Protein AF-A0A1I8A8A6-F1 (afdb_monomer)

Foldseek 3Di:
DDDDDDLDLADDFPPDQAVWAFWFKDFQPDPDIQHRWTWHAHPRRQWIWTDGAQFWIDTDGLLFWQAWDQAPDAHPDVVNRVVVCVLDPPVCFRLQKIKIWGDPFLQRIDIMIIGHSDNVSSVCVRVSSLVSSLRPCVVQAFQLVVLVSVLVVQQRRAGSVSWRFVVVVLVVLPPVNDSVVLLVLCVVLVQKDFDPDQDFDFDDDPDDDDDGPGDRPDDGDMDRTGDSVSSDSVSSVSSCCSSPPPVVLVVVQCVQCVNDQKHAQVSVQCCCQPVQDDPPDDCVVPPGDDSVNLLVLQVVQDDDPVQSVRRIHGSRSVVVCCRHPVNGPDDSVVVPPPDDQFAFPLADWAWEFDLQQFQFFLALTEGDLSSLLSCLSVPHAEYEFAWEQDDDVSHQEIWGDNPPRNYDIDGPLSSLLSCLVRNPSNHQFHHEYHYQAADDLSNLVVNLVSNCVSNPVQFPLDDDPQQAQAFQRFHGTRVVNGSHYAYADAFADPVVLVVLVVVCVVPVDGDPVPDPPDFRDPDDDDDDDDDDDDDDDDDDDDDDDDDDDDDDDDDDDDDDDDDDDDDDDDDYDDDDDDDDDDDDDDDDDDDDDDDDDDDDDDDDDDDDDDDDDDDDDDDDDDDDDDDDDDDDDDDDDDDDDDDDDDDDDDDDDDDDDDDDDDDDDDDDDDDDDDDDDDDDDDDDDPDDDDDDDDDDDDPDDDDDDDDDDDDDDDDDPVRVVVSVVVDDDDGRDRDRHSSSNSSHGLNHEDDDPDLVVCVVRNRLSYEYEEEPVRLLVCCVPPLVSVLVSSARHKYKYYYDPVSSRLDEDDQVSNQSADDPDPDDDDDPPDPDPRSIYTIIRHRHND

pLDDT: mean 70.46, std 27.9, range [22.09, 98.5]

InterPro domains:
  IPR000909 Phosphatidylinositol-specific phospholipase C, X domain [PF00388] (341-490)
  IPR000909 Phosphatidylinositol-specific phospholipase C, X domain [SM00148] (339-490)
  IPR001192 Phosphoinositide phospholipase C family [PR00390] (344-362)
  IPR001192 Phosphoinositide phospholipase C family [PR00390] (370-390)
  IPR001192 Phosphoinositide phospholipase C family [PR00390] (474-491)
  IPR001192 Phosphoinositide phospholipase C family [PR00390] (794-815)
  IPR001192 Phosphoinositide phospholipase C family [PTHR10336] (16-815)
  IPR001711 Phospholipase C, phosphatidylinositol-specific, Y domain [PF00387] (740-814)
  IPR001711 Phospholipase C, phosphatidylinositol-specific, Y domain [PS50008] (740-812)
  IPR001711 Phospholipase C, phosphatidylinositol-specific, Y domain [SM00149] (740-835)
  IPR011992 EF-hand domain pair [SSF47473] (141-338)
  IPR015359 Phosphoinositide-specific phospholipase C, EF-hand-like domain [PF09279] (239-327)
  IPR017946 PLC-like phosphodiesterase, TIM beta/alpha-barrel domain superfamily [G3DSA:3.20.20.190] (336-640)
  IPR017946 PLC-like phosphodiesterase, TIM beta/alpha-barrel domain superfamily [G3DSA:3.20.20.190] (671-820)
  IPR017946 PLC-like phosphodiesterase, TIM beta/alpha-barrel domain superfamily [SSF51695] (339-813)
  IPR037862 PLC-beta, PH domain [PF17787] (13-139)
  IPR037862 PLC-beta, PH domain [cd13361] (17-143)
  IPR053945 Phosphoinositide phospholipase C beta 1-4-like, EF-hand domain [PF22631] (147-195)

Mean predicted aligned error: 17.28 Å

Structure (mmCIF, N/CA/C/O backbone):
data_AF-A0A1I8A8A6-F1
#
_entry.id   AF-A0A1I8A8A6-F1
#
loop_
_atom_site.group_PDB
_atom_site.id
_atom_site.type_symbol
_atom_site.label_atom_id
_atom_site.label_alt_id
_atom_site.label_comp_id
_atom_site.label_asym_id
_atom_site.label_entity_id
_atom_site.label_seq_id
_atom_site.pdbx_PDB_ins_code
_atom_site.Cartn_x
_atom_site.Cartn_y
_atom_site.Cartn_z
_atom_site.occupancy
_atom_site.B_iso_or_equiv
_atom_site.auth_seq_id
_atom_site.auth_comp_id
_atom_site.auth_asym_id
_atom_site.auth_atom_id
_atom_site.pdbx_PDB_model_num
ATOM 1 N N . MET A 1 1 ? -30.616 -16.838 -5.171 1.00 34.53 1 MET A N 1
ATOM 2 C CA . MET A 1 1 ? -30.552 -15.949 -3.992 1.00 34.53 1 MET A CA 1
ATOM 3 C C . MET A 1 1 ? -29.086 -15.704 -3.694 1.00 34.53 1 MET A C 1
ATOM 5 O O . MET A 1 1 ? -28.353 -16.684 -3.611 1.00 34.53 1 MET A O 1
ATOM 9 N N . ALA A 1 2 ? -28.647 -14.447 -3.617 1.00 38.84 2 ALA A N 1
ATOM 10 C CA . ALA A 1 2 ? -27.288 -14.143 -3.175 1.00 38.84 2 ALA A CA 1
ATOM 11 C C . ALA A 1 2 ? -27.151 -14.490 -1.684 1.00 38.84 2 ALA A C 1
ATOM 13 O O . ALA A 1 2 ? -28.093 -14.294 -0.915 1.00 38.84 2 ALA A O 1
ATOM 14 N N . LYS A 1 3 ? -26.000 -15.035 -1.287 1.00 46.66 3 LYS A N 1
ATOM 15 C CA . LYS A 1 3 ? -25.678 -15.254 0.125 1.00 46.66 3 LYS A CA 1
ATOM 16 C C . LYS A 1 3 ? -25.394 -13.893 0.763 1.00 46.66 3 LYS A C 1
ATOM 18 O O . LYS A 1 3 ? -24.679 -13.092 0.170 1.00 46.66 3 LYS A O 1
ATOM 23 N N . GLU A 1 4 ? -25.938 -13.650 1.950 1.00 58.94 4 GLU A N 1
ATOM 24 C CA . GLU A 1 4 ? -25.671 -12.433 2.720 1.00 58.94 4 GLU A CA 1
ATOM 25 C C . GLU A 1 4 ? -24.158 -12.252 2.937 1.00 58.94 4 GLU A C 1
ATOM 27 O O . GLU A 1 4 ? -23.473 -13.168 3.408 1.00 58.94 4 GLU A O 1
ATOM 32 N N . TYR A 1 5 ? -23.624 -11.091 2.545 1.00 66.00 5 TYR A N 1
ATOM 33 C CA . TYR A 1 5 ? -22.198 -10.796 2.669 1.00 66.00 5 TYR A CA 1
ATOM 34 C C . TYR A 1 5 ? -21.884 -10.343 4.096 1.00 66.00 5 TYR A C 1
ATOM 36 O O . TYR A 1 5 ? -22.063 -9.184 4.462 1.00 66.00 5 TYR A O 1
ATOM 44 N N . GLN A 1 6 ? -21.406 -11.278 4.912 1.00 69.69 6 GLN A N 1
ATOM 45 C CA . GLN A 1 6 ? -20.979 -10.992 6.278 1.00 69.69 6 GLN A CA 1
ATOM 46 C C . GLN A 1 6 ? -19.539 -10.467 6.271 1.00 69.69 6 GLN A C 1
ATOM 48 O O . GLN A 1 6 ? -18.589 -11.224 6.056 1.00 69.69 6 GLN A O 1
ATOM 53 N N . PHE A 1 7 ? -19.373 -9.165 6.520 1.00 80.25 7 PHE A N 1
ATOM 54 C CA . PHE A 1 7 ? -18.070 -8.496 6.561 1.00 80.25 7 PHE A CA 1
ATOM 55 C C . PHE A 1 7 ? -17.260 -8.889 7.808 1.00 80.25 7 PHE A C 1
ATOM 57 O O . PHE A 1 7 ? -17.128 -8.141 8.778 1.00 80.25 7 PHE A O 1
ATOM 64 N N . ASN A 1 8 ? -16.665 -10.082 7.781 1.00 83.75 8 ASN A N 1
ATOM 65 C CA . ASN A 1 8 ? -15.672 -10.449 8.778 1.00 83.75 8 ASN A CA 1
ATOM 66 C C . ASN A 1 8 ? -14.335 -9.753 8.475 1.00 83.75 8 ASN A C 1
ATOM 68 O O . ASN A 1 8 ? -13.595 -10.158 7.574 1.00 83.75 8 ASN A O 1
ATOM 72 N N . TRP A 1 9 ? -14.029 -8.719 9.260 1.00 84.62 9 TRP A N 1
ATOM 73 C CA . TRP A 1 9 ? -12.749 -8.011 9.253 1.00 84.62 9 TRP A CA 1
ATOM 74 C C . TRP A 1 9 ? -11.639 -8.739 10.024 1.00 84.62 9 TRP A C 1
ATOM 76 O O . TRP A 1 9 ? -10.474 -8.394 9.848 1.00 84.62 9 TRP A O 1
ATOM 86 N N . ARG A 1 10 ? -11.953 -9.735 10.867 1.00 85.12 10 ARG A N 1
ATOM 87 C CA . ARG A 1 10 ? -10.954 -10.435 11.692 1.00 85.12 10 ARG A CA 1
ATOM 88 C C . ARG A 1 10 ? -10.209 -11.501 10.891 1.00 85.12 10 ARG A C 1
ATOM 90 O O . ARG A 1 10 ? -10.824 -12.449 10.399 1.00 85.12 10 ARG A O 1
ATOM 97 N N . SER A 1 11 ? -8.881 -11.399 10.859 1.00 81.19 11 SER A N 1
ATOM 98 C CA . SER A 1 11 ? -8.007 -12.505 10.448 1.00 81.19 11 SER A CA 1
ATOM 99 C C . SER A 1 11 ? -7.939 -13.597 11.525 1.00 81.19 11 SER A C 1
ATOM 101 O O . SER A 1 11 ? -8.034 -13.282 12.714 1.00 81.19 11 SER A O 1
ATOM 103 N N . PRO A 1 12 ? -7.686 -14.866 11.157 1.00 85.94 12 PRO A N 1
ATOM 104 C CA . PRO A 1 12 ? -7.213 -15.863 12.111 1.00 85.94 12 PRO A CA 1
ATOM 105 C C . PRO A 1 12 ? -5.799 -15.489 12.587 1.00 85.94 12 PRO A C 1
ATOM 107 O O . PRO A 1 12 ? -4.862 -15.451 11.793 1.00 85.94 12 PRO A O 1
ATOM 110 N N . ILE A 1 13 ? -5.639 -15.204 13.881 1.00 90.06 13 ILE A N 1
ATOM 111 C CA . ILE A 1 13 ? -4.341 -14.847 14.475 1.00 90.06 13 ILE A CA 1
ATOM 112 C C . ILE A 1 13 ? -3.642 -16.128 14.970 1.00 90.06 13 ILE A C 1
ATOM 114 O O . ILE A 1 13 ? -4.244 -16.863 15.758 1.00 90.06 13 ILE A O 1
ATOM 118 N N . PRO A 1 14 ? -2.390 -16.421 14.558 1.00 91.00 14 PRO A N 1
ATOM 119 C CA . PRO A 1 14 ? -1.651 -17.584 15.052 1.00 91.00 14 PRO A CA 1
ATOM 120 C C . PRO A 1 14 ? -1.506 -17.572 16.580 1.00 91.00 14 PRO A C 1
ATOM 122 O O . PRO A 1 14 ? -1.185 -16.542 17.176 1.00 91.00 14 PRO A O 1
ATOM 125 N N . SER A 1 15 ? -1.720 -18.721 17.237 1.00 90.25 15 SER A N 1
ATOM 126 C CA . SER A 1 15 ? -1.821 -18.754 18.709 1.00 90.25 15 SER A CA 1
ATOM 127 C C . SER A 1 15 ? -0.538 -18.313 19.424 1.00 90.25 15 SER A C 1
ATOM 129 O O . SER A 1 15 ? -0.623 -17.758 20.518 1.00 90.25 15 SER A O 1
ATOM 131 N N . THR A 1 16 ? 0.629 -18.515 18.803 1.00 91.50 16 THR A N 1
ATOM 132 C CA . THR A 1 16 ? 1.946 -18.072 19.286 1.00 91.50 16 THR A CA 1
ATOM 133 C C . THR A 1 16 ? 1.983 -16.555 19.482 1.00 91.50 16 THR A C 1
ATOM 135 O O . THR A 1 16 ? 2.365 -16.075 20.547 1.00 91.50 16 THR A O 1
ATOM 138 N N . LEU A 1 17 ? 1.471 -15.800 18.505 1.00 94.06 17 LEU A N 1
ATOM 139 C CA . LEU A 1 17 ? 1.496 -14.335 18.483 1.00 94.06 17 LEU A CA 1
ATOM 140 C C . LEU A 1 17 ? 0.550 -13.737 19.543 1.00 94.06 17 LEU A C 1
ATOM 142 O O . LEU A 1 17 ? 0.868 -12.711 20.142 1.00 94.06 17 LEU A O 1
ATOM 146 N N . VAL A 1 18 ? -0.576 -14.404 19.839 1.00 93.88 18 VAL A N 1
ATOM 147 C CA . VAL A 1 18 ? -1.524 -13.985 20.897 1.00 93.88 18 VAL A CA 1
ATOM 148 C C . VAL A 1 18 ? -1.029 -14.357 22.301 1.00 93.88 18 VAL A C 1
ATOM 150 O O . VAL A 1 18 ? -1.165 -13.567 23.241 1.00 93.88 18 VAL A O 1
ATOM 153 N N . LYS A 1 19 ? -0.445 -15.553 22.472 1.00 94.44 19 LYS A N 1
ATOM 154 C CA . LYS A 1 19 ? 0.183 -15.985 23.737 1.00 94.44 19 LYS A CA 1
ATOM 155 C C . LYS A 1 19 ? 1.348 -15.066 24.105 1.00 94.44 19 LYS A C 1
ATOM 157 O O . LYS A 1 19 ? 1.435 -14.630 25.251 1.00 94.44 19 LYS A O 1
ATOM 162 N N . GLY A 1 20 ? 2.162 -14.722 23.111 1.00 94.31 20 GLY A N 1
ATOM 163 C CA . GLY A 1 20 ? 3.336 -13.876 23.240 1.00 94.31 20 GLY A CA 1
ATOM 164 C C . GLY A 1 20 ? 4.642 -14.658 23.290 1.00 94.31 20 GLY A C 1
ATOM 165 O O . GLY A 1 20 ? 4.664 -15.877 23.470 1.00 94.31 20 GLY A O 1
ATOM 166 N N . THR A 1 21 ? 5.751 -13.950 23.102 1.00 95.75 21 THR A N 1
ATOM 167 C CA . THR A 1 21 ? 7.102 -14.522 23.088 1.00 95.75 21 THR A CA 1
ATOM 168 C C . THR A 1 21 ? 8.118 -13.470 23.534 1.00 95.75 21 THR A C 1
ATOM 170 O O . THR A 1 21 ? 7.953 -12.286 23.246 1.00 95.75 21 THR A O 1
ATOM 173 N N . ALA A 1 22 ? 9.157 -13.887 24.259 1.00 95.00 22 ALA A N 1
ATOM 174 C CA . ALA A 1 22 ? 10.247 -13.005 24.669 1.00 95.00 22 ALA A CA 1
ATOM 175 C C . ALA A 1 22 ? 11.295 -12.881 23.552 1.00 95.00 22 ALA A C 1
ATOM 177 O O . ALA A 1 22 ? 11.797 -13.895 23.066 1.00 95.00 22 ALA A O 1
ATOM 178 N N . PHE A 1 23 ? 11.642 -11.645 23.200 1.00 94.94 23 PHE A N 1
ATOM 179 C CA . PHE A 1 23 ? 12.700 -11.294 22.253 1.00 94.94 23 PHE A CA 1
ATOM 180 C C . PHE A 1 23 ? 13.668 -10.299 22.896 1.00 94.94 23 PHE A C 1
ATOM 182 O O . PHE A 1 23 ? 13.268 -9.496 23.737 1.00 94.94 23 PHE A O 1
ATOM 189 N N . ASP A 1 24 ? 14.916 -10.275 22.440 1.00 93.44 24 ASP A N 1
ATOM 190 C CA . ASP A 1 24 ? 15.814 -9.149 22.703 1.00 93.44 24 ASP A CA 1
ATOM 191 C C . ASP A 1 24 ? 15.654 -8.124 21.554 1.00 93.44 24 ASP A C 1
ATOM 193 O O . ASP A 1 24 ? 15.851 -8.466 20.386 1.00 93.44 24 ASP A O 1
ATOM 197 N N . ARG A 1 25 ? 15.232 -6.884 21.850 1.00 93.12 25 ARG A N 1
ATOM 198 C CA . ARG A 1 25 ? 14.970 -5.820 20.852 1.00 93.12 25 ARG A CA 1
ATOM 199 C C . ARG A 1 25 ? 16.150 -4.852 20.752 1.00 93.12 25 ARG A C 1
ATOM 201 O O . ARG A 1 25 ? 16.641 -4.386 21.775 1.00 93.12 25 ARG A O 1
ATOM 208 N N . TYR A 1 26 ? 16.525 -4.450 19.539 1.00 91.19 26 TYR A N 1
ATOM 209 C CA . TYR A 1 26 ? 17.430 -3.315 19.305 1.00 91.19 26 TYR A CA 1
ATOM 210 C C . TYR A 1 26 ? 16.983 -2.464 18.106 1.00 91.19 26 TYR A C 1
ATOM 212 O O . TYR A 1 26 ? 16.120 -2.863 17.321 1.00 91.19 26 TYR A O 1
ATOM 220 N N . ASP A 1 27 ? 17.574 -1.282 17.951 1.00 85.25 27 ASP A N 1
ATOM 221 C CA . ASP A 1 27 ? 17.524 -0.489 16.722 1.00 85.25 27 ASP A CA 1
ATOM 222 C C . ASP A 1 27 ? 18.939 -0.041 16.311 1.00 85.25 27 ASP A C 1
ATOM 224 O O . ASP A 1 27 ? 19.889 -0.158 17.080 1.00 85.25 27 ASP A O 1
ATOM 228 N N . ASP A 1 28 ? 19.102 0.378 15.054 1.00 74.06 28 ASP A N 1
ATOM 229 C CA . ASP A 1 28 ? 20.406 0.760 14.479 1.00 74.06 28 ASP A CA 1
ATOM 230 C C . ASP A 1 28 ? 20.792 2.227 14.768 1.00 74.06 28 ASP A C 1
ATOM 232 O O . ASP A 1 28 ? 21.912 2.646 14.469 1.00 74.06 28 ASP A O 1
ATOM 236 N N . GLU A 1 29 ? 19.862 3.028 15.300 1.00 73.25 29 GLU A N 1
ATOM 237 C CA . GLU A 1 29 ? 20.039 4.473 15.507 1.00 73.25 29 GLU A CA 1
ATOM 238 C C . GLU A 1 29 ? 20.395 4.826 16.955 1.00 73.25 29 GLU A C 1
ATOM 240 O O . GLU A 1 29 ? 21.192 5.739 17.193 1.00 73.25 29 GLU A O 1
ATOM 245 N N . SER A 1 30 ? 19.839 4.099 17.928 1.00 66.50 30 SE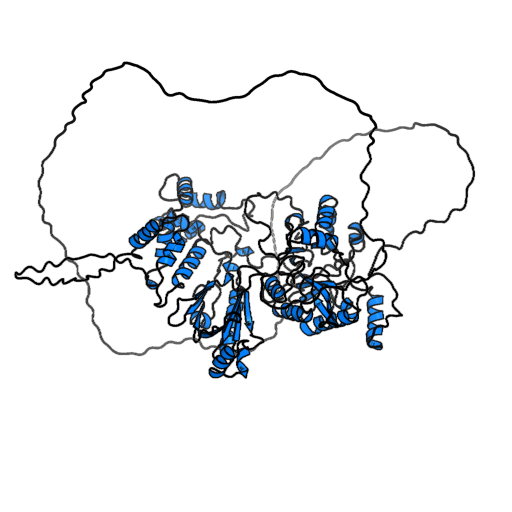R A N 1
ATOM 246 C CA . SER A 1 30 ? 20.219 4.193 19.333 1.00 66.50 30 SER A CA 1
ATOM 247 C C . SER A 1 30 ? 21.034 2.968 19.739 1.00 66.50 30 SER A C 1
ATOM 249 O O . SER A 1 30 ? 20.749 1.844 19.343 1.00 66.50 30 SER A O 1
ATOM 251 N N . THR A 1 31 ? 22.040 3.142 20.598 1.00 70.88 31 THR A N 1
ATOM 252 C CA . THR A 1 31 ? 22.818 2.006 21.126 1.00 70.88 31 THR A CA 1
ATOM 253 C C . THR A 1 31 ? 22.065 1.313 22.274 1.00 70.88 31 THR A C 1
ATOM 255 O O . THR A 1 31 ? 22.633 1.077 23.343 1.00 70.88 31 THR A O 1
ATOM 258 N N . CYS A 1 32 ? 20.756 1.098 22.104 1.00 79.12 32 CYS A N 1
ATOM 259 C CA . CYS A 1 32 ? 19.847 0.565 23.111 1.00 79.12 32 CYS A CA 1
ATOM 260 C C . CYS A 1 32 ? 19.465 -0.878 22.769 1.00 79.12 32 CYS A C 1
ATOM 262 O O . CYS A 1 32 ? 18.874 -1.150 21.727 1.00 79.12 32 CYS A O 1
ATOM 264 N N . LEU A 1 33 ? 19.792 -1.791 23.681 1.00 87.88 33 LEU A N 1
ATOM 265 C CA . LEU A 1 33 ? 19.380 -3.187 23.645 1.00 87.88 33 LEU A CA 1
ATOM 266 C C . LEU A 1 33 ? 18.375 -3.411 24.785 1.00 87.88 33 LEU A C 1
ATOM 268 O O . LEU A 1 33 ? 18.714 -3.291 25.963 1.00 87.88 33 LEU A O 1
ATOM 272 N N . GLU A 1 34 ? 17.124 -3.682 24.429 1.00 89.62 34 GLU A N 1
ATOM 273 C CA . GLU A 1 34 ? 16.028 -3.996 25.343 1.00 89.62 34 GLU A CA 1
ATOM 274 C C . GLU A 1 34 ? 15.899 -5.517 25.468 1.00 89.62 34 GLU A C 1
ATOM 276 O O . GLU A 1 34 ? 15.274 -6.183 24.641 1.00 89.62 34 GLU A O 1
ATOM 281 N N . LEU A 1 35 ? 16.532 -6.068 26.503 1.00 90.88 35 LEU A N 1
ATOM 282 C CA . LEU A 1 35 ? 16.574 -7.506 26.752 1.00 90.88 35 LEU A CA 1
ATOM 283 C C . LEU A 1 35 ? 15.237 -8.040 27.293 1.00 90.88 35 LEU A C 1
ATOM 285 O O . LEU A 1 35 ? 14.624 -7.417 28.159 1.00 90.88 35 LEU A O 1
ATOM 289 N N . GLY A 1 36 ? 14.826 -9.224 26.835 1.00 90.88 36 GLY A N 1
ATOM 290 C CA . GLY A 1 36 ? 13.665 -9.956 27.353 1.00 90.88 36 GLY A CA 1
ATOM 291 C C . GLY A 1 36 ? 12.299 -9.302 27.106 1.00 90.88 36 GLY A C 1
ATOM 292 O O . GLY A 1 36 ? 11.342 -9.623 27.808 1.00 90.88 36 GLY A O 1
ATOM 293 N N . ALA A 1 37 ? 12.188 -8.402 26.128 1.00 94.44 37 ALA A N 1
ATOM 294 C CA . ALA A 1 37 ? 10.938 -7.747 25.758 1.00 94.44 37 ALA A CA 1
ATOM 295 C C . ALA A 1 37 ? 9.871 -8.779 25.342 1.00 94.44 37 ALA A C 1
ATOM 297 O O . ALA A 1 37 ? 10.047 -9.530 24.381 1.00 94.44 37 ALA A O 1
ATOM 298 N N . PHE A 1 38 ? 8.744 -8.823 26.056 1.00 95.94 38 PHE A N 1
ATOM 299 C CA . PHE A 1 38 ? 7.677 -9.791 25.796 1.00 95.94 38 PHE A CA 1
ATOM 300 C C . PHE A 1 38 ? 6.686 -9.245 24.762 1.00 95.94 38 PHE A C 1
ATOM 302 O O . PHE A 1 38 ? 5.790 -8.469 25.101 1.00 95.94 38 PHE A O 1
ATOM 309 N N . PHE A 1 39 ? 6.864 -9.638 23.499 1.00 96.69 39 PHE A N 1
ATOM 310 C CA . PHE A 1 39 ? 6.030 -9.228 22.369 1.00 96.69 39 PHE A CA 1
ATOM 311 C C . PHE A 1 39 ? 4.730 -10.022 22.297 1.00 96.69 39 PHE A C 1
ATOM 313 O O . PHE A 1 39 ? 4.705 -11.230 22.542 1.00 96.69 39 PHE A O 1
ATOM 320 N N . ARG A 1 40 ? 3.648 -9.338 21.916 1.00 96.19 40 ARG A N 1
ATOM 321 C CA . ARG A 1 40 ? 2.293 -9.879 21.759 1.00 96.19 40 ARG A CA 1
ATOM 322 C C . ARG A 1 40 ? 1.546 -9.158 20.641 1.00 96.19 40 ARG A C 1
ATOM 324 O O . ARG A 1 40 ? 1.718 -7.956 20.453 1.00 96.19 40 ARG A O 1
ATOM 331 N N . ILE A 1 41 ? 0.652 -9.871 19.966 1.00 95.81 41 ILE A N 1
ATOM 332 C CA . ILE A 1 41 ? -0.445 -9.275 19.197 1.00 95.81 41 ILE A CA 1
ATOM 333 C C . ILE A 1 41 ? -1.731 -9.418 20.013 1.00 95.81 41 ILE A C 1
ATOM 335 O O . ILE A 1 41 ? -1.935 -10.416 20.709 1.00 95.81 41 ILE A O 1
ATOM 339 N N . ASP A 1 42 ? -2.585 -8.400 19.980 1.00 94.00 42 ASP A N 1
ATOM 340 C CA . ASP A 1 42 ? -3.848 -8.421 20.712 1.00 94.00 42 ASP A CA 1
ATOM 341 C C . ASP A 1 42 ? -4.912 -9.328 20.056 1.00 94.00 42 ASP A C 1
ATOM 343 O O . ASP A 1 42 ? -4.832 -9.673 18.880 1.00 94.00 42 ASP A O 1
ATOM 347 N N . GLU A 1 43 ? -5.943 -9.703 20.818 1.00 91.62 43 GLU A N 1
ATOM 348 C CA . GLU A 1 43 ? -6.987 -10.657 20.399 1.00 91.62 43 GLU A CA 1
ATOM 349 C C . GLU A 1 43 ? -7.841 -10.216 19.190 1.00 91.62 43 GLU A C 1
ATOM 351 O O . GLU A 1 43 ? -8.567 -11.040 18.630 1.00 91.62 43 GLU A O 1
ATOM 356 N N . TYR A 1 44 ? -7.762 -8.944 18.778 1.00 91.06 44 TYR A N 1
ATOM 357 C CA . TYR A 1 44 ? -8.437 -8.408 17.592 1.00 91.06 44 TYR A CA 1
ATOM 358 C C . TYR A 1 44 ? -7.499 -8.179 16.397 1.00 91.06 44 TYR A C 1
ATOM 360 O O . TYR A 1 44 ? -7.994 -7.972 15.290 1.00 91.06 44 TYR A O 1
ATOM 368 N N . GLY A 1 45 ? -6.176 -8.217 16.591 1.00 91.94 45 GLY A N 1
ATOM 369 C CA . GLY A 1 45 ? -5.201 -7.932 15.535 1.00 91.94 45 GLY A CA 1
ATOM 370 C C . GLY A 1 45 ? -5.103 -6.447 15.164 1.00 91.94 45 GLY A C 1
ATOM 371 O O . GLY A 1 45 ? -4.842 -6.126 14.008 1.00 91.94 45 GLY A O 1
ATOM 372 N N . PHE A 1 46 ? -5.318 -5.541 16.121 1.00 93.31 46 PHE A N 1
ATOM 373 C CA . PHE A 1 46 ? -5.112 -4.099 15.954 1.00 93.31 46 PHE A CA 1
ATOM 374 C C . PHE A 1 46 ? -3.668 -3.667 16.248 1.00 93.31 46 PHE A C 1
ATOM 376 O O . PHE A 1 46 ? -3.156 -2.751 15.606 1.00 93.31 46 PHE A O 1
ATOM 383 N N . TYR A 1 47 ? -3.026 -4.293 17.239 1.00 95.75 47 TYR A N 1
ATOM 384 C CA . TYR A 1 47 ? -1.786 -3.803 17.839 1.00 95.75 47 TYR A CA 1
ATOM 385 C C . TYR A 1 47 ? -0.749 -4.905 18.052 1.00 95.75 47 TYR A C 1
ATOM 387 O O . TYR A 1 47 ? -1.035 -5.936 18.664 1.00 95.75 47 TYR A O 1
ATOM 395 N N . LEU A 1 48 ? 0.485 -4.619 17.632 1.00 96.12 48 LEU A N 1
ATOM 396 C CA . LEU A 1 48 ? 1.691 -5.263 18.144 1.00 96.12 48 LEU A CA 1
ATOM 397 C C . LEU A 1 48 ? 2.129 -4.478 19.383 1.00 96.12 48 LEU A C 1
ATOM 399 O O . LEU A 1 48 ? 2.300 -3.263 19.315 1.00 96.12 48 LEU A O 1
ATOM 403 N N . TYR A 1 49 ? 2.307 -5.138 20.519 1.00 96.38 49 TYR A N 1
ATOM 404 C CA . TYR A 1 49 ? 2.730 -4.481 21.754 1.00 96.38 49 TYR A CA 1
ATOM 405 C C . TYR A 1 49 ? 3.763 -5.320 22.498 1.00 96.38 49 TYR A C 1
ATOM 407 O O . TYR A 1 49 ? 3.787 -6.544 22.367 1.00 96.38 49 TYR A O 1
ATOM 415 N N . TRP A 1 50 ? 4.629 -4.667 23.272 1.00 95.50 50 TRP A N 1
ATOM 416 C CA . TRP A 1 50 ? 5.625 -5.359 24.085 1.00 95.50 50 TRP A CA 1
ATOM 417 C C . TRP A 1 50 ? 5.814 -4.730 25.459 1.00 95.50 50 TRP A C 1
ATOM 419 O O . TRP A 1 50 ? 5.620 -3.529 25.666 1.00 95.50 50 TRP A O 1
ATOM 429 N N . GLN A 1 51 ? 6.168 -5.587 26.415 1.00 93.38 51 GLN A N 1
ATOM 430 C CA . GLN A 1 51 ? 6.358 -5.235 27.819 1.00 93.38 51 GLN A CA 1
ATOM 431 C C . GLN A 1 51 ? 7.793 -5.561 28.237 1.00 93.38 51 GLN A C 1
ATOM 433 O O . GLN A 1 51 ? 8.343 -6.582 27.829 1.00 93.38 51 GLN A O 1
ATOM 438 N N . ILE A 1 52 ? 8.392 -4.671 29.027 1.00 91.19 52 ILE A N 1
ATOM 439 C CA . ILE A 1 52 ? 9.756 -4.776 29.555 1.00 91.19 52 ILE A CA 1
ATOM 440 C C . ILE A 1 52 ? 9.681 -4.410 31.035 1.00 91.19 52 ILE A C 1
ATOM 442 O O . ILE A 1 52 ? 9.034 -3.419 31.388 1.00 91.19 52 ILE A O 1
ATOM 446 N N . ASP A 1 53 ? 10.336 -5.187 31.893 1.00 87.12 53 ASP A N 1
ATOM 447 C CA . ASP A 1 53 ? 10.283 -4.983 33.341 1.00 87.12 53 ASP A CA 1
ATOM 448 C C . ASP A 1 53 ? 10.731 -3.564 33.732 1.00 87.12 53 ASP A C 1
ATOM 450 O O . ASP A 1 53 ? 11.804 -3.086 33.356 1.00 87.12 53 ASP A O 1
ATOM 454 N N . GLY A 1 54 ? 9.877 -2.867 34.486 1.00 87.38 54 GLY A N 1
ATOM 455 C CA . GLY A 1 54 ? 10.122 -1.493 34.932 1.00 87.38 54 GLY A CA 1
ATOM 456 C C . GLY A 1 54 ? 9.947 -0.399 33.867 1.00 87.38 54 GLY A C 1
ATOM 457 O O . GLY A 1 54 ? 10.325 0.742 34.135 1.00 87.38 54 GLY A O 1
ATOM 458 N N . ARG A 1 55 ? 9.377 -0.696 32.688 1.00 90.56 55 ARG A N 1
ATOM 459 C CA . ARG A 1 55 ? 9.015 0.303 31.660 1.00 90.56 55 ARG A CA 1
ATOM 460 C C . ARG A 1 55 ? 7.502 0.347 31.407 1.00 90.56 55 ARG A C 1
ATOM 462 O O . ARG A 1 55 ? 6.790 -0.631 31.626 1.00 90.56 55 ARG A O 1
ATOM 469 N N . ASP A 1 56 ? 7.018 1.488 30.913 1.00 93.19 56 ASP A N 1
ATOM 470 C CA . ASP A 1 56 ? 5.668 1.599 30.343 1.00 93.19 56 ASP A CA 1
ATOM 471 C C . ASP A 1 56 ? 5.565 0.694 29.090 1.00 93.19 56 ASP A C 1
ATOM 473 O O . ASP A 1 56 ? 6.538 0.501 28.360 1.00 93.19 56 ASP A O 1
ATOM 477 N N . THR A 1 57 ? 4.385 0.120 28.838 1.00 94.94 57 THR A N 1
ATOM 478 C CA . THR A 1 57 ? 4.134 -0.792 27.707 1.00 94.94 57 THR A CA 1
ATOM 479 C C . THR A 1 57 ? 4.130 -0.031 26.382 1.00 94.94 57 THR A C 1
ATOM 481 O O . THR A 1 57 ? 3.410 0.959 26.237 1.00 94.94 57 THR A O 1
ATOM 484 N N . VAL A 1 58 ? 4.895 -0.513 25.399 1.00 94.44 58 VAL A N 1
ATOM 485 C CA . VAL A 1 58 ? 4.952 0.087 24.058 1.00 94.44 58 VAL A CA 1
ATOM 486 C C . VAL A 1 58 ? 3.904 -0.569 23.163 1.00 94.44 58 VAL A C 1
ATOM 488 O O . VAL A 1 58 ? 3.770 -1.792 23.152 1.00 94.44 58 VAL A O 1
ATOM 491 N N . VAL A 1 59 ? 3.153 0.246 22.419 1.00 96.00 59 VAL A N 1
ATOM 492 C CA . VAL A 1 59 ? 2.034 -0.181 21.566 1.00 96.00 59 VAL A CA 1
ATOM 493 C C . VAL A 1 59 ? 2.220 0.402 20.164 1.00 96.00 59 VAL A C 1
ATOM 495 O O . VAL A 1 59 ? 2.322 1.619 20.010 1.00 96.00 59 VAL A O 1
ATOM 498 N N . LEU A 1 60 ? 2.250 -0.462 19.149 1.00 95.38 60 LEU A N 1
ATOM 499 C CA . LEU A 1 60 ? 2.423 -0.133 17.735 1.00 95.38 60 LEU A CA 1
ATOM 500 C C . LEU A 1 60 ? 1.188 -0.581 16.941 1.00 95.38 60 LEU A C 1
ATOM 502 O O . LEU A 1 60 ? 0.757 -1.730 17.036 1.00 95.38 60 LEU A O 1
ATOM 506 N N . ASP A 1 61 ? 0.609 0.332 16.163 1.00 93.75 61 ASP A N 1
ATOM 507 C CA . ASP A 1 61 ? -0.569 0.058 15.334 1.00 93.75 61 ASP A CA 1
ATOM 508 C C . ASP A 1 61 ? -0.191 -0.777 14.102 1.00 93.75 61 ASP A C 1
ATOM 510 O O . ASP A 1 61 ? 0.682 -0.381 13.325 1.00 93.75 61 ASP A O 1
ATOM 514 N N . LEU A 1 62 ? -0.848 -1.926 13.914 1.00 92.38 62 LEU A N 1
ATOM 515 C CA . LEU A 1 62 ? -0.545 -2.850 12.818 1.00 92.38 62 LEU A CA 1
ATOM 516 C C . LEU A 1 62 ? -0.882 -2.276 11.435 1.00 92.38 62 LEU A C 1
ATOM 518 O O . LEU A 1 62 ? -0.280 -2.693 10.450 1.00 92.38 62 LEU A O 1
ATOM 522 N N . GLU A 1 63 ? -1.770 -1.281 11.331 1.00 88.31 63 GLU A N 1
ATOM 523 C CA . GLU A 1 63 ? -2.032 -0.598 10.052 1.00 88.31 63 GLU A CA 1
ATOM 524 C C . GLU A 1 63 ? -0.846 0.243 9.559 1.00 88.31 63 GLU A C 1
ATOM 526 O O . GLU A 1 63 ? -0.773 0.520 8.357 1.00 88.31 63 GLU A O 1
ATOM 531 N N . GLY A 1 64 ? 0.066 0.618 10.466 1.00 90.00 64 GLY A N 1
ATOM 532 C CA . GLY A 1 64 ? 1.316 1.325 10.177 1.00 90.00 64 GLY A CA 1
ATOM 533 C C . GLY A 1 64 ? 2.547 0.419 10.069 1.00 90.00 64 GLY A C 1
ATOM 534 O O . GLY A 1 64 ? 3.649 0.936 9.901 1.00 90.00 64 GLY A O 1
ATOM 535 N N . VAL A 1 65 ? 2.403 -0.907 10.180 1.00 93.19 65 VAL A N 1
ATOM 536 C CA . VAL A 1 65 ? 3.500 -1.865 9.956 1.00 93.19 65 VAL A CA 1
ATOM 537 C C . VAL A 1 65 ? 3.492 -2.307 8.491 1.00 93.19 65 VAL A C 1
ATOM 539 O O . VAL A 1 65 ? 2.476 -2.761 7.960 1.00 93.19 65 VAL A O 1
ATOM 542 N N . TRP A 1 66 ? 4.639 -2.179 7.826 1.00 90.88 66 TRP A N 1
ATOM 543 C CA . TRP A 1 66 ? 4.779 -2.464 6.398 1.00 90.88 66 TRP A CA 1
ATOM 544 C C . TRP A 1 66 ? 5.156 -3.922 6.137 1.00 90.88 66 TRP A C 1
ATOM 546 O O . TRP A 1 66 ? 4.525 -4.585 5.308 1.00 90.88 66 TRP A O 1
ATOM 556 N N . GLU A 1 67 ? 6.161 -4.431 6.849 1.00 92.44 67 GLU A N 1
ATOM 557 C CA . GLU A 1 67 ? 6.739 -5.754 6.616 1.00 92.44 67 GLU A CA 1
ATOM 558 C C . GLU A 1 67 ? 7.500 -6.260 7.853 1.00 92.44 67 GLU A C 1
ATOM 560 O O . GLU A 1 67 ? 8.131 -5.485 8.575 1.00 92.44 67 GLU A O 1
ATOM 565 N N . ALA A 1 68 ? 7.493 -7.578 8.056 1.00 94.00 68 ALA A N 1
ATOM 566 C CA . ALA A 1 68 ? 8.497 -8.286 8.840 1.00 94.00 68 ALA A CA 1
ATOM 567 C C . ALA A 1 68 ? 9.412 -9.074 7.889 1.00 94.00 68 ALA A C 1
ATOM 569 O O . ALA A 1 68 ? 8.955 -9.973 7.182 1.00 94.00 68 ALA A O 1
ATOM 570 N N . ARG A 1 69 ? 10.708 -8.764 7.858 1.00 90.75 69 ARG A N 1
ATOM 571 C CA . ARG A 1 69 ? 11.691 -9.388 6.953 1.00 90.75 69 ARG A CA 1
ATOM 572 C C . ARG A 1 69 ? 12.801 -10.111 7.728 1.00 90.75 69 ARG A C 1
ATOM 574 O O . ARG A 1 69 ? 13.001 -9.811 8.907 1.00 90.75 69 ARG A O 1
ATOM 581 N N . PRO A 1 70 ? 13.484 -11.116 7.142 1.00 86.88 70 PRO A N 1
ATOM 582 C CA . PRO A 1 70 ? 14.696 -11.658 7.755 1.00 86.88 70 PRO A CA 1
ATOM 583 C C . PRO A 1 70 ? 15.763 -10.559 7.841 1.00 86.88 70 PRO A C 1
ATOM 585 O O . PRO A 1 70 ? 15.770 -9.635 7.023 1.00 86.88 70 PRO A O 1
ATOM 588 N N . CYS A 1 71 ? 16.669 -10.651 8.813 1.00 81.75 71 CYS A N 1
ATOM 589 C CA . CYS A 1 71 ? 17.840 -9.784 8.814 1.00 81.75 71 CYS A CA 1
ATOM 590 C C . CYS A 1 71 ? 18.891 -10.307 7.825 1.00 81.75 71 CYS A C 1
ATOM 592 O O . CYS A 1 71 ? 19.109 -11.511 7.736 1.00 81.75 71 CYS A O 1
ATOM 594 N N . SER A 1 72 ? 19.545 -9.403 7.095 1.00 70.75 72 SER A N 1
ATOM 595 C CA . SER A 1 72 ? 20.618 -9.713 6.134 1.00 70.75 72 SER A CA 1
ATOM 596 C C . SER A 1 72 ? 21.983 -9.167 6.578 1.00 70.75 72 SER A C 1
ATOM 598 O O . SER A 1 72 ? 22.853 -8.921 5.743 1.00 70.75 72 SER A O 1
ATOM 600 N N . SER A 1 73 ? 22.116 -8.846 7.867 1.00 76.12 73 SER A N 1
ATOM 601 C CA . SER A 1 73 ? 23.330 -8.303 8.479 1.00 76.12 73 SER A CA 1
ATOM 602 C C . SER A 1 73 ? 23.249 -8.351 10.005 1.00 76.12 73 SER A C 1
ATOM 604 O O . SER A 1 73 ? 22.221 -7.985 10.580 1.00 76.12 73 SER A O 1
ATOM 606 N N . THR A 1 74 ? 24.352 -8.679 10.673 1.00 80.56 74 THR A N 1
ATOM 607 C CA . THR A 1 74 ? 24.514 -8.524 12.128 1.00 80.56 74 THR A CA 1
ATOM 608 C C . THR A 1 74 ? 24.380 -7.063 12.613 1.00 80.56 74 THR A C 1
ATOM 610 O O . THR A 1 74 ? 24.699 -6.146 11.851 1.00 80.56 74 THR A O 1
ATOM 613 N N . PRO A 1 75 ? 23.995 -6.826 13.889 1.00 85.81 75 PRO A N 1
ATOM 614 C CA . PRO A 1 75 ? 23.997 -5.501 14.524 1.00 85.81 75 PRO A CA 1
ATOM 615 C C . PRO A 1 75 ? 25.292 -4.699 14.311 1.00 85.81 75 PRO A C 1
ATOM 617 O O . PRO A 1 75 ? 26.392 -5.247 14.392 1.00 85.81 75 PRO A O 1
ATOM 620 N N . LYS A 1 76 ? 25.165 -3.382 14.096 1.00 85.12 76 LYS A N 1
ATOM 621 C CA . LYS A 1 76 ? 26.298 -2.488 13.776 1.00 85.12 76 LYS A CA 1
ATOM 622 C C . LYS A 1 76 ? 27.104 -2.023 14.995 1.00 85.12 76 LYS A C 1
ATOM 624 O O . LYS A 1 76 ? 28.291 -1.735 14.860 1.00 85.12 76 LYS A O 1
ATOM 629 N N . ASP A 1 77 ? 26.495 -1.945 16.181 1.00 86.12 77 ASP A N 1
ATOM 630 C CA . ASP A 1 77 ? 27.223 -1.684 17.431 1.00 86.12 77 ASP A CA 1
ATOM 631 C C . ASP A 1 77 ? 27.784 -3.000 17.987 1.00 86.12 77 ASP A C 1
ATOM 633 O O . ASP A 1 77 ? 27.037 -3.906 18.365 1.00 86.12 77 ASP A O 1
ATOM 637 N N . GLY A 1 78 ? 29.114 -3.094 18.073 1.00 86.00 78 GLY A N 1
ATOM 638 C CA . GLY A 1 78 ? 29.806 -4.298 18.540 1.00 86.00 78 GLY A CA 1
ATOM 639 C C . GLY A 1 78 ? 29.453 -4.729 19.970 1.00 86.00 78 GLY A C 1
ATOM 640 O O . GLY A 1 78 ? 29.620 -5.899 20.297 1.00 86.00 78 GLY A O 1
ATOM 641 N N . ARG A 1 79 ? 28.926 -3.832 20.816 1.00 87.50 79 ARG A N 1
ATOM 642 C CA . ARG A 1 79 ? 28.445 -4.171 22.168 1.00 87.50 79 ARG A CA 1
ATOM 643 C C . ARG A 1 79 ? 27.081 -4.852 22.114 1.00 87.50 79 ARG A C 1
ATOM 645 O O . ARG A 1 79 ? 26.864 -5.824 22.825 1.00 87.50 79 ARG A O 1
ATOM 652 N N . VAL A 1 80 ? 26.188 -4.371 21.244 1.00 88.00 80 VAL A N 1
ATOM 653 C CA . VAL A 1 80 ? 24.880 -5.002 20.995 1.00 88.00 80 VAL A CA 1
ATOM 654 C C . VAL A 1 80 ? 25.090 -6.400 20.413 1.00 88.00 80 VAL A C 1
ATOM 656 O O . VAL A 1 80 ? 24.478 -7.354 20.882 1.00 88.00 80 VAL A O 1
ATOM 659 N N . LEU A 1 81 ? 26.021 -6.540 19.463 1.00 88.50 81 LEU A N 1
ATOM 660 C CA . LEU A 1 81 ? 26.425 -7.839 18.923 1.00 88.50 81 LEU A CA 1
ATOM 661 C C . LEU A 1 81 ? 26.981 -8.775 20.015 1.00 88.50 81 LEU A C 1
ATOM 663 O O . LEU A 1 81 ? 26.500 -9.895 20.152 1.00 88.50 81 LEU A O 1
ATOM 667 N N . PHE A 1 82 ? 27.931 -8.312 20.833 1.00 88.19 82 PHE A N 1
ATOM 668 C CA . PHE A 1 82 ? 28.556 -9.114 21.896 1.00 88.19 82 PHE A CA 1
ATOM 669 C C . PHE A 1 82 ? 27.568 -9.589 22.981 1.00 88.19 82 PHE A C 1
ATOM 671 O O . PHE A 1 82 ? 27.665 -10.718 23.464 1.00 88.19 82 PHE A O 1
ATOM 678 N N . GLU A 1 83 ? 26.586 -8.767 23.356 1.00 88.94 83 GLU A N 1
ATOM 679 C CA . GLU A 1 83 ? 25.525 -9.173 24.291 1.00 88.94 83 GLU A CA 1
ATOM 680 C C . GLU A 1 83 ? 24.567 -10.211 23.682 1.00 88.94 83 GLU A C 1
ATOM 682 O O . GLU A 1 83 ? 24.120 -11.117 24.383 1.00 88.94 83 GLU A O 1
ATOM 687 N N . LEU A 1 84 ? 24.281 -10.133 22.378 1.00 87.94 84 LEU A N 1
ATOM 688 C CA . LEU A 1 84 ? 23.442 -11.111 21.674 1.00 87.94 84 LEU A CA 1
ATOM 689 C C . LEU A 1 84 ? 24.172 -12.444 21.419 1.00 87.94 84 LEU A C 1
ATOM 691 O O . LEU A 1 84 ? 23.552 -13.506 21.498 1.00 87.94 84 LEU A O 1
ATOM 695 N N . GLU A 1 85 ? 25.485 -12.412 21.177 1.00 86.50 85 GLU A N 1
ATOM 696 C CA . GLU A 1 85 ? 26.331 -13.608 21.017 1.00 86.50 85 GLU A CA 1
ATOM 697 C C . GLU A 1 85 ? 26.473 -14.419 22.314 1.00 86.50 85 GLU A C 1
ATOM 699 O O . GLU A 1 85 ? 26.532 -15.646 22.269 1.00 86.50 85 GLU A O 1
ATOM 704 N N . GLN A 1 86 ? 26.448 -13.766 23.480 1.00 85.12 86 GLN A N 1
ATOM 705 C CA . GLN A 1 86 ? 26.409 -14.455 24.779 1.00 85.12 86 GLN A CA 1
ATOM 706 C C . GLN A 1 86 ? 25.076 -15.184 25.047 1.00 85.12 86 GLN A C 1
ATOM 708 O O . GLN A 1 86 ? 25.004 -16.010 25.957 1.00 85.12 86 GLN A O 1
ATOM 713 N N . ARG A 1 87 ? 24.012 -14.883 24.287 1.00 81.19 87 ARG A N 1
ATOM 714 C CA . ARG A 1 87 ? 22.641 -15.382 24.520 1.00 81.19 87 ARG A CA 1
ATOM 715 C C . ARG A 1 87 ? 22.217 -16.503 23.575 1.00 81.19 87 ARG A C 1
ATOM 717 O O . ARG A 1 87 ? 21.241 -17.193 23.851 1.00 81.19 87 ARG A O 1
ATOM 724 N N . GLY A 1 88 ? 22.938 -16.707 22.477 1.00 79.94 88 GLY A N 1
ATOM 725 C CA . GLY A 1 88 ? 22.705 -17.807 21.547 1.00 79.94 88 GLY A CA 1
ATOM 726 C C . GLY A 1 88 ? 23.709 -17.799 20.393 1.00 79.94 88 GLY A C 1
ATOM 727 O O . GLY A 1 88 ? 24.385 -16.791 20.190 1.00 79.94 88 GLY A O 1
ATOM 728 N N . PRO A 1 89 ? 23.807 -18.888 19.607 1.00 77.12 89 PRO A N 1
ATOM 729 C CA . PRO A 1 89 ? 24.848 -19.037 18.594 1.00 77.12 89 PRO A CA 1
ATOM 730 C C . PRO A 1 89 ? 24.898 -17.862 17.611 1.00 77.12 89 PRO A C 1
ATOM 732 O O . PRO A 1 89 ? 23.866 -17.453 17.067 1.00 77.12 89 PRO A O 1
ATOM 735 N N . ARG A 1 90 ? 26.110 -17.346 17.361 1.00 77.38 90 ARG A N 1
ATOM 736 C CA . ARG A 1 90 ? 26.374 -16.278 16.381 1.00 77.38 90 ARG A CA 1
ATOM 737 C C . ARG A 1 90 ? 25.919 -16.677 14.978 1.00 77.38 90 ARG A C 1
ATOM 739 O O . ARG A 1 90 ? 25.297 -15.882 14.286 1.00 77.38 90 ARG A O 1
ATOM 746 N N . GLU A 1 91 ? 26.180 -17.927 14.601 1.00 78.81 91 GLU A N 1
ATOM 747 C CA . GLU A 1 91 ? 25.838 -18.516 13.298 1.00 78.81 91 GLU A CA 1
ATOM 748 C C . GLU A 1 91 ? 24.336 -18.447 12.980 1.00 78.81 91 GLU A C 1
ATOM 750 O O . GLU A 1 91 ? 23.962 -18.302 11.823 1.00 78.81 91 GLU A O 1
ATOM 755 N N . THR A 1 92 ? 23.469 -18.492 13.998 1.00 82.56 92 THR A N 1
ATOM 756 C CA . THR A 1 92 ? 22.010 -18.405 13.824 1.00 82.56 92 THR A CA 1
ATOM 757 C C . THR A 1 92 ? 21.453 -17.005 14.078 1.00 82.56 92 THR A C 1
ATOM 759 O O . THR A 1 92 ? 20.244 -16.816 13.982 1.00 82.56 92 THR A O 1
ATOM 762 N N . LEU A 1 93 ? 22.283 -16.010 14.423 1.00 86.69 93 LEU A N 1
ATOM 763 C CA . LEU A 1 93 ? 21.807 -14.691 14.856 1.00 86.69 93 LEU A CA 1
ATOM 764 C C . LEU A 1 93 ? 20.980 -13.984 13.772 1.00 86.69 93 LEU A C 1
ATOM 766 O O . LEU A 1 93 ? 19.931 -13.423 14.083 1.00 86.69 93 LEU A O 1
ATOM 770 N N . GLU A 1 94 ? 21.404 -14.046 12.510 1.00 88.19 94 GLU A N 1
ATOM 771 C CA . GLU A 1 94 ? 20.679 -13.420 11.395 1.00 88.19 94 GLU A CA 1
ATOM 772 C C . GLU A 1 94 ? 19.333 -14.116 11.132 1.00 88.19 94 GLU A C 1
ATOM 774 O O . GLU A 1 94 ? 18.304 -13.447 11.027 1.00 88.19 94 GLU A O 1
ATOM 779 N N . GLU A 1 95 ? 19.299 -15.454 11.150 1.00 89.31 95 GLU A N 1
ATOM 780 C CA . GLU A 1 95 ? 18.067 -16.240 10.984 1.00 89.31 95 GLU A CA 1
ATOM 781 C C . GLU A 1 95 ? 17.071 -16.065 12.145 1.00 89.31 95 GLU A C 1
ATOM 783 O O . GLU A 1 95 ? 15.854 -16.062 11.924 1.00 89.31 95 GLU A O 1
ATOM 788 N N . ARG A 1 96 ? 17.586 -15.893 13.374 1.00 91.75 96 ARG A N 1
ATOM 789 C CA . ARG A 1 96 ? 16.818 -15.584 14.593 1.00 91.75 96 ARG A CA 1
ATOM 790 C C . ARG A 1 96 ? 16.332 -14.135 14.653 1.00 91.75 96 ARG A C 1
ATOM 792 O O . ARG A 1 96 ? 15.483 -13.832 15.491 1.00 91.75 96 ARG A O 1
ATOM 799 N N . THR A 1 97 ? 16.841 -13.241 13.806 1.00 92.62 97 THR A N 1
ATOM 800 C CA . THR A 1 97 ? 16.478 -11.819 13.833 1.00 92.62 97 THR A CA 1
ATOM 801 C C . THR A 1 97 ? 15.353 -11.515 12.847 1.00 92.62 97 THR A C 1
ATOM 803 O O . THR A 1 97 ? 15.466 -11.731 11.638 1.00 92.62 97 THR A O 1
ATOM 806 N N . VAL A 1 98 ? 14.260 -10.953 13.364 1.00 94.38 98 VAL A N 1
ATOM 807 C CA . VAL A 1 98 ? 13.164 -10.396 12.566 1.00 94.38 98 VAL A CA 1
ATOM 808 C C . VAL A 1 98 ? 13.301 -8.876 12.545 1.00 94.38 98 VAL A C 1
ATOM 810 O O . VAL A 1 98 ? 13.326 -8.224 13.588 1.00 94.38 98 VAL A O 1
ATOM 813 N N . TRP A 1 99 ? 13.390 -8.307 11.347 1.00 93.75 99 TRP A N 1
ATOM 814 C CA . TRP A 1 99 ? 13.449 -6.866 11.116 1.00 93.75 99 TRP A CA 1
ATOM 815 C C . TRP A 1 99 ? 12.043 -6.362 10.783 1.00 93.75 99 TRP A C 1
ATOM 817 O O . TRP A 1 99 ? 11.445 -6.809 9.804 1.00 93.75 99 TRP A O 1
ATOM 827 N N . ILE A 1 100 ? 11.497 -5.466 11.606 1.00 94.25 100 ILE A N 1
ATOM 828 C CA . ILE A 1 100 ? 10.131 -4.942 11.472 1.00 94.25 100 ILE A CA 1
ATOM 829 C C . ILE A 1 100 ? 10.198 -3.487 11.001 1.00 94.25 100 ILE A C 1
ATOM 831 O O . ILE A 1 100 ? 10.801 -2.643 11.667 1.00 94.25 100 ILE A O 1
ATOM 835 N N . THR A 1 101 ? 9.565 -3.188 9.865 1.00 92.69 101 THR A N 1
ATOM 836 C CA . THR A 1 101 ? 9.473 -1.833 9.294 1.00 92.69 101 THR A CA 1
ATOM 837 C C . THR A 1 101 ? 8.083 -1.237 9.522 1.00 92.69 101 THR A C 1
ATOM 839 O O . THR A 1 101 ? 7.063 -1.914 9.382 1.00 92.69 101 THR A O 1
ATOM 842 N N . HIS A 1 102 ? 8.021 0.044 9.892 1.00 92.88 102 HIS A N 1
ATOM 843 C CA . HIS A 1 102 ? 6.767 0.741 10.184 1.00 92.88 102 HIS A CA 1
ATOM 844 C C . HIS A 1 102 ? 6.847 2.234 9.838 1.00 92.88 102 HIS A C 1
ATOM 846 O O . HIS A 1 102 ? 7.913 2.838 9.886 1.00 92.88 102 HIS A O 1
ATOM 852 N N . GLY A 1 103 ? 5.721 2.856 9.501 1.00 88.19 103 GLY A N 1
ATOM 853 C CA . GLY A 1 103 ? 5.657 4.271 9.138 1.00 88.19 103 GLY A CA 1
ATOM 854 C C . GLY A 1 103 ? 4.220 4.765 8.983 1.00 88.19 103 GLY A C 1
ATOM 855 O O . GLY A 1 103 ? 3.294 3.974 8.837 1.00 88.19 103 GLY A O 1
ATOM 856 N N . GLN A 1 104 ? 4.030 6.086 9.019 1.00 80.44 104 GLN A N 1
ATOM 857 C CA . GLN A 1 104 ? 2.730 6.714 8.720 1.00 80.44 104 GLN A CA 1
ATOM 858 C C . GLN A 1 104 ? 2.560 7.033 7.227 1.00 80.44 104 GLN A C 1
ATOM 860 O O . GLN A 1 104 ? 1.449 7.281 6.764 1.00 80.44 104 GLN A O 1
ATOM 865 N N . ASP A 1 105 ? 3.661 7.021 6.477 1.00 81.50 105 ASP A N 1
ATOM 866 C CA . ASP A 1 105 ? 3.722 7.259 5.041 1.00 81.50 105 ASP A CA 1
ATOM 867 C C . ASP A 1 105 ? 4.870 6.430 4.421 1.00 81.50 105 ASP A C 1
ATOM 869 O O . ASP A 1 105 ? 5.640 5.789 5.140 1.00 81.50 105 ASP A O 1
ATOM 873 N N . LEU A 1 106 ? 4.960 6.411 3.087 1.00 80.81 106 LEU A N 1
ATOM 874 C CA . LEU A 1 106 ? 5.898 5.578 2.315 1.00 80.81 106 LEU A CA 1
ATOM 875 C C . LEU A 1 106 ? 7.362 6.073 2.329 1.00 80.81 106 LEU A C 1
ATOM 877 O O . LEU A 1 106 ? 8.240 5.389 1.809 1.00 80.81 106 LEU A O 1
ATOM 881 N N . VAL A 1 107 ? 7.634 7.258 2.884 1.00 80.44 107 VAL A N 1
ATOM 882 C CA . VAL A 1 107 ? 8.969 7.875 2.991 1.00 80.44 107 VAL A CA 1
ATOM 883 C C . VAL A 1 107 ? 9.451 7.894 4.444 1.00 80.44 107 VAL A C 1
ATOM 885 O O . VAL A 1 107 ? 10.616 7.596 4.706 1.00 80.44 107 VAL A O 1
ATOM 888 N N . SER A 1 108 ? 8.566 8.206 5.394 1.00 83.06 108 SER A N 1
ATOM 889 C CA . SER A 1 108 ? 8.850 8.255 6.836 1.00 83.06 108 SER A CA 1
ATOM 890 C C . SER A 1 108 ? 8.843 6.855 7.471 1.00 83.06 108 SER A C 1
ATOM 892 O O . SER A 1 108 ? 8.065 6.573 8.387 1.00 83.06 108 SER A O 1
ATOM 894 N N . VAL A 1 109 ? 9.694 5.964 6.958 1.00 86.06 109 VAL A N 1
ATOM 895 C CA . VAL A 1 109 ? 9.848 4.589 7.451 1.00 86.06 109 VAL A CA 1
ATOM 896 C C . VAL A 1 109 ? 10.871 4.549 8.585 1.00 86.06 109 VAL A C 1
ATOM 898 O O . VAL A 1 109 ? 12.034 4.904 8.408 1.00 86.06 109 VAL A O 1
ATOM 901 N N . SER A 1 110 ? 10.437 4.063 9.742 1.00 89.56 110 SER A N 1
ATOM 902 C CA . SER A 1 110 ? 11.280 3.649 10.863 1.00 89.56 110 SER A CA 1
ATOM 903 C C . SER A 1 110 ? 11.346 2.121 10.926 1.00 89.56 110 SER A C 1
ATOM 905 O O . SER A 1 110 ? 10.532 1.414 10.325 1.00 89.56 110 SER A O 1
ATOM 907 N N . SER A 1 111 ? 12.325 1.577 11.648 1.00 91.25 111 SER A N 1
ATOM 908 C CA . SER A 1 111 ? 12.413 0.130 11.844 1.00 91.25 111 SER A CA 1
ATOM 909 C C . SER A 1 111 ? 13.159 -0.241 13.117 1.00 91.25 111 SER A C 1
ATOM 911 O O . SER A 1 111 ? 13.970 0.537 13.617 1.00 91.25 111 SER A O 1
ATOM 913 N N . PHE A 1 112 ? 12.891 -1.442 13.615 1.00 92.44 112 PHE A N 1
ATOM 914 C CA . PHE A 1 112 ? 13.615 -2.053 14.724 1.00 92.44 112 PHE A CA 1
ATOM 915 C C . PHE A 1 112 ? 13.770 -3.557 14.481 1.00 92.44 112 PHE A C 1
ATOM 917 O O . PHE A 1 112 ? 13.098 -4.146 13.629 1.00 92.44 112 PHE A O 1
ATOM 924 N N . TYR A 1 113 ? 14.665 -4.173 15.239 1.00 93.56 113 TYR A N 1
ATOM 925 C CA . TYR A 1 113 ? 15.019 -5.580 15.138 1.00 93.56 113 TYR A CA 1
ATOM 926 C C . TYR A 1 113 ? 14.615 -6.303 16.422 1.00 93.56 113 TYR A C 1
ATOM 928 O O . TYR A 1 113 ? 14.746 -5.752 17.518 1.00 93.56 113 TYR A O 1
ATOM 936 N N . VAL A 1 114 ? 14.133 -7.538 16.294 1.00 94.19 114 VAL A N 1
ATOM 937 C CA . VAL A 1 114 ? 13.823 -8.419 17.427 1.00 94.19 114 VAL A CA 1
ATOM 938 C C . VAL A 1 114 ? 14.501 -9.770 17.226 1.00 94.19 114 VAL A C 1
ATOM 940 O O . VAL A 1 114 ? 14.369 -10.390 16.171 1.00 94.19 114 VAL A O 1
ATOM 943 N N . VAL A 1 115 ? 15.257 -10.214 18.229 1.00 93.50 115 VAL A N 1
ATOM 944 C CA . VAL A 1 115 ? 16.057 -11.443 18.184 1.00 93.50 115 VAL A CA 1
ATOM 945 C C . VAL A 1 115 ? 15.362 -12.532 18.990 1.00 93.50 115 VAL A C 1
ATOM 947 O O . VAL A 1 115 ? 15.112 -12.371 20.185 1.00 93.50 115 VAL A O 1
ATOM 950 N N . ALA A 1 116 ? 15.022 -13.631 18.321 1.00 92.81 116 ALA A N 1
ATOM 951 C CA . ALA A 1 116 ? 14.400 -14.796 18.931 1.00 92.81 116 ALA A CA 1
ATOM 952 C C . ALA A 1 116 ? 15.420 -15.679 19.669 1.00 92.81 116 ALA A C 1
ATOM 954 O O . ALA A 1 116 ? 16.631 -15.635 19.420 1.00 92.81 116 ALA A O 1
ATOM 955 N N . GLN A 1 117 ? 14.903 -16.553 20.534 1.00 89.56 117 GLN A N 1
ATOM 956 C CA . GLN A 1 117 ? 15.687 -17.625 21.158 1.00 89.56 117 GLN A CA 1
ATOM 957 C C . GLN A 1 117 ? 16.126 -18.667 20.112 1.00 89.56 117 GLN A C 1
ATOM 959 O O . GLN A 1 117 ? 17.256 -19.147 20.149 1.00 89.56 117 GLN A O 1
ATOM 964 N N . ASP A 1 118 ? 15.266 -18.947 19.130 1.00 90.50 118 ASP A N 1
ATOM 965 C CA . ASP A 1 118 ? 15.455 -19.961 18.093 1.00 90.50 118 ASP A CA 1
ATOM 966 C C . ASP A 1 118 ? 14.925 -19.503 16.713 1.00 90.50 118 ASP A C 1
ATOM 968 O O . ASP A 1 118 ? 14.205 -18.508 16.582 1.00 90.50 118 ASP A O 1
ATOM 972 N N . VAL A 1 119 ? 15.321 -20.218 15.656 1.00 92.06 119 VAL A N 1
ATOM 973 C CA . VAL A 1 119 ? 15.019 -19.861 14.255 1.00 92.06 119 VAL A CA 1
ATOM 974 C C . VAL A 1 119 ? 13.567 -20.174 13.864 1.00 92.06 119 VAL A C 1
ATOM 976 O O . VAL A 1 119 ? 13.014 -19.524 12.974 1.00 92.06 119 VAL A O 1
ATOM 979 N N . GLU A 1 120 ? 12.928 -21.147 14.513 1.00 92.94 120 GLU A N 1
ATOM 980 C CA . GLU A 1 120 ? 11.547 -21.536 14.222 1.00 92.94 120 GLU A CA 1
ATOM 981 C C . GLU A 1 120 ? 10.573 -20.474 14.740 1.00 92.94 120 GLU A C 1
ATOM 983 O O . GLU A 1 120 ? 9.761 -19.974 13.965 1.00 92.94 120 GLU A O 1
ATOM 988 N N . THR A 1 121 ? 10.764 -19.995 15.970 1.00 93.19 121 THR A N 1
ATOM 989 C CA . THR A 1 121 ? 10.092 -18.820 16.543 1.00 93.19 121 THR A CA 1
ATOM 990 C C . THR A 1 121 ? 10.231 -17.586 15.648 1.00 93.19 121 THR A C 1
ATOM 992 O O . THR A 1 121 ? 9.234 -16.927 15.345 1.00 93.19 121 THR A O 1
ATOM 995 N N . ALA A 1 122 ? 11.444 -17.267 15.175 1.00 93.44 122 ALA A N 1
ATOM 996 C CA . ALA A 1 122 ? 11.655 -16.131 14.272 1.00 93.44 122 ALA A CA 1
ATOM 997 C C . ALA A 1 122 ? 10.899 -16.294 12.939 1.00 93.44 122 ALA A C 1
ATOM 999 O O . ALA A 1 122 ? 10.359 -15.326 12.396 1.00 93.44 122 ALA A O 1
ATOM 1000 N N . ARG A 1 123 ? 10.824 -17.525 12.417 1.00 93.94 123 ARG A N 1
ATOM 1001 C CA . ARG A 1 123 ? 10.085 -17.871 11.196 1.00 93.94 123 ARG A CA 1
ATOM 1002 C C . ARG A 1 123 ? 8.567 -17.811 11.405 1.00 93.94 123 ARG A C 1
ATOM 1004 O O . ARG A 1 123 ? 7.888 -17.231 10.560 1.00 93.94 123 ARG A O 1
ATOM 1011 N N . GLU A 1 124 ? 8.041 -18.334 12.516 1.00 94.19 124 GLU A N 1
ATOM 1012 C CA . GLU A 1 124 ? 6.621 -18.233 12.886 1.00 94.19 124 GLU A CA 1
ATOM 1013 C C . GLU A 1 124 ? 6.178 -16.775 13.007 1.00 94.19 124 GLU A C 1
ATOM 1015 O O . GLU A 1 124 ? 5.188 -16.382 12.391 1.00 94.19 124 GLU A O 1
ATOM 1020 N N . TRP A 1 125 ? 6.918 -15.956 13.760 1.00 95.25 125 TRP A N 1
ATOM 1021 C CA . TRP A 1 125 ? 6.563 -14.554 13.980 1.00 95.25 125 TRP A CA 1
ATOM 1022 C C . TRP A 1 125 ? 6.631 -13.724 12.703 1.00 95.25 125 TRP A C 1
ATOM 1024 O O . TRP A 1 125 ? 5.703 -12.967 12.421 1.00 95.25 125 TRP A O 1
ATOM 1034 N N . ARG A 1 126 ? 7.679 -13.903 11.892 1.00 94.44 126 ARG A N 1
ATOM 1035 C CA . ARG A 1 126 ? 7.819 -13.216 10.604 1.00 94.44 126 ARG A CA 1
ATOM 1036 C C . ARG A 1 126 ? 6.688 -13.574 9.638 1.00 94.44 126 ARG A C 1
ATOM 1038 O O . ARG A 1 126 ? 6.059 -12.681 9.073 1.00 94.44 126 ARG A O 1
ATOM 1045 N N . ASN A 1 127 ? 6.410 -14.866 9.467 1.00 93.69 127 ASN A N 1
ATOM 1046 C CA . ASN A 1 127 ? 5.370 -15.332 8.553 1.00 93.69 127 ASN A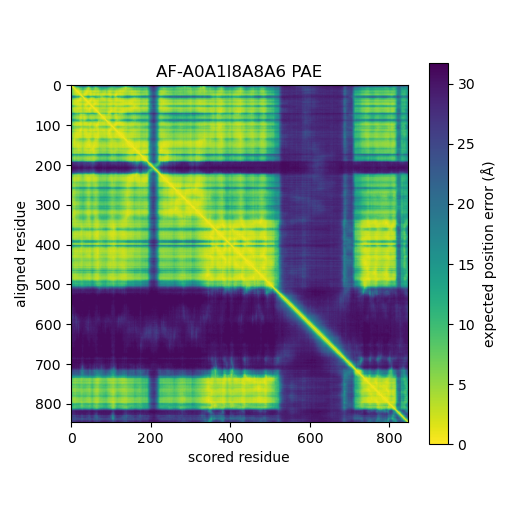 CA 1
ATOM 1047 C C . ASN A 1 127 ? 3.976 -14.937 9.069 1.00 93.69 127 ASN A C 1
ATOM 1049 O O . ASN A 1 127 ? 3.194 -14.341 8.334 1.00 93.69 127 ASN A O 1
ATOM 1053 N N . GLY A 1 128 ? 3.688 -15.203 10.346 1.00 93.50 128 GLY A N 1
ATOM 1054 C CA . GLY A 1 128 ? 2.407 -14.897 10.980 1.00 93.50 128 GLY A CA 1
ATOM 1055 C C . GLY A 1 128 ? 2.074 -13.406 10.977 1.00 93.50 128 GLY A C 1
ATOM 1056 O O . GLY A 1 128 ? 0.932 -13.046 10.703 1.00 93.50 128 GLY A O 1
ATOM 1057 N N . LEU A 1 129 ? 3.060 -12.531 11.207 1.00 94.12 129 LEU A N 1
ATOM 1058 C CA . LEU A 1 129 ? 2.861 -11.087 11.096 1.00 94.12 129 LEU A CA 1
ATOM 1059 C C . LEU A 1 129 ? 2.576 -10.684 9.641 1.00 94.12 129 LEU A C 1
ATOM 1061 O O . LEU A 1 129 ? 1.580 -10.010 9.394 1.00 94.12 129 LEU A O 1
ATOM 1065 N N . ASN A 1 130 ? 3.355 -11.153 8.663 1.00 93.19 130 ASN A N 1
ATOM 1066 C CA . ASN A 1 130 ? 3.112 -10.818 7.254 1.00 93.19 130 ASN A CA 1
ATOM 1067 C C . ASN A 1 130 ? 1.739 -11.293 6.736 1.00 93.19 130 ASN A C 1
ATOM 1069 O O . ASN A 1 130 ? 1.092 -10.549 5.999 1.00 93.19 130 ASN A O 1
ATOM 1073 N N . GLU A 1 131 ? 1.252 -12.472 7.143 1.00 90.88 131 GLU A N 1
ATOM 1074 C CA . GLU A 1 131 ? -0.107 -12.926 6.799 1.00 90.88 131 GLU A CA 1
ATOM 1075 C C . GLU A 1 131 ? -1.200 -12.040 7.420 1.00 90.88 131 GLU A C 1
ATOM 1077 O O . GLU A 1 131 ? -2.197 -11.741 6.762 1.00 90.88 131 GLU A O 1
ATOM 1082 N N . LEU A 1 132 ? -1.009 -11.547 8.651 1.00 90.88 132 LEU A N 1
ATOM 1083 C CA . LEU A 1 132 ? -1.932 -10.583 9.263 1.00 90.88 132 LEU A CA 1
ATOM 1084 C C . LEU A 1 132 ? -1.952 -9.256 8.496 1.00 90.88 132 LEU A C 1
ATOM 1086 O O . LEU A 1 132 ? -3.029 -8.729 8.219 1.00 90.88 132 LEU A O 1
ATOM 1090 N N . LEU A 1 133 ? -0.784 -8.742 8.097 1.00 90.06 133 LEU A N 1
ATOM 1091 C CA . LEU A 1 133 ? -0.668 -7.454 7.407 1.00 90.06 133 LEU A CA 1
ATOM 1092 C C . LEU A 1 133 ? -1.323 -7.438 6.014 1.00 90.06 133 LEU A C 1
ATOM 1094 O O . LEU A 1 133 ? -1.683 -6.357 5.535 1.00 90.06 133 LEU A O 1
ATOM 1098 N N . LYS A 1 134 ? -1.513 -8.596 5.360 1.00 86.88 134 LYS A N 1
ATOM 1099 C CA . LYS A 1 134 ? -2.276 -8.716 4.096 1.00 86.88 134 LYS A CA 1
ATOM 1100 C C . LYS A 1 134 ? -3.758 -8.345 4.249 1.00 86.88 134 LYS A C 1
ATOM 1102 O O . LYS A 1 134 ? -4.406 -8.002 3.257 1.00 86.88 134 LYS A O 1
ATOM 1107 N N . ASN A 1 135 ? -4.305 -8.392 5.466 1.00 84.50 135 ASN A N 1
ATOM 1108 C CA . ASN A 1 135 ? -5.694 -8.031 5.717 1.00 84.50 135 ASN A CA 1
ATOM 1109 C C . ASN A 1 135 ? -5.906 -6.510 5.624 1.00 84.50 135 ASN A C 1
ATOM 1111 O O . ASN A 1 135 ? -5.601 -5.734 6.527 1.00 84.50 135 ASN A O 1
ATOM 1115 N N . HIS A 1 136 ? -6.492 -6.093 4.508 1.00 78.94 136 HIS A N 1
ATOM 1116 C CA . HIS A 1 136 ? -6.833 -4.708 4.207 1.00 78.94 136 HIS A CA 1
ATOM 1117 C C . HIS A 1 136 ? -8.194 -4.276 4.792 1.00 78.94 136 HIS A C 1
ATOM 1119 O O . HIS A 1 136 ? -8.445 -3.076 4.890 1.00 78.94 136 HIS A O 1
ATOM 1125 N N . LYS A 1 137 ? -9.044 -5.208 5.261 1.00 85.75 137 LYS A N 1
ATOM 1126 C CA . LYS A 1 137 ? -10.378 -4.916 5.833 1.00 85.75 137 LYS A CA 1
ATOM 1127 C C . LYS A 1 137 ? -10.317 -4.032 7.080 1.00 85.75 137 LYS A C 1
ATOM 1129 O O . LYS A 1 137 ? -11.253 -3.282 7.343 1.00 85.75 137 LYS A O 1
ATOM 1134 N N . MET A 1 138 ? -9.189 -4.057 7.792 1.00 84.00 138 MET A N 1
ATOM 1135 C CA . MET A 1 138 ? -8.888 -3.180 8.932 1.00 84.00 138 MET A CA 1
ATOM 1136 C C . MET A 1 138 ? -8.981 -1.681 8.582 1.00 84.00 138 MET A C 1
ATOM 1138 O O . MET A 1 138 ? -9.300 -0.862 9.434 1.00 84.00 138 MET A O 1
ATOM 1142 N N . ARG A 1 139 ? -8.801 -1.306 7.306 1.00 83.75 139 ARG A N 1
ATOM 1143 C CA . ARG A 1 139 ? -8.941 0.085 6.833 1.00 83.75 139 ARG A CA 1
ATOM 1144 C C . ARG A 1 139 ? -10.397 0.512 6.579 1.00 83.75 139 ARG A C 1
ATOM 1146 O O . ARG A 1 139 ? -10.644 1.666 6.245 1.00 83.75 139 ARG A O 1
ATOM 1153 N N . HIS A 1 140 ? -11.358 -0.399 6.753 1.00 87.12 140 HIS A N 1
ATOM 1154 C CA . HIS A 1 140 ? -12.785 -0.206 6.459 1.00 87.12 140 HIS A CA 1
ATOM 1155 C C . HIS A 1 140 ? -13.691 -0.567 7.652 1.00 87.12 140 HIS A C 1
ATOM 1157 O O . HIS A 1 140 ? -14.844 -0.961 7.483 1.00 87.12 140 HIS A O 1
ATOM 1163 N N . LEU A 1 141 ? -13.163 -0.460 8.873 1.00 89.88 141 LEU A N 1
ATOM 1164 C CA . LEU A 1 141 ? -13.897 -0.745 10.105 1.00 89.88 141 LEU A CA 1
ATOM 1165 C C . LEU A 1 141 ? -15.035 0.263 10.334 1.00 89.88 141 LEU A C 1
ATOM 1167 O O . LEU A 1 141 ? -14.893 1.462 10.090 1.00 89.88 141 LEU A O 1
ATOM 1171 N N . CYS A 1 142 ? -16.168 -0.219 10.850 1.00 91.31 142 CYS A N 1
ATOM 1172 C CA . CYS A 1 142 ? -17.294 0.644 11.199 1.00 91.31 142 CYS A CA 1
ATOM 1173 C C . CYS A 1 142 ? -16.987 1.505 12.446 1.00 91.31 142 CYS A C 1
ATOM 1175 O O . CYS A 1 142 ? -16.132 1.129 13.259 1.00 91.31 142 CYS A O 1
ATOM 1177 N N . PRO A 1 143 ? -17.698 2.632 12.666 1.00 92.50 143 PRO A N 1
ATOM 1178 C CA . PRO A 1 143 ? -17.427 3.539 13.785 1.00 92.50 143 PRO A CA 1
ATOM 1179 C C . PRO A 1 143 ? -17.378 2.857 15.161 1.00 92.50 143 PRO A C 1
ATOM 1181 O O . PRO A 1 143 ? -16.531 3.201 15.986 1.00 92.50 143 PRO A O 1
ATOM 1184 N N . THR A 1 144 ? -18.228 1.854 15.406 1.00 92.38 144 THR A N 1
ATOM 1185 C CA . THR A 1 144 ? -18.217 1.078 16.659 1.00 92.38 144 THR A CA 1
ATOM 1186 C C . THR A 1 144 ? -16.930 0.266 16.827 1.00 92.38 144 THR A C 1
ATOM 1188 O O . THR A 1 144 ? -16.375 0.212 17.925 1.00 92.38 144 THR A O 1
ATOM 1191 N N . THR A 1 145 ? -16.402 -0.335 15.757 1.00 93.12 145 THR A N 1
ATOM 1192 C CA . THR A 1 145 ? -15.139 -1.085 15.819 1.00 93.12 145 THR A CA 1
ATOM 1193 C C . THR A 1 145 ? -13.921 -0.161 15.876 1.00 93.12 145 THR A C 1
ATOM 1195 O O . THR A 1 145 ? -12.977 -0.477 16.594 1.00 93.12 145 THR A O 1
ATOM 1198 N N . CYS A 1 146 ? -13.960 1.024 15.261 1.00 93.69 146 CYS A N 1
ATOM 1199 C CA . CYS A 1 146 ? -12.939 2.061 15.467 1.00 93.69 146 CYS A CA 1
ATOM 1200 C C . CYS A 1 146 ? -12.882 2.531 16.935 1.00 93.69 146 CYS A C 1
ATOM 1202 O O . CYS A 1 146 ? -11.799 2.687 17.501 1.00 93.69 146 CYS A O 1
ATOM 1204 N N . LEU A 1 147 ? -14.038 2.677 17.595 1.00 94.62 147 LEU A N 1
ATOM 1205 C CA . LEU A 1 147 ? -14.100 2.927 19.040 1.00 94.62 147 LEU A CA 1
ATOM 1206 C C . LEU A 1 147 ? -13.555 1.747 19.860 1.00 94.62 147 LEU A C 1
ATOM 1208 O O . LEU A 1 147 ? -12.875 1.970 20.860 1.00 94.62 147 LEU A O 1
ATOM 1212 N N . MET A 1 148 ? -13.799 0.502 19.438 1.00 94.69 148 MET A N 1
ATOM 1213 C CA . MET A 1 148 ? -13.234 -0.692 20.081 1.00 94.69 148 MET A CA 1
ATOM 1214 C C . MET A 1 148 ? -11.706 -0.771 19.923 1.00 94.69 148 MET A C 1
ATOM 1216 O O . MET A 1 148 ? -11.015 -1.116 20.881 1.00 94.69 148 MET A O 1
ATOM 1220 N N . LYS A 1 149 ? -11.169 -0.380 18.760 1.00 94.50 149 LYS A N 1
ATOM 1221 C CA . LYS A 1 149 ? -9.728 -0.242 18.509 1.00 94.50 149 LYS A CA 1
ATOM 1222 C C . LYS A 1 149 ? -9.103 0.790 19.456 1.00 94.50 149 LYS A C 1
ATOM 1224 O O . LYS A 1 149 ? -8.169 0.460 20.185 1.00 94.50 149 LYS A O 1
ATOM 1229 N N . HIS A 1 150 ? -9.675 1.995 19.558 1.00 94.31 150 HIS A N 1
ATOM 1230 C CA . HIS A 1 150 ? -9.166 3.028 20.477 1.00 94.31 150 HIS A CA 1
ATOM 1231 C C . HIS A 1 150 ? -9.298 2.643 21.960 1.00 94.31 150 HIS A C 1
ATOM 1233 O O . HIS A 1 150 ? -8.409 2.921 22.767 1.00 94.31 150 HIS A O 1
ATOM 1239 N N . TRP A 1 151 ? -10.380 1.955 22.337 1.00 95.88 151 TRP A N 1
ATOM 1240 C CA . TRP A 1 151 ? -10.508 1.352 23.665 1.00 95.88 151 TRP A CA 1
ATOM 1241 C C . TRP A 1 151 ? -9.379 0.351 23.940 1.00 95.88 151 TRP A C 1
ATOM 1243 O O . TRP A 1 151 ? -8.741 0.422 24.993 1.00 95.88 151 TRP A O 1
ATOM 1253 N N . ARG A 1 152 ? -9.082 -0.543 22.986 1.00 95.69 152 ARG A N 1
ATOM 1254 C CA . ARG A 1 152 ? -8.014 -1.535 23.142 1.00 95.69 152 ARG A CA 1
ATOM 1255 C C . ARG A 1 152 ? -6.642 -0.875 23.267 1.00 95.69 152 ARG A C 1
ATOM 1257 O O . ARG A 1 152 ? -5.887 -1.275 24.146 1.00 95.69 152 ARG A O 1
ATOM 1264 N N . TYR A 1 153 ? -6.357 0.177 22.496 1.00 95.94 153 TYR A N 1
ATOM 1265 C CA . TYR A 1 153 ? -5.144 0.988 22.656 1.00 95.94 153 TYR A CA 1
ATOM 1266 C C . TYR A 1 153 ? -4.978 1.511 24.093 1.00 95.94 153 TYR A C 1
ATOM 1268 O O . TYR A 1 153 ? -3.904 1.377 24.681 1.00 95.94 153 TYR A O 1
ATOM 1276 N N . LEU A 1 154 ? -6.045 2.042 24.704 1.00 95.12 154 LEU A N 1
ATOM 1277 C CA . LEU A 1 154 ? -6.019 2.492 26.102 1.00 95.12 154 LEU A CA 1
ATOM 1278 C C . LEU A 1 154 ? -5.801 1.338 27.096 1.00 95.12 154 LEU A C 1
ATOM 1280 O O . LEU A 1 154 ? -5.076 1.524 28.069 1.00 95.12 154 LEU A O 1
ATOM 1284 N N . CYS A 1 155 ? -6.366 0.153 26.844 1.00 95.31 155 CYS A N 1
ATOM 1285 C CA . CYS A 1 155 ? -6.123 -1.048 27.654 1.00 95.31 155 CYS A CA 1
ATOM 1286 C C . CYS A 1 155 ? -4.709 -1.637 27.503 1.00 95.31 155 CYS A C 1
ATOM 1288 O O . CYS A 1 155 ? -4.270 -2.359 28.394 1.00 95.31 155 CYS A O 1
ATOM 1290 N N . LEU A 1 156 ? -4.004 -1.347 26.405 1.00 95.19 156 LEU A N 1
ATOM 1291 C CA . LEU A 1 156 ? -2.618 -1.773 26.170 1.00 95.19 156 LEU A CA 1
ATOM 1292 C C . LEU A 1 156 ? -1.585 -0.715 26.603 1.00 95.19 156 LEU A C 1
ATOM 1294 O O . LEU A 1 156 ? -0.449 -1.063 26.909 1.00 95.19 156 LEU A O 1
ATOM 1298 N N . SER A 1 157 ? -1.979 0.560 26.689 1.00 94.75 157 SER A N 1
ATOM 1299 C CA . SER A 1 157 ? -1.138 1.698 27.101 1.00 94.75 157 SER A CA 1
ATOM 1300 C C . SER A 1 157 ? -0.891 1.731 28.621 1.00 94.75 157 SER A C 1
ATOM 1302 O O . SER A 1 157 ? -1.281 2.683 29.307 1.00 94.75 157 SER A O 1
ATOM 1304 N N . LEU A 1 158 ? -0.293 0.664 29.154 1.00 94.31 158 LEU A N 1
ATOM 1305 C CA . LEU A 1 158 ? -0.073 0.435 30.584 1.00 94.31 158 LEU A CA 1
ATOM 1306 C C . LEU A 1 158 ? 1.241 1.037 31.089 1.00 94.31 158 LEU A C 1
ATOM 1308 O O . LEU A 1 158 ? 2.216 1.130 30.348 1.00 94.31 158 LEU A O 1
ATOM 1312 N N . ASN A 1 159 ? 1.281 1.387 32.374 1.00 93.44 159 ASN A N 1
ATOM 1313 C CA . ASN A 1 159 ? 2.507 1.810 33.048 1.00 93.44 159 ASN A CA 1
ATOM 1314 C C . ASN A 1 159 ? 3.382 0.645 33.548 1.00 93.44 159 ASN A C 1
ATOM 1316 O O . ASN A 1 159 ? 2.977 -0.519 33.504 1.00 93.44 159 ASN A O 1
ATOM 1320 N N . ASP A 1 160 ? 4.525 1.013 34.130 1.00 90.94 160 ASP A N 1
ATOM 1321 C CA . ASP A 1 160 ? 5.423 0.214 34.986 1.00 90.94 160 ASP A CA 1
ATOM 1322 C C . ASP A 1 160 ? 4.751 -0.796 35.944 1.00 90.94 160 ASP A C 1
ATOM 1324 O O . ASP A 1 160 ? 5.350 -1.801 36.319 1.00 90.94 160 ASP A O 1
ATOM 1328 N N . ARG A 1 161 ? 3.510 -0.529 36.369 1.00 89.88 161 ARG A N 1
ATOM 1329 C CA . ARG A 1 161 ? 2.724 -1.332 37.323 1.00 89.88 161 ARG A CA 1
ATOM 1330 C C . ARG A 1 161 ? 1.519 -2.033 36.680 1.00 89.88 161 ARG A C 1
ATOM 1332 O O . ARG A 1 161 ? 0.588 -2.425 37.389 1.00 89.88 161 ARG A O 1
ATOM 1339 N N . HIS A 1 162 ? 1.539 -2.186 35.354 1.00 90.31 162 HIS A N 1
ATOM 1340 C CA . HIS A 1 162 ? 0.514 -2.815 34.511 1.00 90.31 162 HIS A CA 1
ATOM 1341 C C . HIS A 1 162 ? -0.906 -2.240 34.701 1.00 90.31 162 HIS A C 1
ATOM 1343 O O . HIS A 1 162 ? -1.904 -2.963 34.682 1.00 90.31 162 HIS A O 1
ATOM 1349 N N . LYS A 1 163 ? -1.012 -0.920 34.897 1.00 92.44 163 LYS A N 1
ATOM 1350 C CA . LYS A 1 163 ? -2.279 -0.184 35.047 1.00 92.44 163 LYS A CA 1
ATOM 1351 C C . LYS A 1 163 ? -2.416 0.887 33.976 1.00 92.44 163 LYS A C 1
ATOM 1353 O O . LYS A 1 163 ? -1.426 1.461 33.533 1.00 92.44 163 LYS A O 1
ATOM 1358 N N . ILE A 1 164 ? -3.655 1.189 33.596 1.00 93.69 164 ILE A N 1
ATOM 1359 C CA . ILE A 1 164 ? -3.979 2.244 32.632 1.00 93.69 164 ILE A CA 1
ATOM 1360 C C . ILE A 1 164 ? -3.819 3.601 33.339 1.00 93.69 164 ILE A C 1
ATOM 1362 O O . ILE A 1 164 ? -4.548 3.867 34.302 1.00 93.69 164 ILE A O 1
ATOM 1366 N N . PRO A 1 165 ? -2.920 4.498 32.899 1.00 93.06 165 PRO A N 1
ATOM 1367 C CA . PRO A 1 165 ? -2.816 5.838 33.467 1.00 93.06 165 PRO A CA 1
ATOM 1368 C C . PRO A 1 165 ? -4.062 6.654 33.109 1.00 93.06 165 PRO A C 1
ATOM 1370 O O . PRO A 1 165 ? -4.348 6.857 31.927 1.00 93.06 165 PRO A O 1
ATOM 1373 N N . ILE A 1 166 ? -4.791 7.189 34.095 1.00 90.31 166 ILE A N 1
ATOM 1374 C CA . ILE A 1 166 ? -6.033 7.936 33.816 1.00 90.31 166 ILE A CA 1
ATOM 1375 C C . ILE A 1 166 ? -5.752 9.198 32.979 1.00 90.31 166 ILE A C 1
ATOM 1377 O O . ILE A 1 166 ? -6.568 9.558 32.130 1.00 90.31 166 ILE A O 1
ATOM 1381 N N . ARG A 1 167 ? -4.543 9.775 33.081 1.00 89.56 167 ARG A N 1
ATOM 1382 C CA . ARG A 1 167 ? -4.045 10.843 32.186 1.00 89.56 167 ARG A CA 1
ATOM 1383 C C . ARG A 1 167 ? -4.178 10.499 30.688 1.00 89.56 167 ARG A C 1
ATOM 1385 O O . ARG A 1 167 ? -4.461 11.388 29.893 1.00 89.56 167 ARG A O 1
ATOM 1392 N N . ASN A 1 168 ? -4.016 9.229 30.296 1.00 91.00 168 ASN A N 1
ATOM 1393 C CA . ASN A 1 168 ? -4.090 8.790 28.895 1.00 91.00 168 ASN A CA 1
ATOM 1394 C C . ASN A 1 168 ? -5.549 8.786 28.397 1.00 91.00 168 ASN A C 1
ATOM 1396 O O . ASN A 1 168 ? -5.839 9.223 27.280 1.00 91.00 168 ASN A O 1
ATOM 1400 N N . ILE A 1 169 ? -6.479 8.352 29.257 1.00 90.69 169 ILE A N 1
ATOM 1401 C CA . ILE A 1 169 ? -7.925 8.388 28.993 1.00 90.69 169 ILE A CA 1
ATOM 1402 C C . ILE A 1 169 ? -8.404 9.846 28.933 1.00 90.69 169 ILE A C 1
ATOM 1404 O O . ILE A 1 169 ? -9.122 10.228 28.016 1.00 90.69 169 ILE A O 1
ATOM 1408 N N . VAL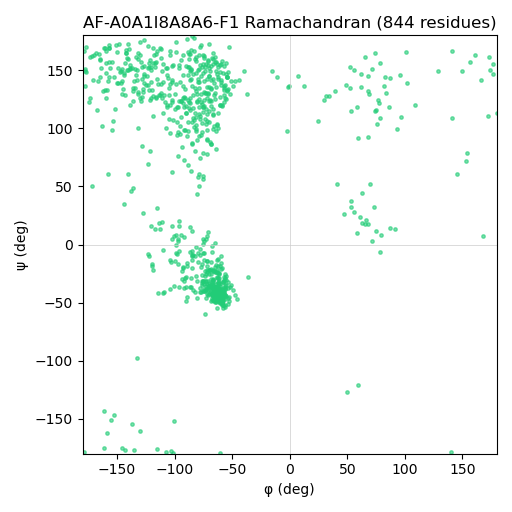 A 1 170 ? -7.958 10.693 29.864 1.00 90.38 170 VAL A N 1
ATOM 1409 C CA . VAL A 1 170 ? -8.324 12.118 29.893 1.00 90.38 170 VAL A CA 1
ATOM 1410 C C . VAL A 1 170 ? -7.818 12.845 28.647 1.00 90.38 170 VAL A C 1
ATOM 1412 O O . VAL A 1 170 ? -8.607 13.523 27.992 1.00 90.38 170 VAL A O 1
ATOM 1415 N N . LYS A 1 171 ? -6.561 12.614 28.244 1.00 90.62 171 LYS A N 1
ATOM 1416 C CA . LYS A 1 171 ? -5.971 13.166 27.012 1.00 90.62 171 LYS A CA 1
ATOM 1417 C C . LYS A 1 171 ? -6.682 12.708 25.730 1.00 90.62 171 LYS A C 1
ATOM 1419 O O . LYS A 1 171 ? -6.734 13.471 24.772 1.00 90.62 171 LYS A O 1
ATOM 1424 N N . THR A 1 172 ? -7.254 11.499 25.703 1.00 89.00 172 THR A N 1
ATOM 1425 C CA . THR A 1 172 ? -8.092 11.036 24.575 1.00 89.00 172 THR A CA 1
ATOM 1426 C C . THR A 1 172 ? -9.315 11.934 24.384 1.00 89.00 172 THR A C 1
ATOM 1428 O O . THR A 1 172 ? -9.650 12.298 23.261 1.00 89.00 172 THR A O 1
ATOM 1431 N N . PHE A 1 173 ? -9.982 12.301 25.480 1.00 88.19 173 PHE A N 1
ATOM 1432 C CA . PHE A 1 173 ? -11.262 13.009 25.439 1.00 88.19 173 PHE A CA 1
ATOM 1433 C C . PHE A 1 173 ? -11.153 14.531 25.608 1.00 88.19 173 PHE A C 1
ATOM 1435 O O . PHE A 1 173 ? -12.156 15.218 25.430 1.00 88.19 173 PHE A O 1
ATOM 1442 N N . SER A 1 174 ? -9.980 15.082 25.939 1.00 82.88 174 SER A N 1
ATOM 1443 C CA . SER A 1 174 ? -9.803 16.528 26.144 1.00 82.88 174 SER A CA 1
ATOM 1444 C C . SER A 1 174 ? -9.661 17.344 24.854 1.00 82.88 174 SER A C 1
ATOM 1446 O O . SER A 1 174 ? -9.731 18.574 24.891 1.00 82.88 174 SER A O 1
ATOM 1448 N N . SER A 1 175 ? -9.557 16.688 23.692 1.00 75.12 175 SER A N 1
ATOM 1449 C CA . SER A 1 175 ? -9.622 17.351 22.384 1.00 75.12 175 SER A CA 1
ATOM 1450 C C . SER A 1 175 ? -10.991 18.023 22.189 1.00 75.12 175 SER A C 1
ATOM 1452 O O . SER A 1 175 ? -11.997 17.372 21.910 1.00 75.12 175 SER A O 1
ATOM 1454 N N . GLY A 1 176 ? -11.046 19.340 22.410 1.00 71.12 176 GLY A N 1
ATOM 1455 C CA . GLY A 1 176 ? -12.273 20.141 22.339 1.00 71.12 176 GLY A CA 1
ATOM 1456 C C . GLY A 1 176 ? -13.199 20.061 23.565 1.00 71.12 176 GLY A C 1
ATOM 1457 O O . GLY A 1 176 ? -14.305 20.600 23.509 1.00 71.12 176 GLY A O 1
ATOM 1458 N N . LYS A 1 177 ? -12.789 19.428 24.677 1.00 83.75 177 LYS A N 1
ATOM 1459 C CA . LYS A 1 177 ? -13.587 19.329 25.921 1.00 83.75 177 LYS A CA 1
ATOM 1460 C C . LYS A 1 177 ? -12.731 19.614 27.171 1.00 83.75 177 LYS A C 1
ATOM 1462 O O . LYS A 1 177 ? -11.608 19.127 27.256 1.00 83.75 177 LYS A O 1
ATOM 1467 N N . PRO A 1 178 ? -13.240 20.332 28.194 1.00 87.00 178 PRO A N 1
ATOM 1468 C CA . PRO A 1 178 ? -12.476 20.575 29.420 1.00 87.00 178 PRO A CA 1
ATOM 1469 C C . PRO A 1 178 ? -12.186 19.283 30.199 1.00 87.00 178 PRO A C 1
ATOM 1471 O O . PRO A 1 178 ? -13.111 18.544 30.538 1.00 87.00 178 PRO A O 1
ATOM 1474 N N . GLU A 1 179 ? -10.928 19.060 30.587 1.00 87.44 179 GLU A N 1
ATOM 1475 C CA . GLU A 1 179 ? -10.487 17.859 31.326 1.00 87.44 179 GLU A CA 1
ATOM 1476 C C . GLU A 1 179 ? -11.302 17.598 32.601 1.00 87.44 179 GLU A C 1
ATOM 1478 O O . GLU A 1 179 ? -11.660 16.460 32.892 1.00 87.44 179 GLU A O 1
ATOM 1483 N N . LYS A 1 180 ? -11.698 18.659 33.318 1.00 85.88 180 LYS A N 1
ATOM 1484 C CA . LYS A 1 180 ? -12.560 18.572 34.513 1.00 85.88 180 LYS A CA 1
ATOM 1485 C C . LYS A 1 180 ? -13.912 17.896 34.237 1.00 85.88 180 LYS A C 1
ATOM 1487 O O . LYS A 1 180 ? -14.451 17.231 35.118 1.00 85.88 180 LYS A O 1
ATOM 1492 N N . MET A 1 181 ? -14.460 18.044 33.028 1.00 87.62 181 MET A N 1
ATOM 1493 C CA . MET A 1 181 ? -15.692 17.362 32.618 1.00 87.62 181 MET A CA 1
ATOM 1494 C C . MET A 1 181 ? -15.433 15.876 32.338 1.00 87.62 181 MET A C 1
ATOM 1496 O O . MET A 1 181 ? -16.227 15.038 32.761 1.00 87.62 181 MET A O 1
ATOM 1500 N N . VAL A 1 182 ? -14.290 15.539 31.731 1.00 88.44 182 VAL A N 1
ATOM 1501 C CA . VAL A 1 182 ? -13.860 14.147 31.518 1.00 88.44 182 VAL A CA 1
ATOM 1502 C C . VAL A 1 182 ? -13.621 13.435 32.857 1.00 88.44 182 VAL A C 1
ATOM 1504 O O . VAL A 1 182 ? -14.179 12.362 33.075 1.00 88.44 182 VAL A O 1
ATOM 1507 N N . HIS A 1 183 ? -12.889 14.057 33.794 1.00 87.56 183 HIS A N 1
ATOM 1508 C CA . HIS A 1 183 ? -12.709 13.554 35.166 1.00 87.56 183 HIS A CA 1
ATOM 1509 C C . HIS A 1 183 ? -14.055 13.329 35.868 1.00 87.56 183 HIS A C 1
ATOM 1511 O O . HIS A 1 183 ? -14.257 12.280 36.480 1.00 87.56 183 HIS A O 1
ATOM 1517 N N . LYS A 1 184 ? -15.012 14.264 35.746 1.00 87.62 184 LYS A N 1
ATOM 1518 C CA . LYS A 1 184 ? -16.363 14.060 36.289 1.00 87.62 184 LYS A CA 1
ATOM 1519 C C . LYS A 1 184 ? -17.052 12.850 35.647 1.00 87.62 184 LYS A C 1
ATOM 1521 O O . LYS A 1 184 ? -17.583 12.018 36.370 1.00 87.62 184 LYS A O 1
ATOM 1526 N N . CYS A 1 185 ? -17.017 12.711 34.322 1.00 89.12 185 CYS A N 1
ATOM 1527 C CA . CYS A 1 185 ? -17.658 11.584 33.638 1.00 89.12 185 CYS A CA 1
ATOM 1528 C C . CYS A 1 185 ? -17.032 10.228 34.005 1.00 89.12 185 CYS A C 1
ATOM 1530 O O . CYS A 1 185 ? -17.761 9.246 34.124 1.00 89.12 185 CYS A O 1
ATOM 1532 N N . LEU A 1 186 ? -15.717 10.182 34.243 1.00 87.94 186 LEU A N 1
ATOM 1533 C CA . LEU A 1 186 ? -15.014 9.006 34.765 1.00 87.94 186 LEU A CA 1
ATOM 1534 C C . LEU A 1 186 ? -15.424 8.677 36.209 1.00 87.94 186 LEU A C 1
ATOM 1536 O O . LEU A 1 186 ? -15.636 7.507 36.524 1.00 87.94 186 LEU A O 1
ATOM 1540 N N . SER A 1 187 ? -15.570 9.684 37.073 1.00 86.75 187 SER A N 1
ATOM 1541 C CA . SER A 1 187 ? -16.029 9.505 38.460 1.00 86.75 187 SER A CA 1
ATOM 1542 C C . SER A 1 187 ? -17.492 9.064 38.539 1.00 86.75 187 SER A C 1
ATOM 1544 O O . SER A 1 187 ? -17.812 8.127 39.264 1.00 86.75 187 SER A O 1
ATOM 1546 N N . ASP A 1 188 ? -18.369 9.655 37.723 1.00 86.88 188 ASP A N 1
ATOM 1547 C CA . ASP A 1 188 ? -19.781 9.266 37.603 1.00 86.88 188 ASP A CA 1
ATOM 1548 C C . ASP A 1 188 ? -19.958 7.811 37.092 1.00 86.88 188 ASP A C 1
ATOM 1550 O O . ASP A 1 188 ? -21.034 7.237 37.243 1.00 86.88 188 ASP A O 1
ATOM 1554 N N . LEU A 1 189 ? -18.926 7.219 36.472 1.00 85.25 189 LEU A N 1
ATOM 1555 C CA . LEU A 1 189 ? -18.880 5.818 36.017 1.00 85.25 189 LEU A CA 1
ATOM 1556 C C . LEU A 1 189 ? -18.060 4.896 36.947 1.00 85.25 189 LEU A C 1
ATOM 1558 O O . LEU A 1 189 ? -17.860 3.723 36.627 1.00 85.25 189 LEU A O 1
ATOM 1562 N N . GLY A 1 190 ? -17.565 5.403 38.083 1.00 83.00 190 GLY A N 1
ATOM 1563 C CA . GLY A 1 190 ? -16.750 4.643 39.042 1.00 83.00 190 GLY A CA 1
ATOM 1564 C C . GLY A 1 190 ? -15.353 4.251 38.537 1.00 83.00 190 GLY A C 1
ATOM 1565 O O . GLY A 1 190 ? -14.739 3.335 39.083 1.00 83.00 190 GLY A O 1
ATOM 1566 N N . LEU A 1 191 ? -14.856 4.908 37.483 1.00 82.06 191 LEU A N 1
ATOM 1567 C CA . LEU A 1 191 ? -13.533 4.671 36.887 1.00 82.06 191 LEU A CA 1
ATOM 1568 C C . LEU A 1 191 ? -12.458 5.589 37.493 1.00 82.06 191 LEU A C 1
ATOM 1570 O O . LEU A 1 191 ? -11.306 5.183 37.645 1.00 82.06 191 LEU A O 1
ATOM 1574 N N . ALA A 1 192 ? -12.851 6.798 37.895 1.00 73.88 192 ALA A N 1
ATOM 1575 C CA . ALA A 1 192 ? -12.099 7.669 38.796 1.00 73.88 192 ALA A CA 1
ATOM 1576 C C . ALA A 1 192 ? -12.845 7.791 40.143 1.00 73.88 192 ALA A C 1
ATOM 1578 O O . ALA A 1 192 ? -13.989 7.355 40.264 1.00 73.88 192 ALA A O 1
ATOM 1579 N N . GLY A 1 193 ? -12.195 8.343 41.171 1.00 63.09 193 GLY A N 1
ATOM 1580 C CA . GLY A 1 193 ? -12.803 8.529 42.496 1.00 63.09 193 GLY A CA 1
ATOM 1581 C C . GLY A 1 193 ? -11.868 8.246 43.674 1.00 63.09 193 GLY A C 1
ATOM 1582 O O . GLY A 1 193 ? -10.682 7.957 43.498 1.00 63.09 193 GLY A O 1
ATOM 1583 N N . ASP A 1 194 ? -12.419 8.373 44.883 1.00 52.31 194 ASP A N 1
ATOM 1584 C CA . ASP A 1 194 ? -11.668 8.422 46.141 1.00 52.31 194 ASP A CA 1
ATOM 1585 C C . ASP A 1 194 ? -11.024 7.089 46.556 1.00 52.31 194 ASP A C 1
ATOM 1587 O O . ASP A 1 194 ? -11.694 6.069 46.731 1.00 52.31 194 ASP A O 1
ATOM 1591 N N . LYS A 1 195 ? -9.727 7.139 46.890 1.00 45.00 195 LYS A N 1
ATOM 1592 C CA . LYS A 1 195 ? -9.131 6.216 47.869 1.00 45.00 195 LYS A CA 1
ATOM 1593 C C . LYS A 1 195 ? -9.230 6.832 49.266 1.00 45.00 195 LYS A C 1
ATOM 1595 O O . LYS A 1 195 ? -8.541 7.807 49.563 1.00 45.00 195 LYS A O 1
ATOM 1600 N N . TYR A 1 196 ? -10.024 6.233 50.156 1.00 40.94 196 TYR A N 1
ATOM 1601 C CA . TYR A 1 196 ? -10.092 6.630 51.569 1.00 40.94 196 TYR A CA 1
ATOM 1602 C C . TYR A 1 196 ? -8.794 6.292 52.326 1.00 40.94 196 TYR A C 1
ATOM 1604 O O . TYR A 1 196 ? -8.683 5.248 52.966 1.00 40.94 196 TYR A O 1
ATOM 1612 N N . VAL A 1 197 ? -7.806 7.190 52.290 1.00 42.31 197 VAL A N 1
ATOM 1613 C CA . VAL A 1 197 ? -6.572 7.075 53.086 1.00 42.31 197 VAL A CA 1
ATOM 1614 C C . VAL A 1 197 ? -6.711 7.885 54.379 1.00 42.31 197 VAL A C 1
ATOM 1616 O O . VAL A 1 197 ? -6.592 9.111 54.386 1.00 42.31 197 VAL A O 1
ATOM 1619 N N . VAL A 1 198 ? -6.965 7.201 55.498 1.00 36.09 198 VAL A N 1
ATOM 1620 C CA . VAL A 1 198 ? -7.114 7.831 56.824 1.00 36.09 198 VAL A CA 1
ATOM 1621 C C . VAL A 1 198 ? -5.739 8.095 57.452 1.00 36.09 198 VAL A C 1
ATOM 1623 O O . VAL A 1 198 ? -5.260 7.351 58.306 1.00 36.09 198 VAL A O 1
ATOM 1626 N N . THR A 1 199 ? -5.088 9.183 57.040 1.00 41.94 199 THR A N 1
ATOM 1627 C CA . THR A 1 199 ? -3.797 9.605 57.610 1.00 41.94 199 THR A CA 1
ATOM 1628 C C . THR A 1 199 ? -3.985 10.271 58.977 1.00 41.94 199 THR A C 1
ATOM 1630 O O . THR A 1 199 ? -4.209 11.480 59.072 1.00 41.94 199 THR A O 1
ATOM 1633 N N . ILE A 1 200 ? -3.865 9.497 60.060 1.00 41.84 200 ILE A N 1
ATOM 1634 C CA . ILE A 1 200 ? -3.948 10.011 61.437 1.00 41.84 200 ILE A CA 1
ATOM 1635 C C . ILE A 1 200 ? -2.687 10.823 61.776 1.00 41.84 200 ILE A C 1
ATOM 1637 O O . ILE A 1 200 ? -1.662 10.275 62.182 1.00 41.84 200 ILE A O 1
ATOM 1641 N N . ARG A 1 201 ? -2.759 12.156 61.675 1.00 41.84 201 ARG A N 1
ATOM 1642 C CA . ARG A 1 201 ? -1.719 13.048 62.211 1.00 41.84 201 ARG A CA 1
ATOM 1643 C C . ARG A 1 201 ? -1.856 13.186 63.731 1.00 41.84 201 ARG A C 1
ATOM 1645 O O . ARG A 1 201 ? -2.749 13.871 64.219 1.00 41.84 201 ARG A O 1
ATOM 1652 N N . ARG A 1 202 ? -0.931 12.581 64.483 1.00 41.53 202 ARG A N 1
ATOM 1653 C CA . ARG A 1 202 ? -0.739 12.841 65.922 1.00 41.53 202 ARG A CA 1
ATOM 1654 C C . ARG A 1 202 ? 0.303 13.946 66.121 1.00 41.53 202 ARG A C 1
ATOM 1656 O O . ARG A 1 202 ? 1.498 13.675 66.098 1.00 41.53 202 ARG A O 1
ATOM 1663 N N . THR A 1 203 ? -0.135 15.184 66.337 1.00 46.53 203 THR A N 1
ATOM 1664 C CA . THR A 1 203 ? 0.748 16.284 66.761 1.00 46.53 203 THR A CA 1
ATOM 1665 C C . THR A 1 203 ? 0.886 16.305 68.281 1.00 46.53 203 THR A C 1
ATOM 1667 O O . THR A 1 203 ? -0.092 16.554 68.984 1.00 46.53 203 THR A O 1
ATOM 1670 N N . TRP A 1 204 ? 2.097 16.077 68.792 1.00 37.88 204 TRP A N 1
ATOM 1671 C CA . TRP A 1 204 ? 2.431 16.283 70.204 1.00 37.88 204 TRP A CA 1
ATOM 1672 C C . TRP A 1 204 ? 2.710 17.769 70.470 1.00 37.88 204 TRP A C 1
ATOM 1674 O O . TRP A 1 204 ? 3.620 18.337 69.870 1.00 37.88 204 TRP A O 1
ATOM 1684 N N . GLN A 1 205 ? 1.974 18.391 71.395 1.00 44.03 205 GLN A N 1
ATOM 1685 C CA . GLN A 1 205 ? 2.347 19.685 71.977 1.00 44.03 205 GLN A CA 1
ATOM 1686 C C . GLN A 1 205 ? 2.886 19.469 73.394 1.00 44.03 205 GLN A C 1
ATOM 1688 O O . GLN A 1 205 ? 2.242 18.827 74.221 1.00 44.03 205 GLN A O 1
ATOM 1693 N N . ARG A 1 206 ? 4.065 20.029 73.688 1.00 48.44 206 ARG A N 1
ATOM 1694 C CA . ARG A 1 206 ? 4.633 20.046 75.043 1.00 48.44 206 ARG A CA 1
ATOM 1695 C C . ARG A 1 206 ? 3.990 21.176 75.852 1.00 48.44 206 ARG A C 1
ATOM 1697 O O . ARG A 1 206 ? 4.506 22.286 75.826 1.00 48.44 206 ARG A O 1
ATOM 1704 N N . ASN A 1 207 ? 2.879 20.898 76.539 1.00 41.56 207 ASN A N 1
ATOM 1705 C CA . ASN A 1 207 ? 2.611 21.400 77.898 1.00 41.56 207 ASN A CA 1
ATOM 1706 C C . ASN A 1 207 ? 1.334 20.797 78.512 1.00 41.56 207 ASN A C 1
ATOM 1708 O O . ASN A 1 207 ? 0.501 20.212 77.823 1.00 41.56 207 ASN A O 1
ATOM 1712 N N . MET A 1 208 ? 1.216 20.886 79.840 1.00 42.47 208 MET A N 1
ATOM 1713 C CA . MET A 1 208 ? 0.239 20.119 80.618 1.00 42.47 208 MET A CA 1
ATOM 1714 C C . MET A 1 208 ? -1.215 20.598 80.476 1.00 42.47 208 MET A C 1
ATOM 1716 O O . MET A 1 208 ? -1.602 21.580 81.107 1.00 42.47 208 MET A O 1
ATOM 1720 N N . ARG A 1 209 ? -2.047 19.811 79.778 1.00 41.03 209 ARG A N 1
ATOM 1721 C CA . ARG A 1 209 ? -3.279 19.157 80.295 1.00 41.03 209 ARG A CA 1
ATOM 1722 C C . ARG A 1 209 ? -3.998 18.400 79.164 1.00 41.03 209 ARG A C 1
ATOM 1724 O O . ARG A 1 209 ? -3.813 18.692 77.988 1.00 41.03 209 ARG A O 1
ATOM 1731 N N . ASN A 1 210 ? -4.780 17.382 79.522 1.00 46.22 210 ASN A N 1
ATOM 1732 C CA . ASN A 1 210 ? -5.273 16.374 78.578 1.00 46.22 210 ASN A CA 1
ATOM 1733 C C . ASN A 1 210 ? -6.355 16.896 77.614 1.00 46.22 210 ASN A C 1
ATOM 1735 O O . ASN A 1 210 ? -7.520 16.977 77.996 1.00 46.22 210 ASN A O 1
ATOM 1739 N N . LEU A 1 211 ? -6.007 17.116 76.340 1.00 40.88 211 LEU A N 1
ATOM 1740 C CA . LEU A 1 211 ? -6.969 17.014 75.234 1.00 40.88 211 LEU A CA 1
ATOM 1741 C C . LEU A 1 211 ? -6.280 16.666 73.901 1.00 40.88 211 LEU A C 1
ATOM 1743 O O . LEU A 1 211 ? -5.653 17.513 73.266 1.00 40.88 211 LEU A O 1
ATOM 1747 N N . ILE A 1 212 ? -6.427 15.421 73.436 1.00 43.34 212 ILE A N 1
ATOM 1748 C CA . ILE A 1 212 ? -5.925 15.003 72.116 1.00 43.34 212 ILE A CA 1
ATOM 1749 C C . ILE A 1 212 ? -6.875 15.541 71.037 1.00 43.34 212 ILE A C 1
ATOM 1751 O O . ILE A 1 212 ? -7.886 14.917 70.716 1.00 43.34 212 ILE A O 1
ATOM 1755 N N . LYS A 1 213 ? -6.540 16.688 70.435 1.00 35.12 213 LYS A N 1
ATOM 1756 C CA . LYS A 1 213 ? -7.196 17.152 69.203 1.00 35.12 213 LYS A CA 1
ATOM 1757 C C . LYS A 1 213 ? -6.751 16.293 68.016 1.00 35.12 213 LYS A C 1
ATOM 1759 O O . LYS A 1 213 ? -5.782 16.612 67.334 1.00 35.12 213 LYS A O 1
ATOM 1764 N N . CYS A 1 214 ? -7.476 15.207 67.760 1.00 36.94 214 CYS A N 1
ATOM 1765 C CA . CYS A 1 214 ? -7.381 14.486 66.494 1.00 36.94 214 CYS A CA 1
ATOM 1766 C C . CYS A 1 214 ? -8.033 15.333 65.388 1.00 36.94 214 CYS A C 1
ATOM 1768 O O . CYS A 1 214 ? -9.243 15.552 65.415 1.00 36.94 214 CYS A O 1
ATOM 1770 N N . SER A 1 215 ? -7.243 15.838 64.437 1.00 42.81 215 SER A N 1
ATOM 1771 C CA . SER A 1 215 ? -7.743 16.589 63.282 1.00 42.81 215 SER A CA 1
ATOM 1772 C C . SER A 1 215 ? -7.700 15.728 62.018 1.00 42.81 215 SER A C 1
ATOM 1774 O O . SER A 1 215 ? -6.643 15.432 61.459 1.00 42.81 215 SER A O 1
ATOM 1776 N N . THR A 1 216 ? -8.879 15.316 61.550 1.00 38.88 216 THR A N 1
ATOM 1777 C CA . THR A 1 216 ? -9.039 14.440 60.381 1.00 38.88 216 THR A CA 1
ATOM 1778 C C . THR A 1 216 ? -8.858 15.224 59.077 1.00 38.88 216 THR A C 1
ATOM 1780 O O . THR A 1 216 ? -9.818 15.537 58.374 1.00 38.88 216 THR A O 1
ATOM 1783 N N . ALA A 1 217 ? -7.611 15.571 58.755 1.00 43.84 217 ALA A N 1
ATOM 1784 C CA . ALA A 1 217 ? -7.252 16.281 57.531 1.00 43.84 217 ALA A CA 1
ATOM 1785 C C . ALA A 1 217 ? -7.463 15.393 56.288 1.00 43.84 217 ALA A C 1
ATOM 1787 O O . ALA A 1 217 ? -6.539 14.725 55.818 1.00 43.84 217 ALA A O 1
ATOM 1788 N N . ARG A 1 218 ? -8.688 15.392 55.746 1.00 40.72 218 ARG A N 1
ATOM 1789 C CA . ARG A 1 218 ? -9.020 14.753 54.465 1.00 40.72 218 ARG A CA 1
ATOM 1790 C C . ARG A 1 218 ? -8.243 15.432 53.334 1.00 40.72 218 ARG A C 1
ATOM 1792 O O . ARG A 1 218 ? -8.628 16.502 52.872 1.00 40.72 218 ARG A O 1
ATOM 1799 N N . LYS A 1 219 ? -7.171 14.797 52.860 1.00 43.66 219 LYS A N 1
ATOM 1800 C CA . LYS A 1 219 ? -6.672 15.031 51.502 1.00 43.66 219 LYS A CA 1
ATOM 1801 C C . LYS A 1 219 ? -7.408 14.078 50.569 1.00 43.66 219 LYS A C 1
ATOM 1803 O O . LYS A 1 219 ? -7.233 12.870 50.697 1.00 43.66 219 LYS A O 1
ATOM 1808 N N . HIS A 1 220 ? -8.178 14.614 49.625 1.00 48.06 220 HIS A N 1
ATOM 1809 C CA . HIS A 1 220 ? -8.518 13.844 48.433 1.00 48.06 220 HIS A CA 1
ATOM 1810 C C . HIS A 1 220 ? -7.208 13.493 47.718 1.00 48.06 220 HIS A C 1
ATOM 1812 O O . HIS A 1 220 ? -6.389 14.377 47.452 1.00 48.06 220 HIS A O 1
ATOM 1818 N N . LYS A 1 221 ? -7.004 12.206 47.435 1.00 52.22 221 LYS A N 1
ATOM 1819 C CA . LYS A 1 221 ? -6.094 11.770 46.381 1.00 52.22 221 LYS A CA 1
ATOM 1820 C C . LYS A 1 221 ? -6.934 11.004 45.369 1.00 52.22 221 LYS A C 1
ATOM 1822 O O . LYS A 1 221 ? -7.431 9.921 45.679 1.00 52.22 221 LYS A O 1
ATOM 1827 N N . GLU A 1 222 ? -7.102 11.597 44.193 1.00 64.06 222 GLU A N 1
ATOM 1828 C CA . GLU A 1 222 ? -7.790 10.962 43.072 1.00 64.06 222 GLU A CA 1
ATOM 1829 C C . GLU A 1 222 ? -7.059 9.671 42.667 1.00 64.06 222 GLU A C 1
ATOM 1831 O O . GLU A 1 222 ? -5.835 9.552 42.795 1.00 64.06 222 GLU A O 1
ATOM 1836 N N . ARG A 1 223 ? -7.807 8.677 42.180 1.00 71.75 223 ARG A N 1
ATOM 1837 C CA . ARG A 1 223 ? -7.226 7.510 41.509 1.00 71.75 223 ARG A CA 1
ATOM 1838 C C . ARG A 1 223 ? -6.496 7.987 40.241 1.00 71.75 223 ARG A C 1
ATOM 1840 O O . ARG A 1 223 ? -7.133 8.440 39.303 1.00 71.75 223 ARG A O 1
ATOM 1847 N N . GLU A 1 224 ? -5.171 7.861 40.211 1.00 81.25 224 GLU A N 1
ATOM 1848 C CA . GLU A 1 224 ? -4.321 8.219 39.054 1.00 81.25 224 GLU A CA 1
ATOM 1849 C C . GLU A 1 224 ? -4.211 7.079 38.015 1.00 81.25 224 GLU A C 1
ATOM 1851 O O . GLU A 1 224 ? -3.874 7.307 36.853 1.00 81.25 224 GLU A O 1
ATOM 1856 N N . GLU A 1 225 ? -4.508 5.847 38.435 1.00 87.69 225 GLU A N 1
ATOM 1857 C CA . GLU A 1 225 ? -4.244 4.591 37.718 1.00 87.69 225 GLU A CA 1
ATOM 1858 C C . GLU A 1 225 ? -5.469 3.671 37.793 1.00 87.69 225 GLU A C 1
ATOM 1860 O O . GLU A 1 225 ? -6.034 3.490 38.874 1.00 87.69 225 GLU A O 1
ATOM 1865 N N . LEU A 1 226 ? -5.867 3.065 36.674 1.00 89.69 226 LEU A N 1
ATOM 1866 C CA . LEU A 1 226 ? -7.037 2.194 36.541 1.00 89.69 226 LEU A CA 1
ATOM 1867 C C . LEU A 1 226 ? -6.624 0.749 36.221 1.00 89.69 226 LEU A C 1
ATOM 1869 O O . LEU A 1 226 ? -5.718 0.504 35.429 1.00 89.69 226 LEU A O 1
ATOM 1873 N N . ASP A 1 227 ? -7.289 -0.212 36.856 1.00 89.38 227 ASP A N 1
ATOM 1874 C CA . ASP A 1 227 ? -7.050 -1.643 36.656 1.00 89.38 227 ASP A CA 1
ATOM 1875 C C . ASP A 1 227 ? -7.785 -2.113 35.384 1.00 89.38 227 ASP A C 1
ATOM 1877 O O . ASP A 1 227 ? -8.956 -1.778 35.206 1.00 89.38 227 ASP A O 1
ATOM 1881 N N . VAL A 1 228 ? -7.115 -2.858 34.493 1.00 89.62 228 VAL A N 1
ATOM 1882 C CA . VAL A 1 228 ? -7.595 -3.120 33.113 1.00 89.62 228 VAL A CA 1
ATOM 1883 C C . VAL A 1 228 ? -8.985 -3.765 33.078 1.00 89.62 228 VAL A C 1
ATOM 1885 O O . VAL A 1 228 ? -9.862 -3.311 32.348 1.00 89.62 228 VAL A O 1
ATOM 1888 N N . GLU A 1 229 ? -9.219 -4.758 33.937 1.00 90.19 229 GLU A N 1
ATOM 1889 C CA . GLU A 1 229 ? -10.496 -5.476 34.081 1.00 90.19 229 GLU A CA 1
ATOM 1890 C C . GLU A 1 229 ? -11.684 -4.552 34.410 1.00 90.19 229 GLU A C 1
ATOM 1892 O O . GLU A 1 229 ? -12.828 -4.837 34.054 1.00 90.19 229 GLU A O 1
ATOM 1897 N N . LEU A 1 230 ? -11.434 -3.415 35.072 1.00 88.94 230 LEU A N 1
ATOM 1898 C CA . LEU A 1 230 ? -12.480 -2.456 35.420 1.00 88.94 230 LEU A CA 1
ATOM 1899 C C . LEU A 1 230 ? -12.920 -1.606 34.222 1.00 88.94 230 LEU A C 1
ATOM 1901 O O . LEU A 1 230 ? -14.012 -1.032 34.277 1.00 88.94 230 LEU A O 1
ATOM 1905 N N . PHE A 1 231 ? -12.113 -1.517 33.162 1.00 92.44 231 PHE A N 1
ATOM 1906 C CA . PHE A 1 231 ? -12.332 -0.659 31.997 1.00 92.44 231 PHE A CA 1
ATOM 1907 C C . PHE A 1 231 ? -12.872 -1.457 30.803 1.00 92.44 231 PHE A C 1
ATOM 1909 O O . PHE A 1 231 ? -12.234 -1.555 29.760 1.00 92.44 231 PHE A O 1
ATOM 1916 N N . THR A 1 232 ? -14.061 -2.047 30.943 1.00 94.69 232 THR A N 1
ATOM 1917 C CA . THR A 1 232 ? -14.712 -2.797 29.855 1.00 94.69 232 THR A CA 1
ATOM 1918 C C . THR A 1 232 ? -15.155 -1.886 28.702 1.00 94.69 232 THR A C 1
ATOM 1920 O O . THR A 1 232 ? -15.469 -0.709 28.910 1.00 94.69 232 THR A O 1
ATOM 1923 N N . PHE A 1 233 ? -15.246 -2.437 27.484 1.00 94.19 233 PHE A N 1
ATOM 1924 C CA . PHE A 1 233 ? -15.681 -1.690 26.295 1.00 94.19 233 PHE A CA 1
ATOM 1925 C C . PHE A 1 233 ? -17.068 -1.042 26.467 1.00 94.19 233 PHE A C 1
ATOM 1927 O O . PHE A 1 233 ? -17.267 0.100 26.067 1.00 94.19 233 PHE A O 1
ATOM 1934 N N . GLU A 1 234 ? -18.000 -1.703 27.160 1.00 91.81 234 GLU A N 1
ATOM 1935 C CA . GLU A 1 234 ? -19.317 -1.147 27.515 1.00 91.81 234 GLU A CA 1
ATOM 1936 C C . GLU A 1 234 ? -19.204 0.161 28.327 1.00 91.81 234 GLU A C 1
ATOM 1938 O O . GLU A 1 234 ? -19.905 1.138 28.052 1.00 91.81 234 GLU A O 1
ATOM 1943 N N . LYS A 1 235 ? -18.290 0.222 29.309 1.00 92.38 235 LYS A N 1
ATOM 1944 C CA . LYS A 1 235 ? -18.054 1.445 30.093 1.00 92.38 235 LYS A CA 1
ATOM 1945 C C . LYS A 1 235 ? -17.355 2.524 29.271 1.00 92.38 235 LYS A C 1
ATOM 1947 O O . LYS A 1 235 ? -17.677 3.697 29.442 1.00 92.38 235 LYS A O 1
ATOM 1952 N N . PHE A 1 236 ? -16.444 2.148 28.371 1.00 94.62 236 PHE A N 1
ATOM 1953 C CA . PHE A 1 236 ? -15.840 3.083 27.419 1.00 94.62 236 PHE A CA 1
ATOM 1954 C C . PHE A 1 236 ? -16.883 3.674 26.459 1.00 94.62 236 PHE A C 1
ATOM 1956 O O . PHE A 1 236 ? -16.886 4.881 26.237 1.00 94.62 236 PHE A O 1
ATOM 1963 N N . LEU A 1 237 ? -17.816 2.865 25.955 1.00 92.44 237 LEU A N 1
ATOM 1964 C CA . LEU A 1 237 ? -18.885 3.322 25.069 1.00 92.44 237 LEU A CA 1
ATOM 1965 C C . LEU A 1 237 ? -19.866 4.258 25.803 1.00 92.44 237 LEU A C 1
ATOM 1967 O O . LEU A 1 237 ? -20.206 5.322 25.287 1.00 92.44 237 LEU A O 1
ATOM 1971 N N . ARG A 1 238 ? -20.231 3.945 27.058 1.00 90.81 238 ARG A N 1
ATOM 1972 C CA . ARG A 1 238 ? -20.989 4.868 27.931 1.00 90.81 238 ARG A CA 1
ATOM 1973 C C . ARG A 1 238 ? -20.238 6.177 28.204 1.00 90.81 238 ARG A C 1
ATOM 1975 O O . ARG A 1 238 ? -20.854 7.241 28.194 1.00 90.81 238 ARG A O 1
ATOM 1982 N N . LEU A 1 239 ? -18.923 6.119 28.429 1.00 91.88 239 LEU A N 1
ATOM 1983 C CA . LEU A 1 239 ? -18.070 7.301 28.601 1.00 91.88 239 LEU A CA 1
ATOM 1984 C C . LEU A 1 239 ? -18.049 8.158 27.323 1.00 91.88 239 LEU A C 1
ATOM 1986 O O . LEU A 1 239 ? -18.251 9.369 27.401 1.00 91.88 239 LEU A O 1
ATOM 1990 N N . TYR A 1 240 ? -17.881 7.526 26.156 1.00 91.88 240 TYR A N 1
ATOM 1991 C CA . TYR A 1 240 ? -17.906 8.176 24.846 1.00 91.88 240 TYR A CA 1
ATOM 1992 C C . TYR A 1 240 ? -19.234 8.903 24.600 1.00 91.88 240 TYR A C 1
ATOM 1994 O O . TYR A 1 240 ? -19.218 10.112 24.385 1.00 91.88 240 TYR A O 1
ATOM 2002 N N . HIS A 1 241 ? -20.382 8.224 24.713 1.00 89.50 241 HIS A N 1
ATOM 2003 C CA . HIS A 1 241 ? -21.691 8.851 24.481 1.00 89.50 241 HIS A CA 1
ATOM 2004 C C . HIS A 1 241 ? -22.007 9.983 25.473 1.00 89.50 241 HIS A C 1
ATOM 2006 O O . HIS A 1 241 ? -22.702 10.934 25.120 1.00 89.50 241 HIS A O 1
ATOM 2012 N N . LYS A 1 242 ? -21.472 9.923 26.701 1.00 89.25 242 LYS A N 1
ATOM 2013 C CA . LYS A 1 242 ? -21.649 10.972 27.716 1.00 89.25 242 LYS A CA 1
ATOM 2014 C C . LYS A 1 242 ? -20.787 12.219 27.468 1.00 89.25 242 LYS A C 1
ATOM 2016 O O . LYS A 1 242 ? -21.216 13.323 27.794 1.00 89.25 242 LYS A O 1
ATOM 2021 N N . ILE A 1 243 ? -19.589 12.063 26.902 1.00 89.88 243 ILE A N 1
ATOM 2022 C CA . ILE A 1 243 ? -18.676 13.175 26.568 1.00 89.88 243 ILE A CA 1
ATOM 2023 C C . ILE A 1 243 ? -19.007 13.773 25.188 1.00 89.88 243 ILE A C 1
ATOM 2025 O O . ILE A 1 243 ? -18.935 14.993 24.994 1.00 89.88 243 ILE A O 1
ATOM 2029 N N . CYS A 1 244 ? -19.397 12.912 24.247 1.00 88.94 244 CYS A N 1
ATOM 2030 C CA . CYS A 1 244 ? -19.707 13.207 22.851 1.00 88.94 244 CYS A CA 1
ATOM 2031 C C . CYS A 1 244 ? -21.145 12.758 22.502 1.00 88.94 244 CYS A C 1
ATOM 2033 O O . CYS A 1 244 ? -21.322 11.798 21.746 1.00 88.94 244 CYS A O 1
ATOM 2035 N N . PRO A 1 245 ? -22.183 13.425 23.047 1.00 87.69 245 PRO A N 1
ATOM 2036 C CA . PRO A 1 245 ? -23.570 13.132 22.697 1.00 87.69 245 PRO A CA 1
ATOM 2037 C C . PRO A 1 245 ? -23.839 13.441 21.218 1.00 87.69 245 PRO A C 1
ATOM 2039 O O . PRO A 1 245 ? -23.437 14.488 20.708 1.00 87.69 245 PRO A O 1
ATOM 2042 N N . ARG A 1 246 ? -24.539 12.529 20.537 1.00 90.44 246 ARG A N 1
ATOM 2043 C CA . ARG A 1 246 ? -24.910 12.630 19.117 1.00 90.44 246 ARG A CA 1
ATOM 2044 C C . ARG A 1 246 ? -26.281 13.287 18.954 1.00 90.44 246 ARG A C 1
ATOM 2046 O O . ARG A 1 246 ? -27.270 12.612 18.670 1.00 90.44 246 ARG A O 1
ATOM 2053 N N . THR A 1 247 ? -26.344 14.598 19.191 1.00 91.25 247 THR A N 1
ATOM 2054 C CA . THR A 1 247 ? -27.587 15.382 19.052 1.00 91.25 247 THR A CA 1
ATOM 2055 C C . THR A 1 247 ? -28.119 15.358 17.619 1.00 91.25 247 THR A C 1
ATOM 2057 O O . THR A 1 247 ? -29.321 15.268 17.416 1.00 91.25 247 THR A O 1
ATOM 2060 N N . ASP A 1 248 ? -27.224 15.297 16.635 1.00 93.00 248 ASP A N 1
ATOM 2061 C CA . ASP A 1 248 ? -27.520 15.088 15.216 1.00 93.00 248 ASP A CA 1
ATOM 2062 C C . ASP A 1 248 ? -28.318 13.796 14.948 1.00 93.00 248 ASP A C 1
ATOM 2064 O O . ASP A 1 248 ? -29.304 13.802 14.210 1.00 93.00 248 ASP A O 1
ATOM 2068 N N . VAL A 1 249 ? -27.945 12.687 15.597 1.00 92.31 249 VAL A N 1
ATOM 2069 C CA . VAL A 1 249 ? -28.684 11.416 15.485 1.00 92.31 249 VAL A CA 1
ATOM 2070 C C . VAL A 1 249 ? -29.989 11.456 16.285 1.00 92.31 249 VAL A C 1
ATOM 2072 O O . VAL A 1 249 ? -30.974 10.847 15.874 1.00 92.31 249 VAL A O 1
ATOM 2075 N N . GLN A 1 250 ? -30.037 12.200 17.394 1.00 90.81 250 GLN A N 1
ATOM 2076 C CA . GLN A 1 250 ? -31.266 12.403 18.173 1.00 90.81 250 GLN A CA 1
ATOM 2077 C C . GLN A 1 250 ? -32.302 13.231 17.394 1.00 90.81 250 GLN A C 1
ATOM 2079 O O . GLN A 1 250 ? -33.476 12.867 17.369 1.00 90.81 250 GLN A O 1
ATOM 2084 N N . GLU A 1 251 ? -31.879 14.289 16.700 1.00 93.12 251 GLU A N 1
ATOM 2085 C CA . GLU A 1 251 ? -32.724 15.098 15.811 1.00 93.12 251 GLU A CA 1
ATOM 2086 C C . GLU A 1 251 ? -33.269 14.262 14.641 1.00 93.12 251 GLU A C 1
ATOM 2088 O O . GLU A 1 251 ? -34.477 14.275 14.380 1.00 93.12 251 GLU A O 1
ATOM 2093 N N . LEU A 1 252 ? -32.416 13.452 13.997 1.00 92.88 252 LEU A N 1
ATOM 2094 C CA . LEU A 1 252 ? -32.836 12.493 12.968 1.00 92.88 252 LEU A CA 1
ATOM 2095 C C . LEU A 1 252 ? -33.841 11.466 13.516 1.00 92.88 252 LEU A C 1
ATOM 2097 O O . LEU A 1 252 ? -34.871 11.215 12.890 1.00 92.88 252 LEU A O 1
ATOM 2101 N N . PHE A 1 253 ? -33.590 10.900 14.699 1.00 94.06 253 PHE A N 1
ATOM 2102 C CA . PHE A 1 253 ? -34.504 9.944 15.324 1.00 94.06 253 PHE A CA 1
ATOM 2103 C C . PHE A 1 253 ? -35.867 10.577 15.643 1.00 94.06 253 PHE A C 1
ATOM 2105 O O . PHE A 1 253 ? -36.892 9.968 15.355 1.00 94.06 253 PHE A O 1
ATOM 2112 N N . VAL A 1 254 ? -35.908 11.812 16.157 1.00 93.38 254 VAL A N 1
ATOM 2113 C CA . VAL A 1 254 ? -37.160 12.540 16.444 1.00 93.38 254 VAL A CA 1
ATOM 2114 C C . VAL A 1 254 ? -37.945 12.865 15.165 1.00 93.38 254 VAL A C 1
ATOM 2116 O O . VAL A 1 254 ? -39.176 12.737 15.163 1.00 93.38 254 VAL A O 1
ATOM 2119 N N . LYS A 1 255 ? -37.257 13.221 14.066 1.00 92.88 255 LYS A N 1
ATOM 2120 C CA . LYS A 1 255 ? -37.852 13.365 12.722 1.00 92.88 255 LYS A CA 1
ATOM 2121 C C . LYS A 1 255 ? -38.507 12.048 12.281 1.00 92.88 255 LYS A C 1
ATOM 2123 O O . LYS A 1 255 ? -39.683 12.042 11.920 1.00 92.88 255 LYS A O 1
ATOM 2128 N N . LEU A 1 256 ? -37.771 10.935 12.339 1.00 92.62 256 LEU A N 1
ATOM 2129 C CA . LEU A 1 256 ? -38.230 9.625 11.859 1.00 92.62 256 LEU A CA 1
ATOM 2130 C C . LEU A 1 256 ? -39.316 9.003 12.750 1.00 92.62 256 LEU A C 1
ATOM 2132 O O . LEU A 1 256 ? -40.286 8.445 12.237 1.00 92.62 256 LEU A O 1
ATOM 2136 N N . SER A 1 257 ? -39.219 9.124 14.076 1.00 91.56 257 SER A N 1
ATOM 2137 C CA . SER A 1 257 ? -40.215 8.594 15.020 1.00 91.56 257 SER A CA 1
ATOM 2138 C C . SER A 1 257 ? -41.513 9.411 15.037 1.00 91.56 257 SER A C 1
ATOM 2140 O O . SER A 1 257 ? -42.572 8.889 15.392 1.00 91.56 257 SER A O 1
ATOM 2142 N N . GLY A 1 258 ? -41.452 10.680 14.613 1.00 87.94 258 GLY A N 1
ATOM 2143 C CA . GLY A 1 258 ? -42.555 11.630 14.722 1.00 87.94 258 GLY A CA 1
ATOM 2144 C C . GLY A 1 258 ? -42.801 12.031 16.176 1.00 87.94 258 GLY A C 1
ATOM 2145 O O . GLY A 1 258 ? -43.924 11.897 16.656 1.00 87.94 258 GLY A O 1
ATOM 2146 N N . GLN A 1 259 ? -41.743 12.468 16.871 1.00 84.38 259 GLN A N 1
ATOM 2147 C CA . GLN A 1 259 ? -41.753 12.837 18.299 1.00 84.38 259 GLN A CA 1
ATOM 2148 C C . GLN A 1 259 ? -42.139 11.691 19.260 1.00 84.38 259 GLN A C 1
ATOM 2150 O O . GLN A 1 259 ? -42.569 11.934 20.386 1.00 84.38 259 GLN A O 1
ATOM 2155 N N . LYS A 1 260 ? -41.960 10.431 18.844 1.00 88.44 260 LYS A N 1
ATOM 2156 C CA . LYS A 1 260 ? -42.121 9.244 19.701 1.00 88.44 260 LYS A CA 1
ATOM 2157 C C . LYS A 1 260 ? -40.779 8.776 20.266 1.00 88.44 260 LYS A C 1
ATOM 2159 O O . LYS A 1 260 ? -39.735 8.956 19.645 1.00 88.44 260 LYS A O 1
ATOM 2164 N N . GLU A 1 261 ? -40.826 8.096 21.407 1.00 89.12 261 GLU A N 1
ATOM 2165 C CA . GLU A 1 261 ? -39.653 7.490 22.063 1.00 89.12 261 GLU A CA 1
ATOM 2166 C C . GLU A 1 261 ? -39.114 6.246 21.324 1.00 89.12 261 GLU A C 1
ATOM 2168 O O . GLU A 1 261 ? -37.996 5.804 21.579 1.00 89.12 261 GLU A O 1
ATOM 2173 N N . TYR A 1 262 ? -39.896 5.694 20.390 1.00 92.38 262 TYR A N 1
ATOM 2174 C CA . TYR A 1 262 ? -39.561 4.523 19.581 1.00 92.38 262 TYR A CA 1
ATOM 2175 C C . TYR A 1 262 ? -39.875 4.753 18.095 1.00 92.38 262 TYR A C 1
ATOM 2177 O O . TYR A 1 262 ? -40.877 5.379 17.737 1.00 92.38 262 TYR A O 1
ATOM 2185 N N . LEU A 1 263 ? -39.048 4.175 17.227 1.00 93.69 263 LEU A N 1
ATOM 2186 C CA . LEU A 1 263 ? -39.318 3.986 15.804 1.00 93.69 263 LEU A CA 1
ATOM 2187 C C . LEU A 1 263 ? -40.098 2.672 15.611 1.00 93.69 263 LEU A C 1
ATOM 2189 O O . LEU A 1 263 ? -39.839 1.695 16.314 1.00 93.69 263 LEU A O 1
ATOM 2193 N N . THR A 1 264 ? -41.064 2.632 14.690 1.00 93.56 264 THR A N 1
ATOM 2194 C CA . THR A 1 264 ? -41.805 1.403 14.337 1.00 93.56 264 THR A CA 1
ATOM 2195 C C . THR A 1 264 ? -41.196 0.726 13.114 1.00 93.56 264 THR A C 1
ATOM 2197 O O . THR A 1 264 ? -40.645 1.410 12.250 1.00 93.56 264 THR A O 1
ATOM 2200 N N . ARG A 1 265 ? -41.339 -0.602 13.011 1.00 93.69 265 ARG A N 1
ATOM 2201 C CA . ARG A 1 265 ? -40.825 -1.415 11.897 1.00 93.69 265 ARG A CA 1
ATOM 2202 C C . ARG A 1 265 ? -41.121 -0.816 10.521 1.00 93.69 265 ARG A C 1
ATOM 2204 O O . ARG A 1 265 ? -40.197 -0.664 9.737 1.00 93.69 265 ARG A O 1
ATOM 2211 N N . ASP A 1 266 ? -42.354 -0.386 10.264 1.00 92.94 266 ASP A N 1
ATOM 2212 C CA . ASP A 1 266 ? -42.758 0.182 8.964 1.00 92.94 266 ASP A CA 1
ATOM 2213 C C . ASP A 1 266 ? -42.015 1.492 8.640 1.00 92.94 266 ASP A C 1
ATOM 2215 O O . ASP A 1 266 ? -41.616 1.732 7.507 1.00 92.94 266 ASP A O 1
ATOM 2219 N N . ARG A 1 267 ? -41.752 2.333 9.651 1.00 93.38 267 ARG A N 1
ATOM 2220 C CA . ARG A 1 267 ? -40.968 3.567 9.474 1.00 93.38 267 ARG A CA 1
ATOM 2221 C C . ARG A 1 267 ? -39.479 3.284 9.281 1.00 93.38 267 ARG A C 1
ATOM 2223 O O . ARG A 1 267 ? -38.814 4.036 8.578 1.00 93.38 267 ARG A O 1
ATOM 2230 N N . LEU A 1 268 ? -38.967 2.212 9.886 1.00 93.62 268 LEU A N 1
ATOM 2231 C CA . LEU A 1 268 ? -37.598 1.744 9.674 1.00 93.62 268 LEU A CA 1
ATOM 2232 C C . LEU A 1 268 ? -37.431 1.104 8.282 1.00 93.62 268 LEU A C 1
ATOM 2234 O O . LEU A 1 268 ? -36.428 1.367 7.631 1.00 93.62 268 LEU A O 1
ATOM 2238 N N . ILE A 1 269 ? -38.428 0.360 7.787 1.00 94.50 269 ILE A N 1
ATOM 2239 C CA . ILE A 1 269 ? -38.494 -0.134 6.398 1.00 94.50 269 ILE A CA 1
ATOM 2240 C C . ILE A 1 269 ? -38.400 1.039 5.414 1.00 94.50 269 ILE A C 1
ATOM 2242 O O . ILE A 1 269 ? -37.522 1.033 4.554 1.00 94.50 269 ILE A O 1
ATOM 2246 N N . ASN A 1 270 ? -39.239 2.068 5.577 1.00 94.62 270 ASN A N 1
ATOM 2247 C CA . ASN A 1 270 ? -39.202 3.256 4.719 1.00 94.62 270 ASN A CA 1
ATOM 2248 C C . ASN A 1 270 ? -37.849 3.982 4.817 1.00 94.62 270 ASN A C 1
ATOM 2250 O O . ASN A 1 270 ? -37.232 4.266 3.801 1.00 94.62 270 ASN A O 1
ATOM 2254 N N . PHE A 1 271 ? -37.311 4.209 6.021 1.00 94.31 271 PHE A N 1
ATOM 2255 C CA . PHE A 1 271 ? -35.982 4.821 6.177 1.00 94.31 271 PHE A CA 1
ATOM 2256 C C . PHE A 1 271 ? -34.876 4.043 5.436 1.00 94.31 271 PHE A C 1
ATOM 2258 O O . PHE A 1 271 ? -34.052 4.643 4.746 1.00 94.31 271 PHE A O 1
ATOM 2265 N N . LEU A 1 272 ? -34.875 2.711 5.534 1.00 93.25 272 LEU A N 1
ATOM 2266 C CA . LEU A 1 272 ? -33.875 1.854 4.891 1.00 93.25 272 LEU A CA 1
ATOM 2267 C C . LEU A 1 272 ? -34.031 1.777 3.363 1.00 93.25 272 LEU A C 1
ATOM 2269 O O . LEU A 1 272 ? -33.028 1.674 2.659 1.00 93.25 272 LEU A O 1
ATOM 2273 N N . ASN A 1 273 ? -35.263 1.821 2.850 1.00 93.25 273 ASN A N 1
ATOM 2274 C CA . ASN A 1 273 ? -35.556 1.700 1.419 1.00 93.25 273 ASN A CA 1
ATOM 2275 C C . ASN A 1 273 ? -35.580 3.049 0.674 1.00 93.25 273 ASN A C 1
ATOM 2277 O O . ASN A 1 273 ? -35.253 3.060 -0.512 1.00 93.25 273 ASN A O 1
ATOM 2281 N N . ASP A 1 274 ? -35.912 4.150 1.358 1.00 91.81 274 ASP A N 1
ATOM 2282 C CA . ASP A 1 274 ? -36.141 5.477 0.765 1.00 91.81 274 ASP A CA 1
ATOM 2283 C C . ASP A 1 274 ? -35.025 6.494 1.095 1.00 91.81 274 ASP A C 1
ATOM 2285 O O . ASP A 1 274 ? -34.638 7.268 0.222 1.00 91.81 274 ASP A O 1
ATOM 2289 N N . GLU A 1 275 ? -34.501 6.523 2.335 1.00 91.75 275 GLU A N 1
ATOM 2290 C CA . GLU A 1 275 ? -33.442 7.478 2.743 1.00 91.75 275 GLU A CA 1
ATOM 2291 C C . GLU A 1 275 ? -32.024 6.878 2.648 1.00 91.75 275 GLU A C 1
ATOM 2293 O O . GLU A 1 275 ? -31.096 7.586 2.262 1.00 91.75 275 GLU A O 1
ATOM 2298 N N . GLN A 1 276 ? -31.841 5.588 2.967 1.00 91.19 276 GLN A N 1
ATOM 2299 C CA . GLN A 1 276 ? -30.513 4.940 3.025 1.00 91.19 276 GLN A CA 1
ATOM 2300 C C . GLN A 1 276 ? -30.117 4.167 1.754 1.00 91.19 276 GLN A C 1
ATOM 2302 O O . GLN A 1 276 ? -28.944 3.830 1.575 1.00 91.19 276 GLN A O 1
ATOM 2307 N N . ARG A 1 277 ? -31.070 3.848 0.871 1.00 89.69 277 ARG A N 1
ATOM 2308 C CA . ARG A 1 277 ? -30.813 3.092 -0.363 1.00 89.69 277 ARG A CA 1
ATOM 2309 C C . ARG A 1 277 ? -30.297 4.016 -1.466 1.00 89.69 277 ARG A C 1
ATOM 2311 O O . ARG A 1 277 ? -30.905 5.038 -1.759 1.00 89.69 277 ARG A O 1
ATOM 2318 N N . ASP A 1 278 ? -29.246 3.606 -2.175 1.00 89.56 278 ASP A N 1
ATOM 2319 C CA . ASP A 1 278 ? -28.905 4.222 -3.464 1.00 89.56 278 ASP A CA 1
ATOM 2320 C C . ASP A 1 278 ? -29.970 3.833 -4.518 1.00 89.56 278 ASP A C 1
ATOM 2322 O O . ASP A 1 278 ? -30.071 2.650 -4.865 1.00 89.56 278 ASP A O 1
ATOM 2326 N N . PRO A 1 279 ? -30.757 4.786 -5.061 1.00 89.06 279 PRO A N 1
ATOM 2327 C CA . PRO A 1 279 ? -31.860 4.494 -5.981 1.00 89.06 279 PRO A CA 1
ATOM 2328 C C . PRO A 1 279 ? -31.399 3.940 -7.339 1.00 89.06 279 PRO A C 1
ATOM 2330 O O . PRO A 1 279 ? -32.224 3.536 -8.152 1.00 89.06 279 PRO A O 1
ATOM 2333 N N . ARG A 1 280 ? -30.086 3.894 -7.603 1.00 89.81 280 ARG A N 1
ATOM 2334 C CA . ARG A 1 280 ? -29.498 3.261 -8.795 1.00 89.81 280 ARG A CA 1
ATOM 2335 C C . ARG A 1 280 ? -29.334 1.742 -8.646 1.00 89.81 280 ARG A C 1
ATOM 2337 O O . ARG A 1 280 ? -28.980 1.075 -9.617 1.00 89.81 280 ARG A O 1
ATOM 2344 N N . LEU A 1 281 ? -29.534 1.184 -7.448 1.00 87.62 281 LEU A N 1
ATOM 2345 C CA . LEU A 1 281 ? -29.353 -0.245 -7.188 1.00 87.62 281 LEU A CA 1
ATOM 2346 C C . LEU A 1 281 ? -30.521 -1.076 -7.719 1.00 87.62 281 LEU A C 1
ATOM 2348 O O . LEU A 1 281 ? -31.663 -0.919 -7.286 1.00 87.62 281 LEU A O 1
ATOM 2352 N N . ASN A 1 282 ? -30.203 -2.031 -8.594 1.00 88.56 282 ASN A N 1
ATOM 2353 C CA . ASN A 1 282 ? -31.159 -2.999 -9.121 1.00 88.56 282 ASN A CA 1
ATOM 2354 C C . ASN A 1 282 ? -31.844 -3.797 -7.992 1.00 88.56 282 ASN A C 1
ATOM 2356 O O . ASN A 1 282 ? -31.181 -4.384 -7.139 1.00 88.56 282 ASN A O 1
ATOM 2360 N N . GLU A 1 283 ? -33.173 -3.843 -8.029 1.00 88.00 283 GLU A N 1
ATOM 2361 C CA . GLU A 1 283 ? -34.035 -4.413 -6.983 1.00 88.00 283 GLU A CA 1
ATOM 2362 C C . GLU A 1 283 ? -33.951 -5.944 -6.865 1.00 88.00 283 GLU A C 1
ATOM 2364 O O . GLU A 1 283 ? -34.242 -6.493 -5.807 1.00 88.00 283 GLU A O 1
ATOM 2369 N N . ILE A 1 284 ? -33.519 -6.644 -7.920 1.00 85.81 284 ILE A N 1
ATOM 2370 C CA . ILE A 1 284 ? -33.383 -8.110 -7.934 1.00 85.81 284 ILE A CA 1
ATOM 2371 C C . ILE A 1 284 ? -32.038 -8.531 -7.322 1.00 85.81 284 ILE A C 1
ATOM 2373 O O . ILE A 1 284 ? -31.966 -9.522 -6.595 1.00 85.81 284 ILE A O 1
ATOM 2377 N N . LEU A 1 285 ? -30.971 -7.775 -7.602 1.00 84.62 285 LEU A N 1
ATOM 2378 C CA . LEU A 1 285 ? -29.636 -8.005 -7.035 1.00 84.62 285 LEU A CA 1
ATOM 2379 C C . LEU A 1 285 ? -29.526 -7.498 -5.589 1.00 84.62 285 LEU A C 1
ATOM 2381 O O . LEU A 1 285 ? -28.900 -8.146 -4.755 1.00 84.62 285 LEU A O 1
ATOM 2385 N N . PHE A 1 286 ? -30.161 -6.362 -5.295 1.00 85.44 286 PHE A N 1
ATOM 2386 C CA . PHE A 1 286 ? -30.192 -5.724 -3.981 1.00 85.44 286 PHE A CA 1
ATOM 2387 C C . PHE A 1 286 ? -31.655 -5.589 -3.527 1.00 85.44 286 PHE A C 1
ATOM 2389 O O . PHE A 1 286 ? -32.237 -4.508 -3.682 1.00 85.44 286 PHE A O 1
ATOM 2396 N N . PRO A 1 287 ? -32.281 -6.658 -2.998 1.00 88.75 287 PRO A N 1
ATOM 2397 C CA . PRO A 1 287 ? -33.680 -6.625 -2.583 1.00 88.75 287 PRO A CA 1
ATOM 2398 C C . PRO A 1 287 ? -33.923 -5.620 -1.457 1.00 88.75 287 PRO A C 1
ATOM 2400 O O . PRO A 1 287 ? -33.089 -5.443 -0.560 1.00 88.75 287 PRO A O 1
ATOM 2403 N N . PHE A 1 288 ? -35.091 -4.979 -1.507 1.00 90.00 288 PHE A N 1
ATOM 2404 C CA . PHE A 1 288 ? -35.589 -4.094 -0.455 1.00 90.00 288 PHE A CA 1
ATOM 2405 C C . PHE A 1 288 ? -35.638 -4.794 0.911 1.00 90.00 288 PHE A C 1
ATOM 2407 O O . PHE A 1 288 ? -35.709 -6.022 1.018 1.00 90.00 288 PHE A O 1
ATOM 2414 N N . PHE A 1 289 ? -35.600 -3.996 1.971 1.00 89.75 289 PHE A N 1
ATOM 2415 C CA . PHE A 1 289 ? -35.861 -4.464 3.323 1.00 89.75 289 PHE A CA 1
ATOM 2416 C C . PHE A 1 289 ? -37.351 -4.770 3.493 1.00 89.75 289 PHE A C 1
ATOM 2418 O O . PHE A 1 289 ? -38.201 -3.921 3.226 1.00 89.75 289 PHE A O 1
ATOM 2425 N N . ASP A 1 290 ? -37.641 -5.989 3.941 1.00 91.62 290 ASP A N 1
ATOM 2426 C CA . ASP A 1 290 ? -38.977 -6.487 4.262 1.00 91.62 290 ASP A CA 1
ATOM 2427 C C . ASP A 1 290 ? -39.207 -6.526 5.788 1.00 91.62 290 ASP A C 1
ATOM 2429 O O . ASP A 1 290 ? -38.356 -6.129 6.590 1.00 91.62 290 ASP A O 1
ATOM 2433 N N . ASN A 1 291 ? -40.383 -7.003 6.203 1.00 92.44 291 ASN A N 1
ATOM 2434 C CA . ASN A 1 291 ? -40.742 -7.098 7.618 1.00 92.44 291 ASN A CA 1
ATOM 2435 C C . ASN A 1 291 ? -39.830 -8.047 8.413 1.00 92.44 291 ASN A C 1
ATOM 2437 O O . ASN A 1 291 ? -39.543 -7.755 9.572 1.00 92.44 291 ASN A O 1
ATOM 2441 N N . ASP A 1 292 ? -39.351 -9.139 7.819 1.00 92.00 292 ASP A N 1
ATOM 2442 C CA . ASP A 1 292 ? -38.597 -10.168 8.536 1.00 92.00 292 ASP A CA 1
ATOM 2443 C C . ASP A 1 292 ? -37.123 -9.768 8.676 1.00 92.00 292 ASP A C 1
ATOM 2445 O O . ASP A 1 292 ? -36.555 -9.871 9.765 1.00 92.00 292 ASP A O 1
ATOM 2449 N N . ARG A 1 293 ? -36.524 -9.200 7.622 1.00 90.00 293 ARG A N 1
ATOM 2450 C CA . ARG A 1 293 ? -35.174 -8.615 7.646 1.00 90.00 293 ARG A CA 1
ATOM 2451 C C . ARG A 1 293 ? -35.081 -7.451 8.631 1.00 90.00 293 ARG A C 1
ATOM 2453 O O . ARG A 1 293 ? -34.123 -7.377 9.398 1.00 90.00 293 ARG A O 1
ATOM 2460 N N . VAL A 1 294 ? -36.079 -6.562 8.679 1.00 92.81 294 VAL A N 1
ATOM 2461 C CA . VAL A 1 294 ? -36.079 -5.463 9.665 1.00 92.81 294 VAL A CA 1
ATOM 2462 C C . VAL A 1 294 ? -36.380 -5.968 11.077 1.00 92.81 294 VAL A C 1
ATOM 2464 O O . VAL A 1 294 ? -35.818 -5.441 12.033 1.00 92.81 294 VAL A O 1
ATOM 2467 N N . GLN A 1 295 ? -37.178 -7.026 11.246 1.00 93.56 295 GLN A N 1
ATOM 2468 C CA . GLN A 1 295 ? -37.357 -7.661 12.555 1.00 93.56 295 GLN A CA 1
ATOM 2469 C C . GLN A 1 295 ? -36.051 -8.298 13.070 1.00 93.56 295 GLN A C 1
ATOM 2471 O O . GLN A 1 295 ? -35.742 -8.177 14.257 1.00 93.56 295 GLN A O 1
ATOM 2476 N N . GLN A 1 296 ? -35.256 -8.914 12.188 1.00 92.06 296 GLN A N 1
ATOM 2477 C CA . GLN A 1 296 ? -33.910 -9.413 12.504 1.00 92.06 296 GLN A CA 1
ATOM 2478 C C . GLN A 1 296 ? -32.948 -8.264 12.847 1.00 92.06 296 GLN A C 1
ATOM 2480 O O . GLN A 1 296 ? -32.237 -8.344 13.847 1.00 92.06 296 GLN A O 1
ATOM 2485 N N . LEU A 1 297 ? -32.980 -7.160 12.090 1.00 92.25 297 LEU A N 1
ATOM 2486 C CA . LEU A 1 297 ? -32.185 -5.958 12.365 1.00 92.25 297 LEU A CA 1
ATOM 2487 C C . LEU A 1 297 ? -32.517 -5.349 13.740 1.00 92.25 297 LEU A C 1
ATOM 2489 O O . LEU A 1 297 ? -31.615 -5.014 14.505 1.00 92.25 297 LEU A O 1
ATOM 2493 N N . ILE A 1 298 ? -33.805 -5.257 14.090 1.00 94.12 298 ILE A N 1
ATOM 2494 C CA . ILE A 1 298 ? -34.256 -4.822 15.421 1.00 94.12 298 ILE A CA 1
ATOM 2495 C C . ILE A 1 298 ? -33.686 -5.754 16.498 1.00 94.12 298 ILE A C 1
ATOM 2497 O O . ILE A 1 298 ? -33.055 -5.275 17.436 1.00 94.12 298 ILE A O 1
ATOM 2501 N N . ALA A 1 299 ? -33.822 -7.074 16.336 1.00 93.81 299 ALA A N 1
ATOM 2502 C CA . ALA A 1 299 ? -33.293 -8.059 17.284 1.00 93.81 299 ALA A CA 1
ATOM 2503 C C . ALA A 1 299 ? -31.749 -8.074 17.394 1.00 93.81 299 ALA A C 1
ATOM 2505 O O . ALA A 1 299 ? -31.224 -8.562 18.393 1.00 93.81 299 ALA A O 1
ATOM 2506 N N . LYS A 1 300 ? -31.018 -7.536 16.403 1.00 92.75 300 LYS A N 1
ATOM 2507 C CA . LYS A 1 300 ? -29.546 -7.421 16.401 1.00 92.75 300 LYS A CA 1
ATOM 2508 C C . LYS A 1 300 ? -29.029 -6.224 17.218 1.00 92.75 300 LYS A C 1
ATOM 2510 O O . LYS A 1 300 ? -27.934 -6.310 17.772 1.00 92.75 300 LYS A O 1
ATOM 2515 N N . TYR A 1 301 ? -29.780 -5.117 17.290 1.00 93.12 301 TYR A N 1
ATOM 2516 C CA . TYR A 1 301 ? -29.313 -3.855 17.902 1.00 93.12 301 TYR A CA 1
ATOM 2517 C C . TYR A 1 301 ? -30.125 -3.369 19.111 1.00 93.12 301 TYR A C 1
ATOM 2519 O O . TYR A 1 301 ? -29.599 -2.590 19.916 1.00 93.12 301 TYR A O 1
ATOM 2527 N N . GLU A 1 302 ? -31.380 -3.794 19.257 1.00 94.50 302 GLU A N 1
ATOM 2528 C CA . GLU A 1 302 ? -32.209 -3.482 20.423 1.00 94.50 302 GLU A CA 1
ATOM 2529 C C . GLU A 1 302 ? -31.859 -4.377 21.624 1.00 94.50 302 GLU A C 1
ATOM 2531 O O . GLU A 1 302 ? -31.363 -5.491 21.495 1.00 94.50 302 GLU A O 1
ATOM 2536 N N . THR A 1 303 ? -32.079 -3.834 22.816 1.00 92.00 303 THR A N 1
ATOM 2537 C CA . THR A 1 303 ? -31.775 -4.422 24.125 1.00 92.00 303 THR A CA 1
ATOM 2538 C C . THR A 1 303 ? -33.014 -4.604 25.003 1.00 92.00 303 THR A C 1
ATOM 2540 O O . THR A 1 303 ? -32.954 -5.372 25.958 1.00 92.00 303 THR A O 1
ATOM 2543 N N . ASP A 1 304 ? -34.126 -3.921 24.709 1.00 92.94 304 ASP A N 1
ATOM 2544 C CA . ASP A 1 304 ? -35.411 -4.150 25.380 1.00 92.94 304 ASP A CA 1
ATOM 2545 C C . ASP A 1 304 ? -36.235 -5.224 24.642 1.00 92.94 304 ASP A C 1
ATOM 2547 O O . ASP A 1 304 ? -36.719 -5.009 23.526 1.00 92.94 304 ASP A O 1
ATOM 2551 N N . GLU A 1 305 ? -36.438 -6.373 25.293 1.00 93.62 305 GLU A N 1
ATOM 2552 C CA . GLU A 1 305 ? -37.261 -7.485 24.795 1.00 93.62 305 GLU A CA 1
ATOM 2553 C C . GLU A 1 305 ? -38.687 -7.045 24.416 1.00 93.62 305 GLU A C 1
ATOM 2555 O O . GLU A 1 305 ? -39.258 -7.557 23.451 1.00 93.62 305 GLU A O 1
ATOM 2560 N N . ASN A 1 306 ? -39.253 -6.049 25.110 1.00 93.81 306 ASN A N 1
ATOM 2561 C CA . ASN A 1 306 ? -40.579 -5.510 24.807 1.00 93.81 306 ASN A CA 1
ATOM 2562 C C . ASN A 1 306 ? -40.586 -4.751 23.476 1.00 93.81 306 ASN A C 1
ATOM 2564 O O . ASN A 1 306 ? -41.576 -4.813 22.743 1.00 93.81 306 ASN A O 1
ATOM 2568 N N . TYR A 1 307 ? -39.508 -4.040 23.138 1.00 92.88 307 TYR A N 1
ATOM 2569 C CA . TYR A 1 307 ? -39.390 -3.368 21.845 1.00 92.88 307 TYR A CA 1
ATOM 2570 C C . TYR A 1 307 ? -39.105 -4.361 20.718 1.00 92.88 307 TYR A C 1
ATOM 2572 O O . TYR A 1 307 ? -39.780 -4.285 19.688 1.00 92.88 307 TYR A O 1
ATOM 2580 N N . ILE A 1 308 ? -38.251 -5.365 20.946 1.00 92.44 308 ILE A N 1
ATOM 2581 C CA . ILE A 1 308 ? -38.026 -6.462 19.991 1.00 92.44 308 ILE A CA 1
ATOM 2582 C C . ILE A 1 308 ? -39.352 -7.165 19.662 1.00 92.44 308 ILE A C 1
ATOM 2584 O O . ILE A 1 308 ? -39.744 -7.220 18.496 1.00 92.44 308 ILE A O 1
ATOM 2588 N N . ALA A 1 309 ? -40.093 -7.627 20.675 1.00 92.56 309 ALA A N 1
ATOM 2589 C CA . ALA A 1 309 ? -41.351 -8.359 20.497 1.00 92.56 309 ALA A CA 1
ATOM 2590 C C . ALA A 1 309 ? -42.471 -7.538 19.825 1.00 92.56 309 ALA A C 1
ATOM 2592 O O . ALA A 1 309 ? -43.371 -8.112 19.216 1.00 92.56 309 ALA A O 1
ATOM 2593 N N . ASN A 1 310 ? -42.421 -6.204 19.911 1.00 92.38 310 ASN A N 1
ATOM 2594 C CA . ASN A 1 310 ? -43.403 -5.301 19.302 1.00 92.38 310 ASN A CA 1
ATOM 2595 C C . ASN A 1 310 ? -42.938 -4.672 17.971 1.00 92.38 310 ASN A C 1
ATOM 2597 O O . ASN A 1 310 ? -43.615 -3.771 17.474 1.00 92.38 310 ASN A O 1
ATOM 2601 N N . GLY A 1 311 ? -41.796 -5.085 17.405 1.00 91.62 311 GLY A N 1
ATOM 2602 C CA . GLY A 1 311 ? -41.268 -4.507 16.160 1.00 91.62 311 GLY A CA 1
ATOM 2603 C C . GLY A 1 311 ? -40.929 -3.015 16.291 1.00 91.62 311 GLY A C 1
ATOM 2604 O O . GLY A 1 311 ? -41.296 -2.205 15.434 1.00 91.62 311 GLY A O 1
ATOM 2605 N N . LYS A 1 312 ? -40.281 -2.636 17.397 1.00 93.88 312 LYS A N 1
ATOM 2606 C CA . LYS A 1 312 ? -39.899 -1.258 17.739 1.00 93.88 312 LYS A CA 1
ATOM 2607 C C . LYS A 1 312 ? -38.393 -1.144 17.960 1.00 93.88 312 LYS A C 1
ATOM 2609 O O . LYS A 1 312 ? -37.754 -2.105 18.372 1.00 93.88 312 LYS A O 1
ATOM 2614 N N . MET A 1 313 ? -37.846 0.046 17.728 1.00 94.69 313 MET A N 1
ATOM 2615 C CA . MET A 1 313 ? -36.432 0.365 17.946 1.00 94.69 313 MET A CA 1
ATOM 2616 C C . MET A 1 313 ? -36.294 1.680 18.725 1.00 94.69 313 MET A C 1
ATOM 2618 O O . MET A 1 313 ? -36.903 2.689 18.363 1.00 94.69 313 MET A O 1
ATOM 2622 N N . SER A 1 314 ? -35.499 1.673 19.792 1.00 94.62 314 SER A N 1
ATOM 2623 C CA . SER A 1 314 ? -35.125 2.854 20.578 1.00 94.62 314 SER A CA 1
ATOM 2624 C C . SER A 1 314 ? -34.084 3.729 19.866 1.00 94.62 314 SER A C 1
ATOM 2626 O O . SER A 1 314 ? -33.390 3.281 18.952 1.00 94.62 314 SER A O 1
ATOM 2628 N N . GLY A 1 315 ? -33.925 4.979 20.315 1.00 91.62 315 GLY A N 1
ATOM 2629 C CA . GLY A 1 315 ? -32.886 5.882 19.796 1.00 91.62 315 GLY A CA 1
ATOM 2630 C C . GLY A 1 315 ? -31.459 5.358 20.009 1.00 91.62 315 GLY A C 1
ATOM 2631 O O . GLY A 1 315 ? -30.602 5.529 19.144 1.00 91.62 315 GLY A O 1
ATOM 2632 N N . ASP A 1 316 ? -31.221 4.648 21.114 1.00 90.31 316 ASP A N 1
ATOM 2633 C CA . ASP A 1 316 ? -29.952 3.974 21.401 1.00 90.31 316 ASP A CA 1
ATOM 2634 C C . ASP A 1 316 ? -29.681 2.828 20.414 1.00 90.31 316 ASP A C 1
ATOM 2636 O O . ASP A 1 316 ? -28.580 2.721 19.877 1.00 90.31 316 ASP A O 1
ATOM 2640 N N . ALA A 1 317 ? -30.679 1.982 20.141 1.00 93.06 317 ALA A N 1
ATOM 2641 C CA . ALA A 1 317 ? -30.561 0.895 19.171 1.00 93.06 317 ALA A CA 1
ATOM 2642 C C . ALA A 1 317 ? -30.368 1.418 17.736 1.00 93.06 317 ALA A C 1
ATOM 2644 O O . ALA A 1 317 ? -29.533 0.898 16.995 1.00 93.06 317 ALA A O 1
ATOM 2645 N N . PHE A 1 318 ? -31.058 2.503 17.377 1.00 94.44 318 PHE A N 1
ATOM 2646 C CA . PHE A 1 318 ? -30.879 3.201 16.103 1.00 94.44 318 PHE A CA 1
ATOM 2647 C C . PHE A 1 318 ? -29.463 3.786 15.957 1.00 94.44 318 PHE A C 1
ATOM 2649 O O . PHE A 1 318 ? -28.832 3.624 14.913 1.00 94.44 318 PHE A O 1
ATOM 2656 N N . LEU A 1 319 ? -28.909 4.384 17.019 1.00 93.19 319 LEU A N 1
ATOM 2657 C CA . LEU A 1 319 ? -27.523 4.864 17.034 1.00 93.19 319 LEU A CA 1
ATOM 2658 C C . LEU A 1 319 ? -26.508 3.715 16.886 1.00 93.19 319 LEU A C 1
ATOM 2660 O O . LEU A 1 319 ? -25.540 3.860 16.139 1.00 93.19 319 LEU A O 1
ATOM 2664 N N . ARG A 1 320 ? -26.733 2.566 17.544 1.00 92.38 320 ARG A N 1
ATOM 2665 C CA . ARG A 1 320 ? -25.890 1.361 17.387 1.00 92.38 320 ARG A CA 1
ATOM 2666 C C . ARG A 1 320 ? -25.907 0.854 15.945 1.00 92.38 320 ARG A C 1
ATOM 2668 O O . ARG A 1 320 ? -24.839 0.588 15.402 1.00 92.38 320 ARG A O 1
ATOM 2675 N N . PHE A 1 321 ? -27.086 0.779 15.319 1.00 93.69 321 PHE A N 1
ATOM 2676 C CA . PHE A 1 321 ? -27.232 0.422 13.905 1.00 93.69 321 PHE A CA 1
ATOM 2677 C C . PHE A 1 321 ? -26.448 1.386 12.997 1.00 93.69 321 PHE A C 1
ATOM 2679 O O . PHE A 1 321 ? -25.593 0.941 12.230 1.00 93.69 321 PHE A O 1
ATOM 2686 N N . LEU A 1 322 ? -26.649 2.703 13.135 1.00 93.50 322 LEU A N 1
ATOM 2687 C CA . LEU A 1 322 ? -25.963 3.710 12.311 1.00 93.50 322 LEU A CA 1
ATOM 2688 C C . LEU A 1 322 ? -24.431 3.712 12.474 1.00 93.50 322 LEU A C 1
ATOM 2690 O O . LEU A 1 322 ? -23.712 4.143 11.574 1.00 93.50 322 LEU A O 1
ATOM 2694 N N . MET A 1 323 ? -23.923 3.237 13.614 1.00 91.88 323 MET A N 1
ATOM 2695 C CA . MET A 1 323 ? -22.491 3.101 13.904 1.00 91.88 323 MET A CA 1
ATOM 2696 C C . MET A 1 323 ? -21.924 1.703 13.583 1.00 91.88 323 MET A C 1
ATOM 2698 O O . MET A 1 323 ? -20.778 1.416 13.951 1.00 91.88 323 MET A O 1
ATOM 2702 N N . SER A 1 324 ? -22.699 0.829 12.937 1.00 91.38 324 SER A N 1
ATOM 2703 C CA . SER A 1 324 ? -22.327 -0.560 12.639 1.00 91.38 324 SER A CA 1
ATOM 2704 C C . SER A 1 324 ? -21.869 -0.791 11.191 1.00 91.38 324 SER A C 1
ATOM 2706 O O . SER A 1 324 ? -21.775 0.132 10.386 1.00 91.38 324 SER A O 1
ATOM 2708 N N . ASP A 1 325 ? -21.532 -2.043 10.896 1.00 88.50 325 ASP A N 1
ATOM 2709 C CA . ASP A 1 325 ? -21.166 -2.584 9.586 1.00 88.50 325 ASP A CA 1
ATOM 2710 C C . ASP A 1 325 ? -22.330 -2.595 8.578 1.00 88.50 325 ASP A C 1
ATOM 2712 O O . ASP A 1 325 ? -22.119 -2.272 7.413 1.00 88.50 325 ASP A O 1
ATOM 2716 N N . GLU A 1 326 ? -23.561 -2.852 9.033 1.00 87.06 326 GLU A N 1
ATOM 2717 C CA . GLU A 1 326 ? -24.790 -2.797 8.209 1.00 87.06 326 GLU A CA 1
ATOM 2718 C C . GLU A 1 326 ? -25.066 -1.403 7.613 1.00 87.06 326 GLU A C 1
ATOM 2720 O O . GLU A 1 326 ? -25.848 -1.261 6.676 1.00 87.06 326 GLU A O 1
ATOM 2725 N N . ASN A 1 327 ? -24.441 -0.363 8.174 1.00 90.19 327 ASN A N 1
ATOM 2726 C CA . ASN A 1 327 ? -24.582 1.034 7.768 1.00 90.19 327 ASN A CA 1
ATOM 2727 C C . ASN A 1 327 ? -23.258 1.608 7.219 1.00 90.19 327 ASN A C 1
ATOM 2729 O O . ASN A 1 327 ? -22.945 2.788 7.399 1.00 90.19 327 ASN A O 1
ATOM 2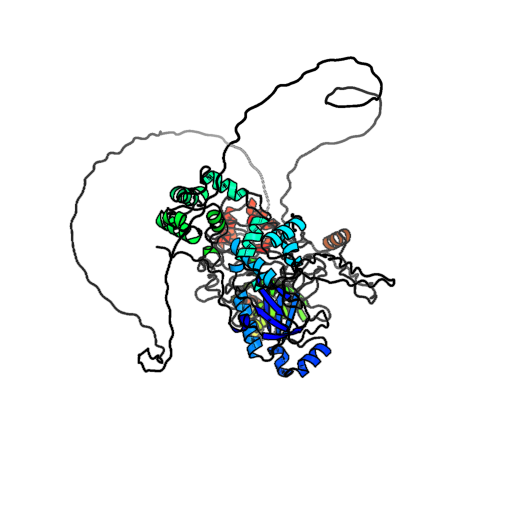733 N N . ALA A 1 328 ? -22.433 0.767 6.588 1.00 88.56 328 ALA A N 1
ATOM 2734 C CA . ALA A 1 328 ? -21.189 1.208 5.968 1.00 88.56 328 ALA A CA 1
ATOM 2735 C C . ALA A 1 328 ? -21.444 2.153 4.770 1.00 88.56 328 ALA A C 1
ATOM 2737 O O . ALA A 1 328 ? -22.300 1.872 3.933 1.00 88.56 328 ALA A O 1
ATOM 2738 N N . PRO A 1 329 ? -20.659 3.238 4.607 1.00 86.31 329 PRO A N 1
ATOM 2739 C CA . PRO A 1 329 ? -20.799 4.175 3.485 1.00 86.31 329 PRO A CA 1
ATOM 2740 C C . PRO A 1 329 ? -20.241 3.632 2.154 1.00 86.31 329 PRO A C 1
ATOM 2742 O O . PRO A 1 329 ? -20.168 4.367 1.169 1.00 86.31 329 PRO A O 1
ATOM 2745 N N . VAL A 1 330 ? -19.788 2.375 2.125 1.00 84.75 330 VAL A N 1
ATOM 2746 C CA . VAL A 1 330 ? -19.179 1.708 0.968 1.00 84.75 330 VAL A CA 1
ATOM 2747 C C . VAL A 1 330 ? -19.636 0.253 0.888 1.00 84.75 330 VAL A C 1
ATOM 2749 O O . VAL A 1 330 ? -19.875 -0.393 1.905 1.00 84.75 330 VAL A O 1
ATOM 2752 N N . PHE A 1 331 ? -19.701 -0.274 -0.334 1.00 83.94 331 PHE A N 1
ATOM 2753 C CA . PHE A 1 331 ? -19.981 -1.682 -0.616 1.00 83.94 331 PHE A CA 1
ATOM 2754 C C . PHE A 1 331 ? -18.843 -2.570 -0.094 1.00 83.94 331 PHE A C 1
ATOM 2756 O O . PHE A 1 331 ? -17.771 -2.635 -0.698 1.00 83.94 331 PHE A O 1
ATOM 2763 N N . LEU A 1 332 ? -19.059 -3.226 1.051 1.00 84.94 332 LEU A N 1
ATOM 2764 C CA . LEU A 1 332 ? -18.038 -4.022 1.745 1.00 84.94 332 LEU A CA 1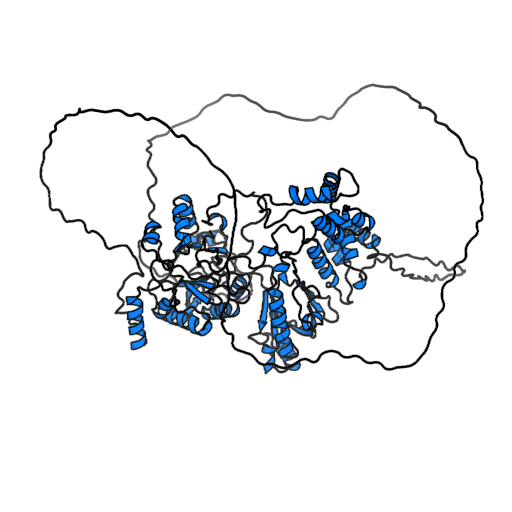
ATOM 2765 C C . LEU A 1 332 ? -17.621 -5.280 0.955 1.00 84.94 332 LEU A C 1
ATOM 2767 O O . LEU A 1 332 ? -16.510 -5.780 1.129 1.00 84.94 332 LEU A O 1
ATOM 2771 N N . ASP A 1 333 ? -18.489 -5.755 0.059 1.00 80.50 333 ASP A N 1
ATOM 2772 C CA . ASP A 1 333 ? -18.242 -6.790 -0.953 1.00 80.50 333 ASP A CA 1
ATOM 2773 C C . ASP A 1 333 ? -17.215 -6.361 -2.015 1.00 80.50 333 ASP A C 1
ATOM 2775 O O . ASP A 1 333 ? -16.553 -7.204 -2.614 1.00 80.50 333 ASP A O 1
ATOM 2779 N N . ARG A 1 334 ? -17.038 -5.049 -2.225 1.00 82.94 334 ARG A N 1
ATOM 2780 C CA . ARG A 1 334 ? -16.121 -4.475 -3.230 1.00 82.94 334 ARG A CA 1
ATOM 2781 C C . ARG A 1 334 ? -14.762 -4.062 -2.669 1.00 82.94 334 ARG A C 1
ATOM 2783 O O . ARG A 1 334 ? -13.956 -3.479 -3.391 1.00 82.94 334 ARG A O 1
ATOM 2790 N N . ILE A 1 335 ? -14.526 -4.343 -1.387 1.00 82.88 335 ILE A N 1
ATOM 2791 C CA . ILE A 1 335 ? -13.210 -4.237 -0.745 1.00 82.88 335 ILE A CA 1
ATOM 2792 C C . ILE A 1 335 ? -12.329 -5.420 -1.172 1.00 82.88 335 ILE A C 1
ATOM 2794 O O . ILE A 1 335 ? -11.142 -5.247 -1.432 1.00 82.88 335 ILE A O 1
ATOM 2798 N N . GLU A 1 336 ? -12.921 -6.614 -1.261 1.00 82.56 336 GLU A N 1
ATOM 2799 C CA . GLU A 1 336 ? -12.266 -7.810 -1.790 1.00 82.56 336 GLU A CA 1
ATOM 2800 C C . GLU A 1 336 ? -12.208 -7.773 -3.332 1.00 82.56 336 GLU A C 1
ATOM 2802 O O . GLU A 1 336 ? -12.790 -6.901 -3.984 1.00 82.56 336 GLU A O 1
ATOM 2807 N N . LEU A 1 337 ? -11.489 -8.719 -3.946 1.00 84.81 337 LEU A N 1
ATOM 2808 C CA . LEU A 1 337 ? -11.336 -8.791 -5.402 1.00 84.81 337 LEU A CA 1
ATOM 2809 C C . LEU A 1 337 ? -12.659 -9.190 -6.090 1.00 84.81 337 LEU A C 1
ATOM 2811 O O . LEU A 1 337 ? -12.908 -10.363 -6.355 1.00 84.81 337 LEU A O 1
ATOM 2815 N N . PHE A 1 338 ? -13.484 -8.192 -6.405 1.00 85.56 338 PHE A N 1
ATOM 2816 C CA . PHE A 1 338 ? -14.781 -8.341 -7.083 1.00 85.56 338 PHE A CA 1
ATOM 2817 C C . PHE A 1 338 ? -14.727 -8.116 -8.607 1.00 85.56 338 PHE A C 1
ATOM 2819 O O . PHE A 1 338 ? -15.748 -8.211 -9.291 1.00 85.56 338 PHE A O 1
ATOM 2826 N N . GLN A 1 339 ? -13.575 -7.704 -9.140 1.00 88.44 339 GLN A N 1
ATOM 2827 C CA . GLN A 1 339 ? -13.440 -7.330 -10.549 1.00 88.44 339 GLN A CA 1
ATOM 2828 C C . GLN A 1 339 ? -13.194 -8.569 -11.416 1.00 88.44 339 GLN A C 1
ATOM 2830 O O . GLN A 1 339 ? -12.530 -9.508 -10.981 1.00 88.44 339 GLN A O 1
ATOM 2835 N N . ASP A 1 340 ? -13.711 -8.555 -12.646 1.00 92.94 340 ASP A N 1
ATOM 2836 C CA . ASP A 1 340 ? -13.236 -9.480 -13.675 1.00 92.94 340 ASP A CA 1
ATOM 2837 C C . ASP A 1 340 ? -11.778 -9.127 -13.988 1.00 92.94 340 ASP A C 1
ATOM 2839 O O . ASP A 1 340 ? -11.475 -7.957 -14.219 1.00 92.94 340 ASP A O 1
ATOM 2843 N N . MET A 1 341 ? -10.903 -10.131 -13.943 1.00 94.81 341 MET A N 1
ATOM 2844 C CA . MET A 1 341 ? -9.460 -10.013 -14.164 1.00 94.81 341 MET A CA 1
ATOM 2845 C C . MET A 1 341 ? -8.995 -10.814 -15.399 1.00 94.81 341 MET A C 1
ATOM 2847 O O . MET A 1 341 ? -7.791 -11.015 -15.572 1.00 94.81 341 MET A O 1
ATOM 2851 N N . GLU A 1 342 ? -9.933 -11.272 -16.246 1.00 96.00 342 GLU A N 1
ATOM 2852 C CA . GLU A 1 342 ? -9.660 -11.962 -17.520 1.00 96.00 342 GLU A CA 1
ATOM 2853 C C . GLU A 1 342 ? -9.741 -11.067 -18.766 1.00 96.00 342 GLU A C 1
ATOM 2855 O O . GLU A 1 342 ? -9.343 -11.488 -19.850 1.00 96.00 342 GLU A O 1
ATOM 2860 N N . GLN A 1 343 ? -10.179 -9.814 -18.631 1.00 94.56 343 GLN A N 1
ATOM 2861 C CA . GLN A 1 343 ? -10.077 -8.832 -19.718 1.00 94.56 343 GLN A CA 1
ATOM 2862 C C . GLN A 1 343 ? -8.600 -8.545 -20.078 1.00 94.56 343 GLN A C 1
ATOM 2864 O O . GLN A 1 343 ? -7.740 -8.689 -19.199 1.00 94.56 343 GLN A O 1
ATOM 2869 N N . PRO A 1 344 ? -8.290 -8.096 -21.313 1.00 94.44 344 PRO A N 1
ATOM 2870 C CA . PRO A 1 344 ? -6.953 -7.652 -21.727 1.00 94.44 344 PRO A CA 1
ATOM 2871 C C . PRO A 1 344 ? -6.340 -6.581 -20.818 1.00 94.44 344 PRO A C 1
ATOM 2873 O O . PRO A 1 344 ? -7.058 -5.740 -20.281 1.00 94.44 344 PRO A O 1
ATOM 2876 N N . LEU A 1 345 ? -5.008 -6.550 -20.673 1.00 91.81 345 LEU A N 1
ATOM 2877 C CA . LEU A 1 345 ? -4.310 -5.614 -19.769 1.00 91.81 345 LEU A CA 1
ATOM 2878 C C . LEU A 1 345 ? -4.643 -4.121 -20.013 1.00 91.81 345 LEU A C 1
ATOM 2880 O O . LEU A 1 345 ? -4.621 -3.331 -19.071 1.00 91.81 345 LEU A O 1
ATOM 2884 N N . CYS A 1 346 ? -5.020 -3.743 -21.237 1.00 90.38 346 CYS A N 1
ATOM 2885 C CA . CYS A 1 346 ? -5.502 -2.404 -21.606 1.00 90.38 346 CYS A CA 1
ATOM 2886 C C . CYS A 1 346 ? -6.939 -2.072 -21.142 1.00 90.38 346 CYS A C 1
ATOM 2888 O O . CYS A 1 346 ? -7.432 -0.983 -21.415 1.00 90.38 346 CYS A O 1
ATOM 2890 N N . HIS A 1 347 ? -7.622 -2.949 -20.399 1.00 90.31 347 HIS A N 1
ATOM 2891 C CA . HIS A 1 347 ? -8.953 -2.676 -19.831 1.00 90.31 347 HIS A CA 1
ATOM 2892 C C . HIS A 1 347 ? -8.923 -2.237 -18.344 1.00 90.31 347 HIS A C 1
ATOM 2894 O O . HIS A 1 347 ? -9.974 -2.117 -17.710 1.00 90.31 347 HIS A O 1
ATOM 2900 N N . TYR A 1 348 ? -7.740 -1.977 -17.763 1.00 87.62 348 TYR A N 1
ATOM 2901 C CA . TYR A 1 348 ? -7.580 -1.659 -16.332 1.00 87.62 348 TYR A CA 1
ATOM 2902 C C . TYR A 1 348 ? -6.785 -0.377 -16.084 1.00 87.62 348 TYR A C 1
ATOM 2904 O O . TYR A 1 348 ? -5.747 -0.143 -16.696 1.00 87.62 348 TYR A O 1
ATOM 2912 N N . TYR A 1 349 ? -7.190 0.389 -15.071 1.00 87.31 349 TYR A N 1
ATOM 2913 C CA . TYR A 1 349 ? -6.328 1.407 -14.471 1.00 87.31 349 TYR A CA 1
ATOM 2914 C C . TYR A 1 349 ? -5.241 0.731 -13.629 1.00 87.31 349 TYR A C 1
ATOM 2916 O O . TYR A 1 349 ? -5.542 0.070 -12.633 1.00 87.31 349 TYR A O 1
ATOM 2924 N N . ILE A 1 350 ? -3.977 0.904 -14.015 1.00 86.50 350 ILE A N 1
ATOM 2925 C CA . ILE A 1 350 ? -2.832 0.290 -13.330 1.00 86.50 350 ILE A CA 1
ATOM 2926 C C . ILE A 1 350 ? -2.214 1.326 -12.383 1.00 86.50 350 ILE A C 1
ATOM 2928 O O . ILE A 1 350 ? -1.739 2.379 -12.817 1.00 86.50 350 ILE A O 1
ATOM 2932 N N . ASN A 1 351 ? -2.209 1.027 -11.078 1.00 89.12 351 ASN A N 1
ATOM 2933 C CA . ASN A 1 351 ? -1.551 1.859 -10.065 1.00 89.12 351 ASN A CA 1
ATOM 2934 C C . ASN A 1 351 ? -0.052 1.978 -10.396 1.00 89.12 351 ASN A C 1
ATOM 2936 O O . ASN A 1 351 ? 0.631 0.955 -10.501 1.00 89.12 351 ASN A O 1
ATOM 2940 N N . SER A 1 352 ? 0.433 3.202 -10.607 1.00 85.69 352 SER A N 1
ATOM 2941 C CA . SER A 1 352 ? 1.745 3.466 -11.204 1.00 85.69 352 SER A CA 1
ATOM 2942 C C . SER A 1 352 ? 2.522 4.540 -10.445 1.00 85.69 352 SER A C 1
ATOM 2944 O O . SER A 1 352 ? 1.949 5.461 -9.868 1.00 85.69 352 SER A O 1
ATOM 2946 N N . SER A 1 353 ? 3.849 4.451 -10.482 1.00 87.62 353 SER A N 1
ATOM 2947 C CA . SER A 1 353 ? 4.788 5.378 -9.852 1.00 87.62 353 SER A CA 1
ATOM 2948 C C . SER A 1 353 ? 5.712 6.021 -10.895 1.00 87.62 353 SER A C 1
ATOM 2950 O O . SER A 1 353 ? 5.963 5.441 -11.955 1.00 87.62 353 SER A O 1
ATOM 2952 N N . HIS A 1 354 ? 6.195 7.230 -10.604 1.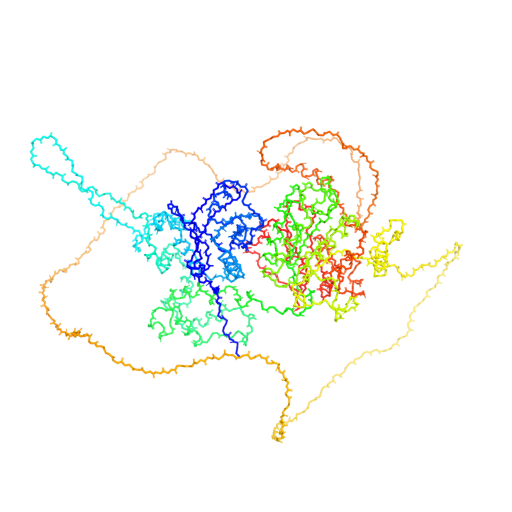00 84.94 354 HIS A N 1
ATOM 2953 C CA . HIS A 1 354 ? 7.161 7.973 -11.420 1.00 84.94 354 HIS A CA 1
ATOM 2954 C C . HIS A 1 354 ? 8.374 8.406 -10.600 1.00 84.94 354 HIS A C 1
ATOM 2956 O O . HIS A 1 354 ? 8.216 8.860 -9.463 1.00 84.94 354 HIS A O 1
ATOM 2962 N N . ASN A 1 355 ? 9.562 8.289 -11.198 1.00 89.50 355 ASN A N 1
ATOM 2963 C CA . ASN A 1 355 ? 10.878 8.429 -10.562 1.00 89.50 355 ASN A CA 1
ATOM 2964 C C . ASN A 1 355 ? 10.904 7.751 -9.181 1.00 89.50 355 ASN A C 1
ATOM 2966 O O . ASN A 1 355 ? 11.218 8.374 -8.165 1.00 89.50 355 ASN A O 1
ATOM 2970 N N . THR A 1 356 ? 10.491 6.475 -9.144 1.00 90.31 356 THR A N 1
ATOM 2971 C CA . THR A 1 356 ? 10.138 5.728 -7.921 1.00 90.31 356 THR A CA 1
ATOM 2972 C C . THR A 1 356 ? 11.252 5.723 -6.875 1.00 90.31 356 THR A C 1
ATOM 2974 O O . THR A 1 356 ? 10.967 5.710 -5.682 1.00 90.31 356 THR A O 1
ATOM 2977 N N . TYR A 1 357 ? 12.509 5.786 -7.316 1.00 90.12 357 TYR A N 1
ATOM 2978 C CA . TYR A 1 357 ? 13.702 5.865 -6.475 1.00 90.12 357 TYR A CA 1
ATOM 2979 C C . TYR A 1 357 ? 13.779 7.121 -5.580 1.00 90.12 357 TYR A C 1
ATOM 2981 O O . TYR A 1 357 ? 14.459 7.068 -4.554 1.00 90.12 357 TYR A O 1
ATOM 2989 N N . LEU A 1 358 ? 13.120 8.237 -5.919 1.00 87.94 358 LEU A N 1
ATOM 2990 C CA . LEU A 1 358 ? 13.223 9.502 -5.177 1.00 87.94 358 LEU A CA 1
ATOM 2991 C C . LEU A 1 358 ? 12.341 9.536 -3.921 1.00 87.94 358 LEU A C 1
ATOM 2993 O O . LEU A 1 358 ? 11.127 9.360 -3.983 1.00 87.94 358 LEU A O 1
ATOM 2997 N N . THR A 1 359 ? 12.930 9.905 -2.778 1.00 83.62 359 THR A N 1
ATOM 2998 C CA . THR A 1 359 ? 12.204 10.084 -1.503 1.00 83.62 359 THR A CA 1
ATOM 2999 C C . THR A 1 359 ? 11.947 11.559 -1.148 1.00 83.62 359 THR A C 1
ATOM 3001 O O . THR A 1 359 ? 11.713 11.893 0.017 1.00 83.62 359 THR A O 1
ATOM 3004 N N . GLY A 1 360 ? 12.076 12.481 -2.107 1.00 80.69 360 GLY A N 1
ATOM 3005 C CA . GLY A 1 360 ? 12.156 13.923 -1.843 1.00 80.69 360 GLY A CA 1
ATOM 3006 C C . GLY A 1 360 ? 11.861 14.797 -3.063 1.00 80.69 360 GLY A C 1
ATOM 3007 O O . GLY A 1 360 ? 10.977 14.469 -3.848 1.00 80.69 360 GLY A O 1
ATOM 3008 N N . ARG A 1 361 ? 12.572 15.926 -3.197 1.00 79.69 361 ARG A N 1
ATOM 3009 C CA . ARG A 1 361 ? 12.502 16.823 -4.371 1.00 79.69 361 ARG A CA 1
ATOM 3010 C C . ARG A 1 361 ? 13.067 16.133 -5.621 1.00 79.69 361 ARG A C 1
ATOM 3012 O O . ARG A 1 361 ? 13.858 15.201 -5.500 1.00 79.69 361 ARG A O 1
ATOM 3019 N N . GLN A 1 362 ? 12.703 16.628 -6.805 1.00 74.69 362 GLN A N 1
ATOM 3020 C CA . GLN A 1 362 ? 13.281 16.171 -8.079 1.00 74.69 362 GLN A CA 1
ATOM 3021 C C . GLN A 1 362 ? 14.734 16.642 -8.275 1.00 74.69 362 GLN A C 1
ATOM 3023 O O . GLN A 1 362 ? 15.449 16.075 -9.095 1.00 74.69 362 GLN A O 1
ATOM 3028 N N . TYR A 1 363 ? 15.173 17.661 -7.531 1.00 78.31 363 TYR A N 1
ATOM 3029 C CA . TYR A 1 363 ? 16.537 18.186 -7.559 1.00 78.31 363 TYR A CA 1
ATOM 3030 C C . TYR A 1 363 ? 17.158 18.136 -6.156 1.00 78.31 363 TYR A C 1
ATOM 3032 O O . TYR A 1 363 ? 16.476 18.430 -5.171 1.00 78.31 363 TYR A O 1
ATOM 3040 N N . GLY A 1 364 ? 18.428 17.730 -6.045 1.00 79.19 364 GLY A N 1
ATOM 3041 C CA . GLY A 1 364 ? 19.102 17.513 -4.754 1.00 79.19 364 GLY A CA 1
ATOM 3042 C C . GLY A 1 364 ? 18.470 16.394 -3.910 1.00 79.19 364 GLY A C 1
ATOM 3043 O O . GLY A 1 364 ? 18.628 16.357 -2.688 1.00 79.19 364 GLY A O 1
ATOM 3044 N N . GLY A 1 365 ? 17.678 15.523 -4.541 1.00 81.44 365 GLY A N 1
ATOM 3045 C CA . GLY A 1 365 ? 16.887 14.492 -3.883 1.00 81.44 365 GLY A CA 1
ATOM 3046 C C . GLY A 1 365 ? 17.730 13.312 -3.402 1.00 81.44 365 GLY A C 1
ATOM 3047 O O . GLY A 1 365 ? 18.702 12.908 -4.039 1.00 81.44 365 GLY A O 1
ATOM 3048 N N . LYS A 1 366 ? 17.322 12.700 -2.285 1.00 89.19 366 LYS A N 1
ATOM 3049 C CA . LYS A 1 366 ? 17.836 11.379 -1.917 1.00 89.19 366 LYS A CA 1
ATOM 3050 C C . LYS A 1 366 ? 17.118 10.314 -2.750 1.00 89.19 366 LYS A C 1
ATOM 3052 O O . LYS A 1 366 ? 15.889 10.216 -2.692 1.00 89.19 366 LYS A O 1
ATOM 3057 N N . SER A 1 367 ? 17.895 9.494 -3.445 1.00 91.31 367 SER A N 1
ATOM 3058 C CA . SER A 1 367 ? 17.438 8.225 -4.014 1.00 91.31 367 SER A CA 1
ATOM 3059 C C . SER A 1 367 ? 17.556 7.102 -2.980 1.00 91.31 367 SER A C 1
ATOM 3061 O O . SER A 1 367 ? 18.424 7.130 -2.102 1.00 91.31 367 SER A O 1
ATOM 3063 N N . SER A 1 368 ? 16.680 6.106 -3.057 1.00 92.00 368 SER A N 1
ATOM 3064 C CA . SER A 1 368 ? 16.627 4.987 -2.115 1.00 92.00 368 SER A CA 1
ATOM 3065 C C . SER A 1 368 ? 16.274 3.679 -2.819 1.00 92.00 368 SER A C 1
ATOM 3067 O O . SER A 1 368 ? 15.631 3.675 -3.865 1.00 92.00 368 SER A O 1
ATOM 3069 N N . THR A 1 369 ? 16.662 2.556 -2.218 1.00 93.69 369 THR A N 1
ATOM 3070 C CA . THR A 1 369 ? 16.238 1.209 -2.629 1.00 93.69 369 THR A CA 1
ATOM 3071 C C . THR A 1 369 ? 14.974 0.771 -1.874 1.00 93.69 369 THR A C 1
ATOM 3073 O O . THR A 1 369 ? 14.064 0.202 -2.468 1.00 93.69 369 THR A O 1
ATOM 3076 N N . GLU A 1 370 ? 14.861 1.118 -0.585 1.00 90.38 370 GLU A N 1
ATOM 3077 C CA . GLU A 1 370 ? 13.717 0.803 0.293 1.00 90.38 370 GLU A CA 1
ATOM 3078 C C . GLU A 1 370 ? 12.381 1.317 -0.265 1.00 90.38 370 GLU A C 1
ATOM 3080 O O . GLU A 1 370 ? 11.355 0.656 -0.141 1.00 90.38 370 GLU A O 1
ATOM 3085 N N . ILE A 1 371 ? 12.393 2.470 -0.935 1.00 90.19 371 ILE A N 1
ATOM 3086 C CA . ILE A 1 371 ? 11.199 3.113 -1.503 1.00 90.19 371 ILE A CA 1
ATOM 3087 C C . ILE A 1 371 ? 10.459 2.210 -2.507 1.00 90.19 371 ILE A C 1
ATOM 3089 O O . ILE A 1 371 ? 9.230 2.223 -2.554 1.00 90.19 371 ILE A O 1
ATOM 3093 N N . TYR A 1 372 ? 11.184 1.350 -3.235 1.00 94.38 372 TYR A N 1
ATOM 3094 C CA . TYR A 1 372 ? 10.593 0.358 -4.134 1.00 94.38 372 TYR A CA 1
ATOM 3095 C C . TYR A 1 372 ? 9.812 -0.711 -3.365 1.00 94.38 372 TYR A C 1
ATOM 3097 O O . TYR A 1 372 ? 8.714 -1.065 -3.796 1.00 94.38 372 TYR A O 1
ATOM 3105 N N . ARG A 1 373 ? 10.309 -1.166 -2.199 1.00 93.31 373 ARG A N 1
ATOM 3106 C CA . ARG A 1 373 ? 9.544 -2.057 -1.308 1.00 93.31 373 ARG A CA 1
ATOM 3107 C C . ARG A 1 373 ? 8.243 -1.384 -0.903 1.00 93.31 373 ARG A C 1
ATOM 3109 O O . ARG A 1 373 ? 7.178 -1.953 -1.094 1.00 93.31 373 ARG A O 1
ATOM 3116 N N . GLN A 1 374 ? 8.324 -0.158 -0.392 1.00 90.12 374 GLN A N 1
ATOM 3117 C CA . GLN A 1 374 ? 7.171 0.579 0.130 1.00 90.12 374 GLN A CA 1
ATOM 3118 C C . GLN A 1 374 ? 6.094 0.788 -0.948 1.00 90.12 374 GLN A C 1
ATOM 3120 O O . GLN A 1 374 ? 4.917 0.507 -0.726 1.00 90.12 374 GLN A O 1
ATOM 3125 N N . VAL A 1 375 ? 6.500 1.190 -2.155 1.00 89.62 375 VAL A N 1
ATOM 3126 C CA . VAL A 1 375 ? 5.605 1.380 -3.306 1.00 89.62 375 VAL A CA 1
ATOM 3127 C C . VAL A 1 375 ? 4.989 0.056 -3.791 1.00 89.62 375 VAL A C 1
ATOM 3129 O O . VAL A 1 375 ? 3.805 0.018 -4.119 1.00 89.62 375 VAL A O 1
ATOM 3132 N N . LEU A 1 376 ? 5.723 -1.061 -3.783 1.00 92.69 376 LEU A N 1
ATOM 3133 C CA . LEU A 1 376 ? 5.156 -2.375 -4.123 1.00 92.69 376 LEU A CA 1
ATOM 3134 C C . LEU A 1 376 ? 4.232 -2.917 -3.012 1.00 92.69 376 LEU A C 1
ATOM 3136 O O . LEU A 1 376 ? 3.186 -3.495 -3.316 1.00 92.69 376 LEU A O 1
ATOM 3140 N N . LEU A 1 377 ? 4.555 -2.665 -1.738 1.00 90.88 377 LEU A N 1
ATOM 3141 C CA . LEU A 1 377 ? 3.749 -3.018 -0.560 1.00 90.88 377 LEU A CA 1
ATOM 3142 C C . LEU A 1 377 ? 2.456 -2.188 -0.441 1.00 90.88 377 LEU A C 1
ATOM 3144 O O . LEU A 1 377 ? 1.479 -2.680 0.122 1.00 90.88 377 LEU A O 1
ATOM 3148 N N . SER A 1 378 ? 2.396 -0.976 -1.005 1.00 88.56 378 SER A N 1
ATOM 3149 C CA . SER A 1 378 ? 1.142 -0.214 -1.141 1.00 88.56 378 SER A CA 1
ATOM 3150 C C . SER A 1 378 ? 0.252 -0.692 -2.299 1.00 88.56 378 SER A C 1
ATOM 3152 O O . SER A 1 378 ? -0.869 -0.211 -2.456 1.00 88.56 378 SER A O 1
ATOM 3154 N N . GLY A 1 379 ? 0.719 -1.663 -3.095 1.00 89.19 379 GLY A N 1
ATOM 3155 C CA . GLY A 1 379 ? -0.023 -2.242 -4.214 1.00 89.19 379 GLY A CA 1
ATOM 3156 C C . GLY A 1 379 ? 0.216 -1.559 -5.563 1.00 89.19 379 GLY A C 1
ATOM 3157 O O . GLY A 1 379 ? -0.529 -1.823 -6.507 1.00 89.19 379 GLY A O 1
ATOM 3158 N N . CYS A 1 380 ? 1.240 -0.709 -5.700 1.00 91.62 380 CYS A N 1
ATOM 3159 C CA . CYS A 1 380 ? 1.653 -0.197 -7.008 1.00 91.62 380 CYS A CA 1
ATOM 3160 C C . CYS A 1 380 ? 2.116 -1.344 -7.922 1.00 91.62 380 CYS A C 1
ATOM 3162 O O . CYS A 1 380 ? 2.722 -2.312 -7.452 1.00 91.62 380 CYS A O 1
ATOM 3164 N N . ARG A 1 381 ? 1.796 -1.257 -9.217 1.00 95.44 381 ARG A N 1
ATOM 3165 C CA . ARG A 1 381 ? 2.032 -2.282 -10.252 1.00 95.44 381 ARG A CA 1
ATOM 3166 C C . ARG A 1 381 ? 2.862 -1.780 -11.443 1.00 95.44 381 ARG A C 1
ATOM 3168 O O . ARG A 1 381 ? 3.277 -2.597 -12.252 1.00 95.44 381 ARG A O 1
ATOM 3175 N N . CYS A 1 382 ? 3.163 -0.487 -11.555 1.00 94.94 382 CYS A N 1
ATOM 3176 C CA . CYS A 1 382 ? 4.156 0.025 -12.508 1.00 94.94 382 CYS A CA 1
ATOM 3177 C C . CYS A 1 382 ? 5.140 0.949 -11.786 1.00 94.94 382 CYS A C 1
ATOM 3179 O O . CYS A 1 382 ? 4.719 1.901 -11.137 1.00 94.94 382 CYS A O 1
ATOM 3181 N N . ILE A 1 383 ? 6.441 0.691 -11.897 1.00 94.75 383 ILE A N 1
ATOM 3182 C CA . ILE A 1 383 ? 7.502 1.445 -11.205 1.00 94.75 383 ILE A CA 1
ATOM 3183 C C . ILE A 1 383 ? 8.581 1.894 -12.190 1.00 94.75 383 ILE A C 1
ATOM 3185 O O . ILE A 1 383 ? 8.719 1.313 -13.264 1.00 94.75 383 ILE A O 1
ATOM 3189 N N . GLU A 1 384 ? 9.319 2.945 -11.841 1.00 94.25 384 GLU A N 1
ATOM 3190 C CA . GLU A 1 384 ? 10.233 3.644 -12.750 1.00 94.25 384 GLU A CA 1
ATOM 3191 C C . GLU A 1 384 ? 11.681 3.625 -12.262 1.00 94.25 384 GLU A C 1
ATOM 3193 O O . GLU A 1 384 ? 11.941 3.878 -11.085 1.00 94.25 384 GLU A O 1
ATOM 3198 N N . LEU A 1 385 ? 12.596 3.302 -13.181 1.00 96.06 385 LEU A N 1
ATOM 3199 C CA . LEU A 1 385 ? 14.024 3.122 -12.951 1.00 96.06 385 LEU A CA 1
ATOM 3200 C C . LEU A 1 385 ? 14.809 3.915 -14.012 1.00 96.06 385 LEU A C 1
ATOM 3202 O O . LEU A 1 385 ? 14.976 3.457 -15.146 1.00 96.06 385 LEU A O 1
ATOM 3206 N N . ASP A 1 386 ? 15.308 5.091 -13.639 1.00 95.19 386 ASP A N 1
ATOM 3207 C CA . ASP A 1 386 ? 16.137 5.939 -14.504 1.00 95.19 386 ASP A CA 1
ATOM 3208 C C . ASP A 1 386 ? 17.570 5.402 -14.458 1.00 95.19 386 ASP A C 1
ATOM 3210 O O . ASP A 1 386 ? 18.290 5.612 -13.483 1.00 95.19 386 ASP A O 1
ATOM 3214 N N . CYS A 1 387 ? 17.961 4.632 -15.469 1.00 95.88 387 CYS A N 1
ATOM 3215 C CA . CYS A 1 387 ? 19.177 3.823 -15.466 1.00 95.88 387 CYS A CA 1
ATOM 3216 C C . CYS A 1 387 ? 20.336 4.585 -16.113 1.00 95.88 387 CYS A C 1
ATOM 3218 O O . CYS A 1 387 ? 20.244 4.981 -17.274 1.00 95.88 387 CYS A O 1
ATOM 3220 N N . TRP A 1 388 ? 21.432 4.753 -15.377 1.00 94.69 388 TRP A N 1
ATOM 3221 C CA . TRP A 1 388 ? 22.596 5.546 -15.771 1.00 94.69 388 TRP A CA 1
ATOM 3222 C C . TRP A 1 388 ? 23.901 4.755 -15.636 1.00 94.69 388 TRP A C 1
ATOM 3224 O O . TRP A 1 388 ? 24.022 3.850 -14.808 1.00 94.69 388 TRP A O 1
ATOM 3234 N N . ASP A 1 389 ? 24.906 5.113 -16.436 1.00 93.06 389 ASP A N 1
ATOM 3235 C CA . ASP A 1 389 ? 26.262 4.588 -16.267 1.00 93.06 389 ASP A CA 1
ATOM 3236 C C . ASP A 1 389 ? 26.907 5.146 -14.991 1.00 93.06 389 ASP A C 1
ATOM 3238 O O . ASP A 1 389 ? 27.026 6.360 -14.816 1.00 93.06 389 ASP A O 1
ATOM 3242 N N . GLY A 1 390 ? 27.350 4.254 -14.099 1.00 89.88 390 GLY A N 1
ATOM 3243 C CA . GLY A 1 390 ? 28.024 4.628 -12.860 1.00 89.88 390 GLY A CA 1
ATOM 3244 C C . GLY A 1 390 ? 29.306 5.426 -13.105 1.00 89.88 390 GLY A C 1
ATOM 3245 O O . GLY A 1 390 ? 30.088 5.127 -14.012 1.00 89.88 390 GLY A O 1
ATOM 3246 N N . THR A 1 391 ? 29.534 6.443 -12.272 1.00 87.06 391 THR A N 1
ATOM 3247 C CA . THR A 1 391 ? 30.684 7.355 -12.367 1.00 87.06 391 THR A CA 1
ATOM 3248 C C . THR A 1 391 ? 31.598 7.250 -11.142 1.00 87.06 391 THR A C 1
ATOM 3250 O O . THR A 1 391 ? 31.222 6.689 -10.113 1.00 87.06 391 THR A O 1
ATOM 3253 N N . GLY A 1 392 ? 32.827 7.769 -11.248 1.00 86.06 392 GLY A N 1
ATOM 3254 C CA . GLY A 1 392 ? 33.794 7.763 -10.145 1.00 86.06 392 GLY A CA 1
ATOM 3255 C C . GLY A 1 392 ? 34.126 6.348 -9.661 1.00 86.06 392 GLY A C 1
ATOM 3256 O O . GLY A 1 392 ? 34.595 5.520 -10.439 1.00 86.06 392 GLY A O 1
ATOM 3257 N N . GLU A 1 393 ? 33.873 6.079 -8.381 1.00 82.19 393 GLU A N 1
ATOM 3258 C CA . GLU A 1 393 ? 34.071 4.767 -7.745 1.00 82.19 393 GLU A CA 1
ATOM 3259 C C . GLU A 1 393 ? 33.082 3.703 -8.260 1.00 82.19 393 GLU A C 1
ATOM 3261 O O . GLU A 1 393 ? 33.415 2.523 -8.296 1.00 82.19 393 GLU A O 1
ATOM 3266 N N . ASN A 1 394 ? 31.912 4.118 -8.761 1.00 84.94 394 ASN A N 1
ATOM 3267 C CA . ASN A 1 394 ? 30.879 3.236 -9.318 1.00 84.94 394 ASN A CA 1
ATOM 3268 C C . ASN A 1 394 ? 31.118 2.900 -10.808 1.00 84.94 394 ASN A C 1
ATOM 3270 O O . ASN A 1 394 ? 30.214 2.405 -11.486 1.00 84.94 394 ASN A O 1
ATOM 3274 N N . LYS A 1 395 ? 32.299 3.221 -11.362 1.00 87.50 395 LYS A N 1
ATOM 3275 C CA . LYS A 1 395 ? 32.553 3.144 -12.807 1.00 87.50 395 LYS A CA 1
ATOM 3276 C C . LYS A 1 395 ? 32.373 1.728 -13.356 1.00 87.50 395 LYS A C 1
ATOM 3278 O O . LYS A 1 395 ? 33.127 0.817 -13.028 1.00 87.50 395 LYS A O 1
ATOM 3283 N N . GLY A 1 396 ? 31.445 1.597 -14.303 1.00 87.62 396 GLY A N 1
ATOM 3284 C CA . GLY A 1 396 ? 31.177 0.340 -15.003 1.00 87.62 396 GLY A CA 1
ATOM 3285 C C . GLY A 1 396 ? 30.168 -0.573 -14.306 1.00 87.62 396 GLY A C 1
ATOM 3286 O O . GLY A 1 396 ? 30.087 -1.737 -14.680 1.00 87.62 396 GLY A O 1
ATOM 3287 N N . GLU A 1 397 ? 29.407 -0.076 -13.330 1.00 94.12 397 GLU A N 1
ATOM 3288 C CA . GLU A 1 397 ? 28.137 -0.679 -12.903 1.00 94.12 397 GLU A CA 1
ATOM 3289 C C . GLU A 1 397 ? 26.956 0.234 -13.289 1.00 94.12 397 GLU A C 1
ATOM 3291 O O . GLU A 1 397 ? 27.124 1.458 -13.321 1.00 94.12 397 GLU A O 1
ATOM 3296 N N . PRO A 1 398 ? 25.762 -0.314 -13.584 1.00 95.75 398 PRO A N 1
ATOM 3297 C CA . PRO A 1 398 ? 24.556 0.481 -13.774 1.00 95.75 398 PRO A CA 1
ATOM 3298 C C . PRO A 1 398 ? 24.016 0.995 -12.427 1.00 95.75 398 PRO A C 1
ATOM 3300 O O . PRO A 1 398 ? 23.835 0.242 -11.462 1.00 95.75 398 PRO A O 1
ATOM 3303 N N . ILE A 1 399 ? 23.719 2.290 -12.379 1.00 96.19 399 ILE A N 1
ATOM 3304 C CA . ILE A 1 399 ? 23.124 2.993 -11.235 1.00 96.19 399 ILE A CA 1
ATOM 3305 C C . ILE A 1 399 ? 21.730 3.521 -11.591 1.00 96.19 399 ILE A C 1
ATOM 3307 O O . ILE A 1 399 ? 21.347 3.570 -12.758 1.00 96.19 399 ILE A O 1
ATOM 3311 N N . ILE A 1 400 ? 20.974 3.931 -10.575 1.00 95.75 400 ILE A N 1
ATOM 3312 C CA . ILE A 1 400 ? 19.705 4.644 -10.710 1.00 95.75 400 ILE A CA 1
ATOM 3313 C C . ILE A 1 400 ? 19.821 5.992 -10.001 1.00 95.75 400 ILE A C 1
ATOM 3315 O O . ILE A 1 400 ? 20.199 6.053 -8.828 1.00 95.75 400 ILE A O 1
ATOM 3319 N N . THR A 1 401 ? 19.510 7.064 -10.729 1.00 92.31 401 THR A N 1
ATOM 3320 C CA . THR A 1 401 ? 19.603 8.455 -10.264 1.00 92.31 401 THR A CA 1
ATOM 3321 C C . THR A 1 401 ? 18.822 9.378 -11.200 1.00 92.31 401 THR A C 1
ATOM 3323 O O . THR A 1 401 ? 18.590 9.031 -12.357 1.00 92.31 401 THR A O 1
ATOM 3326 N N . HIS A 1 402 ? 18.451 10.575 -10.738 1.00 84.88 402 HIS A N 1
ATOM 3327 C CA . HIS A 1 402 ? 17.853 11.577 -11.624 1.00 84.88 402 HIS A CA 1
ATOM 3328 C C . HIS A 1 402 ? 18.977 12.334 -12.343 1.00 84.88 402 HIS A C 1
ATOM 3330 O O . HIS A 1 402 ? 19.724 13.104 -11.726 1.00 84.88 402 HIS A O 1
ATOM 3336 N N . GLY A 1 403 ? 19.126 12.077 -13.645 1.00 79.69 403 GLY A N 1
ATOM 3337 C CA . GLY A 1 403 ? 20.253 12.544 -14.453 1.00 79.69 403 GLY A CA 1
ATOM 3338 C C . GLY A 1 403 ? 20.499 14.048 -14.335 1.00 79.69 403 GLY A C 1
ATOM 3339 O O . GLY A 1 403 ? 19.576 14.846 -14.487 1.00 79.69 403 GLY A O 1
ATOM 3340 N N . LYS A 1 404 ? 21.755 14.432 -14.055 1.00 74.94 404 LYS A N 1
ATOM 3341 C CA . LYS A 1 404 ? 22.229 15.823 -13.859 1.00 74.94 404 LYS A CA 1
ATOM 3342 C C . LYS A 1 404 ? 21.535 16.622 -12.734 1.00 74.94 404 LYS A C 1
ATOM 3344 O O . LYS A 1 404 ? 21.769 17.824 -12.617 1.00 74.94 404 LYS A O 1
ATOM 3349 N N . ALA A 1 405 ? 20.722 15.995 -11.879 1.00 75.88 405 ALA A N 1
ATOM 3350 C CA . ALA A 1 405 ? 19.879 16.704 -10.908 1.00 75.88 405 ALA A CA 1
ATOM 3351 C C . ALA A 1 405 ? 20.468 16.843 -9.483 1.00 75.88 405 ALA A C 1
ATOM 3353 O O . ALA A 1 405 ? 19.731 17.096 -8.529 1.00 75.88 405 ALA A O 1
ATOM 3354 N N . MET A 1 406 ? 21.778 16.614 -9.309 1.00 80.81 406 MET A N 1
ATOM 3355 C CA . MET A 1 406 ? 22.468 16.492 -8.004 1.00 80.81 406 MET A CA 1
ATOM 3356 C C . MET A 1 406 ? 21.765 15.562 -6.988 1.00 80.81 406 MET A C 1
ATOM 3358 O O . MET A 1 406 ? 21.910 15.724 -5.775 1.00 80.81 406 MET A O 1
ATOM 3362 N N . CYS A 1 407 ? 20.997 14.582 -7.470 1.00 85.81 407 CYS A N 1
ATOM 3363 C CA . CYS A 1 407 ? 20.432 13.525 -6.638 1.00 85.81 407 CYS A CA 1
ATOM 3364 C C . CYS A 1 407 ? 21.516 12.510 -6.238 1.00 85.81 407 CYS A C 1
ATOM 3366 O O . CYS A 1 407 ? 22.575 12.443 -6.858 1.00 85.81 407 CYS A O 1
ATOM 3368 N N . THR A 1 408 ? 21.270 11.724 -5.187 1.00 90.81 408 THR A N 1
ATOM 3369 C CA . THR A 1 408 ? 22.183 10.630 -4.808 1.00 90.81 408 THR A CA 1
ATOM 3370 C C . THR A 1 408 ? 21.963 9.403 -5.688 1.00 90.81 408 THR A C 1
ATOM 3372 O O . THR A 1 408 ? 20.827 9.121 -6.058 1.00 90.81 408 THR A O 1
ATOM 3375 N N . ASP A 1 409 ? 22.998 8.607 -5.929 1.00 92.12 409 ASP A N 1
ATOM 3376 C CA . ASP A 1 409 ? 22.884 7.381 -6.729 1.00 92.12 409 ASP A CA 1
ATOM 3377 C C . ASP A 1 409 ? 22.543 6.155 -5.859 1.00 92.12 409 ASP A C 1
ATOM 3379 O O . ASP A 1 409 ? 22.887 6.103 -4.675 1.00 92.12 409 ASP A O 1
ATOM 3383 N N . VAL A 1 410 ? 21.898 5.143 -6.449 1.00 95.12 410 VAL A N 1
ATOM 3384 C CA . VAL A 1 410 ? 21.779 3.780 -5.888 1.00 95.12 410 VAL A CA 1
ATOM 3385 C C . VAL A 1 410 ? 22.109 2.737 -6.959 1.00 95.12 410 VAL A C 1
ATOM 3387 O O . VAL A 1 410 ? 21.875 2.981 -8.139 1.00 95.12 410 VAL A O 1
ATOM 3390 N N . PHE A 1 411 ? 22.636 1.564 -6.596 1.00 96.56 411 PHE A N 1
ATOM 3391 C CA . PHE A 1 411 ? 22.925 0.522 -7.590 1.00 96.56 411 PHE A CA 1
ATOM 3392 C C . PHE A 1 411 ? 21.640 -0.090 -8.163 1.00 96.56 411 PHE A C 1
ATOM 3394 O O . PHE A 1 411 ? 20.731 -0.471 -7.421 1.00 96.56 411 PHE A O 1
ATOM 3401 N N . PHE A 1 412 ? 21.598 -0.266 -9.487 1.00 97.19 412 PHE A N 1
ATOM 3402 C CA . PHE A 1 412 ? 20.482 -0.917 -10.183 1.00 97.19 412 PHE A CA 1
ATOM 3403 C C . PHE A 1 412 ? 20.235 -2.338 -9.648 1.00 97.19 412 PHE A C 1
ATOM 3405 O O . PHE A 1 412 ? 19.098 -2.731 -9.389 1.00 97.19 412 PHE A O 1
ATOM 3412 N N . LYS A 1 413 ? 21.318 -3.084 -9.391 1.00 96.38 413 LYS A N 1
ATOM 3413 C CA . LYS A 1 413 ? 21.283 -4.450 -8.850 1.00 96.38 413 LYS A CA 1
ATOM 3414 C C . LYS A 1 413 ? 20.569 -4.541 -7.493 1.00 96.38 413 LYS A C 1
ATOM 3416 O O . LYS A 1 413 ? 19.756 -5.441 -7.287 1.00 96.38 413 LYS A O 1
ATOM 3421 N N . ASP A 1 414 ? 20.825 -3.590 -6.595 1.00 96.00 414 ASP A N 1
ATOM 3422 C CA . ASP A 1 414 ? 20.227 -3.570 -5.254 1.00 96.00 414 ASP A CA 1
ATOM 3423 C C . ASP A 1 414 ? 18.726 -3.273 -5.312 1.00 96.00 414 ASP A C 1
ATOM 3425 O O . ASP A 1 414 ? 17.947 -3.863 -4.560 1.00 96.00 414 ASP A O 1
ATOM 3429 N N . VAL A 1 415 ? 18.308 -2.406 -6.243 1.00 97.56 415 VAL A N 1
ATOM 3430 C CA . VAL A 1 415 ? 16.891 -2.151 -6.539 1.00 97.56 415 VAL A CA 1
ATOM 3431 C C . VAL A 1 415 ? 16.196 -3.416 -7.046 1.00 97.56 415 VAL A C 1
ATOM 3433 O O . VAL A 1 415 ? 15.107 -3.727 -6.561 1.00 97.56 415 VAL A O 1
ATOM 3436 N N . LEU A 1 416 ? 16.819 -4.202 -7.937 1.00 97.88 416 LEU A N 1
ATOM 3437 C CA . LEU A 1 416 ? 16.214 -5.457 -8.406 1.00 97.88 416 LEU A CA 1
ATOM 3438 C C . LEU A 1 416 ? 15.988 -6.462 -7.265 1.00 97.88 416 LEU A C 1
ATOM 3440 O O . LEU A 1 416 ? 14.942 -7.110 -7.238 1.00 97.88 416 LEU A O 1
ATOM 3444 N N . TYR A 1 417 ? 16.901 -6.560 -6.288 1.00 96.44 417 TYR A N 1
ATOM 3445 C CA . TYR A 1 417 ? 16.676 -7.399 -5.102 1.00 96.44 417 TYR A CA 1
ATOM 3446 C C . TYR A 1 417 ? 15.471 -6.919 -4.272 1.00 96.44 417 TYR A C 1
ATOM 3448 O O . TYR A 1 417 ? 14.648 -7.744 -3.876 1.00 96.44 417 TYR A O 1
ATOM 3456 N N . GLN A 1 418 ? 15.297 -5.604 -4.072 1.00 95.19 418 GLN A N 1
ATOM 3457 C CA . GLN A 1 418 ? 14.112 -5.078 -3.372 1.00 95.19 418 GLN A CA 1
ATOM 3458 C C . GLN A 1 418 ? 12.808 -5.378 -4.123 1.00 95.19 418 GLN A C 1
ATOM 3460 O O . GLN A 1 418 ? 11.804 -5.731 -3.499 1.00 95.19 418 GLN A O 1
ATOM 3465 N N . ILE A 1 419 ? 12.825 -5.269 -5.456 1.00 97.56 419 ILE A N 1
ATOM 3466 C CA . ILE A 1 419 ? 11.676 -5.584 -6.314 1.00 97.56 419 ILE A CA 1
ATOM 3467 C C . ILE A 1 419 ? 11.343 -7.077 -6.231 1.00 97.56 419 ILE A C 1
ATOM 3469 O O . ILE A 1 419 ? 10.194 -7.416 -5.963 1.00 97.56 419 ILE A O 1
ATOM 3473 N N . ARG A 1 420 ? 12.330 -7.970 -6.389 1.00 95.94 420 ARG A N 1
ATOM 3474 C CA . ARG A 1 420 ? 12.152 -9.434 -6.320 1.00 95.94 420 ARG A CA 1
ATOM 3475 C C . ARG A 1 420 ? 11.442 -9.861 -5.035 1.00 95.94 420 ARG A C 1
ATOM 3477 O O . ARG A 1 420 ? 10.523 -10.674 -5.078 1.00 95.94 420 ARG A O 1
ATOM 3484 N N . ASP A 1 421 ? 11.865 -9.303 -3.904 1.00 93.31 421 ASP A N 1
ATOM 3485 C CA . ASP A 1 421 ? 11.360 -9.690 -2.587 1.00 93.31 421 ASP A CA 1
ATOM 3486 C C . ASP A 1 421 ? 9.931 -9.192 -2.309 1.00 93.31 421 ASP A C 1
ATOM 3488 O O . ASP A 1 421 ? 9.231 -9.782 -1.489 1.00 93.31 421 ASP A O 1
ATOM 3492 N N . THR A 1 422 ? 9.492 -8.106 -2.959 1.00 94.62 422 THR A N 1
ATOM 3493 C CA . THR A 1 422 ? 8.236 -7.411 -2.604 1.00 94.62 422 THR A CA 1
ATOM 3494 C C . THR A 1 422 ? 7.189 -7.342 -3.708 1.00 94.62 422 THR A C 1
ATOM 3496 O O . THR A 1 422 ? 6.015 -7.135 -3.393 1.00 94.62 422 THR A O 1
ATOM 3499 N N . ALA A 1 423 ? 7.558 -7.580 -4.973 1.00 95.88 423 ALA A N 1
ATOM 3500 C CA . ALA A 1 423 ? 6.674 -7.462 -6.136 1.00 95.88 423 ALA A CA 1
ATOM 3501 C C . ALA A 1 423 ? 5.321 -8.154 -5.927 1.00 95.88 423 ALA A C 1
ATOM 3503 O O . ALA A 1 423 ? 4.280 -7.560 -6.210 1.00 95.88 423 ALA A O 1
ATOM 3504 N N . PHE A 1 424 ? 5.325 -9.363 -5.360 1.00 95.94 424 PHE A N 1
ATOM 3505 C CA . PHE A 1 424 ? 4.121 -10.177 -5.162 1.00 95.94 424 PHE A CA 1
ATOM 3506 C C . PHE A 1 424 ? 3.725 -10.369 -3.688 1.00 95.94 424 PHE A C 1
ATOM 3508 O O . PHE A 1 424 ? 2.869 -11.189 -3.379 1.00 95.94 424 PHE A O 1
ATOM 3515 N N . ALA A 1 425 ? 4.297 -9.590 -2.761 1.00 91.94 425 ALA A N 1
ATOM 3516 C CA . ALA A 1 425 ? 4.038 -9.745 -1.324 1.00 91.94 425 ALA A CA 1
ATOM 3517 C C . ALA A 1 425 ? 2.591 -9.395 -0.914 1.00 91.94 425 ALA A C 1
ATOM 3519 O O . ALA A 1 425 ? 2.066 -9.953 0.053 1.00 91.94 425 ALA A O 1
ATOM 3520 N N . ARG A 1 426 ? 1.943 -8.465 -1.636 1.00 88.38 426 ARG A N 1
ATOM 3521 C CA . ARG A 1 426 ? 0.573 -7.978 -1.356 1.00 88.38 426 ARG A CA 1
ATOM 3522 C C . ARG A 1 426 ? -0.425 -8.162 -2.506 1.00 88.38 426 ARG A C 1
ATOM 3524 O O . ARG A 1 426 ? -1.612 -7.926 -2.309 1.00 88.38 426 ARG A O 1
ATOM 3531 N N . SER A 1 427 ? 0.041 -8.535 -3.698 1.00 92.12 427 SER A N 1
ATOM 3532 C CA . SER A 1 427 ? -0.784 -8.704 -4.899 1.00 92.12 427 SER A CA 1
ATOM 3533 C C . SER A 1 427 ? -0.061 -9.598 -5.903 1.00 92.12 427 SER A C 1
ATOM 3535 O O . SER A 1 427 ? 1.065 -9.289 -6.285 1.00 92.12 427 SER A O 1
ATOM 3537 N N . ASP A 1 428 ? -0.704 -10.674 -6.358 1.00 95.19 428 ASP A N 1
ATOM 3538 C CA . ASP A 1 428 ? -0.152 -11.582 -7.375 1.00 95.19 428 ASP A CA 1
ATOM 3539 C C . ASP A 1 428 ? -0.174 -10.998 -8.800 1.00 95.19 428 ASP A C 1
ATOM 3541 O O . ASP A 1 428 ? 0.355 -11.614 -9.722 1.00 95.19 428 ASP A O 1
ATOM 3545 N N . TYR A 1 429 ? -0.797 -9.837 -9.013 1.00 97.06 429 TYR A N 1
ATOM 3546 C CA . TYR A 1 429 ? -0.933 -9.222 -10.337 1.00 97.06 429 TYR A CA 1
ATOM 3547 C C . TYR A 1 429 ? 0.389 -8.623 -10.848 1.00 97.06 429 TYR A C 1
ATOM 3549 O O . TYR A 1 429 ? 1.208 -8.191 -10.028 1.00 97.06 429 TYR A O 1
ATOM 3557 N N . PRO A 1 430 ? 0.610 -8.602 -12.179 1.00 97.56 430 PRO A N 1
ATOM 3558 C CA . PRO A 1 430 ? 1.906 -8.300 -12.788 1.00 97.56 430 PRO A CA 1
ATOM 3559 C C . PRO A 1 430 ? 2.494 -6.947 -12.396 1.00 97.56 430 PRO A C 1
ATOM 3561 O O . PRO A 1 430 ? 1.767 -5.994 -12.119 1.00 97.56 430 PRO A O 1
ATOM 3564 N N . VAL A 1 431 ? 3.825 -6.863 -12.446 1.00 97.81 431 VAL A N 1
ATOM 3565 C CA . VAL A 1 431 ? 4.580 -5.622 -12.230 1.00 97.81 431 VAL A CA 1
ATOM 3566 C C . VAL A 1 431 ? 5.274 -5.198 -13.524 1.00 97.81 431 VAL A C 1
ATOM 3568 O O . VAL A 1 431 ? 5.983 -5.989 -14.137 1.00 97.81 431 VAL A O 1
ATOM 3571 N N . ILE A 1 432 ? 5.095 -3.943 -13.932 1.00 97.38 432 ILE A N 1
ATOM 3572 C CA . ILE A 1 432 ? 5.763 -3.334 -15.088 1.00 97.38 432 ILE A CA 1
ATOM 3573 C C . ILE A 1 432 ? 6.942 -2.487 -14.595 1.00 97.38 432 ILE A C 1
ATOM 3575 O O . ILE A 1 432 ? 6.783 -1.637 -13.715 1.00 97.38 432 ILE A O 1
ATOM 3579 N N . LEU A 1 433 ? 8.120 -2.695 -15.180 1.00 97.75 433 LEU A N 1
ATOM 3580 C CA . LEU A 1 433 ? 9.319 -1.892 -14.943 1.00 97.75 433 LEU A CA 1
ATOM 3581 C C . LEU A 1 433 ? 9.512 -0.908 -16.105 1.00 97.75 433 LEU A C 1
ATOM 3583 O O . LEU A 1 433 ? 9.868 -1.313 -17.210 1.00 97.75 433 LEU A O 1
ATOM 3587 N N . SER A 1 434 ? 9.261 0.381 -15.864 1.00 95.50 434 SER A N 1
ATOM 3588 C CA . SER A 1 434 ? 9.547 1.480 -16.794 1.00 95.50 434 SER A CA 1
ATOM 3589 C C . SER A 1 434 ? 11.023 1.848 -16.672 1.00 95.50 434 SER A C 1
ATOM 3591 O O . SER A 1 434 ? 11.410 2.492 -15.700 1.00 95.50 434 SER A O 1
ATOM 3593 N N . PHE A 1 435 ? 11.852 1.421 -17.624 1.00 95.38 435 PHE A N 1
ATOM 3594 C CA . PHE A 1 435 ? 13.250 1.846 -17.687 1.00 95.38 435 PHE A CA 1
ATOM 3595 C C . PHE A 1 435 ? 13.350 3.139 -18.504 1.00 95.38 435 PHE A C 1
ATOM 3597 O O . PHE A 1 435 ? 12.947 3.166 -19.670 1.00 95.38 435 PHE A O 1
ATOM 3604 N N . GLU A 1 436 ? 13.928 4.193 -17.924 1.00 92.50 436 GLU A N 1
ATOM 3605 C CA . GLU A 1 436 ? 14.477 5.308 -18.703 1.00 92.50 436 GLU A CA 1
ATOM 3606 C C . GLU A 1 436 ? 15.986 5.068 -18.846 1.00 92.50 436 GLU A C 1
ATOM 3608 O O . GLU A 1 436 ? 16.757 5.271 -17.914 1.00 92.50 436 GLU A O 1
ATOM 3613 N N . ASN A 1 437 ? 16.391 4.495 -19.980 1.00 93.31 437 ASN A N 1
ATOM 3614 C CA . ASN A 1 437 ? 17.728 3.932 -20.171 1.00 93.31 437 ASN A CA 1
ATOM 3615 C C . ASN A 1 437 ? 18.709 4.954 -20.770 1.00 93.31 437 ASN A C 1
ATOM 3617 O O . ASN A 1 437 ? 18.544 5.374 -21.914 1.00 93.31 437 ASN A O 1
ATOM 3621 N N . HIS A 1 438 ? 19.769 5.275 -20.029 1.00 92.69 438 HIS A N 1
ATOM 3622 C CA . HIS A 1 438 ? 20.886 6.141 -20.432 1.00 92.69 438 HIS A CA 1
ATOM 3623 C C . HIS A 1 438 ? 22.243 5.409 -20.372 1.00 92.69 438 HIS A C 1
ATOM 3625 O O . HIS A 1 438 ? 23.295 6.044 -20.372 1.00 92.69 438 HIS A O 1
ATOM 3631 N N . CYS A 1 439 ? 22.237 4.072 -20.295 1.00 92.88 439 CYS A N 1
ATOM 3632 C CA . CYS A 1 439 ? 23.439 3.251 -20.145 1.00 92.88 439 CYS A CA 1
ATOM 3633 C C . CYS A 1 439 ? 24.123 2.903 -21.478 1.00 92.88 439 CYS A C 1
ATOM 3635 O O . CYS A 1 439 ? 23.466 2.676 -22.497 1.00 92.88 439 CYS A O 1
ATOM 3637 N N . SER A 1 440 ? 25.446 2.734 -21.448 1.00 92.38 440 SER A N 1
ATOM 3638 C CA . SER A 1 440 ? 26.233 2.134 -22.538 1.00 92.38 440 SER A CA 1
ATOM 3639 C C . SER A 1 440 ? 25.877 0.658 -22.778 1.00 92.38 440 SER A C 1
ATOM 3641 O O . SER A 1 440 ? 25.416 -0.038 -21.869 1.00 92.38 440 SER A O 1
ATOM 3643 N N . LYS A 1 441 ? 26.149 0.129 -23.986 1.00 89.44 441 LYS A N 1
ATOM 3644 C CA . LYS A 1 441 ? 25.900 -1.287 -24.355 1.00 89.44 441 LYS A CA 1
ATOM 3645 C C . LYS A 1 441 ? 26.449 -2.288 -23.321 1.00 89.44 441 LYS A C 1
ATOM 3647 O O . LYS A 1 441 ? 25.776 -3.265 -22.998 1.00 89.44 441 LYS A O 1
ATOM 3652 N N . SER A 1 442 ? 27.629 -2.017 -22.754 1.00 90.81 442 SER A N 1
ATOM 3653 C CA . SER A 1 442 ? 28.263 -2.840 -21.709 1.00 90.81 442 SER A CA 1
ATOM 3654 C C . SER A 1 442 ? 27.436 -2.905 -20.413 1.00 90.81 442 SER A C 1
ATOM 3656 O O . SER A 1 442 ? 27.189 -3.987 -19.874 1.00 90.81 442 SER A O 1
ATOM 3658 N N . ASN A 1 443 ? 26.928 -1.764 -19.938 1.00 93.06 443 ASN A N 1
ATOM 3659 C CA . ASN A 1 443 ? 26.067 -1.723 -18.757 1.00 93.06 443 ASN A CA 1
ATOM 3660 C C . ASN A 1 443 ? 24.644 -2.220 -19.049 1.00 93.06 443 ASN A C 1
ATOM 3662 O O . ASN A 1 443 ? 24.057 -2.873 -18.192 1.00 93.06 443 ASN A O 1
ATOM 3666 N N . GLN A 1 444 ? 24.115 -2.033 -20.261 1.00 94.62 444 GLN A N 1
ATOM 3667 C CA . GLN A 1 444 ? 22.849 -2.652 -20.676 1.00 94.62 444 GLN A CA 1
ATOM 3668 C C . GLN A 1 444 ? 22.923 -4.190 -20.677 1.00 94.62 444 GLN A C 1
ATOM 3670 O O . GLN A 1 444 ? 21.978 -4.852 -20.244 1.00 94.62 444 GLN A O 1
ATOM 3675 N N . LEU A 1 445 ? 24.058 -4.775 -21.085 1.00 93.88 445 LEU A N 1
ATOM 3676 C CA . LEU A 1 445 ? 24.316 -6.213 -20.953 1.00 93.88 445 LEU A CA 1
ATOM 3677 C C . LEU A 1 445 ? 24.308 -6.657 -19.478 1.00 93.88 445 LEU A C 1
ATOM 3679 O O . LEU A 1 445 ? 23.731 -7.700 -19.160 1.00 93.88 445 LEU A O 1
ATOM 3683 N N . LYS A 1 446 ? 24.885 -5.862 -18.563 1.00 95.25 446 LYS A N 1
ATOM 3684 C CA . LYS A 1 446 ? 24.779 -6.111 -17.113 1.00 95.25 446 LYS A CA 1
ATOM 3685 C C . LYS A 1 446 ? 23.341 -6.000 -16.610 1.00 95.25 446 LYS A C 1
ATOM 3687 O O . LYS A 1 446 ? 22.900 -6.891 -15.894 1.00 95.25 446 LYS A O 1
ATOM 3692 N N . MET A 1 447 ? 22.593 -4.970 -17.012 1.00 96.81 447 MET A N 1
ATOM 3693 C CA . MET A 1 447 ? 21.186 -4.788 -16.635 1.00 96.81 447 MET A CA 1
ATOM 3694 C C . MET A 1 447 ? 20.325 -5.981 -17.062 1.00 96.81 447 MET A C 1
ATOM 3696 O O . MET A 1 447 ? 19.569 -6.504 -16.246 1.00 96.81 447 MET A O 1
ATOM 3700 N N . ALA A 1 448 ? 20.469 -6.442 -18.310 1.00 95.75 448 ALA A N 1
ATOM 3701 C CA . ALA A 1 448 ? 19.735 -7.594 -18.828 1.00 95.75 448 ALA A CA 1
ATOM 3702 C C . ALA A 1 448 ? 20.069 -8.879 -18.051 1.00 95.75 448 ALA A C 1
ATOM 3704 O O . ALA A 1 448 ? 19.157 -9.569 -17.596 1.00 95.75 448 ALA A O 1
ATOM 3705 N N . ARG A 1 449 ? 21.364 -9.152 -17.815 1.00 95.75 449 ARG A N 1
ATOM 3706 C CA . ARG A 1 449 ? 21.809 -10.286 -16.985 1.00 95.75 449 ARG A CA 1
ATOM 3707 C C . ARG A 1 449 ? 21.252 -10.200 -15.567 1.00 95.75 449 ARG A C 1
ATOM 3709 O O . ARG A 1 449 ? 20.606 -11.137 -15.127 1.00 95.75 449 ARG A O 1
ATOM 3716 N N . TYR A 1 450 ? 21.376 -9.057 -14.890 1.00 97.88 450 TYR A N 1
ATOM 3717 C CA . TYR A 1 450 ? 20.825 -8.874 -13.544 1.00 97.88 450 TYR A CA 1
ATOM 3718 C C . TYR A 1 450 ? 19.301 -9.049 -13.492 1.00 97.88 450 TYR A C 1
ATOM 3720 O O . TYR A 1 450 ? 18.807 -9.616 -12.523 1.00 97.88 450 TYR A O 1
ATOM 3728 N N . CYS A 1 451 ? 18.550 -8.643 -14.522 1.00 97.75 451 CYS A N 1
ATOM 3729 C CA . CYS A 1 451 ? 17.115 -8.936 -14.596 1.00 97.75 451 CYS A CA 1
ATOM 3730 C C . CYS A 1 451 ? 16.849 -10.446 -14.686 1.00 97.75 451 CYS A C 1
ATOM 3732 O O . CYS A 1 451 ? 16.006 -10.957 -13.952 1.00 97.75 451 CYS A O 1
ATOM 3734 N N . MET A 1 452 ? 17.574 -11.163 -15.549 1.00 96.38 452 MET A N 1
ATOM 3735 C CA . MET A 1 452 ? 17.427 -12.614 -15.718 1.00 96.38 452 MET A CA 1
ATOM 3736 C C . MET A 1 452 ? 17.847 -13.384 -14.454 1.00 96.38 452 MET A C 1
ATOM 3738 O O . MET A 1 452 ? 17.081 -14.210 -13.963 1.00 96.38 452 MET A O 1
ATOM 3742 N N . ASP A 1 453 ? 19.010 -13.060 -13.885 1.00 96.88 453 ASP A N 1
ATOM 3743 C CA . ASP A 1 453 ? 19.607 -13.737 -12.728 1.00 96.88 453 ASP A CA 1
ATOM 3744 C C . ASP A 1 453 ? 18.822 -13.504 -11.423 1.00 96.88 453 ASP A C 1
ATOM 3746 O O . ASP A 1 453 ? 18.743 -14.393 -10.575 1.00 96.88 453 ASP A O 1
ATOM 3750 N N . ILE A 1 454 ? 18.266 -12.299 -11.221 1.00 97.69 454 ILE A N 1
ATOM 3751 C CA . ILE A 1 454 ? 17.614 -11.917 -9.954 1.00 97.69 454 ILE A CA 1
ATOM 3752 C C . ILE A 1 454 ? 16.119 -12.249 -9.958 1.00 97.69 454 ILE A C 1
ATOM 3754 O O . ILE A 1 454 ? 15.592 -12.655 -8.920 1.00 97.69 454 ILE A O 1
ATOM 3758 N N . PHE A 1 455 ? 15.426 -12.095 -11.091 1.00 97.75 455 PHE A N 1
ATOM 3759 C CA . PHE A 1 455 ? 13.993 -12.389 -11.178 1.00 97.75 455 PHE A CA 1
ATOM 3760 C C . PHE A 1 455 ? 13.693 -13.833 -11.600 1.00 97.75 455 PHE A C 1
ATOM 3762 O O . PHE A 1 455 ? 12.656 -14.361 -11.193 1.00 97.75 455 PHE A O 1
ATOM 3769 N N . GLY A 1 456 ? 14.567 -14.482 -12.381 1.00 96.31 456 GLY A N 1
ATOM 3770 C CA . GLY A 1 456 ? 14.367 -15.852 -12.862 1.00 96.31 456 GLY A CA 1
ATOM 3771 C C . GLY A 1 456 ? 12.987 -16.046 -13.497 1.00 96.31 456 GLY A C 1
ATOM 3772 O O . GLY A 1 456 ? 12.560 -15.246 -14.330 1.00 96.31 456 GLY A O 1
ATOM 3773 N N . ASP A 1 457 ? 12.246 -17.055 -13.034 1.00 95.56 457 ASP A N 1
ATOM 3774 C CA . ASP A 1 457 ? 10.886 -17.372 -13.497 1.00 95.56 457 ASP A CA 1
ATOM 3775 C C . ASP A 1 457 ? 9.859 -16.240 -13.307 1.00 95.56 457 ASP A C 1
ATOM 3777 O O . ASP A 1 457 ? 8.781 -16.288 -13.907 1.00 95.56 457 ASP A O 1
ATOM 3781 N N . MET A 1 458 ? 10.145 -15.223 -12.485 1.00 97.31 458 MET A N 1
ATOM 3782 C CA . MET A 1 458 ? 9.276 -14.047 -12.367 1.00 97.31 458 MET A CA 1
ATOM 3783 C C . MET A 1 458 ? 9.379 -13.138 -13.596 1.00 97.31 458 MET A C 1
ATOM 3785 O O . MET A 1 458 ? 8.416 -12.448 -13.912 1.00 97.31 458 MET A O 1
ATOM 3789 N N . LEU A 1 459 ? 10.503 -13.126 -14.317 1.00 97.88 459 LEU A N 1
ATOM 3790 C CA . LEU A 1 459 ? 10.655 -12.318 -15.526 1.00 97.88 459 LEU A CA 1
ATOM 3791 C C . LEU A 1 459 ? 9.861 -12.934 -16.686 1.00 97.88 459 LEU A C 1
ATOM 3793 O O . LEU A 1 459 ? 9.988 -14.122 -16.991 1.00 97.88 459 LEU A O 1
ATOM 3797 N N . LEU A 1 460 ? 9.053 -12.125 -17.370 1.00 96.44 460 LEU A N 1
ATOM 3798 C CA . LEU A 1 460 ? 8.452 -12.516 -18.641 1.00 96.44 460 LEU A CA 1
ATOM 3799 C C . LEU A 1 460 ? 9.450 -12.229 -19.769 1.00 96.44 460 LEU A C 1
ATOM 3801 O O . LEU A 1 460 ? 9.440 -11.152 -20.355 1.00 96.44 460 LEU A O 1
ATOM 3805 N N . SER A 1 461 ? 10.339 -13.186 -20.035 1.00 91.44 461 SER A N 1
ATOM 3806 C CA . SER A 1 461 ? 11.422 -13.075 -21.027 1.00 91.44 461 SER A CA 1
ATOM 3807 C C . SER A 1 461 ? 11.027 -13.465 -22.458 1.00 91.44 461 SER A C 1
ATOM 3809 O O . SER A 1 461 ? 11.829 -13.307 -23.372 1.00 91.44 461 SER A O 1
ATOM 3811 N N . LYS A 1 462 ? 9.812 -13.989 -22.663 1.00 91.44 462 LYS A N 1
ATOM 3812 C CA . LYS A 1 462 ? 9.233 -14.349 -23.968 1.00 91.44 462 LYS A CA 1
ATOM 3813 C C . LYS A 1 462 ? 7.715 -14.102 -23.956 1.00 91.44 462 LYS A C 1
ATOM 3815 O O . LYS A 1 462 ? 7.117 -14.225 -22.884 1.00 91.44 462 LYS A O 1
ATOM 3820 N N . PRO A 1 463 ? 7.084 -13.787 -25.103 1.00 93.31 463 PRO A N 1
ATOM 3821 C CA . PRO A 1 463 ? 5.627 -13.822 -25.230 1.00 93.31 463 PRO A CA 1
ATOM 3822 C C . PRO A 1 463 ? 5.088 -15.257 -25.077 1.00 93.31 463 PRO A C 1
ATOM 3824 O O . PRO A 1 463 ? 5.829 -16.230 -25.227 1.00 93.31 463 PRO A O 1
ATOM 3827 N N . PHE A 1 464 ? 3.792 -15.387 -24.790 1.00 92.69 464 PHE A N 1
ATOM 3828 C CA . PHE A 1 464 ? 3.082 -16.667 -24.825 1.00 92.69 464 PHE A CA 1
ATOM 3829 C C . PHE A 1 464 ? 2.776 -17.083 -26.272 1.00 92.69 464 PHE A C 1
ATOM 3831 O O . PHE A 1 464 ? 2.456 -16.238 -27.107 1.00 92.69 464 PHE A O 1
ATOM 3838 N N . GLU A 1 465 ? 2.824 -18.386 -26.553 1.00 89.56 465 GLU A N 1
ATOM 3839 C CA . GLU A 1 465 ? 2.620 -18.960 -27.897 1.00 89.56 465 GLU A CA 1
ATOM 3840 C C . GLU A 1 465 ? 1.218 -18.685 -28.468 1.00 89.56 465 GLU A C 1
ATOM 3842 O O . GLU A 1 465 ? 1.060 -18.493 -29.668 1.00 89.56 465 GLU A O 1
ATOM 3847 N N . ASP A 1 466 ? 0.204 -18.610 -27.605 1.00 89.69 466 ASP A N 1
ATOM 3848 C CA . ASP A 1 466 ? -1.193 -18.309 -27.940 1.00 89.69 466 ASP A CA 1
ATOM 3849 C C . ASP A 1 466 ? -1.534 -16.806 -27.854 1.00 89.69 466 ASP A C 1
ATOM 3851 O O . ASP A 1 466 ? -2.695 -16.417 -27.974 1.00 89.69 466 ASP A O 1
ATOM 3855 N N . CYS A 1 467 ? -0.531 -15.956 -27.623 1.00 91.38 467 CYS A N 1
ATOM 3856 C CA . CYS A 1 467 ? -0.657 -14.502 -27.596 1.00 91.38 467 CYS A CA 1
ATOM 3857 C C . CYS A 1 467 ? 0.577 -13.853 -28.265 1.00 91.38 467 CYS A C 1
ATOM 3859 O O . CYS A 1 467 ? 1.329 -13.136 -27.591 1.00 91.38 467 CYS A O 1
ATOM 3861 N N . PRO A 1 468 ? 0.842 -14.133 -29.558 1.00 94.38 468 PRO A N 1
ATOM 3862 C CA . PRO A 1 468 ? 2.028 -13.642 -30.256 1.00 94.38 468 PRO A CA 1
ATOM 3863 C C . PRO A 1 468 ? 2.019 -12.114 -30.427 1.00 94.38 468 PRO A C 1
ATOM 3865 O O . PRO A 1 468 ? 1.001 -11.443 -30.257 1.00 94.38 468 PRO A O 1
ATOM 3868 N N . LEU A 1 469 ? 3.182 -11.551 -30.759 1.00 92.88 469 LEU A N 1
ATOM 3869 C CA . LEU A 1 469 ? 3.376 -10.107 -30.941 1.00 92.88 469 LEU A CA 1
ATOM 3870 C C . LEU A 1 469 ? 3.007 -9.689 -32.377 1.00 92.88 469 LEU A C 1
ATOM 3872 O O . LEU A 1 469 ? 3.856 -9.238 -33.141 1.00 92.88 469 LEU A O 1
ATOM 3876 N N . GLU A 1 470 ? 1.736 -9.872 -32.738 1.00 93.25 470 GLU A N 1
ATOM 3877 C CA . GLU A 1 470 ? 1.198 -9.674 -34.094 1.00 93.25 470 GLU A CA 1
ATOM 3878 C C . GLU A 1 470 ? 0.055 -8.631 -34.130 1.00 93.25 470 GLU A C 1
ATOM 3880 O O . GLU A 1 470 ? -0.579 -8.369 -33.100 1.00 93.25 470 GLU A O 1
ATOM 3885 N N . PRO A 1 471 ? -0.242 -8.016 -35.296 1.00 94.00 471 PRO A N 1
ATOM 3886 C CA . PRO A 1 471 ? -1.362 -7.085 -35.446 1.00 94.00 471 PRO A CA 1
ATOM 3887 C C . PRO A 1 471 ? -2.712 -7.701 -35.055 1.00 94.00 471 PRO A C 1
ATOM 3889 O O . PRO A 1 471 ? -3.074 -8.791 -35.489 1.00 94.00 471 PRO A O 1
ATOM 3892 N N . GLY A 1 472 ? -3.493 -6.970 -34.260 1.00 93.31 472 GLY A N 1
ATOM 3893 C CA . GLY A 1 472 ? -4.835 -7.363 -33.825 1.00 93.31 472 GLY A CA 1
ATOM 3894 C C . GLY A 1 472 ? -4.899 -8.385 -32.685 1.00 93.31 472 GLY A C 1
ATOM 3895 O O . GLY A 1 472 ? -5.995 -8.621 -32.176 1.00 93.31 472 GLY A O 1
ATOM 3896 N N . VAL A 1 473 ? -3.771 -8.956 -32.246 1.00 95.75 473 VAL A N 1
ATOM 3897 C CA . VAL A 1 473 ? -3.728 -9.854 -31.081 1.00 95.75 473 VAL A CA 1
ATOM 3898 C C . VAL A 1 473 ? -3.831 -9.024 -29.792 1.00 95.75 473 VAL A C 1
ATOM 3900 O O . VAL A 1 473 ? -2.982 -8.158 -29.573 1.00 95.75 473 VAL A O 1
ATOM 3903 N N . PRO A 1 474 ? -4.841 -9.249 -28.928 1.00 94.38 474 PRO A N 1
ATOM 3904 C CA . PRO A 1 474 ? -5.039 -8.453 -27.721 1.00 94.38 474 PRO A CA 1
ATOM 3905 C C . PRO A 1 474 ? -4.000 -8.757 -26.639 1.00 94.38 474 PRO A C 1
ATOM 3907 O O . PRO A 1 474 ? -3.465 -9.860 -26.554 1.00 94.38 474 PRO A O 1
ATOM 3910 N N . LEU A 1 475 ? -3.764 -7.788 -25.749 1.00 94.25 475 LEU A N 1
ATOM 3911 C CA . LEU A 1 475 ? -2.904 -7.981 -24.578 1.00 94.25 475 LEU A CA 1
ATOM 3912 C C . LEU A 1 475 ? -3.424 -9.114 -23.665 1.00 94.25 475 LEU A C 1
ATOM 3914 O O . LEU A 1 475 ? -4.632 -9.194 -23.428 1.00 94.25 475 LEU A O 1
ATOM 3918 N N . PRO A 1 476 ? -2.544 -9.942 -23.070 1.00 96.12 476 PRO A N 1
ATOM 3919 C CA . PRO A 1 476 ? -2.964 -11.003 -22.158 1.00 96.12 476 PRO A CA 1
ATOM 3920 C C . PRO A 1 476 ? -3.565 -10.434 -20.861 1.00 96.12 476 PRO A C 1
ATOM 3922 O O . PRO A 1 476 ? -3.264 -9.309 -20.453 1.00 96.12 476 PRO A O 1
ATOM 3925 N N . SER A 1 477 ? -4.417 -11.216 -20.193 1.00 96.19 477 SER A N 1
ATOM 3926 C CA . SER A 1 477 ? -5.112 -10.767 -18.981 1.00 96.19 477 SER A CA 1
ATOM 3927 C C . SER A 1 477 ? -4.182 -10.634 -17.762 1.00 96.19 477 SER A C 1
ATOM 3929 O O . SER A 1 477 ? -3.181 -11.355 -17.657 1.00 96.19 477 SER A O 1
ATOM 3931 N N . PRO A 1 478 ? -4.509 -9.778 -16.773 1.00 95.75 478 PRO A N 1
ATOM 3932 C CA . PRO A 1 478 ? -3.797 -9.743 -15.498 1.00 95.75 478 PRO A CA 1
ATOM 3933 C C . PRO A 1 478 ? -3.787 -11.091 -14.766 1.00 95.75 478 PRO A C 1
ATOM 3935 O O . PRO A 1 478 ? -2.814 -11.387 -14.074 1.00 95.75 478 PRO A O 1
ATOM 3938 N N . ASN A 1 479 ? -4.828 -11.921 -14.921 1.00 96.00 479 ASN A N 1
ATOM 3939 C CA . ASN A 1 479 ? -4.843 -13.287 -14.391 1.00 96.00 479 ASN A CA 1
ATOM 3940 C C . ASN A 1 479 ? -3.802 -14.189 -15.072 1.00 96.00 479 ASN A C 1
ATOM 3942 O O . ASN A 1 479 ? -3.090 -14.912 -14.373 1.00 96.00 479 ASN A O 1
ATOM 3946 N N . ARG A 1 480 ? -3.660 -14.115 -16.401 1.00 95.56 480 ARG A N 1
ATOM 3947 C CA . ARG A 1 480 ? -2.619 -14.839 -17.156 1.00 95.56 480 ARG A CA 1
ATOM 3948 C C . ARG A 1 480 ? -1.202 -14.358 -16.843 1.00 95.56 480 ARG A C 1
ATOM 3950 O O . ARG A 1 480 ? -0.266 -15.151 -16.853 1.00 95.56 480 ARG A O 1
ATOM 3957 N N . LEU A 1 481 ? -1.045 -13.072 -16.542 1.00 96.50 481 LEU A N 1
ATOM 3958 C CA . LEU A 1 481 ? 0.224 -12.443 -16.164 1.00 96.50 481 LEU A CA 1
ATOM 3959 C C . LEU A 1 481 ? 0.540 -12.538 -14.653 1.00 96.50 481 LEU A C 1
ATOM 3961 O O . LEU A 1 481 ? 1.417 -11.824 -14.158 1.00 96.50 481 LEU A O 1
ATOM 3965 N N . LYS A 1 482 ? -0.149 -13.398 -13.890 1.00 97.12 482 LYS A N 1
ATOM 3966 C CA . LYS A 1 482 ? 0.101 -13.545 -12.447 1.00 97.12 482 LYS A CA 1
ATOM 3967 C C . LYS A 1 482 ? 1.551 -13.918 -12.143 1.00 97.12 482 LYS A C 1
ATOM 3969 O O . LYS A 1 482 ? 2.132 -14.814 -12.750 1.00 97.12 482 LYS A O 1
ATOM 3974 N N . ARG A 1 483 ? 2.112 -13.220 -11.154 1.00 97.44 483 ARG A N 1
ATOM 3975 C CA . ARG A 1 483 ? 3.495 -13.324 -10.671 1.00 97.44 483 ARG A CA 1
ATOM 3976 C C . ARG A 1 483 ? 4.560 -13.114 -11.760 1.00 97.44 483 ARG A C 1
ATOM 3978 O O . ARG A 1 483 ? 5.671 -13.628 -11.636 1.00 97.44 483 ARG A O 1
ATOM 3985 N N . LYS A 1 484 ? 4.233 -12.333 -12.801 1.00 98.12 484 LYS A N 1
ATOM 3986 C CA . LYS A 1 484 ? 5.167 -11.919 -13.857 1.00 98.12 484 LYS A CA 1
ATOM 3987 C C . LYS A 1 484 ? 5.591 -10.453 -13.753 1.00 98.12 484 LYS A C 1
ATOM 3989 O O . LYS A 1 484 ? 4.820 -9.578 -13.359 1.00 98.12 484 LYS A O 1
ATOM 3994 N N . ILE A 1 485 ? 6.839 -10.209 -14.129 1.00 98.50 485 ILE A N 1
ATOM 3995 C CA . ILE A 1 485 ? 7.492 -8.908 -14.238 1.00 98.50 485 ILE A CA 1
ATOM 3996 C C . ILE A 1 485 ? 7.732 -8.641 -15.726 1.00 98.50 485 ILE A C 1
ATOM 3998 O O . ILE A 1 485 ? 8.324 -9.476 -16.412 1.00 98.50 485 ILE A O 1
ATOM 4002 N N . LEU A 1 486 ? 7.258 -7.498 -16.222 1.00 97.81 486 LEU A N 1
ATOM 4003 C CA . LEU A 1 486 ? 7.387 -7.064 -17.614 1.00 97.81 486 LEU A CA 1
ATOM 4004 C C . LEU A 1 486 ? 8.358 -5.881 -17.694 1.00 97.81 486 LEU A C 1
ATOM 4006 O O . LEU A 1 486 ? 8.311 -4.989 -16.845 1.00 97.81 486 LEU A O 1
ATOM 4010 N N . ILE A 1 487 ? 9.210 -5.845 -18.720 1.00 97.56 487 ILE A N 1
ATOM 4011 C CA . ILE A 1 487 ? 10.142 -4.734 -18.952 1.00 97.56 487 ILE A CA 1
ATOM 4012 C C . ILE A 1 487 ? 9.604 -3.827 -20.064 1.00 97.56 487 ILE A C 1
ATOM 4014 O O . ILE A 1 487 ? 9.343 -4.262 -21.186 1.00 97.56 487 ILE A O 1
ATOM 4018 N N . LYS A 1 488 ? 9.470 -2.538 -19.744 1.00 95.69 488 LYS A N 1
ATOM 4019 C CA . LYS A 1 488 ? 9.174 -1.447 -20.674 1.00 95.69 488 LYS A CA 1
ATOM 4020 C C . LYS A 1 488 ? 10.468 -0.667 -20.905 1.00 95.69 488 LYS A C 1
ATOM 4022 O O . LYS A 1 488 ? 10.837 0.202 -20.120 1.00 95.69 488 LYS A O 1
ATOM 4027 N N . ASN A 1 489 ? 11.154 -1.011 -21.989 1.00 94.69 489 ASN A N 1
ATOM 4028 C CA . ASN A 1 489 ? 12.364 -0.373 -22.515 1.00 94.69 489 ASN A CA 1
ATOM 4029 C C . ASN A 1 489 ? 12.258 -0.345 -24.051 1.00 94.69 489 ASN A C 1
ATOM 4031 O O . ASN A 1 489 ? 11.495 -1.132 -24.606 1.00 94.69 489 ASN A O 1
ATOM 4035 N N . LYS A 1 490 ? 13.000 0.528 -24.747 1.00 90.50 490 LYS A N 1
ATOM 4036 C CA . LYS A 1 490 ? 13.038 0.514 -26.223 1.00 90.50 490 LYS A CA 1
ATOM 4037 C C . LYS A 1 490 ? 13.503 -0.855 -26.750 1.00 90.50 490 LYS A C 1
ATOM 4039 O O . LYS A 1 490 ? 14.347 -1.497 -26.121 1.00 90.50 490 LYS A O 1
ATOM 4044 N N . ARG A 1 491 ? 12.989 -1.261 -27.912 1.00 89.00 491 ARG A N 1
ATOM 4045 C CA . ARG A 1 491 ? 13.373 -2.487 -28.626 1.00 89.00 491 ARG A CA 1
ATOM 4046 C C . ARG A 1 491 ? 14.014 -2.145 -29.980 1.00 89.00 491 ARG A C 1
ATOM 4048 O O . ARG A 1 491 ? 13.801 -1.058 -30.514 1.00 89.00 491 ARG A O 1
ATOM 4055 N N . LEU A 1 492 ? 14.818 -3.059 -30.510 1.00 87.25 492 LEU A N 1
ATOM 4056 C CA . LEU A 1 492 ? 15.319 -3.052 -31.888 1.00 87.25 492 LEU A CA 1
ATOM 4057 C C . LEU A 1 492 ? 14.264 -3.646 -32.847 1.00 87.25 492 LEU A C 1
ATOM 4059 O O . LEU A 1 492 ? 13.405 -4.420 -32.419 1.00 87.25 492 LEU A O 1
ATOM 4063 N N . LYS A 1 493 ? 14.369 -3.346 -34.152 1.00 84.00 493 LYS A N 1
ATOM 4064 C CA . LYS A 1 493 ? 13.637 -4.071 -35.215 1.00 84.00 493 LYS A CA 1
ATOM 4065 C C . LYS A 1 493 ? 13.930 -5.572 -35.119 1.00 84.00 493 LYS A C 1
ATOM 4067 O O . LYS A 1 493 ? 15.069 -5.939 -34.835 1.00 84.00 493 LYS A O 1
ATOM 4072 N N . ALA A 1 494 ? 12.953 -6.436 -35.401 1.00 82.12 494 ALA A N 1
ATOM 4073 C CA . ALA A 1 494 ? 13.081 -7.884 -35.180 1.00 82.12 494 ALA A CA 1
ATOM 4074 C C . ALA A 1 494 ? 14.283 -8.525 -35.909 1.00 82.12 494 ALA A C 1
ATOM 4076 O O . ALA A 1 494 ? 15.011 -9.321 -35.314 1.00 82.12 494 ALA A O 1
ATOM 4077 N N . ASP A 1 495 ? 14.539 -8.138 -37.161 1.00 82.06 495 ASP A N 1
ATOM 4078 C CA . ASP A 1 495 ? 15.666 -8.662 -37.944 1.00 82.06 495 ASP A CA 1
ATOM 4079 C C . ASP A 1 495 ? 17.026 -8.161 -37.434 1.00 82.06 495 ASP A C 1
ATOM 4081 O O . ASP A 1 495 ? 17.986 -8.929 -37.371 1.00 82.06 495 ASP A O 1
ATOM 4085 N N . ILE A 1 496 ? 17.099 -6.901 -36.987 1.00 82.94 496 ILE A N 1
ATOM 4086 C CA . ILE A 1 496 ? 18.306 -6.308 -36.386 1.00 82.94 496 ILE A CA 1
ATOM 4087 C C . ILE A 1 496 ? 18.574 -6.929 -35.007 1.00 82.94 496 ILE A C 1
ATOM 4089 O O . ILE A 1 496 ? 19.711 -7.287 -34.703 1.00 82.94 496 ILE A O 1
ATOM 4093 N N . GLU A 1 497 ? 17.531 -7.114 -34.190 1.00 85.06 497 GLU A N 1
ATOM 4094 C CA . GLU A 1 497 ? 17.591 -7.805 -32.896 1.00 85.06 497 GLU A CA 1
ATOM 4095 C C . GLU A 1 497 ? 18.160 -9.216 -33.063 1.00 85.06 497 GLU A C 1
ATOM 4097 O O . GLU A 1 497 ? 19.083 -9.601 -32.342 1.00 85.06 497 GLU A O 1
ATOM 4102 N N . LYS A 1 498 ? 17.656 -9.960 -34.055 1.00 84.00 498 LYS A N 1
ATOM 4103 C CA . LYS A 1 498 ? 18.137 -11.297 -34.397 1.00 84.00 498 LYS A CA 1
ATOM 4104 C C . LYS A 1 498 ? 19.585 -11.274 -34.891 1.00 84.00 498 LYS A C 1
ATOM 4106 O O . LYS A 1 498 ? 20.397 -12.031 -34.369 1.00 84.00 498 LYS A O 1
ATOM 4111 N N . HIS A 1 499 ? 19.926 -10.406 -35.844 1.00 84.69 499 HIS A N 1
ATOM 4112 C CA . HIS A 1 499 ? 21.272 -10.346 -36.420 1.00 84.69 499 HIS A CA 1
ATOM 4113 C C . HIS A 1 499 ? 22.335 -9.981 -35.373 1.00 84.69 499 HIS A C 1
ATOM 4115 O O . HIS A 1 499 ? 23.324 -10.699 -35.224 1.00 84.69 499 HIS A O 1
ATOM 4121 N N . GLN A 1 500 ? 22.103 -8.928 -34.580 1.00 84.25 500 GLN A N 1
ATOM 4122 C CA . GLN A 1 500 ? 23.023 -8.529 -33.510 1.00 84.25 500 GLN A CA 1
ATOM 4123 C C . GLN A 1 500 ? 23.082 -9.567 -32.378 1.00 84.25 500 GLN A C 1
ATOM 4125 O O . GLN A 1 500 ? 24.131 -9.739 -31.761 1.00 84.25 500 GLN A O 1
ATOM 4130 N N . MET A 1 501 ? 21.995 -10.301 -32.102 1.00 83.44 501 MET A N 1
ATOM 4131 C CA . MET A 1 501 ? 22.028 -11.428 -31.162 1.00 83.44 501 MET A CA 1
ATOM 4132 C C . MET A 1 501 ? 22.872 -12.594 -31.697 1.00 83.44 501 MET A C 1
ATOM 4134 O O . MET A 1 501 ? 23.704 -13.127 -30.966 1.00 83.44 501 MET A O 1
ATOM 4138 N N . GLU A 1 502 ? 22.697 -12.985 -32.961 1.00 84.62 502 GLU A N 1
ATOM 4139 C CA . GLU A 1 502 ? 23.483 -14.048 -33.603 1.00 84.62 502 GLU A CA 1
ATOM 4140 C C . GLU A 1 502 ? 24.973 -13.677 -33.698 1.00 84.62 502 GLU A C 1
ATOM 4142 O O . GLU A 1 502 ? 25.828 -14.532 -33.465 1.00 84.62 502 GLU A O 1
ATOM 4147 N N . GLN A 1 503 ? 25.292 -12.402 -33.949 1.00 84.06 503 GLN A N 1
ATOM 4148 C CA . GLN A 1 503 ? 26.652 -11.869 -33.867 1.00 84.06 503 GLN A CA 1
ATOM 4149 C C . GLN A 1 503 ? 27.212 -11.966 -32.438 1.00 84.06 503 GLN A C 1
ATOM 4151 O O . GLN A 1 503 ? 28.243 -12.601 -32.216 1.00 84.06 503 GLN A O 1
ATOM 4156 N N . PHE A 1 504 ? 26.498 -11.421 -31.447 1.00 84.81 504 PHE A N 1
ATOM 4157 C CA . PHE A 1 504 ? 26.918 -11.429 -30.042 1.00 84.81 504 PHE A CA 1
ATOM 4158 C C . PHE A 1 504 ? 27.143 -12.843 -29.487 1.00 84.81 504 PHE A C 1
ATOM 4160 O O . PHE A 1 504 ? 28.082 -13.070 -28.723 1.00 84.81 504 PHE A O 1
ATOM 4167 N N . LEU A 1 505 ? 26.318 -13.813 -29.892 1.00 83.62 505 LEU A N 1
ATOM 4168 C CA . LEU A 1 505 ? 26.468 -15.222 -29.519 1.00 83.62 505 LEU A CA 1
ATOM 4169 C C . LEU A 1 505 ? 27.660 -15.915 -30.205 1.00 83.62 505 LEU A C 1
ATOM 4171 O O . LEU A 1 505 ? 28.158 -16.908 -29.675 1.00 83.62 505 LEU A O 1
ATOM 4175 N N . ARG A 1 506 ? 28.118 -15.408 -31.356 1.00 82.06 506 ARG A N 1
ATOM 4176 C CA . ARG A 1 506 ? 29.241 -15.951 -32.138 1.00 82.06 506 ARG A CA 1
ATOM 4177 C C . ARG A 1 506 ? 30.591 -15.356 -31.726 1.00 82.06 506 ARG A C 1
ATOM 4179 O O . ARG A 1 506 ? 31.553 -16.100 -31.562 1.00 82.06 506 ARG A O 1
ATOM 4186 N N . GLU A 1 507 ? 30.657 -14.038 -31.545 1.00 77.31 507 GLU A N 1
ATOM 4187 C CA . GLU A 1 507 ? 31.892 -13.294 -31.245 1.00 77.31 507 GLU A CA 1
ATOM 4188 C C . GLU A 1 507 ? 32.068 -12.944 -29.754 1.00 77.31 507 GLU A C 1
ATOM 4190 O O . GLU A 1 507 ? 33.161 -12.577 -29.322 1.00 77.31 507 GLU A O 1
ATOM 4195 N N . GLY A 1 508 ? 31.017 -13.060 -28.931 1.00 70.31 508 GLY A N 1
ATOM 4196 C CA . GLY A 1 508 ? 31.053 -12.720 -27.498 1.00 70.31 508 GLY A CA 1
ATOM 4197 C C . GLY A 1 508 ? 31.135 -11.214 -27.201 1.00 70.31 508 GLY A C 1
ATOM 4198 O O . GLY A 1 508 ? 31.224 -10.813 -26.036 1.00 70.31 508 GLY A O 1
ATOM 4199 N N . LYS A 1 509 ? 31.100 -10.388 -28.249 1.00 67.88 509 LYS A N 1
ATOM 4200 C CA . LYS A 1 509 ? 31.078 -8.923 -28.253 1.00 67.88 509 LYS A CA 1
ATOM 4201 C C . LYS A 1 509 ? 30.129 -8.440 -29.353 1.00 67.88 509 LYS A C 1
ATOM 4203 O O . LYS A 1 509 ? 29.620 -9.236 -30.133 1.00 67.88 509 LYS A O 1
ATOM 4208 N N . LEU A 1 510 ? 29.891 -7.136 -29.377 1.00 64.44 510 LEU A N 1
ATOM 4209 C CA . LEU A 1 510 ? 29.331 -6.419 -30.517 1.00 64.44 510 LEU A CA 1
ATOM 4210 C C . LEU A 1 510 ? 30.417 -5.450 -30.964 1.00 64.44 510 LEU A C 1
ATOM 4212 O O . LEU A 1 510 ? 30.925 -4.712 -30.116 1.00 64.44 510 LEU A O 1
ATOM 4216 N N . ASP A 1 511 ? 30.776 -5.470 -32.240 1.00 58.25 511 ASP A N 1
ATOM 4217 C CA . ASP A 1 511 ? 31.747 -4.521 -32.774 1.00 58.25 511 ASP A CA 1
ATOM 4218 C C . ASP A 1 511 ? 31.065 -3.166 -33.014 1.00 58.25 511 ASP A C 1
ATOM 4220 O O . ASP A 1 511 ? 29.932 -3.089 -33.489 1.00 58.25 511 ASP A O 1
ATOM 4224 N N . GLU A 1 512 ? 31.730 -2.087 -32.599 1.00 56.44 512 GLU A N 1
ATOM 4225 C CA . GLU A 1 512 ? 31.169 -0.725 -32.626 1.00 56.44 512 GLU A CA 1
ATOM 4226 C C . GLU A 1 512 ? 31.329 -0.051 -34.005 1.00 56.44 512 GLU A C 1
ATOM 4228 O O . GLU A 1 512 ? 30.740 0.998 -34.246 1.00 56.44 512 GLU A O 1
ATOM 4233 N N . GLU A 1 513 ? 32.094 -0.663 -34.918 1.00 47.34 513 GLU A N 1
ATOM 4234 C CA . GLU A 1 513 ? 32.388 -0.137 -36.262 1.00 47.34 513 GLU A CA 1
ATOM 4235 C C . GLU A 1 513 ? 31.402 -0.635 -37.345 1.00 47.34 513 GLU A C 1
ATOM 4237 O O . GLU A 1 513 ? 31.234 0.039 -38.358 1.00 47.34 513 GLU A O 1
ATOM 4242 N N . ASP A 1 514 ? 30.684 -1.741 -37.099 1.00 46.09 514 ASP A N 1
ATOM 4243 C CA . ASP A 1 514 ? 29.623 -2.292 -37.969 1.00 46.09 514 ASP A CA 1
ATOM 4244 C C . ASP A 1 514 ? 28.199 -1.841 -37.537 1.00 46.09 514 ASP A C 1
ATOM 4246 O O . ASP A 1 514 ? 27.191 -2.471 -37.876 1.00 46.09 514 ASP A O 1
ATOM 4250 N N . GLU A 1 515 ? 28.066 -0.749 -36.766 1.00 49.03 515 GLU A N 1
ATOM 4251 C CA . GLU A 1 515 ? 26.747 -0.198 -36.413 1.00 49.03 515 GLU A CA 1
ATOM 4252 C C . GLU A 1 515 ? 26.021 0.366 -37.649 1.00 49.03 515 GLU A C 1
ATOM 4254 O O . GLU A 1 515 ? 26.221 1.512 -38.048 1.00 49.03 515 GLU A O 1
ATOM 4259 N N . VAL A 1 516 ? 25.094 -0.415 -38.215 1.00 46.62 516 VAL A N 1
ATOM 4260 C CA . VAL A 1 516 ? 24.070 0.099 -39.138 1.00 46.62 516 VAL A CA 1
ATOM 4261 C C . VAL A 1 516 ? 23.185 1.093 -38.377 1.00 46.62 516 VAL A C 1
ATOM 4263 O O . VAL A 1 516 ? 22.343 0.695 -37.569 1.00 46.62 516 VAL A O 1
ATOM 4266 N N . THR A 1 517 ? 23.392 2.388 -38.625 1.00 43.03 517 THR A N 1
ATOM 4267 C CA . THR A 1 517 ? 22.797 3.509 -37.874 1.00 43.03 517 THR A CA 1
ATOM 4268 C C . THR A 1 517 ? 21.316 3.759 -38.193 1.00 43.03 517 THR A C 1
ATOM 4270 O O . THR A 1 517 ? 20.922 4.861 -38.575 1.00 43.03 517 THR A O 1
ATOM 4273 N N . GLU A 1 518 ? 20.462 2.750 -38.026 1.00 45.16 518 GLU A N 1
ATOM 4274 C CA . GLU A 1 518 ? 19.011 2.937 -38.065 1.00 45.16 518 GLU A CA 1
ATOM 4275 C C . GLU A 1 518 ? 18.440 3.342 -36.702 1.00 45.16 518 GLU A C 1
ATOM 4277 O O . GLU A 1 518 ? 18.841 2.854 -35.642 1.00 45.16 518 GLU A O 1
ATOM 4282 N N . THR A 1 519 ? 17.442 4.225 -36.731 1.00 44.19 519 THR A N 1
ATOM 4283 C CA . THR A 1 519 ? 16.669 4.574 -35.537 1.00 44.19 519 THR A CA 1
ATOM 4284 C C . THR A 1 519 ? 15.754 3.411 -35.124 1.00 44.19 519 THR A C 1
ATOM 4286 O O . THR A 1 519 ? 15.180 2.741 -35.989 1.00 44.19 519 THR A O 1
ATOM 4289 N N . PRO A 1 520 ? 15.562 3.156 -33.811 1.00 39.34 520 PRO A N 1
ATOM 4290 C CA . PRO A 1 520 ? 14.533 2.226 -33.356 1.00 39.34 520 PRO A CA 1
ATOM 4291 C C . PRO A 1 520 ? 13.157 2.731 -33.819 1.00 39.34 520 PRO A C 1
ATOM 4293 O O . PRO A 1 520 ? 12.766 3.853 -33.503 1.00 39.34 520 PRO A O 1
ATOM 4296 N N . GLU A 1 521 ? 12.494 1.886 -34.609 1.00 40.56 521 GLU A N 1
ATOM 4297 C CA . GLU A 1 521 ? 11.329 2.124 -35.476 1.00 40.56 521 GLU A CA 1
ATOM 4298 C C . GLU A 1 521 ? 10.685 3.524 -35.485 1.00 40.56 521 GLU A C 1
ATOM 4300 O O . GLU A 1 521 ? 9.748 3.824 -34.741 1.00 40.56 521 GLU A O 1
ATOM 4305 N N . VAL A 1 522 ? 11.068 4.315 -36.492 1.00 34.88 522 VAL A N 1
ATOM 4306 C CA . VAL A 1 522 ? 10.110 5.173 -37.200 1.00 34.88 522 VAL A CA 1
ATOM 4307 C C . VAL A 1 522 ? 9.384 4.305 -38.233 1.00 34.88 522 VAL A C 1
ATOM 4309 O O . VAL A 1 522 ? 9.980 3.892 -39.224 1.00 34.88 522 VAL A O 1
ATOM 4312 N N . VAL A 1 523 ? 8.099 4.018 -38.010 1.00 31.34 523 VAL A N 1
ATOM 4313 C CA . VAL A 1 523 ? 7.210 3.430 -39.030 1.00 31.34 523 VAL A CA 1
ATOM 4314 C C . VAL A 1 523 ? 6.416 4.573 -39.659 1.00 31.34 523 VAL A C 1
ATOM 4316 O O . VAL A 1 523 ? 5.527 5.115 -38.999 1.00 31.34 523 VAL A O 1
ATOM 4319 N N . GLY A 1 524 ? 6.744 4.973 -40.894 1.00 34.12 524 GLY A N 1
ATOM 4320 C CA . GLY A 1 524 ? 6.028 6.088 -41.532 1.00 34.12 524 GLY A CA 1
ATOM 4321 C C . GLY A 1 524 ? 6.576 6.720 -42.819 1.00 34.12 524 GLY A C 1
ATOM 4322 O O . GLY A 1 524 ? 5.998 7.719 -43.229 1.00 34.12 524 GLY A O 1
ATOM 4323 N N . GLU A 1 525 ? 7.620 6.196 -43.471 1.00 31.62 525 GLU A N 1
ATOM 4324 C CA . GLU A 1 525 ? 8.110 6.741 -44.755 1.00 31.62 525 GLU A CA 1
ATOM 4325 C C . GLU A 1 525 ? 8.244 5.643 -45.818 1.00 31.62 525 GLU A C 1
ATOM 4327 O O . GLU A 1 525 ? 9.317 5.079 -46.000 1.00 31.62 525 GLU A O 1
ATOM 4332 N N . ASP A 1 526 ? 7.139 5.326 -46.506 1.00 32.19 526 ASP A N 1
ATOM 4333 C CA . ASP A 1 526 ? 7.163 4.454 -47.693 1.00 32.19 526 ASP A CA 1
ATOM 4334 C C . ASP A 1 526 ? 5.934 4.675 -48.614 1.00 32.19 526 ASP A C 1
ATOM 4336 O O . ASP A 1 526 ? 5.091 3.797 -48.802 1.00 32.19 526 ASP A O 1
ATOM 4340 N N . ALA A 1 527 ? 5.770 5.900 -49.145 1.00 31.38 527 ALA A N 1
ATOM 4341 C CA . ALA A 1 527 ? 4.810 6.200 -50.219 1.00 31.38 527 ALA A CA 1
ATOM 4342 C C . ALA A 1 527 ? 5.102 7.528 -50.958 1.00 31.38 527 ALA A C 1
ATOM 4344 O O . ALA A 1 527 ? 5.207 8.579 -50.336 1.00 31.38 527 ALA A O 1
ATOM 4345 N N . VAL A 1 528 ? 5.093 7.475 -52.298 1.00 28.98 528 VAL A N 1
ATOM 4346 C CA . VAL A 1 528 ? 5.017 8.608 -53.254 1.00 28.98 528 VAL A CA 1
ATOM 4347 C C . VAL A 1 528 ? 6.141 9.658 -53.181 1.00 28.98 528 VAL A C 1
ATOM 4349 O O . VAL A 1 528 ? 6.005 10.722 -52.580 1.00 28.98 528 VAL A O 1
ATOM 4352 N N . SER A 1 529 ? 7.196 9.441 -53.970 1.00 26.78 529 SER A N 1
ATOM 4353 C CA . SER A 1 529 ? 7.973 10.552 -54.537 1.00 26.78 529 SER A CA 1
ATOM 4354 C C . SER A 1 529 ? 7.120 11.305 -55.577 1.00 26.78 529 SER A C 1
ATOM 4356 O O . SER A 1 529 ? 6.501 10.644 -56.417 1.00 26.78 529 SER A O 1
ATOM 4358 N N . PRO A 1 530 ? 7.078 12.651 -55.582 1.00 29.06 530 PRO A N 1
ATOM 4359 C CA . PRO A 1 530 ? 6.516 13.402 -56.702 1.00 29.06 530 PRO A CA 1
ATOM 4360 C C . PRO A 1 530 ? 7.437 13.299 -57.937 1.00 29.06 530 PRO A C 1
ATOM 4362 O O . PRO A 1 530 ? 8.648 13.120 -57.775 1.00 29.06 530 PRO A O 1
ATOM 4365 N N . PRO A 1 531 ? 6.899 13.401 -59.168 1.00 30.77 531 PRO A N 1
ATOM 4366 C CA . PRO A 1 531 ? 7.715 13.465 -60.376 1.00 30.77 531 PRO A CA 1
ATOM 4367 C C . PRO A 1 531 ? 8.513 14.776 -60.447 1.00 30.77 531 PRO A C 1
ATOM 4369 O O . PRO A 1 531 ? 8.179 15.765 -59.794 1.00 30.77 531 PRO A O 1
ATOM 4372 N N . VAL A 1 532 ? 9.568 14.768 -61.262 1.00 30.72 532 VAL A N 1
ATOM 4373 C CA . VAL A 1 532 ? 10.351 15.960 -61.606 1.00 30.72 532 VAL A CA 1
ATOM 4374 C C . VAL A 1 532 ? 9.770 16.554 -62.887 1.00 30.72 532 VAL A C 1
ATOM 4376 O O . VAL A 1 532 ? 9.746 15.860 -63.901 1.00 30.72 532 VAL A O 1
ATOM 4379 N N . ASP A 1 533 ? 9.346 17.815 -62.840 1.00 28.42 533 ASP A N 1
ATOM 4380 C CA . ASP A 1 533 ? 8.990 18.607 -64.021 1.00 28.42 533 ASP A CA 1
ATOM 4381 C C . ASP A 1 533 ? 10.104 19.630 -64.310 1.00 28.42 533 ASP A C 1
ATOM 4383 O O . ASP A 1 533 ? 10.613 20.279 -63.392 1.00 28.42 533 ASP A O 1
ATOM 4387 N N . GLU A 1 534 ? 10.492 19.753 -65.582 1.00 28.80 534 GLU A N 1
ATOM 4388 C CA . GLU A 1 534 ? 11.491 20.717 -66.067 1.00 28.80 534 GLU A CA 1
ATOM 4389 C C . GLU A 1 534 ? 10.849 22.042 -66.538 1.00 28.80 534 GLU A C 1
ATOM 4391 O O . GLU A 1 534 ? 9.648 22.139 -66.784 1.00 28.80 534 GLU A O 1
ATOM 4396 N N . ASP A 1 535 ? 11.695 23.066 -66.647 1.00 29.84 535 ASP A N 1
ATOM 4397 C CA . ASP A 1 535 ? 11.430 24.484 -66.924 1.00 29.84 535 ASP A CA 1
ATOM 4398 C C . ASP A 1 535 ? 10.307 24.873 -67.925 1.00 29.84 535 ASP A C 1
ATOM 4400 O O . ASP A 1 535 ? 10.304 24.501 -69.094 1.00 29.84 535 ASP A O 1
ATOM 4404 N N . THR A 1 536 ? 9.445 25.790 -67.457 1.00 27.83 536 THR A N 1
ATOM 4405 C CA . THR A 1 536 ? 8.878 26.987 -68.136 1.00 27.83 536 THR A CA 1
ATOM 4406 C C . THR A 1 536 ? 8.579 26.989 -69.652 1.00 27.83 536 THR A C 1
ATOM 4408 O O . THR A 1 536 ? 9.504 26.942 -70.462 1.00 27.83 536 THR A O 1
ATOM 4411 N N . SER A 1 537 ? 7.344 27.355 -70.044 1.00 27.56 537 SER A N 1
ATOM 4412 C CA . SER A 1 537 ? 7.056 28.603 -70.815 1.00 27.56 537 SER A CA 1
ATOM 4413 C C . SER A 1 537 ? 5.556 28.852 -71.125 1.00 27.56 537 SER A C 1
ATOM 4415 O O . SER A 1 537 ? 4.781 27.916 -71.280 1.00 27.56 537 SER A O 1
ATOM 4417 N N . ASP A 1 538 ? 5.223 30.148 -71.196 1.00 28.02 538 ASP A N 1
ATOM 4418 C CA . ASP A 1 538 ? 4.233 30.888 -72.014 1.00 28.02 538 ASP A CA 1
ATOM 4419 C C . ASP A 1 538 ? 2.698 30.597 -72.002 1.00 28.02 538 ASP A C 1
ATOM 4421 O O . ASP A 1 538 ? 2.214 29.544 -72.406 1.00 28.02 538 ASP A O 1
ATOM 4425 N N . ASP A 1 539 ? 1.958 31.641 -71.583 1.00 27.06 539 ASP A N 1
ATOM 4426 C CA . ASP A 1 539 ? 0.684 32.230 -72.072 1.00 27.06 539 ASP A CA 1
ATOM 4427 C C . ASP A 1 539 ? -0.418 31.390 -72.778 1.00 27.06 539 ASP A C 1
ATOM 4429 O O . ASP A 1 539 ? -0.214 30.855 -73.864 1.00 27.06 539 ASP A O 1
ATOM 4433 N N . ASP A 1 540 ? -1.660 31.422 -72.248 1.00 27.61 540 ASP A N 1
ATOM 4434 C CA . ASP A 1 540 ? -2.777 32.252 -72.790 1.00 27.61 540 ASP A CA 1
ATOM 4435 C C . ASP A 1 540 ? -4.134 32.050 -72.044 1.00 27.61 540 ASP A C 1
ATOM 4437 O O . ASP A 1 540 ? -4.494 30.948 -71.630 1.00 27.61 540 ASP A O 1
ATOM 4441 N N . ASP A 1 541 ? -4.939 33.119 -71.942 1.00 26.09 541 ASP A N 1
ATOM 4442 C CA . ASP A 1 541 ? -6.375 33.150 -71.559 1.00 26.09 541 ASP A CA 1
ATOM 4443 C C . ASP A 1 541 ? -7.100 33.933 -72.681 1.00 26.09 541 ASP A C 1
ATOM 4445 O O . ASP A 1 541 ? -6.577 34.982 -73.074 1.00 26.09 541 ASP A O 1
ATOM 4449 N N . PRO A 1 542 ? -8.259 33.497 -73.247 1.00 40.53 542 PRO A N 1
ATOM 4450 C CA . PRO A 1 542 ? -9.515 33.749 -72.531 1.00 40.53 542 PRO A CA 1
ATOM 4451 C C . PRO A 1 542 ? -10.747 32.859 -72.813 1.00 40.53 542 PRO A C 1
ATOM 4453 O O . PRO A 1 542 ? -11.180 32.676 -73.950 1.00 40.53 542 PRO A O 1
ATOM 4456 N N . SER A 1 543 ? -11.503 32.617 -71.735 1.00 26.28 543 SER A N 1
ATOM 4457 C CA . SER A 1 543 ? -12.986 32.658 -71.687 1.00 26.28 543 SER A CA 1
ATOM 4458 C C . SER A 1 543 ? -13.846 31.608 -72.430 1.00 26.28 543 SER A C 1
ATOM 4460 O O . SER A 1 543 ? -13.601 31.233 -73.568 1.00 26.28 543 SER A O 1
ATOM 4462 N N . VAL A 1 544 ? -14.990 31.248 -71.823 1.00 29.30 544 VAL A N 1
ATOM 4463 C CA . VAL A 1 544 ? -16.350 31.577 -72.326 1.00 29.30 544 VAL A CA 1
ATOM 4464 C C . VAL A 1 544 ? -17.427 31.079 -71.345 1.00 29.30 544 VAL A C 1
ATOM 4466 O O . VAL A 1 544 ? -17.267 30.084 -70.644 1.00 29.30 544 VAL A O 1
ATOM 4469 N N . GLN A 1 545 ? -18.546 31.803 -71.277 1.00 24.72 545 GLN A N 1
ATOM 4470 C CA . GLN A 1 545 ? -19.716 31.479 -70.455 1.00 24.72 545 GLN A CA 1
ATOM 4471 C C . GLN A 1 545 ? -20.674 30.516 -71.176 1.00 24.72 545 GLN A C 1
ATOM 4473 O O . GLN A 1 545 ? -20.878 30.635 -72.380 1.00 24.72 545 GLN A O 1
ATOM 4478 N N . SER A 1 546 ? -21.419 29.696 -70.429 1.00 24.36 546 SER A N 1
ATOM 4479 C CA . SER A 1 546 ? -22.899 29.713 -70.471 1.00 24.36 546 SER A CA 1
ATOM 4480 C C . SER A 1 546 ? -23.496 28.729 -69.459 1.00 24.36 546 SER A C 1
ATOM 4482 O O . SER A 1 546 ? -22.786 27.959 -68.815 1.00 24.36 546 SER A O 1
ATOM 4484 N N . SER A 1 547 ? -24.812 28.798 -69.257 1.00 25.95 547 SER A N 1
ATOM 4485 C CA . SER A 1 547 ? -25.530 28.009 -68.258 1.00 25.95 547 SER A CA 1
ATOM 4486 C C . SER A 1 547 ? -26.906 27.550 -68.756 1.00 25.95 547 SER A C 1
ATOM 4488 O O . SER A 1 547 ? -27.455 28.102 -69.710 1.00 25.95 547 SER A O 1
ATOM 4490 N N . SER A 1 548 ? -27.494 26.616 -67.995 1.00 25.00 548 SER A N 1
ATOM 4491 C CA . SER A 1 548 ? -28.937 26.337 -67.849 1.00 25.00 548 SER A CA 1
ATOM 4492 C C . SER A 1 548 ? -29.622 25.231 -68.685 1.00 25.00 548 SER A C 1
ATOM 4494 O O . SER A 1 548 ? -29.372 25.036 -69.866 1.00 25.00 548 SER A O 1
ATOM 4496 N N . ASN A 1 549 ? -30.604 24.609 -68.008 1.00 24.34 549 ASN A N 1
ATOM 4497 C CA . ASN A 1 549 ? -31.826 23.954 -68.512 1.00 24.34 549 ASN A CA 1
ATOM 4498 C C . ASN A 1 549 ? -31.762 22.569 -69.195 1.00 24.34 549 ASN A C 1
ATOM 4500 O O . ASN A 1 549 ? -31.540 22.460 -70.393 1.00 24.34 549 ASN A O 1
ATOM 4504 N N . VAL A 1 550 ? -32.177 21.527 -68.453 1.00 26.81 550 VAL A N 1
ATOM 4505 C CA . VAL A 1 550 ? -33.488 20.815 -68.543 1.00 26.81 550 VAL A CA 1
ATOM 4506 C C . VAL A 1 550 ? -33.529 19.802 -67.365 1.00 26.81 550 VAL A C 1
ATOM 4508 O O . VAL A 1 550 ? -32.558 19.079 -67.202 1.00 26.81 550 VAL A O 1
ATOM 4511 N N . VAL A 1 551 ? -34.476 19.672 -66.414 1.00 23.23 551 VAL A N 1
ATOM 4512 C CA . VAL A 1 551 ? -35.910 20.008 -66.187 1.00 23.23 551 VAL A CA 1
ATOM 4513 C C . VAL A 1 551 ? -36.825 18.759 -66.198 1.00 23.23 551 VAL A C 1
ATOM 4515 O O . VAL A 1 551 ? -36.980 18.133 -67.241 1.00 23.23 551 VAL A O 1
ATOM 4518 N N . ARG A 1 552 ? -37.527 18.517 -65.059 1.00 24.75 552 ARG A N 1
ATOM 4519 C CA . ARG A 1 552 ? -38.522 17.451 -64.686 1.00 24.75 552 ARG A CA 1
ATOM 4520 C C . ARG A 1 552 ? -37.972 16.300 -63.802 1.00 24.75 552 ARG A C 1
ATOM 4522 O O . ARG A 1 552 ? -36.890 15.812 -64.072 1.00 24.75 552 ARG A O 1
ATOM 4529 N N . ARG A 1 553 ? -38.693 15.796 -62.773 1.00 24.94 553 ARG A N 1
ATOM 4530 C CA . ARG A 1 553 ? -39.940 16.280 -62.110 1.00 24.94 553 ARG A CA 1
ATOM 4531 C C . ARG A 1 553 ? -40.159 15.678 -60.695 1.00 24.94 553 ARG A C 1
ATOM 4533 O O . ARG A 1 553 ? -40.154 14.467 -60.571 1.00 24.94 553 ARG A O 1
ATOM 4540 N N . VAL A 1 554 ? -40.498 16.550 -59.732 1.00 24.53 554 VAL A N 1
ATOM 4541 C CA . VAL A 1 554 ? -41.568 16.460 -58.691 1.00 24.53 554 VAL A CA 1
ATOM 4542 C C . VAL A 1 554 ? -41.693 15.225 -57.762 1.00 24.53 554 VAL A C 1
ATOM 4544 O O . VAL A 1 554 ? -41.732 14.079 -58.186 1.00 24.53 554 VAL A O 1
ATOM 4547 N N . CYS A 1 555 ? -41.893 15.521 -56.470 1.00 25.17 555 CYS A N 1
ATOM 4548 C CA . CYS A 1 555 ? -42.137 14.601 -55.348 1.00 25.17 555 CYS A CA 1
ATOM 4549 C C . CYS A 1 555 ? -43.623 14.202 -55.170 1.00 25.17 555 CYS A C 1
ATOM 4551 O O . CYS A 1 555 ? -44.498 14.893 -55.687 1.00 25.17 555 CYS A O 1
ATOM 4553 N N . CYS A 1 556 ? -43.899 13.171 -54.349 1.00 24.45 556 CYS A N 1
ATOM 4554 C CA . CYS A 1 556 ? -44.837 13.155 -53.190 1.00 24.45 556 CYS A CA 1
ATOM 4555 C C . CYS A 1 556 ? -45.254 11.718 -52.789 1.00 24.45 556 CYS A C 1
ATOM 4557 O O . CYS A 1 556 ? -45.034 10.773 -53.540 1.00 24.45 556 CYS A O 1
ATOM 4559 N N . ALA A 1 557 ? -45.808 11.546 -51.580 1.00 30.33 557 ALA A N 1
ATOM 4560 C CA . ALA A 1 557 ? -45.987 10.247 -50.908 1.00 30.33 557 ALA A CA 1
ATOM 4561 C C . ALA A 1 557 ? -47.459 9.870 -50.624 1.00 30.33 557 ALA A C 1
ATOM 4563 O O . ALA A 1 557 ? -48.318 10.749 -50.574 1.00 30.33 557 ALA A O 1
ATOM 4564 N N . ALA A 1 558 ? -47.725 8.582 -50.347 1.00 26.03 558 ALA A N 1
ATOM 4565 C CA . ALA A 1 558 ? -48.982 8.105 -49.752 1.00 26.03 558 ALA A CA 1
ATOM 4566 C C . ALA A 1 558 ? -48.820 6.803 -48.918 1.00 26.03 558 ALA A C 1
ATOM 4568 O O . ALA A 1 558 ? -48.468 5.754 -49.441 1.00 26.03 558 ALA A O 1
ATOM 4569 N N . SER A 1 559 ? -49.092 6.927 -47.613 1.00 26.03 559 SER A N 1
ATOM 4570 C CA . SER A 1 559 ? -49.699 5.976 -46.646 1.00 26.03 559 SER A CA 1
ATOM 4571 C C . SER A 1 559 ? -50.010 4.500 -47.004 1.00 26.03 559 SER A C 1
ATOM 4573 O O . SER A 1 559 ? -50.647 4.247 -48.022 1.00 26.03 559 SER A O 1
ATOM 4575 N N . ALA A 1 560 ? -49.846 3.588 -46.023 1.00 25.30 560 ALA A N 1
ATOM 4576 C CA . ALA A 1 560 ? -50.946 2.955 -45.239 1.00 25.30 560 ALA A CA 1
ATOM 4577 C C . ALA A 1 560 ? -50.653 1.511 -44.749 1.00 25.30 560 ALA A C 1
ATOM 4579 O O . ALA A 1 560 ? -50.011 0.723 -45.436 1.00 25.30 560 ALA A O 1
ATOM 4580 N N . SER A 1 561 ? -51.226 1.151 -43.592 1.00 29.91 561 SER A N 1
ATOM 4581 C CA . SER A 1 561 ? -51.403 -0.235 -43.103 1.00 29.91 561 SER A CA 1
ATOM 4582 C C . SER A 1 561 ? -52.870 -0.669 -43.273 1.00 29.91 561 SER A C 1
ATOM 4584 O O . SER A 1 561 ? -53.737 0.191 -43.452 1.00 29.91 561 SER A O 1
ATOM 4586 N N . PRO A 1 562 ? -53.192 -1.970 -43.145 1.00 39.38 562 PRO A N 1
ATOM 4587 C CA . PRO A 1 562 ? -54.025 -2.360 -41.994 1.00 39.38 562 PRO A CA 1
ATOM 4588 C C . PRO A 1 562 ? -53.651 -3.727 -41.373 1.00 39.38 562 PRO A C 1
ATOM 4590 O O . PRO A 1 562 ? -52.678 -4.367 -41.760 1.00 39.38 562 PRO A O 1
ATOM 4593 N N . SER A 1 563 ? -54.422 -4.154 -40.369 1.00 28.50 563 SER A N 1
ATOM 4594 C CA . SER A 1 563 ? -54.219 -5.349 -39.533 1.00 28.50 563 SER A CA 1
ATOM 4595 C C . SER A 1 563 ? -55.365 -6.368 -39.648 1.00 28.50 563 SER A C 1
ATOM 4597 O O . SER A 1 563 ? -56.428 -6.038 -40.168 1.00 28.50 563 SER A O 1
ATOM 4599 N N . THR A 1 564 ? -55.183 -7.582 -39.100 1.00 26.58 564 THR A N 1
ATOM 4600 C CA . THR A 1 564 ? -56.214 -8.415 -38.422 1.00 26.58 564 THR A CA 1
ATOM 4601 C C . THR A 1 564 ? -55.520 -9.540 -37.619 1.00 26.58 564 THR A C 1
ATOM 4603 O O . THR A 1 564 ? -54.347 -9.828 -37.841 1.00 26.58 564 THR A O 1
ATOM 4606 N N . SER A 1 565 ? -56.209 -10.106 -36.623 1.00 29.27 565 SER A N 1
ATOM 4607 C CA . SER A 1 565 ? -55.694 -10.967 -35.544 1.00 29.27 565 SER A CA 1
ATOM 4608 C C . SER A 1 565 ? -56.167 -12.432 -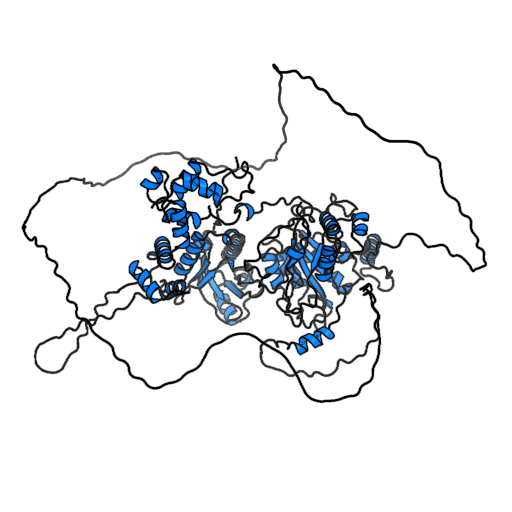35.610 1.00 29.27 565 SER A C 1
ATOM 4610 O O . SER A 1 565 ? -57.131 -12.730 -36.311 1.00 29.27 565 SER A O 1
ATOM 4612 N N . GLN A 1 566 ? -55.564 -13.321 -34.797 1.00 25.89 566 GLN A N 1
ATOM 4613 C CA . GLN A 1 566 ? -56.287 -14.389 -34.069 1.00 25.89 566 GLN A CA 1
ATOM 4614 C C . GLN A 1 566 ? -55.484 -14.973 -32.876 1.00 25.89 566 GLN A C 1
ATOM 4616 O O . GLN A 1 566 ? -54.479 -14.383 -32.481 1.00 25.89 566 GLN A O 1
ATOM 4621 N N . LEU A 1 567 ? -56.006 -16.016 -32.203 1.00 25.36 567 LEU A N 1
ATOM 4622 C CA . LEU A 1 567 ? -55.906 -16.181 -30.739 1.00 25.36 567 LEU A CA 1
ATOM 4623 C C . LEU A 1 567 ? -55.876 -17.657 -30.240 1.00 25.36 567 LEU A C 1
ATOM 4625 O O . LEU A 1 567 ? -56.747 -18.438 -30.609 1.00 25.36 567 LEU A O 1
ATOM 4629 N N . THR A 1 568 ? -55.023 -17.945 -29.236 1.00 23.88 568 THR A N 1
ATOM 4630 C CA . THR A 1 568 ? -55.134 -18.998 -28.168 1.00 23.88 568 THR A CA 1
ATOM 4631 C C . THR A 1 568 ? -54.980 -20.522 -28.437 1.00 23.88 568 THR A C 1
ATOM 4633 O O . THR A 1 568 ? -55.411 -21.028 -29.459 1.00 23.88 568 THR A O 1
ATOM 4636 N N . ILE A 1 569 ? -54.500 -21.233 -27.379 1.00 24.11 569 ILE A N 1
ATOM 4637 C CA . ILE A 1 569 ? -54.576 -22.701 -27.061 1.00 24.11 569 ILE A CA 1
ATOM 4638 C C . ILE A 1 569 ? -53.741 -23.633 -27.980 1.00 24.11 569 ILE A C 1
ATOM 4640 O O . ILE A 1 569 ? -53.869 -23.566 -29.188 1.00 24.11 569 ILE A O 1
ATOM 4644 N N . GLY A 1 570 ? -52.887 -24.577 -27.551 1.00 22.59 570 GLY A N 1
ATOM 4645 C CA . GLY A 1 570 ? -52.677 -25.328 -26.300 1.00 22.59 570 GLY A CA 1
ATOM 4646 C C . GLY A 1 570 ? -52.296 -26.802 -26.636 1.00 22.59 570 GLY A C 1
ATOM 4647 O O . GLY A 1 570 ? -52.516 -27.226 -27.764 1.00 22.59 570 GLY A O 1
ATOM 4648 N N . SER A 1 571 ? -51.795 -27.593 -25.665 1.00 23.70 571 SER A N 1
ATOM 4649 C CA . SER A 1 571 ? -51.478 -29.054 -25.763 1.00 23.70 571 SER A CA 1
ATOM 4650 C C . SER A 1 571 ? -50.203 -29.452 -26.571 1.00 23.70 571 SER A C 1
ATOM 4652 O O . SER A 1 571 ? -50.073 -29.106 -27.733 1.00 23.70 571 SER A O 1
ATOM 4654 N N . SER A 1 572 ? -49.145 -30.033 -25.962 1.00 25.22 572 SER A N 1
ATOM 4655 C CA . SER A 1 572 ? -48.874 -31.485 -25.699 1.00 25.22 572 SER A CA 1
ATOM 4656 C C . SER A 1 572 ? -48.166 -32.233 -26.859 1.00 25.22 572 SER A C 1
ATOM 4658 O O . SER A 1 572 ? -48.541 -32.000 -27.997 1.00 25.22 572 SER A O 1
ATOM 4660 N N . CYS A 1 573 ? -47.242 -33.196 -26.687 1.00 24.75 573 CYS A N 1
ATOM 4661 C CA . CYS A 1 573 ? -46.553 -33.768 -25.509 1.00 24.75 573 CYS A CA 1
ATOM 4662 C C . CYS A 1 573 ? -45.388 -34.716 -25.930 1.00 24.75 573 CYS A C 1
ATOM 4664 O O . CYS A 1 573 ? -45.405 -35.240 -27.038 1.00 24.75 573 CYS A O 1
ATOM 4666 N N . ALA A 1 574 ? -44.466 -35.018 -24.992 1.00 26.59 574 ALA A N 1
ATOM 4667 C CA . ALA A 1 574 ? -43.406 -36.058 -25.058 1.00 26.59 574 ALA A CA 1
ATOM 4668 C C . ALA A 1 574 ? -42.289 -35.859 -26.133 1.00 26.59 574 ALA A C 1
ATOM 4670 O O . ALA A 1 574 ? -42.443 -35.046 -27.033 1.00 26.59 574 ALA A O 1
ATOM 4671 N N . SER A 1 575 ? -41.107 -36.500 -26.070 1.00 26.92 575 SER A N 1
ATOM 4672 C CA . SER A 1 575 ? -40.569 -37.535 -25.154 1.00 26.92 575 SER A CA 1
ATOM 4673 C C . SER A 1 575 ? -39.068 -37.332 -24.802 1.00 26.92 575 SER A C 1
ATOM 4675 O O . SER A 1 575 ? -38.336 -36.627 -25.487 1.00 26.92 575 SER A O 1
ATOM 4677 N N . SER A 1 576 ? -38.613 -37.959 -23.705 1.00 28.14 576 SER A N 1
ATOM 4678 C CA . SER A 1 576 ? -37.191 -38.125 -23.287 1.00 28.14 576 SER A CA 1
ATOM 4679 C C . SER A 1 576 ? -36.587 -39.425 -23.892 1.00 28.14 576 SER A C 1
ATOM 4681 O O . SER A 1 576 ? -37.376 -40.130 -24.528 1.00 28.14 576 SER A O 1
ATOM 4683 N N . PRO A 1 577 ? -35.287 -39.819 -23.733 1.00 36.62 577 PRO A N 1
ATOM 4684 C CA . PRO A 1 577 ? -34.329 -39.614 -22.612 1.00 36.62 577 PRO A CA 1
ATOM 4685 C C . PRO A 1 577 ? -32.967 -38.975 -23.049 1.00 36.62 577 PRO A C 1
ATOM 4687 O O . PRO A 1 577 ? -32.823 -38.626 -24.212 1.00 36.62 577 PRO A O 1
ATOM 4690 N N . ARG A 1 578 ? -31.956 -38.613 -22.222 1.00 27.45 578 ARG A N 1
ATOM 4691 C CA . ARG A 1 578 ? -31.223 -39.265 -21.091 1.00 27.45 578 ARG A CA 1
ATOM 4692 C C . ARG A 1 578 ? -30.468 -40.558 -21.517 1.00 27.45 578 ARG A C 1
ATOM 4694 O O . ARG A 1 578 ? -31.057 -41.377 -22.199 1.00 27.45 578 ARG A O 1
ATOM 4701 N N . ALA A 1 579 ? -29.213 -40.853 -21.135 1.00 29.44 579 ALA A N 1
ATOM 4702 C CA . ALA A 1 579 ? -28.227 -40.170 -20.268 1.00 29.44 579 ALA A CA 1
ATOM 4703 C C . ALA A 1 579 ? -26.743 -40.542 -20.682 1.00 29.44 579 ALA A C 1
ATOM 4705 O O . ALA A 1 579 ? -26.548 -40.621 -21.892 1.00 29.44 579 ALA A O 1
ATOM 4706 N N . PRO A 1 580 ? -25.676 -40.665 -19.836 1.00 38.38 580 PRO A N 1
ATOM 4707 C CA . PRO A 1 580 ? -24.399 -39.975 -20.137 1.00 38.38 580 PRO A CA 1
ATOM 4708 C C . PRO A 1 580 ? -23.083 -40.807 -20.085 1.00 38.38 580 PRO A C 1
ATOM 4710 O O . PRO A 1 580 ? -23.054 -41.926 -19.583 1.00 38.38 580 PRO A O 1
ATOM 4713 N N . LEU A 1 581 ? -21.965 -40.178 -20.481 1.00 27.48 581 LEU A N 1
ATOM 4714 C CA . LEU A 1 581 ? -20.577 -40.472 -20.055 1.00 27.48 581 LEU A CA 1
ATOM 4715 C C . LEU A 1 581 ? -19.901 -39.105 -19.772 1.00 27.48 581 LEU A C 1
ATOM 4717 O O . LEU A 1 581 ? -20.104 -38.181 -20.553 1.00 27.48 581 LEU A O 1
ATOM 4721 N N . GLN A 1 582 ? -19.343 -38.791 -18.596 1.00 25.81 582 GLN A N 1
ATOM 4722 C CA . GLN A 1 582 ? -18.207 -39.365 -17.847 1.00 25.81 582 GLN A CA 1
ATOM 4723 C C . GLN A 1 582 ? -16.855 -38.753 -18.285 1.00 25.81 582 GLN A C 1
ATOM 4725 O O . GLN A 1 582 ? -16.477 -38.833 -19.447 1.00 25.81 582 GLN A O 1
ATOM 4730 N N . VAL A 1 583 ? -16.172 -38.096 -17.336 1.00 30.88 583 VAL A N 1
ATOM 4731 C CA . VAL A 1 583 ? -14.838 -37.473 -17.458 1.00 30.88 583 VAL A CA 1
ATOM 4732 C C . VAL A 1 583 ? -14.113 -37.701 -16.131 1.00 30.88 583 VAL A C 1
ATOM 4734 O O . VAL A 1 583 ? -14.682 -37.417 -15.074 1.00 30.88 583 VAL A O 1
ATOM 4737 N N . ASP A 1 584 ? -12.890 -38.219 -16.183 1.00 27.38 584 ASP A N 1
ATOM 4738 C CA . ASP A 1 584 ? -12.173 -38.708 -15.003 1.00 27.38 584 ASP A CA 1
ATOM 4739 C C . ASP A 1 584 ? -11.365 -37.632 -14.253 1.00 27.38 584 ASP A C 1
ATOM 4741 O O . ASP A 1 584 ? -11.061 -36.549 -14.761 1.00 27.38 584 ASP A O 1
ATOM 4745 N N . ARG A 1 585 ? -10.981 -37.967 -13.016 1.00 25.84 585 ARG A N 1
ATOM 4746 C CA . ARG A 1 585 ? -9.956 -37.285 -12.211 1.00 25.84 585 ARG A CA 1
ATOM 4747 C C . ARG A 1 585 ? -9.016 -38.341 -11.613 1.00 25.84 585 ARG A C 1
ATOM 4749 O O . ARG A 1 585 ? -9.525 -39.374 -11.189 1.00 25.84 585 ARG A O 1
ATOM 4756 N N . PRO A 1 586 ? -7.698 -38.091 -11.528 1.00 37.25 586 PRO A N 1
ATOM 4757 C CA . PRO A 1 586 ? -6.760 -39.002 -10.874 1.00 37.25 586 PRO A CA 1
ATOM 4758 C C . PRO A 1 586 ? -6.808 -38.903 -9.338 1.00 37.25 586 PRO A C 1
ATOM 4760 O O . PRO A 1 586 ? -7.173 -37.867 -8.775 1.00 37.25 586 PRO A O 1
ATOM 4763 N N . ASP A 1 587 ? -6.417 -39.993 -8.678 1.00 26.00 587 ASP A N 1
ATOM 4764 C CA . ASP A 1 587 ? -6.540 -40.213 -7.233 1.00 26.00 587 ASP A CA 1
ATOM 4765 C C . ASP A 1 587 ? -5.447 -39.574 -6.359 1.00 26.00 587 ASP A C 1
ATOM 4767 O O . ASP A 1 587 ? -4.319 -39.343 -6.791 1.00 26.00 587 ASP A O 1
ATOM 4771 N N . TYR A 1 588 ? -5.760 -39.436 -5.064 1.00 28.70 588 TYR A N 1
ATOM 4772 C CA . TYR A 1 588 ? -4.780 -39.471 -3.973 1.00 28.70 588 TYR A CA 1
ATOM 4773 C C . TYR A 1 588 ? -5.338 -40.272 -2.781 1.00 28.70 588 TYR A C 1
ATOM 4775 O O . TYR A 1 588 ? -6.362 -39.920 -2.195 1.00 28.70 588 TYR A O 1
ATOM 4783 N N . LEU A 1 589 ? -4.638 -41.349 -2.418 1.00 28.56 589 LEU A N 1
ATOM 4784 C CA . LEU A 1 589 ? -4.882 -42.187 -1.234 1.00 28.56 589 LEU A CA 1
ATOM 4785 C C . LEU A 1 589 ? -4.231 -41.560 0.026 1.00 28.56 589 LEU A C 1
ATOM 4787 O O . LEU A 1 589 ? -3.280 -40.797 -0.108 1.00 28.56 589 LEU A O 1
ATOM 4791 N N . SER A 1 590 ? -4.506 -41.964 1.275 1.00 26.14 590 SER A N 1
ATOM 4792 C CA . SER A 1 590 ? -5.773 -42.132 2.024 1.00 26.14 590 SER A CA 1
ATOM 4793 C C . SER A 1 590 ? -5.481 -42.824 3.376 1.00 26.14 590 SER A C 1
ATOM 4795 O O . SER A 1 590 ? -5.205 -44.022 3.392 1.00 26.14 590 SER A O 1
ATOM 4797 N N . THR A 1 591 ? -5.608 -42.124 4.507 1.00 26.69 591 THR A N 1
ATOM 4798 C CA . THR A 1 591 ? -5.619 -42.701 5.876 1.00 26.69 591 THR A CA 1
ATOM 4799 C C . THR A 1 591 ? -6.403 -41.751 6.801 1.00 26.69 591 THR A C 1
ATOM 4801 O O . THR A 1 591 ? -5.960 -40.646 7.082 1.00 26.69 591 THR A O 1
ATOM 4804 N N . SER A 1 592 ? -7.685 -41.997 7.091 1.00 27.38 592 SER A N 1
ATOM 4805 C CA . SER A 1 592 ? -8.248 -42.970 8.055 1.00 27.38 592 SER A CA 1
ATOM 4806 C C . SER A 1 592 ? -8.499 -42.364 9.450 1.00 27.38 592 SER A C 1
ATOM 4808 O O . SER A 1 592 ? -7.592 -42.289 10.277 1.00 27.38 592 SER A O 1
ATOM 4810 N N . SER A 1 593 ? -9.757 -42.006 9.723 1.00 28.61 593 SER A N 1
ATOM 4811 C CA . SER A 1 593 ? -10.260 -41.590 11.046 1.00 28.61 593 SER A CA 1
ATOM 4812 C C . SER A 1 593 ? -11.048 -42.723 11.724 1.00 28.61 593 SER A C 1
ATOM 4814 O O . SER A 1 593 ? -11.677 -43.510 11.015 1.00 28.61 593 SER A O 1
ATOM 4816 N N . PRO A 1 594 ? -11.132 -42.767 13.067 1.00 35.31 594 PRO A N 1
ATOM 4817 C CA . PRO A 1 594 ? -12.171 -43.498 13.797 1.00 35.31 594 PRO A CA 1
ATOM 4818 C C . PRO A 1 594 ? -13.210 -42.559 14.446 1.00 35.31 594 PRO A C 1
ATOM 4820 O O . PRO A 1 594 ? -12.903 -41.423 14.805 1.00 35.31 594 PRO A O 1
ATOM 4823 N N . SER A 1 595 ? -14.442 -43.048 14.615 1.00 26.34 595 SER A N 1
ATOM 4824 C CA . SER A 1 595 ? -15.574 -42.320 15.219 1.00 26.34 595 SER A CA 1
ATOM 4825 C C . SER A 1 595 ? -15.806 -42.670 16.700 1.00 26.34 595 SER A C 1
ATOM 4827 O O . SER A 1 595 ? -15.163 -43.556 17.259 1.00 26.34 595 SER A O 1
ATOM 4829 N N . GLU A 1 596 ? -16.743 -41.964 17.337 1.00 32.69 596 GLU A N 1
ATOM 4830 C CA . GLU A 1 596 ? -17.138 -42.126 18.743 1.00 32.69 596 GLU A CA 1
ATOM 4831 C C . GLU A 1 596 ? -17.777 -43.492 19.067 1.00 32.69 596 GLU A C 1
ATOM 4833 O O . GLU A 1 596 ? -18.548 -44.026 18.272 1.00 32.69 596 GLU A O 1
ATOM 4838 N N . MET A 1 597 ? -17.594 -43.978 20.304 1.00 25.02 597 MET A N 1
ATOM 4839 C CA . MET A 1 597 ? -18.554 -44.860 20.991 1.00 25.02 597 MET A CA 1
ATOM 4840 C C . MET A 1 597 ? -18.561 -44.609 22.509 1.00 25.02 597 MET A C 1
ATOM 4842 O O . MET A 1 597 ? -17.546 -44.259 23.106 1.00 25.02 597 MET A O 1
ATOM 4846 N N . LEU A 1 598 ? -19.718 -44.817 23.149 1.00 26.33 598 LEU A N 1
ATOM 4847 C CA . LEU A 1 598 ? -19.910 -44.666 24.596 1.00 26.33 598 LEU A CA 1
ATOM 4848 C C . LEU A 1 598 ? -19.592 -45.970 25.352 1.00 26.33 598 LEU A C 1
ATOM 4850 O O . LEU A 1 598 ? -20.045 -47.028 24.916 1.00 26.33 598 LEU A O 1
ATOM 4854 N N . ASN A 1 599 ? -19.039 -45.886 26.577 1.00 25.17 599 ASN A N 1
ATOM 4855 C CA . ASN A 1 599 ? -19.794 -46.315 27.775 1.00 25.17 599 ASN A CA 1
ATOM 4856 C C . ASN A 1 599 ? -19.174 -45.997 29.160 1.00 25.17 599 ASN A C 1
ATOM 4858 O O . ASN A 1 599 ? -17.985 -46.140 29.406 1.00 25.17 599 ASN A O 1
ATOM 4862 N N . ARG A 1 600 ? -20.091 -45.643 30.071 1.00 25.16 600 ARG A N 1
ATOM 4863 C CA . ARG A 1 600 ? -20.163 -45.820 31.543 1.00 25.16 600 ARG A CA 1
ATOM 4864 C C . ARG A 1 600 ? -19.025 -46.552 32.300 1.00 25.16 600 ARG A C 1
ATOM 4866 O O . ARG A 1 600 ? -18.832 -47.740 32.070 1.00 25.16 600 ARG A O 1
ATOM 4873 N N . SER A 1 601 ? -18.615 -45.981 33.449 1.00 24.27 601 SER A N 1
ATOM 4874 C CA . SER A 1 601 ? -18.841 -46.613 34.778 1.00 24.27 601 SER A CA 1
ATOM 4875 C C . SER A 1 601 ? -18.669 -45.674 35.999 1.00 24.27 601 SER A C 1
ATOM 4877 O O . SER A 1 601 ? -17.912 -44.713 35.973 1.00 24.27 601 SER A O 1
ATOM 4879 N N . CYS A 1 602 ? -19.399 -46.001 37.074 1.00 23.78 602 CYS A N 1
ATOM 4880 C CA . CYS A 1 602 ? -19.381 -45.498 38.466 1.00 23.78 602 CYS A CA 1
ATOM 4881 C C . CYS A 1 602 ? -18.002 -45.511 39.189 1.00 23.78 602 CYS A C 1
ATOM 4883 O O . CYS A 1 602 ? -17.098 -46.176 38.702 1.00 23.78 602 CYS A O 1
ATOM 4885 N N . SER A 1 603 ? -17.772 -44.911 40.379 1.00 24.97 603 SER A N 1
ATOM 4886 C CA . SER A 1 603 ? -18.564 -44.070 41.332 1.00 24.97 603 SER A CA 1
ATOM 4887 C C . SER A 1 603 ? -17.622 -43.381 42.366 1.00 24.97 603 SER A C 1
ATOM 4889 O O . SER A 1 603 ? -16.467 -43.767 42.500 1.00 24.97 603 SER A O 1
ATOM 4891 N N . THR A 1 604 ? -18.018 -42.342 43.126 1.00 27.83 604 THR A N 1
ATOM 4892 C CA . THR A 1 604 ? -18.629 -42.430 44.490 1.00 27.83 604 THR A CA 1
ATOM 4893 C C . THR A 1 604 ? -18.995 -41.028 45.064 1.00 27.83 604 THR A C 1
ATOM 4895 O O . THR A 1 604 ? -18.908 -40.037 44.352 1.00 27.83 604 THR A O 1
ATOM 4898 N N . GLY A 1 605 ? -19.526 -40.953 46.305 1.00 25.38 605 GLY A N 1
ATOM 4899 C CA . GLY A 1 605 ? -20.236 -39.800 46.924 1.00 25.38 605 GLY A CA 1
ATOM 4900 C C . GLY A 1 605 ? -19.489 -38.452 47.088 1.00 25.38 605 GLY A C 1
ATOM 4901 O O . GLY A 1 605 ? -18.324 -38.331 46.750 1.00 25.38 605 GLY A O 1
ATOM 4902 N N . ARG A 1 606 ? -20.103 -37.389 47.649 1.00 25.92 606 ARG A N 1
ATOM 4903 C CA . ARG A 1 606 ? -21.205 -37.321 48.653 1.00 25.92 606 ARG A CA 1
ATOM 4904 C C . ARG A 1 606 ? -22.073 -36.034 48.496 1.00 25.92 606 ARG A C 1
ATOM 4906 O O . ARG A 1 606 ? -21.738 -35.171 47.698 1.00 25.92 606 ARG A O 1
ATOM 4913 N N . ARG A 1 607 ? -23.206 -35.901 49.220 1.00 26.27 607 ARG A N 1
ATOM 4914 C CA . ARG A 1 607 ? -24.262 -34.860 49.016 1.00 26.27 607 ARG A CA 1
ATOM 4915 C C . ARG A 1 607 ? -24.642 -34.030 50.264 1.00 26.27 607 ARG A C 1
ATOM 4917 O O . ARG A 1 607 ? -24.871 -34.628 51.311 1.00 26.27 607 ARG A O 1
ATOM 4924 N N . SER A 1 608 ? -24.989 -32.753 50.053 1.00 26.08 608 SER A N 1
ATOM 4925 C CA . SER A 1 608 ? -26.212 -32.037 50.528 1.00 26.08 608 SER A CA 1
ATOM 4926 C C . SER A 1 608 ? -26.349 -30.724 49.708 1.00 26.08 608 SER A C 1
ATOM 4928 O O . SER A 1 608 ? -25.326 -30.223 49.261 1.00 26.08 608 SER A O 1
ATOM 4930 N N . LYS A 1 609 ? -27.484 -30.127 49.286 1.00 25.75 609 LYS A N 1
ATOM 4931 C CA . LYS A 1 609 ? -28.956 -30.151 49.532 1.00 25.75 609 LYS A CA 1
ATOM 4932 C C . LYS A 1 609 ? -29.508 -29.423 50.774 1.00 25.75 609 LYS A C 1
ATOM 4934 O O . LYS A 1 609 ? -29.409 -29.981 51.853 1.00 25.75 609 LYS A O 1
ATOM 4939 N N . PHE A 1 610 ? -30.206 -28.294 50.546 1.00 24.61 610 PHE A N 1
ATOM 4940 C CA . PHE A 1 610 ? -31.542 -27.829 51.038 1.00 24.61 610 PHE A CA 1
ATOM 4941 C C . PHE A 1 610 ? -31.764 -26.421 50.404 1.00 24.61 610 PHE A C 1
ATOM 4943 O O . PHE A 1 610 ? -30.877 -25.590 50.524 1.00 24.61 610 PHE A O 1
ATOM 4950 N N . SER A 1 611 ? -32.709 -26.136 49.490 1.00 24.23 611 SER A N 1
ATOM 4951 C CA . SER A 1 611 ? -34.196 -26.151 49.480 1.00 24.23 611 SER A CA 1
ATOM 4952 C C . SER A 1 611 ? -34.863 -24.879 50.047 1.00 24.23 611 SER A C 1
ATOM 4954 O O . SER A 1 611 ? -34.545 -24.447 51.147 1.00 24.23 611 SER A O 1
ATOM 4956 N N . LEU A 1 612 ? -35.824 -24.318 49.297 1.00 30.42 612 LEU A N 1
ATOM 4957 C CA . LEU A 1 612 ? -36.579 -23.089 49.608 1.00 30.42 612 LEU A CA 1
ATOM 4958 C C . LEU A 1 612 ? -37.576 -23.257 50.773 1.00 30.42 612 LEU A C 1
ATOM 4960 O O . LEU A 1 612 ? -38.144 -24.338 50.943 1.00 30.42 612 LEU A O 1
ATOM 4964 N N . ARG A 1 613 ? -37.946 -22.133 51.413 1.00 25.25 613 ARG A N 1
ATOM 4965 C CA . ARG A 1 613 ? -39.353 -21.790 51.720 1.00 25.25 613 ARG A CA 1
ATOM 4966 C C . ARG A 1 613 ? -39.562 -20.277 51.914 1.00 25.25 613 ARG A C 1
ATOM 4968 O O . ARG A 1 613 ? -38.622 -19.553 52.209 1.00 25.25 613 ARG A O 1
ATOM 4975 N N . SER A 1 614 ? -40.804 -19.832 51.717 1.00 26.19 614 SER A N 1
ATOM 4976 C CA . SER A 1 614 ? -41.284 -18.447 51.878 1.00 26.19 614 SER A CA 1
ATOM 4977 C C . SER A 1 614 ? -42.034 -18.273 53.207 1.00 26.19 614 SER A C 1
ATOM 4979 O O . SER A 1 614 ? -42.618 -19.250 53.679 1.00 26.19 614 SER A O 1
ATOM 4981 N N . MET A 1 615 ? -42.075 -17.050 53.758 1.00 24.52 615 MET A N 1
ATOM 4982 C CA . MET A 1 615 ? -43.174 -16.534 54.597 1.00 24.52 615 MET A CA 1
ATOM 4983 C C . MET A 1 615 ? -43.224 -14.990 54.595 1.00 24.52 615 MET A C 1
ATOM 4985 O O . MET A 1 615 ? -42.341 -14.330 54.050 1.00 24.52 615 MET A O 1
ATOM 4989 N N . THR A 1 616 ? -44.309 -14.425 55.134 1.00 25.28 616 THR A N 1
ATOM 4990 C CA . THR A 1 616 ? -44.834 -13.080 54.819 1.00 25.28 616 THR A CA 1
ATOM 4991 C C . THR A 1 616 ? -45.171 -12.229 56.053 1.00 25.28 616 THR A C 1
ATOM 4993 O O . THR A 1 616 ? -45.420 -12.789 57.113 1.00 25.28 616 THR A O 1
ATOM 4996 N N . SER A 1 617 ? -45.352 -10.912 55.835 1.00 26.36 617 SER A N 1
ATOM 4997 C CA . SER A 1 617 ? -46.016 -9.924 56.727 1.00 26.36 617 SER A CA 1
ATOM 4998 C C . SER A 1 617 ? -45.221 -9.490 57.992 1.00 26.36 617 SER A C 1
ATOM 5000 O O . SER A 1 617 ? -44.188 -10.071 58.292 1.00 26.36 617 SER A O 1
ATOM 5002 N N . SER A 1 618 ? -45.540 -8.409 58.733 1.00 25.97 618 SER A N 1
ATOM 5003 C CA . SER A 1 618 ? -46.717 -7.509 58.740 1.00 25.97 618 SER A CA 1
ATOM 5004 C C . SER A 1 618 ? -46.400 -6.024 59.035 1.00 25.97 618 SER A C 1
ATOM 5006 O O . SER A 1 618 ? -45.583 -5.696 59.887 1.00 25.97 618 SER A O 1
ATOM 5008 N N . ILE A 1 619 ? -47.187 -5.156 58.388 1.00 26.44 619 ILE A N 1
ATOM 5009 C CA . ILE A 1 619 ? -47.718 -3.826 58.780 1.00 26.44 619 ILE A CA 1
ATOM 5010 C C . ILE A 1 619 ? -47.382 -3.275 60.191 1.00 26.44 619 ILE A C 1
ATOM 5012 O O . ILE A 1 619 ? -47.725 -3.890 61.200 1.00 26.44 619 ILE A O 1
ATOM 5016 N N . ARG A 1 620 ? -47.007 -1.981 60.257 1.00 25.41 620 ARG A N 1
ATOM 5017 C CA . ARG A 1 620 ? -47.549 -1.024 61.255 1.00 25.41 620 ARG A CA 1
ATOM 5018 C C . ARG A 1 620 ? -47.673 0.401 60.684 1.00 25.41 620 ARG A C 1
ATOM 5020 O O . ARG A 1 620 ? -46.818 0.840 59.925 1.00 25.41 620 ARG A O 1
ATOM 5027 N N . ARG A 1 621 ? -48.764 1.099 61.031 1.00 26.48 621 ARG A N 1
ATOM 5028 C CA . ARG A 1 621 ? -49.079 2.489 60.626 1.00 26.48 621 ARG A CA 1
ATOM 5029 C C . ARG A 1 621 ? -48.618 3.502 61.683 1.00 26.48 621 ARG A C 1
ATOM 5031 O O . ARG A 1 621 ? -48.587 3.173 62.865 1.00 26.48 621 ARG A O 1
ATOM 5038 N N . SER A 1 622 ? -48.446 4.756 61.268 1.00 25.56 622 SER A N 1
ATOM 5039 C CA . SER A 1 622 ? -48.785 5.937 62.078 1.00 25.56 622 SER A CA 1
ATOM 5040 C C . SER A 1 622 ? -49.329 7.040 61.159 1.00 25.56 622 SER A C 1
ATOM 5042 O O . SER A 1 622 ? -48.942 7.099 59.993 1.00 25.56 622 SER A O 1
ATOM 5044 N N . THR A 1 623 ? -50.260 7.864 61.645 1.00 26.55 623 THR A N 1
ATOM 5045 C CA . THR A 1 623 ? -51.056 8.810 60.837 1.00 26.55 623 THR A CA 1
ATOM 5046 C C . THR A 1 623 ? -51.355 10.104 61.595 1.00 26.55 623 THR A C 1
ATOM 5048 O O . THR A 1 623 ? -51.804 10.036 62.737 1.00 26.55 623 THR A O 1
ATOM 5051 N N . ARG A 1 624 ? -51.161 11.251 60.930 1.00 26.67 624 ARG A N 1
ATOM 5052 C CA . ARG A 1 624 ? -51.719 12.604 61.181 1.00 26.67 624 ARG A CA 1
ATOM 5053 C C . ARG A 1 624 ? -51.403 13.416 59.910 1.00 26.67 624 ARG A C 1
ATOM 5055 O O . ARG A 1 624 ? -50.245 13.408 59.513 1.00 26.67 624 ARG A O 1
ATOM 5062 N N . GLU A 1 625 ? -52.325 13.915 59.086 1.00 27.89 625 GLU A N 1
ATOM 5063 C CA . GLU A 1 625 ? -53.562 14.711 59.260 1.00 27.89 625 GLU A CA 1
ATOM 5064 C C . GLU A 1 625 ? -53.370 16.230 59.428 1.00 27.89 625 GLU A C 1
ATOM 5066 O O . GLU A 1 625 ? -52.552 16.675 60.226 1.00 27.89 625 GLU A O 1
ATOM 5071 N N . ALA A 1 626 ? -54.246 16.962 58.718 1.00 26.73 626 ALA A N 1
ATOM 5072 C CA . ALA A 1 626 ? -54.586 18.392 58.788 1.00 26.73 626 ALA A CA 1
ATOM 5073 C C . ALA A 1 626 ? -53.531 19.443 58.361 1.00 26.73 626 ALA A C 1
ATOM 5075 O O . ALA A 1 626 ? -52.391 19.443 58.810 1.00 26.73 626 ALA A O 1
ATOM 5076 N N . GLY A 1 627 ? -53.965 20.410 57.533 1.00 25.25 627 GLY A N 1
ATOM 5077 C CA . GLY A 1 627 ? -53.171 21.593 57.155 1.00 25.25 627 GLY A CA 1
ATOM 5078 C C . GLY A 1 627 ? -53.525 22.202 55.790 1.00 25.25 627 GLY A C 1
ATOM 5079 O O . GLY A 1 627 ? -52.745 22.080 54.853 1.00 25.25 627 GLY A O 1
ATOM 5080 N N . SER A 1 628 ? -54.686 22.856 55.664 1.00 26.98 628 SER A N 1
ATOM 5081 C CA . SER A 1 628 ? -55.098 23.592 54.452 1.00 26.98 628 SER A CA 1
ATOM 5082 C C . SER A 1 628 ? -55.146 25.099 54.716 1.00 26.98 628 SER A C 1
ATOM 5084 O O . SER A 1 628 ? -55.798 25.518 55.673 1.00 26.98 628 SER A O 1
ATOM 5086 N N . SER A 1 629 ? -54.526 25.912 53.853 1.00 27.36 629 SER A N 1
ATOM 5087 C CA . SER A 1 629 ? -54.820 27.349 53.756 1.00 27.36 629 SER A CA 1
ATOM 5088 C C . SER A 1 629 ? -54.398 27.964 52.412 1.00 27.36 629 SER A C 1
ATOM 5090 O O . SER A 1 629 ? -53.278 27.796 51.938 1.00 27.36 629 SER A O 1
ATOM 5092 N N . ASN A 1 630 ? -55.308 28.740 51.817 1.00 27.05 630 ASN A N 1
ATOM 5093 C CA . ASN A 1 630 ? -54.993 29.706 50.761 1.00 27.05 630 ASN A CA 1
ATOM 5094 C C . ASN A 1 630 ? -54.337 30.956 51.366 1.00 27.05 630 ASN A C 1
ATOM 5096 O O . ASN A 1 630 ? -54.704 31.354 52.470 1.00 27.05 630 ASN A O 1
ATOM 5100 N N . SER A 1 631 ? -53.503 31.670 50.603 1.00 26.55 631 SER A N 1
ATOM 5101 C CA . SER A 1 631 ? -53.699 33.119 50.365 1.00 26.55 631 SER A CA 1
ATOM 5102 C C . SER A 1 631 ? -52.657 33.720 49.412 1.00 26.55 631 SER A C 1
ATOM 5104 O O . SER A 1 631 ? -51.458 33.498 49.544 1.00 26.55 631 SER A O 1
ATOM 5106 N N . SER A 1 632 ? -53.133 34.560 48.492 1.00 27.11 632 SER A N 1
ATOM 5107 C CA . SER A 1 632 ? -52.348 35.663 47.915 1.00 27.11 632 SER A CA 1
ATOM 5108 C C . SER A 1 632 ? -52.504 36.893 48.819 1.00 27.11 632 SER A C 1
ATOM 5110 O O . SER A 1 632 ? -53.524 36.997 49.505 1.00 27.11 632 SER A O 1
ATOM 5112 N N . PRO A 1 633 ? -51.593 37.884 48.761 1.00 35.62 633 PRO A N 1
ATOM 5113 C CA . PRO A 1 633 ? -52.102 39.196 48.340 1.00 35.62 633 PRO A CA 1
ATOM 5114 C C . PRO A 1 633 ? -51.144 40.082 47.512 1.00 35.62 633 PRO A C 1
ATOM 5116 O O . PRO A 1 633 ? -49.964 40.235 47.796 1.00 35.62 633 PRO A O 1
ATOM 5119 N N . GLN A 1 634 ? -51.754 40.719 46.510 1.00 27.97 634 GLN A N 1
ATOM 5120 C CA . GLN A 1 634 ? -51.606 42.108 46.036 1.00 27.97 634 GLN A CA 1
ATOM 5121 C C . GLN A 1 634 ? -50.275 42.899 46.133 1.00 27.97 634 GLN A C 1
ATOM 5123 O O . GLN A 1 634 ? -49.742 43.204 47.194 1.00 27.97 634 GLN A O 1
ATOM 5128 N N . ARG A 1 635 ? -49.922 43.435 44.952 1.00 27.98 635 ARG A N 1
ATOM 5129 C CA . ARG A 1 635 ? -49.260 44.723 44.646 1.00 27.98 635 ARG A CA 1
ATOM 5130 C C . ARG A 1 635 ? -49.215 45.795 45.757 1.00 27.98 635 ARG A C 1
ATOM 5132 O O . ARG A 1 635 ? -50.230 46.110 46.373 1.00 27.98 635 ARG A O 1
ATOM 5139 N N . ARG A 1 636 ? -48.144 46.601 45.716 1.00 26.28 636 ARG A N 1
ATOM 5140 C CA . ARG A 1 636 ? -48.243 48.075 45.787 1.00 26.28 636 ARG A CA 1
ATOM 5141 C C . ARG A 1 636 ? -47.556 48.719 44.575 1.00 26.28 636 ARG A C 1
ATOM 5143 O O . ARG A 1 636 ? -46.553 48.203 44.098 1.00 26.28 636 ARG A O 1
ATOM 5150 N N . HIS A 1 637 ? -48.109 49.835 44.100 1.00 29.11 637 HIS A N 1
ATOM 5151 C CA . HIS A 1 637 ? -47.471 50.760 43.155 1.00 29.11 637 HIS A CA 1
ATOM 5152 C C . HIS A 1 637 ? -47.062 52.039 43.895 1.00 29.11 637 HIS A C 1
ATOM 5154 O O . HIS A 1 637 ? -47.789 52.478 44.784 1.00 29.11 637 HIS A O 1
ATOM 5160 N N . THR A 1 638 ? -46.017 52.703 43.408 1.00 26.97 638 THR A N 1
ATOM 5161 C CA . THR A 1 638 ? -45.899 54.171 43.399 1.00 26.97 638 THR A CA 1
ATOM 5162 C C . THR A 1 638 ? -45.307 54.608 42.053 1.00 26.97 638 THR A C 1
ATOM 5164 O O . THR A 1 638 ? -44.616 53.834 41.393 1.00 26.97 638 THR A O 1
ATOM 5167 N N . HIS A 1 639 ? -45.655 55.816 41.611 1.00 28.95 639 HIS A N 1
ATOM 5168 C CA . HIS A 1 639 ? -45.274 56.417 40.323 1.00 28.95 639 HIS A CA 1
ATOM 5169 C C . HIS A 1 639 ? -44.389 57.661 40.553 1.00 28.95 639 HIS A C 1
ATOM 5171 O O . HIS A 1 639 ? -44.158 58.031 41.700 1.00 28.95 639 HIS A O 1
ATOM 5177 N N . GLN A 1 640 ? -44.038 58.350 39.453 1.00 26.94 640 GLN A N 1
ATOM 5178 C CA . GLN A 1 640 ? -43.287 59.621 39.350 1.00 26.94 640 GLN A CA 1
ATOM 5179 C C . GLN A 1 640 ? -41.750 59.466 39.411 1.00 26.94 640 GLN A C 1
ATOM 5181 O O . GLN A 1 640 ? -41.242 58.600 40.111 1.00 26.94 640 GLN A O 1
ATOM 5186 N N . GLY A 1 641 ? -40.963 60.265 38.679 1.00 25.95 641 GLY A N 1
ATOM 5187 C CA . GLY A 1 641 ? -41.329 61.274 37.668 1.00 25.95 641 GLY A CA 1
ATOM 5188 C C . GLY A 1 641 ? -40.110 62.082 37.181 1.00 25.95 641 GLY A C 1
ATOM 5189 O O . GLY A 1 641 ? -39.163 62.255 37.935 1.00 25.95 641 GLY A O 1
ATOM 5190 N N . SER A 1 642 ? -40.145 62.551 35.927 1.00 24.03 642 SER A N 1
ATOM 5191 C CA . SER A 1 642 ? -39.169 63.437 35.237 1.00 24.03 642 SER A CA 1
ATOM 5192 C C . SER A 1 642 ? -38.576 64.575 36.098 1.00 24.03 642 SER A C 1
ATOM 5194 O O . SER A 1 642 ? -39.305 65.118 36.923 1.00 24.03 642 SER A O 1
ATOM 5196 N N . THR A 1 643 ? -37.332 65.036 35.886 1.00 27.67 643 THR A N 1
ATOM 5197 C CA . THR A 1 643 ? -36.961 66.011 34.817 1.00 27.67 643 THR A CA 1
ATOM 5198 C C . THR A 1 643 ? -35.472 65.997 34.387 1.00 27.67 643 THR A C 1
ATOM 5200 O O . THR A 1 643 ? -34.635 65.341 34.998 1.00 27.67 643 THR A O 1
ATOM 5203 N N . ASN A 1 644 ? -35.151 66.736 33.310 1.00 25.69 644 ASN A N 1
ATOM 5204 C CA . ASN A 1 644 ? -33.836 66.808 32.646 1.00 25.69 644 ASN A CA 1
ATOM 5205 C C . ASN A 1 644 ? -32.869 67.862 33.228 1.00 25.69 644 ASN A C 1
ATOM 5207 O O . ASN A 1 644 ? -33.303 68.963 33.566 1.00 25.69 644 ASN A O 1
ATOM 5211 N N . SER A 1 645 ? -31.559 67.618 33.088 1.00 27.56 645 SER A N 1
ATOM 5212 C CA . SER A 1 645 ? -30.566 68.635 32.683 1.00 27.56 645 SER A CA 1
ATOM 5213 C C . SER A 1 645 ? -29.313 67.990 32.053 1.00 27.56 645 SER A C 1
ATOM 5215 O O . SER A 1 645 ? -28.982 66.843 32.343 1.00 27.56 645 SER A O 1
ATOM 5217 N N . SER A 1 646 ? -28.638 68.713 31.151 1.00 26.97 646 SER A N 1
ATOM 5218 C CA . SER A 1 646 ? -27.332 68.361 30.553 1.00 26.97 646 SER A CA 1
ATOM 5219 C C . SER A 1 646 ? -26.169 68.829 31.465 1.00 26.97 646 SER A C 1
ATOM 5221 O O . SER A 1 646 ? -26.433 69.408 32.515 1.00 26.97 646 SER A O 1
ATOM 5223 N N . THR A 1 647 ? -24.860 68.657 31.212 1.00 26.42 647 THR A N 1
ATOM 5224 C CA . THR A 1 647 ? -24.002 68.402 30.012 1.00 26.42 647 THR A CA 1
ATOM 5225 C C . THR A 1 647 ? -22.646 67.848 30.563 1.00 26.42 647 THR A C 1
ATOM 5227 O O . THR A 1 647 ? -22.458 67.919 31.774 1.00 26.42 647 THR A O 1
ATOM 5230 N N . THR A 1 648 ? -21.640 67.289 29.870 1.00 28.30 648 THR A N 1
ATOM 5231 C CA . THR A 1 648 ? -21.145 67.274 28.468 1.00 28.30 648 THR A CA 1
ATOM 5232 C C . THR A 1 648 ? -20.544 65.887 28.109 1.00 28.30 648 THR A C 1
ATOM 5234 O O . THR A 1 648 ? -20.574 64.987 28.946 1.00 28.30 648 THR A O 1
ATOM 5237 N N . GLY A 1 649 ? -19.956 65.712 26.908 1.00 28.72 649 GLY A N 1
ATOM 5238 C CA . GLY A 1 649 ? -19.045 64.581 26.616 1.00 28.72 649 GLY A CA 1
ATOM 5239 C C . GLY A 1 649 ? -19.096 64.005 25.190 1.00 28.72 649 GLY A C 1
ATOM 5240 O O . GLY A 1 649 ? -19.414 62.834 25.020 1.00 28.72 649 GLY A O 1
ATOM 5241 N N . ASP A 1 650 ? -18.803 64.816 24.172 1.00 28.02 650 ASP A N 1
ATOM 5242 C CA . ASP A 1 650 ? -18.850 64.462 22.736 1.00 28.02 650 ASP A CA 1
ATOM 5243 C C . ASP A 1 650 ? -17.645 63.632 22.226 1.00 28.02 650 ASP A C 1
ATOM 5245 O O . ASP A 1 650 ? -16.601 63.622 22.873 1.00 28.02 650 ASP A O 1
ATOM 5249 N N . GLN A 1 651 ? -17.610 63.060 21.006 1.00 28.48 651 GLN A N 1
ATOM 5250 C CA . GLN A 1 651 ? -18.570 62.339 20.122 1.00 28.48 651 GLN A CA 1
ATOM 5251 C C . GLN A 1 651 ? -17.895 62.100 18.738 1.00 28.48 651 GLN A C 1
ATOM 5253 O O . GLN A 1 651 ? -16.977 62.844 18.396 1.00 28.48 651 GLN A O 1
ATOM 5258 N N . ARG A 1 652 ? -18.426 61.149 17.928 1.00 28.16 652 ARG A N 1
ATOM 5259 C CA . ARG A 1 652 ? -18.374 60.973 16.433 1.00 28.16 652 ARG A CA 1
ATOM 5260 C C . ARG A 1 652 ? -17.933 59.566 15.970 1.00 28.16 652 ARG A C 1
ATOM 5262 O O . ARG A 1 652 ? -17.093 58.964 16.623 1.00 28.16 652 ARG A O 1
ATOM 5269 N N . ALA A 1 653 ? -18.369 59.027 14.818 1.00 28.69 653 ALA A N 1
ATOM 5270 C CA . ALA A 1 653 ? -19.567 59.260 13.975 1.00 28.69 653 ALA A CA 1
ATOM 5271 C C . ALA A 1 653 ? -19.703 58.144 12.897 1.00 28.69 653 ALA A C 1
ATOM 5273 O O . ALA A 1 653 ? -18.742 57.423 12.638 1.00 28.69 653 ALA A O 1
ATOM 5274 N N . HIS A 1 654 ? -20.883 58.034 12.267 1.00 25.36 654 HIS A N 1
ATOM 5275 C CA . HIS A 1 654 ? -21.199 57.163 11.109 1.00 25.36 654 HIS A CA 1
ATOM 5276 C C . HIS A 1 654 ? -21.190 57.988 9.767 1.00 25.36 654 HIS A C 1
ATOM 5278 O O . HIS A 1 654 ? -20.447 58.967 9.726 1.00 25.36 654 HIS A O 1
ATOM 5284 N N . PRO A 1 655 ? -21.940 57.666 8.678 1.00 49.59 655 PRO A N 1
ATOM 5285 C CA . PRO A 1 655 ? -21.536 56.750 7.590 1.00 49.59 655 PRO A CA 1
ATOM 5286 C C . PRO A 1 655 ? -21.736 57.322 6.142 1.00 49.59 655 PRO A C 1
ATOM 5288 O O . PRO A 1 655 ? -21.903 58.521 5.973 1.00 49.59 655 PRO A O 1
ATOM 5291 N N . GLU A 1 656 ? -21.775 56.422 5.138 1.00 27.06 656 GLU A N 1
ATOM 5292 C CA . GLU A 1 656 ? -22.477 56.493 3.819 1.00 27.06 656 GLU A CA 1
ATOM 5293 C C . GLU A 1 656 ? -21.969 57.368 2.626 1.00 27.06 656 GLU A C 1
ATOM 5295 O O . GLU A 1 656 ? -21.949 58.588 2.666 1.00 27.06 656 GLU A O 1
ATOM 5300 N N . VAL A 1 657 ? -21.589 56.656 1.542 1.00 28.86 657 VAL A N 1
ATOM 5301 C CA . VAL A 1 657 ? -22.010 56.713 0.104 1.00 28.86 657 VAL A CA 1
ATOM 5302 C C . VAL A 1 657 ? -22.298 58.055 -0.635 1.00 28.86 657 VAL A C 1
ATOM 5304 O O . VAL A 1 657 ? -23.145 58.827 -0.216 1.00 28.86 657 VAL A O 1
ATOM 5307 N N . GLU A 1 658 ? -21.714 58.179 -1.853 1.00 25.80 658 GLU A N 1
ATOM 5308 C CA . GLU A 1 658 ? -21.995 59.125 -2.984 1.00 25.80 658 GLU A CA 1
ATOM 5309 C C . GLU A 1 658 ? -21.819 60.654 -2.740 1.00 25.80 658 GLU A C 1
ATOM 5311 O O . GLU A 1 658 ? -22.054 61.161 -1.655 1.00 25.80 658 GLU A O 1
ATOM 5316 N N . GLY A 1 659 ? -21.400 61.505 -3.696 1.00 24.73 659 GLY A N 1
ATOM 5317 C CA . GLY A 1 659 ? -20.831 61.322 -5.048 1.00 24.73 659 GLY A CA 1
ATOM 5318 C C . GLY A 1 659 ? -20.839 62.644 -5.869 1.00 24.73 659 GLY A C 1
ATOM 5319 O O . GLY A 1 659 ? -21.815 63.380 -5.786 1.00 24.73 659 GLY A O 1
ATOM 5320 N N . GLY A 1 660 ? -19.802 62.963 -6.679 1.00 23.11 660 GLY A N 1
ATOM 5321 C CA . GLY A 1 660 ? -19.891 64.032 -7.714 1.00 23.11 660 GLY A CA 1
ATOM 5322 C C . GLY A 1 660 ? -18.688 64.977 -7.985 1.00 23.11 660 GLY A C 1
ATOM 5323 O O . GLY A 1 660 ? -18.438 65.898 -7.224 1.00 23.11 660 GLY A O 1
ATOM 5324 N N . ALA A 1 661 ? -18.044 64.783 -9.148 1.00 24.12 661 ALA A N 1
ATOM 5325 C CA . ALA A 1 661 ? -17.525 65.755 -10.148 1.00 24.12 661 ALA A CA 1
ATOM 5326 C C . ALA A 1 661 ? -16.639 67.017 -9.845 1.00 24.12 661 ALA A C 1
ATOM 5328 O O . ALA A 1 661 ? -16.994 67.899 -9.076 1.00 24.12 661 ALA A O 1
ATOM 5329 N N . ALA A 1 662 ? -15.630 67.175 -10.734 1.00 26.00 662 ALA A N 1
ATOM 5330 C CA . ALA A 1 662 ? -15.139 68.407 -11.414 1.00 26.00 662 ALA A CA 1
ATOM 5331 C C . ALA A 1 662 ? -13.928 69.247 -10.891 1.00 26.00 662 ALA A C 1
ATOM 5333 O O . ALA A 1 662 ? -14.059 70.030 -9.964 1.00 26.00 662 ALA A O 1
ATOM 5334 N N . ALA A 1 663 ? -12.817 69.164 -11.659 1.00 26.95 663 ALA A N 1
ATOM 5335 C CA . ALA A 1 663 ? -11.914 70.226 -12.190 1.00 26.95 663 ALA A CA 1
ATOM 5336 C C . ALA A 1 663 ? -11.270 71.327 -11.289 1.00 26.95 663 ALA A C 1
ATOM 5338 O O . ALA A 1 663 ? -11.876 71.808 -10.346 1.00 26.95 663 ALA A O 1
ATOM 5339 N N . ALA A 1 664 ? -10.099 71.918 -11.605 1.00 28.11 664 ALA A N 1
ATOM 5340 C CA . ALA A 1 664 ? -8.914 71.553 -12.421 1.00 28.11 664 ALA A CA 1
ATOM 5341 C C . ALA A 1 664 ? -7.851 72.686 -12.319 1.00 28.11 664 ALA A C 1
ATOM 5343 O O . ALA A 1 664 ? -8.263 73.842 -12.256 1.00 28.11 664 ALA A O 1
ATOM 5344 N N . ASP A 1 665 ? -6.535 72.412 -12.443 1.00 24.98 665 ASP A N 1
ATOM 5345 C CA . ASP A 1 665 ? -5.658 73.292 -13.254 1.00 24.98 665 ASP A CA 1
ATOM 5346 C C . ASP A 1 665 ? -4.312 72.688 -13.756 1.00 24.98 665 ASP A C 1
ATOM 5348 O O . ASP A 1 665 ? -3.793 71.731 -13.189 1.00 24.98 665 ASP A O 1
ATOM 5352 N N . LYS A 1 666 ? -3.807 73.292 -14.850 1.00 27.77 666 LYS A N 1
ATOM 5353 C CA . LYS A 1 666 ? -2.487 73.274 -15.556 1.00 27.77 666 LYS A CA 1
ATOM 5354 C C . LYS A 1 666 ? -1.275 72.606 -14.852 1.00 27.77 666 LYS A C 1
ATOM 5356 O O . LYS A 1 666 ? -1.060 72.837 -13.670 1.00 27.77 666 LYS A O 1
ATOM 5361 N N . ALA A 1 667 ? -0.332 71.914 -15.522 1.00 25.92 667 ALA A N 1
ATOM 5362 C CA . ALA A 1 667 ? -0.047 71.605 -16.952 1.00 25.92 667 ALA A CA 1
ATOM 5363 C C . ALA A 1 667 ? 0.867 70.322 -17.025 1.00 25.92 667 ALA A C 1
ATOM 5365 O O . ALA A 1 667 ? 0.918 69.615 -16.025 1.00 25.92 667 ALA A O 1
ATOM 5366 N N . SER A 1 668 ? 1.615 69.898 -18.068 1.00 24.16 668 SER A N 1
ATOM 5367 C CA . SER A 1 668 ? 2.059 70.467 -19.368 1.00 24.16 668 SER A CA 1
ATOM 5368 C C . SER A 1 668 ? 2.394 69.370 -20.434 1.00 24.16 668 SER A C 1
ATOM 5370 O O . SER A 1 668 ? 1.778 68.309 -20.427 1.00 24.16 668 SER A O 1
ATOM 5372 N N . THR A 1 669 ? 3.313 69.639 -21.383 1.00 24.75 669 THR A N 1
ATOM 5373 C CA . THR A 1 669 ? 3.638 68.874 -22.626 1.00 24.75 669 THR A CA 1
ATOM 5374 C C . THR A 1 669 ? 5.083 69.202 -23.102 1.00 24.75 669 THR A C 1
ATOM 5376 O O . THR A 1 669 ? 5.615 70.174 -22.558 1.00 24.75 669 THR A O 1
ATOM 5379 N N . PRO A 1 670 ? 5.739 68.506 -24.082 1.00 35.22 670 PRO A N 1
ATOM 5380 C CA . PRO A 1 670 ? 5.181 67.729 -25.216 1.00 35.22 670 PRO A CA 1
ATOM 5381 C C . PRO A 1 670 ? 5.795 66.328 -25.513 1.00 35.22 670 PRO A C 1
ATOM 5383 O O . PRO A 1 670 ? 6.672 65.850 -24.801 1.00 35.22 670 PRO A O 1
ATOM 5386 N N . ALA A 1 671 ? 5.305 65.685 -26.589 1.00 24.28 671 ALA A N 1
ATOM 5387 C CA . ALA A 1 671 ? 5.713 64.372 -27.137 1.00 24.28 671 ALA A CA 1
ATOM 5388 C C . ALA A 1 671 ? 6.522 64.493 -28.464 1.00 24.28 671 ALA A C 1
ATOM 5390 O O . ALA A 1 671 ? 6.811 65.620 -28.876 1.00 24.28 671 ALA A O 1
ATOM 5391 N N . PRO A 1 672 ? 6.941 63.377 -29.109 1.00 33.84 672 PRO A N 1
ATOM 5392 C CA . PRO A 1 672 ? 6.111 62.636 -30.098 1.00 33.84 672 PRO A CA 1
ATOM 5393 C C . PRO A 1 672 ? 6.082 61.092 -29.843 1.00 33.84 672 PRO A C 1
ATOM 5395 O O . PRO A 1 672 ? 6.890 60.615 -29.057 1.00 33.84 672 PRO A O 1
ATOM 5398 N N . VAL A 1 673 ? 5.143 60.229 -30.298 1.00 26.88 673 VAL A N 1
ATOM 5399 C CA . VAL A 1 673 ? 4.385 60.039 -31.577 1.00 26.88 673 VAL A CA 1
ATOM 5400 C C . VAL A 1 673 ? 5.266 59.381 -32.670 1.00 26.88 673 VAL A C 1
ATOM 5402 O O . VAL A 1 673 ? 6.332 59.912 -32.947 1.00 26.88 673 VAL A O 1
ATOM 5405 N N . ALA A 1 674 ? 4.954 58.248 -33.336 1.00 26.55 674 ALA A N 1
ATOM 5406 C CA . ALA A 1 674 ? 3.766 57.354 -33.441 1.00 26.55 674 ALA A CA 1
ATOM 5407 C C . ALA A 1 674 ? 4.211 55.836 -33.410 1.00 26.55 674 ALA A C 1
ATOM 5409 O O . ALA A 1 674 ? 5.261 55.584 -32.833 1.00 26.55 674 ALA A O 1
ATOM 5410 N N . ASN A 1 675 ? 3.559 54.766 -33.931 1.00 23.92 675 ASN A N 1
ATOM 5411 C CA . ASN A 1 675 ? 2.343 54.587 -34.757 1.00 23.92 675 ASN A CA 1
ATOM 5412 C C . ASN A 1 675 ? 1.704 53.158 -34.701 1.00 23.92 675 ASN A C 1
ATOM 5414 O O . ASN A 1 675 ? 2.334 52.202 -34.269 1.00 23.92 675 ASN A O 1
ATOM 5418 N N . SER A 1 676 ? 0.464 53.055 -35.206 1.00 24.66 676 SER A N 1
ATOM 5419 C CA . SER A 1 676 ? -0.244 51.930 -35.881 1.00 24.66 676 SER A CA 1
ATOM 5420 C C . SER A 1 676 ? 0.120 50.435 -35.671 1.00 24.66 676 SER A C 1
ATOM 5422 O O . SER A 1 676 ? 1.010 49.890 -36.318 1.00 24.66 676 SER A O 1
ATOM 5424 N N . SER A 1 677 ? -0.750 49.749 -34.920 1.00 24.02 677 SER A N 1
ATOM 5425 C CA . SER A 1 677 ? -1.494 48.506 -35.261 1.00 24.02 677 SER A CA 1
ATOM 5426 C C . SER A 1 677 ? -1.152 47.636 -36.496 1.00 24.02 677 SER A C 1
ATOM 5428 O O . SER A 1 677 ? -1.227 48.110 -37.630 1.00 24.02 677 SER A O 1
ATOM 5430 N N . SER A 1 678 ? -1.126 46.311 -36.293 1.00 24.42 678 SER A N 1
ATOM 5431 C CA . SER A 1 678 ? -1.983 45.334 -37.014 1.00 24.42 678 SER A CA 1
ATOM 5432 C C . SER A 1 678 ? -2.079 44.002 -36.235 1.00 24.42 678 SER A C 1
ATOM 5434 O O . SER A 1 678 ? -1.400 43.832 -35.223 1.00 24.42 678 SER A O 1
ATOM 5436 N N . THR A 1 679 ? -2.990 43.109 -36.632 1.00 27.67 679 THR A N 1
ATOM 5437 C CA . THR A 1 679 ? -3.260 41.802 -35.996 1.00 27.67 679 THR A CA 1
ATOM 5438 C C . THR A 1 679 ? -2.645 40.656 -36.786 1.00 27.67 679 THR A C 1
ATOM 5440 O O . THR A 1 679 ? -2.840 40.632 -37.997 1.00 27.67 679 THR A O 1
ATOM 5443 N N . ASP A 1 680 ? -2.075 39.652 -36.114 1.00 24.70 680 ASP A N 1
ATOM 5444 C CA . ASP A 1 680 ? -1.855 38.339 -36.731 1.00 24.70 680 ASP A CA 1
ATOM 5445 C C . ASP A 1 680 ? -1.888 37.173 -35.726 1.00 24.70 680 ASP A C 1
ATOM 5447 O O . ASP A 1 680 ? -1.905 37.374 -34.507 1.00 24.70 680 ASP A O 1
ATOM 5451 N N . LEU A 1 681 ? -1.991 35.951 -36.254 1.00 26.30 681 LEU A N 1
ATOM 5452 C CA . LEU A 1 681 ? -2.259 34.712 -35.510 1.00 26.30 681 LEU A CA 1
ATOM 5453 C C . LEU A 1 681 ? -0.994 34.114 -34.851 1.00 26.30 681 LEU A C 1
ATOM 5455 O O . LEU A 1 681 ? 0.082 34.163 -35.448 1.00 26.30 681 LEU A O 1
ATOM 5459 N N . PRO A 1 682 ? -1.097 33.452 -33.678 1.00 28.84 682 PRO A N 1
ATOM 5460 C CA . PRO A 1 682 ? -0.012 32.616 -33.171 1.00 28.84 682 PRO A CA 1
ATOM 5461 C C . PRO A 1 682 ? 0.139 31.362 -34.049 1.00 28.84 682 PRO A C 1
ATOM 5463 O O . PRO A 1 682 ? -0.820 30.616 -34.258 1.00 28.84 682 PRO A O 1
ATOM 5466 N N . GLY A 1 683 ? 1.347 31.142 -34.570 1.00 26.00 683 GLY A N 1
ATOM 5467 C CA . GLY A 1 683 ? 1.677 29.980 -35.396 1.00 26.00 683 GLY A CA 1
ATOM 5468 C C . GLY A 1 683 ? 1.724 28.659 -34.617 1.00 26.00 683 GLY A C 1
ATOM 5469 O O . GLY A 1 683 ? 1.656 28.627 -33.390 1.00 26.00 683 GLY A O 1
ATOM 5470 N N . LYS A 1 684 ? 1.870 27.548 -35.349 1.00 28.98 684 LYS A N 1
ATOM 5471 C CA . LYS A 1 684 ? 2.160 26.233 -34.759 1.00 28.98 684 LYS A CA 1
ATOM 5472 C C . LYS A 1 684 ? 3.579 26.230 -34.181 1.00 28.98 684 LYS A C 1
ATOM 5474 O O . LYS A 1 684 ? 4.532 26.333 -34.947 1.00 28.98 684 LYS A O 1
ATOM 5479 N N . GLU A 1 685 ? 3.721 26.008 -32.879 1.00 25.03 685 GLU A N 1
ATOM 5480 C CA . GLU A 1 685 ? 4.979 25.505 -32.316 1.00 25.03 685 GLU A CA 1
ATOM 5481 C C . GLU A 1 685 ? 5.054 23.991 -32.575 1.00 25.03 685 GLU A C 1
ATOM 5483 O O . GLU A 1 685 ? 4.242 23.214 -32.069 1.00 25.03 685 GLU A O 1
ATOM 5488 N N . THR A 1 686 ? 5.993 23.577 -33.427 1.00 26.03 686 THR A N 1
ATOM 5489 C CA . THR A 1 686 ? 6.320 22.170 -33.699 1.00 26.03 686 THR A CA 1
ATOM 5490 C C . THR A 1 686 ? 7.530 21.773 -32.865 1.00 26.03 686 THR A C 1
ATOM 5492 O O . THR A 1 686 ? 8.667 22.010 -33.268 1.00 26.03 686 THR A O 1
ATOM 5495 N N . ASP A 1 687 ? 7.276 21.204 -31.690 1.00 28.66 687 ASP A N 1
ATOM 5496 C CA . ASP A 1 687 ? 8.304 20.973 -30.675 1.00 28.66 687 ASP A CA 1
ATOM 5497 C C . ASP A 1 687 ? 8.909 19.557 -30.782 1.00 28.66 687 ASP A C 1
ATOM 5499 O O . ASP A 1 687 ? 8.487 18.623 -30.101 1.00 28.66 687 ASP A O 1
ATOM 5503 N N . GLU A 1 688 ? 9.901 19.389 -31.664 1.00 27.89 688 GLU A N 1
ATOM 5504 C CA . GLU A 1 688 ? 10.938 18.352 -31.546 1.00 27.89 688 GLU A CA 1
ATOM 5505 C C . GLU A 1 688 ? 12.207 18.742 -32.345 1.00 27.89 688 GLU A C 1
ATOM 5507 O O . GLU A 1 688 ? 12.113 19.239 -33.461 1.00 27.89 688 GLU A O 1
ATOM 5512 N N . ALA A 1 689 ? 13.387 18.453 -31.772 1.00 28.06 689 ALA A N 1
ATOM 5513 C CA . ALA A 1 689 ? 14.739 18.525 -32.367 1.00 28.06 689 ALA A CA 1
ATOM 5514 C C . ALA A 1 689 ? 15.371 19.903 -32.732 1.00 28.06 689 ALA A C 1
ATOM 5516 O O . ALA A 1 689 ? 15.338 20.335 -33.875 1.00 28.06 689 ALA A O 1
ATOM 5517 N N . HIS A 1 690 ? 16.132 20.449 -31.765 1.00 29.05 690 HIS A N 1
ATOM 5518 C CA . HIS A 1 690 ? 17.498 21.028 -31.874 1.00 29.05 690 HIS A CA 1
ATOM 5519 C C . HIS A 1 690 ? 17.862 22.168 -32.864 1.00 29.05 690 HIS A C 1
ATOM 5521 O O . HIS A 1 690 ? 17.365 22.290 -33.977 1.00 29.05 690 HIS A O 1
ATOM 5527 N N . PRO A 1 691 ? 18.852 22.994 -32.464 1.00 29.41 691 PRO A N 1
ATOM 5528 C CA . PRO A 1 691 ? 20.202 22.797 -33.023 1.00 29.41 691 PRO A CA 1
ATOM 5529 C C . PRO A 1 691 ? 21.305 22.571 -31.963 1.00 29.41 691 PRO A C 1
ATOM 5531 O O . PRO A 1 691 ? 21.084 22.706 -30.758 1.00 29.41 691 PRO A O 1
ATOM 5534 N N . GLU A 1 692 ? 22.507 22.209 -32.420 1.00 29.78 692 GLU A N 1
ATOM 5535 C CA . GLU A 1 692 ? 23.735 22.098 -31.613 1.00 29.78 692 GLU A CA 1
ATOM 5536 C C . GLU A 1 692 ? 24.491 23.438 -31.492 1.00 29.78 692 GLU A C 1
ATOM 5538 O O . GLU A 1 692 ? 24.318 24.305 -32.345 1.00 29.78 692 GLU A O 1
ATOM 5543 N N . LEU A 1 693 ? 25.426 23.558 -30.526 1.00 25.81 693 LEU A N 1
ATOM 5544 C CA . LEU A 1 693 ? 26.785 24.104 -30.767 1.00 25.81 693 LEU A CA 1
ATOM 5545 C C . LEU A 1 693 ? 27.733 24.023 -29.538 1.00 25.81 693 LEU A C 1
ATOM 5547 O O . LEU A 1 693 ? 27.498 24.647 -28.512 1.00 25.81 693 LEU A O 1
ATOM 5551 N N . LYS A 1 694 ? 28.879 23.349 -29.735 1.00 25.16 694 LYS A N 1
ATOM 5552 C CA . LYS A 1 694 ? 30.207 23.506 -29.076 1.00 25.16 694 LYS A CA 1
ATOM 5553 C C . LYS A 1 694 ? 30.337 23.472 -27.537 1.00 25.16 694 LYS A C 1
ATOM 5555 O O . LYS A 1 694 ? 30.037 24.421 -26.821 1.00 25.16 694 LYS A O 1
ATOM 5560 N N . GLN A 1 695 ? 31.044 22.435 -27.071 1.00 30.64 695 GLN A N 1
ATOM 5561 C CA . GLN A 1 695 ? 31.715 22.382 -25.764 1.00 30.64 695 GLN A CA 1
ATOM 5562 C C . GLN A 1 695 ? 32.614 23.605 -25.496 1.00 30.64 695 GLN A C 1
ATOM 5564 O O . GLN A 1 695 ? 33.421 23.987 -26.345 1.00 30.64 695 GLN A O 1
ATOM 5569 N N . THR A 1 696 ? 32.611 24.094 -24.253 1.00 23.33 696 THR A N 1
ATOM 5570 C CA . THR A 1 696 ? 33.784 24.737 -23.636 1.00 23.33 696 THR A CA 1
ATOM 5571 C C . THR A 1 696 ? 34.015 24.152 -22.235 1.00 23.33 696 THR A C 1
ATOM 5573 O O . THR A 1 696 ? 33.086 23.999 -21.447 1.00 23.33 696 THR A O 1
ATOM 5576 N N . ASN A 1 697 ? 35.255 23.755 -21.930 1.00 33.12 697 ASN A N 1
ATOM 5577 C CA . ASN A 1 697 ? 35.600 23.078 -20.673 1.00 33.12 697 ASN A CA 1
ATOM 5578 C C . ASN A 1 697 ? 35.909 24.092 -19.564 1.00 33.12 697 ASN A C 1
ATOM 5580 O O . ASN A 1 697 ? 36.860 24.858 -19.711 1.00 33.12 697 ASN A O 1
ATOM 5584 N N . PHE A 1 698 ? 35.189 24.056 -18.432 1.00 24.80 698 PHE A N 1
ATOM 5585 C CA . PHE A 1 698 ? 35.525 24.904 -17.274 1.00 24.80 698 PHE A CA 1
ATOM 5586 C C . PHE A 1 698 ? 35.304 24.289 -15.874 1.00 24.80 698 PHE A C 1
ATOM 5588 O O . PHE A 1 698 ? 35.016 24.993 -14.906 1.00 24.80 698 PHE A O 1
ATOM 5595 N N . ILE A 1 699 ? 35.518 22.977 -15.711 1.00 30.91 699 ILE A N 1
ATOM 5596 C CA . ILE A 1 699 ? 35.578 22.355 -14.374 1.00 30.91 699 ILE A CA 1
ATOM 5597 C C . ILE A 1 699 ? 36.998 22.478 -13.797 1.00 30.91 699 ILE A C 1
ATOM 5599 O O . ILE A 1 699 ? 37.817 21.572 -13.923 1.00 30.91 699 ILE A O 1
ATOM 5603 N N . SER A 1 700 ? 37.284 23.591 -13.110 1.00 29.34 700 SER A N 1
ATOM 5604 C CA . SER A 1 700 ? 38.344 23.632 -12.085 1.00 29.34 700 SER A CA 1
ATOM 5605 C C . SER A 1 700 ? 38.226 24.843 -11.145 1.00 29.34 700 SER A C 1
ATOM 5607 O O . SER A 1 700 ? 38.649 25.937 -11.522 1.00 29.34 700 SER A O 1
ATOM 5609 N N . LYS A 1 701 ? 37.706 24.626 -9.918 1.00 28.50 701 LYS A N 1
ATOM 5610 C CA . LYS A 1 701 ? 38.053 25.285 -8.622 1.00 28.50 701 LYS A CA 1
ATOM 5611 C C . LYS A 1 701 ? 36.886 25.267 -7.613 1.00 28.50 701 LYS A C 1
ATOM 5613 O O . LYS A 1 701 ? 36.285 26.294 -7.323 1.00 28.50 701 LYS A O 1
ATOM 5618 N N . LEU A 1 702 ? 36.682 24.129 -6.954 1.00 30.72 702 LEU A N 1
ATOM 5619 C CA . LEU A 1 702 ? 36.217 24.107 -5.563 1.00 30.72 702 LEU A CA 1
ATOM 5620 C C . LEU A 1 702 ? 37.188 23.233 -4.762 1.00 30.72 702 LEU A C 1
ATOM 5622 O O . LEU A 1 702 ? 37.570 22.154 -5.212 1.00 30.72 702 LEU A O 1
ATOM 5626 N N . LYS A 1 703 ? 37.660 23.736 -3.616 1.00 27.17 703 LYS A N 1
ATOM 5627 C CA . LYS A 1 703 ? 38.545 22.993 -2.705 1.00 27.17 703 LYS A CA 1
ATOM 5628 C C . LYS A 1 703 ? 37.704 22.277 -1.642 1.00 27.17 703 LYS A C 1
ATOM 5630 O O . LYS A 1 703 ? 36.722 22.864 -1.189 1.00 27.17 703 LYS A O 1
ATOM 5635 N N . PRO A 1 704 ? 38.105 21.082 -1.177 1.00 32.88 704 PRO A N 1
ATOM 5636 C CA . PRO A 1 704 ? 37.453 20.446 -0.042 1.00 32.88 704 PRO A CA 1
ATOM 5637 C C . PRO A 1 704 ? 37.724 21.231 1.251 1.00 32.88 704 PRO A C 1
ATOM 5639 O O . PRO A 1 704 ? 38.866 21.584 1.551 1.00 32.88 704 PRO A O 1
ATOM 5642 N N . LEU A 1 705 ? 36.671 21.461 2.034 1.00 30.73 705 LEU A N 1
ATOM 5643 C CA . LEU A 1 705 ? 36.728 21.905 3.428 1.00 30.73 705 LEU A CA 1
ATOM 5644 C C . LEU A 1 705 ? 35.985 20.871 4.278 1.00 30.73 705 LEU A C 1
ATOM 5646 O O . LEU A 1 705 ? 34.909 20.413 3.899 1.00 30.73 705 LEU A O 1
ATOM 5650 N N . GLY A 1 706 ? 36.595 20.451 5.386 1.00 26.81 706 GLY A N 1
ATOM 5651 C CA . GLY A 1 706 ? 36.149 19.279 6.140 1.00 26.81 706 GLY A CA 1
ATOM 5652 C C . GLY A 1 706 ? 35.290 19.569 7.374 1.00 26.81 706 GLY A C 1
ATOM 5653 O O . GLY A 1 706 ? 35.317 20.662 7.933 1.00 26.81 706 GLY A O 1
ATOM 5654 N N . PHE A 1 707 ? 34.668 18.485 7.851 1.00 29.33 707 PHE A N 1
ATOM 5655 C CA . PHE A 1 707 ? 34.064 18.271 9.175 1.00 29.33 707 PHE A CA 1
ATOM 5656 C C . PHE A 1 707 ? 32.678 18.860 9.514 1.00 29.33 707 PHE A C 1
ATOM 5658 O O . PHE A 1 707 ? 32.220 19.872 8.998 1.00 29.33 707 PHE A O 1
ATOM 5665 N N . ALA A 1 708 ? 32.078 18.172 10.499 1.00 27.39 708 ALA A N 1
ATOM 5666 C CA . ALA A 1 708 ? 30.816 18.398 11.212 1.00 27.39 708 ALA A CA 1
ATOM 5667 C C . ALA A 1 708 ? 29.504 18.016 10.489 1.00 27.39 708 ALA A C 1
ATOM 5669 O O . ALA A 1 708 ? 29.141 18.559 9.450 1.00 27.39 708 ALA A O 1
ATOM 5670 N N . LYS A 1 709 ? 28.732 17.123 11.136 1.00 39.00 709 LYS A N 1
ATOM 5671 C CA . LYS A 1 709 ? 27.338 16.810 10.782 1.00 39.00 709 LYS A CA 1
ATOM 5672 C C . LYS A 1 709 ? 26.496 18.094 10.810 1.00 39.00 709 LYS A C 1
ATOM 5674 O O . LYS A 1 709 ? 26.385 18.726 11.860 1.00 39.00 709 LYS A O 1
ATOM 5679 N N . LYS A 1 710 ? 25.846 18.426 9.696 1.00 32.94 710 LYS A N 1
ATOM 5680 C CA . LYS A 1 710 ? 24.771 19.427 9.613 1.00 32.94 710 LYS A CA 1
ATOM 5681 C C . LYS A 1 710 ? 23.604 18.870 8.798 1.00 32.94 710 LYS A C 1
ATOM 5683 O O . LYS A 1 710 ? 23.751 17.875 8.094 1.00 32.94 710 LYS A O 1
ATOM 5688 N N . GLN A 1 711 ? 22.438 19.491 8.959 1.00 35.81 711 GLN A N 1
ATOM 5689 C CA . GLN A 1 711 ? 21.224 19.177 8.202 1.00 35.81 711 GLN A CA 1
ATOM 5690 C C . GLN A 1 711 ? 21.462 19.377 6.696 1.00 35.81 711 GLN A C 1
ATOM 5692 O O . GLN A 1 711 ? 22.335 20.159 6.314 1.00 35.81 711 GLN A O 1
ATOM 5697 N N . GLN A 1 712 ? 20.689 18.683 5.850 1.00 34.97 712 GLN A N 1
ATOM 5698 C CA . GLN A 1 712 ? 20.751 18.876 4.396 1.00 34.97 712 GLN A CA 1
ATOM 5699 C C . GLN A 1 712 ? 20.562 20.365 4.051 1.00 34.97 712 GLN A C 1
ATOM 5701 O O . GLN A 1 712 ? 19.642 20.985 4.594 1.00 34.97 712 GLN A O 1
ATOM 5706 N N . PRO A 1 713 ? 21.394 20.947 3.167 1.00 40.03 713 PRO A N 1
ATOM 5707 C CA . PRO A 1 713 ? 21.218 22.326 2.743 1.00 40.03 713 PRO A CA 1
ATOM 5708 C C . PRO A 1 713 ? 19.926 22.438 1.931 1.00 40.03 713 PRO A C 1
ATOM 5710 O O . PRO A 1 713 ? 19.817 21.911 0.826 1.00 40.03 713 PRO A O 1
ATOM 5713 N N . THR A 1 714 ? 18.927 23.125 2.480 1.00 48.16 714 THR A N 1
ATOM 5714 C CA . THR A 1 714 ? 17.758 23.541 1.707 1.00 48.16 714 THR A CA 1
ATOM 5715 C C . THR A 1 714 ? 18.188 24.631 0.736 1.00 48.16 714 THR A C 1
ATOM 5717 O O . THR A 1 714 ? 18.405 25.765 1.168 1.00 48.16 714 THR A O 1
ATOM 5720 N N . LEU A 1 715 ? 18.296 24.278 -0.547 1.00 58.41 715 LEU A N 1
ATOM 5721 C CA . LEU A 1 715 ? 18.478 25.230 -1.644 1.00 58.41 715 LEU A CA 1
ATOM 5722 C C . LEU A 1 715 ? 17.447 26.362 -1.532 1.00 58.41 715 LEU A C 1
ATOM 5724 O O . LEU A 1 715 ? 16.268 26.122 -1.240 1.00 58.41 715 LEU A O 1
ATOM 5728 N N . THR A 1 716 ? 17.900 27.593 -1.745 1.00 68.62 716 THR A N 1
ATOM 5729 C CA . THR A 1 716 ? 17.021 28.756 -1.874 1.00 68.62 716 THR A CA 1
ATOM 5730 C C . THR A 1 716 ? 16.338 28.741 -3.240 1.00 68.62 716 THR A C 1
ATOM 5732 O O . THR A 1 716 ? 16.867 28.189 -4.203 1.00 68.62 716 THR A O 1
ATOM 5735 N N . LYS A 1 717 ? 15.166 29.380 -3.359 1.00 60.75 717 LYS A N 1
ATOM 5736 C CA . LYS A 1 717 ? 14.429 29.425 -4.635 1.00 60.75 717 LYS A CA 1
ATOM 5737 C C . LYS A 1 717 ? 15.264 29.993 -5.783 1.00 60.75 717 LYS A C 1
ATOM 5739 O O . LYS A 1 717 ? 15.208 29.471 -6.884 1.00 60.75 717 LYS A O 1
ATOM 5744 N N . GLU A 1 718 ? 16.077 31.009 -5.509 1.00 66.94 718 GLU A N 1
ATOM 5745 C CA . GLU A 1 718 ? 16.940 31.636 -6.513 1.00 66.94 718 GLU A CA 1
ATOM 5746 C C . GLU A 1 718 ? 18.108 30.736 -6.953 1.00 66.94 718 GLU A C 1
ATOM 5748 O O . GLU A 1 718 ? 18.694 30.968 -8.010 1.00 66.94 718 GLU A O 1
ATOM 5753 N N . GLU A 1 719 ? 18.495 29.748 -6.142 1.00 65.62 719 GLU A N 1
ATOM 5754 C CA . GLU A 1 719 ? 19.427 28.691 -6.544 1.00 65.62 719 GLU A CA 1
ATOM 5755 C C . GLU A 1 719 ? 18.684 27.625 -7.352 1.00 65.62 719 GLU A C 1
ATOM 5757 O O . GLU A 1 719 ? 19.153 27.272 -8.426 1.00 65.62 719 GLU A O 1
ATOM 5762 N N . GLU A 1 720 ? 17.502 27.178 -6.903 1.00 61.69 720 GLU A N 1
ATOM 5763 C CA . GLU A 1 720 ? 16.661 26.216 -7.637 1.00 61.69 720 GLU A CA 1
ATOM 5764 C C . GLU A 1 720 ? 16.275 26.727 -9.039 1.00 61.69 720 GLU A C 1
ATOM 5766 O O . GLU A 1 720 ? 16.334 25.966 -9.999 1.00 61.69 720 GLU A O 1
ATOM 5771 N N . GLU A 1 721 ? 15.940 28.011 -9.185 1.00 65.38 721 GLU A N 1
ATOM 5772 C CA . GLU A 1 721 ? 15.581 28.642 -10.464 1.00 65.38 721 GLU A CA 1
ATOM 5773 C C . GLU A 1 721 ? 16.784 28.773 -11.416 1.00 65.38 721 GLU A C 1
ATOM 5775 O O . GLU A 1 721 ? 16.654 28.480 -12.605 1.00 65.38 721 GLU A O 1
ATOM 5780 N N . ARG A 1 722 ? 17.975 29.136 -10.909 1.00 67.50 722 ARG A N 1
ATOM 5781 C CA . ARG A 1 722 ? 19.220 29.163 -11.708 1.00 67.50 722 ARG A CA 1
ATOM 5782 C C . ARG A 1 722 ? 19.636 27.765 -12.154 1.00 67.50 722 ARG A C 1
ATOM 5784 O O . ARG A 1 722 ? 19.892 27.540 -13.331 1.00 67.50 722 ARG A O 1
ATOM 5791 N N . ILE A 1 723 ? 19.621 26.817 -11.224 1.00 63.81 723 ILE A N 1
ATOM 5792 C CA . ILE A 1 723 ? 19.899 25.403 -11.475 1.00 63.81 723 ILE A CA 1
ATOM 5793 C C . ILE A 1 723 ? 18.913 24.811 -12.493 1.00 63.81 723 ILE A C 1
ATOM 5795 O O . ILE A 1 723 ? 19.317 24.021 -13.340 1.00 63.81 723 ILE A O 1
ATOM 5799 N N . PHE A 1 724 ? 17.633 25.193 -12.443 1.00 64.62 724 PHE A N 1
ATOM 5800 C CA . PHE A 1 724 ? 16.632 24.746 -13.412 1.00 64.62 724 PHE A CA 1
ATOM 5801 C C . PHE A 1 724 ? 16.847 25.362 -14.804 1.00 64.62 724 PHE A C 1
ATOM 5803 O O . PHE A 1 724 ? 16.656 24.670 -15.798 1.00 64.62 724 PHE A O 1
ATOM 5810 N N . ALA A 1 725 ? 17.304 26.616 -14.896 1.00 63.25 725 ALA A N 1
ATOM 5811 C CA . ALA A 1 725 ? 17.701 27.225 -16.169 1.00 63.25 725 ALA A CA 1
ATOM 5812 C C . ALA A 1 725 ? 18.956 26.564 -16.784 1.00 63.25 725 ALA A C 1
ATOM 5814 O O . ALA A 1 725 ? 19.086 26.497 -18.005 1.00 63.25 725 ALA A O 1
ATOM 5815 N N . GLU A 1 726 ? 19.856 26.033 -15.952 1.00 62.50 726 GLU A N 1
ATOM 5816 C CA . GLU A 1 726 ? 21.016 25.235 -16.378 1.00 62.50 726 GLU A CA 1
ATOM 5817 C C . GLU A 1 726 ? 20.683 23.737 -16.581 1.00 62.50 726 GLU A C 1
ATOM 5819 O O . GLU A 1 726 ? 21.492 22.985 -17.129 1.00 62.50 726 GLU A O 1
ATOM 5824 N N . TYR A 1 727 ? 19.489 23.269 -16.196 1.00 62.81 727 TYR A N 1
ATOM 5825 C CA . TYR A 1 727 ? 19.119 21.856 -16.283 1.00 62.81 727 TYR A CA 1
ATOM 5826 C C . TYR A 1 727 ? 18.806 21.433 -17.723 1.00 62.81 727 TYR A C 1
ATOM 5828 O O . TYR A 1 727 ? 17.825 21.862 -18.324 1.00 62.81 727 TYR A O 1
ATOM 5836 N N . HIS A 1 728 ? 19.633 20.548 -18.281 1.00 63.75 728 HIS A N 1
ATOM 5837 C CA . HIS A 1 728 ? 19.463 20.022 -19.638 1.00 63.75 728 HIS A CA 1
ATOM 5838 C C . HIS A 1 728 ? 18.996 18.564 -19.595 1.00 63.75 728 HIS A C 1
ATOM 5840 O O . HIS A 1 728 ? 19.830 17.661 -19.426 1.00 63.75 728 HIS A O 1
ATOM 5846 N N . TYR A 1 729 ? 17.688 18.346 -19.785 1.00 67.62 729 TYR A N 1
ATOM 5847 C CA . TYR A 1 729 ? 17.114 17.007 -19.957 1.00 67.62 729 TYR A CA 1
ATOM 5848 C C . TYR A 1 729 ? 17.813 16.254 -21.097 1.00 67.62 729 TYR A C 1
ATOM 5850 O O . TYR A 1 729 ? 18.227 16.829 -22.103 1.00 67.62 729 TYR A O 1
ATOM 5858 N N . THR A 1 730 ? 17.956 14.951 -20.912 1.00 70.62 730 THR A N 1
ATOM 5859 C CA . THR A 1 730 ? 18.571 14.012 -21.849 1.00 70.62 730 THR A CA 1
ATOM 5860 C C . THR A 1 730 ? 17.541 12.956 -22.187 1.00 70.62 730 THR A C 1
ATOM 5862 O O . THR A 1 730 ? 17.028 12.312 -21.279 1.00 70.62 730 THR A O 1
ATOM 5865 N N . GLY A 1 731 ? 17.246 12.760 -23.470 1.00 71.31 731 GLY A N 1
ATOM 5866 C CA . GLY A 1 731 ? 16.404 11.645 -23.893 1.00 71.31 731 GLY A CA 1
ATOM 5867 C C . GLY A 1 731 ? 17.127 10.306 -23.726 1.00 71.31 731 GLY A C 1
ATOM 5868 O O . GLY A 1 731 ? 18.336 10.224 -23.937 1.00 71.31 731 GLY A O 1
ATOM 5869 N N . ALA A 1 732 ? 16.377 9.257 -23.378 1.00 79.69 732 ALA A N 1
ATOM 5870 C CA . ALA A 1 732 ? 16.896 7.893 -23.271 1.00 79.69 732 ALA A CA 1
ATOM 5871 C C . ALA A 1 732 ? 17.603 7.437 -24.563 1.00 79.69 732 ALA A C 1
ATOM 5873 O O . ALA A 1 732 ? 17.140 7.740 -25.669 1.00 79.69 732 ALA A O 1
ATOM 5874 N N . THR A 1 733 ? 18.670 6.646 -24.424 1.00 80.06 733 THR A N 1
ATOM 5875 C CA . THR A 1 733 ? 19.538 6.184 -25.522 1.00 80.06 733 THR A CA 1
ATOM 5876 C C . THR A 1 733 ? 18.774 5.474 -26.643 1.00 80.06 733 THR A C 1
ATOM 5878 O O . THR A 1 733 ? 17.756 4.815 -26.415 1.00 80.06 733 THR A O 1
ATOM 5881 N N . THR A 1 734 ? 19.230 5.624 -27.885 1.00 79.38 734 THR A N 1
ATOM 5882 C CA . THR A 1 734 ? 18.748 4.875 -29.060 1.00 79.38 734 THR A CA 1
ATOM 5883 C C . THR A 1 734 ? 19.448 3.532 -29.230 1.00 79.38 734 THR A C 1
ATOM 5885 O O . THR A 1 734 ? 18.841 2.601 -29.751 1.00 79.38 734 THR A O 1
ATOM 5888 N N . ASN A 1 735 ? 20.695 3.412 -28.770 1.00 84.75 735 ASN A N 1
ATOM 5889 C CA . ASN A 1 735 ? 21.549 2.265 -29.067 1.00 84.75 735 ASN A CA 1
ATOM 5890 C C . ASN A 1 735 ? 21.314 1.193 -27.993 1.00 84.75 735 ASN A C 1
ATOM 5892 O O . ASN A 1 735 ? 21.895 1.228 -26.903 1.00 84.75 735 ASN A O 1
ATOM 5896 N N . ILE A 1 736 ? 20.395 0.269 -28.284 1.00 90.06 736 ILE A N 1
ATOM 5897 C CA . ILE A 1 736 ? 19.961 -0.787 -27.363 1.00 90.06 736 ILE A CA 1
ATOM 5898 C C . ILE A 1 736 ? 20.789 -2.060 -27.567 1.00 90.06 736 ILE A C 1
ATOM 5900 O O . ILE A 1 736 ? 21.029 -2.489 -28.690 1.00 90.06 736 ILE A O 1
ATOM 5904 N N . HIS A 1 737 ? 21.209 -2.697 -26.473 1.00 91.44 737 HIS A N 1
ATOM 5905 C CA . HIS A 1 737 ? 21.855 -4.008 -26.518 1.00 91.44 737 HIS A CA 1
ATOM 5906 C C . HIS A 1 737 ? 20.815 -5.107 -26.836 1.00 91.44 737 HIS A C 1
ATOM 5908 O O . HIS A 1 737 ? 19.805 -5.184 -26.128 1.00 91.44 737 HIS A O 1
ATOM 5914 N N . PRO A 1 738 ? 21.044 -6.020 -27.803 1.00 89.75 738 PRO A N 1
ATOM 5915 C CA . PRO A 1 738 ? 20.052 -7.011 -28.244 1.00 89.75 738 PRO A CA 1
ATOM 5916 C C . PRO A 1 738 ? 19.516 -7.888 -27.101 1.00 89.75 738 PRO A C 1
ATOM 5918 O O . PRO A 1 738 ? 18.313 -8.109 -27.015 1.00 89.75 738 PRO A O 1
ATOM 5921 N N . LEU A 1 739 ? 20.356 -8.298 -26.140 1.00 91.12 739 LEU A N 1
ATOM 5922 C CA . LEU A 1 739 ? 19.879 -9.035 -24.954 1.00 91.12 739 LEU A CA 1
ATOM 5923 C C . LEU A 1 739 ? 18.892 -8.245 -24.073 1.00 91.12 739 LEU A C 1
ATOM 5925 O O . LEU A 1 739 ? 17.989 -8.847 -23.501 1.00 91.12 739 LEU A O 1
ATOM 5929 N N . LEU A 1 740 ? 19.022 -6.917 -23.971 1.00 92.06 740 LEU A N 1
ATOM 5930 C CA . LEU A 1 740 ? 18.049 -6.085 -23.254 1.00 92.06 740 LEU A CA 1
ATOM 5931 C C . LEU A 1 740 ? 16.773 -5.883 -24.090 1.00 92.06 740 LEU A C 1
ATOM 5933 O O . LEU A 1 740 ? 15.676 -5.867 -23.536 1.00 92.06 740 LEU A O 1
ATOM 5937 N N . SER A 1 741 ? 16.923 -5.795 -25.416 1.00 92.62 741 SER A N 1
ATOM 5938 C CA . SER A 1 741 ? 15.829 -5.737 -26.392 1.00 92.62 741 SER A CA 1
ATOM 5939 C C . SER A 1 741 ? 14.909 -6.964 -26.290 1.00 92.62 741 SER A C 1
ATOM 5941 O O . SER A 1 741 ? 13.704 -6.815 -26.098 1.00 92.62 741 SER A O 1
ATOM 5943 N N . THR A 1 742 ? 15.475 -8.178 -26.265 1.00 91.62 742 THR A N 1
ATOM 5944 C CA . THR A 1 742 ? 14.703 -9.437 -26.212 1.00 91.62 742 THR A CA 1
ATOM 5945 C C . THR A 1 742 ? 13.854 -9.635 -24.949 1.00 91.62 742 THR A C 1
ATOM 5947 O O . THR A 1 742 ? 12.996 -10.514 -24.928 1.00 91.62 742 THR A O 1
ATOM 5950 N N . LEU A 1 743 ? 14.055 -8.838 -23.891 1.00 94.50 743 LEU A N 1
ATOM 5951 C CA . LEU A 1 743 ? 13.235 -8.893 -22.671 1.00 94.50 743 LEU A CA 1
ATOM 5952 C C . LEU A 1 743 ? 11.944 -8.053 -22.767 1.00 94.50 743 LEU A C 1
ATOM 5954 O O . LEU A 1 743 ? 11.121 -8.089 -21.851 1.00 94.50 743 LEU A O 1
ATOM 5958 N N . VAL A 1 744 ? 11.756 -7.299 -23.854 1.00 94.94 744 VAL A N 1
ATOM 5959 C CA . VAL A 1 744 ? 10.596 -6.428 -24.089 1.00 94.94 744 VAL A CA 1
ATOM 5960 C C . VAL A 1 744 ? 9.568 -7.169 -24.949 1.00 94.94 744 VAL A C 1
ATOM 5962 O O . VAL A 1 744 ? 9.869 -7.624 -26.049 1.00 94.94 744 VAL A O 1
ATOM 5965 N N . ASN A 1 745 ? 8.333 -7.286 -24.454 1.00 93.12 745 ASN A N 1
ATOM 5966 C CA . ASN A 1 745 ? 7.231 -7.973 -25.141 1.00 93.12 745 ASN A CA 1
ATOM 5967 C C . ASN A 1 745 ? 5.947 -7.127 -25.135 1.00 93.12 745 ASN A C 1
ATOM 5969 O O . ASN A 1 745 ? 5.820 -6.214 -25.944 1.00 93.12 745 ASN A O 1
ATOM 5973 N N . TYR A 1 746 ? 5.015 -7.374 -24.210 1.00 95.06 746 TYR A N 1
ATOM 5974 C CA . TYR A 1 746 ? 3.681 -6.752 -24.173 1.00 95.06 746 TYR A CA 1
ATOM 5975 C C . TYR A 1 746 ? 3.656 -5.272 -23.746 1.00 95.06 746 TYR A C 1
ATOM 5977 O O . TYR A 1 746 ? 2.589 -4.689 -23.564 1.00 95.06 746 TYR A O 1
ATOM 5985 N N . THR A 1 747 ? 4.825 -4.666 -23.545 1.00 93.62 747 THR A N 1
ATOM 5986 C CA . THR A 1 747 ? 4.999 -3.290 -23.068 1.00 93.62 747 THR A CA 1
ATOM 5987 C C . THR A 1 747 ? 6.081 -2.564 -23.872 1.00 93.62 747 THR A C 1
ATOM 5989 O O . THR A 1 747 ? 6.982 -1.968 -23.285 1.00 93.62 747 THR A O 1
ATOM 5992 N N . HIS A 1 748 ? 6.025 -2.639 -25.207 1.00 93.69 748 HIS A N 1
ATOM 5993 C CA . HIS A 1 748 ? 6.989 -1.997 -26.109 1.00 93.69 748 HIS A CA 1
ATOM 5994 C C . HIS A 1 748 ? 6.701 -0.484 -26.244 1.00 93.69 748 HIS A C 1
ATOM 5996 O O . HIS A 1 748 ? 5.675 -0.117 -26.822 1.00 93.69 748 HIS A O 1
ATOM 6002 N N . PRO A 1 749 ? 7.551 0.418 -25.707 1.00 91.31 749 PRO A N 1
ATOM 6003 C CA . PRO A 1 749 ? 7.335 1.854 -25.792 1.00 91.31 749 PRO A CA 1
ATOM 6004 C C . PRO A 1 749 ? 7.743 2.395 -27.167 1.00 91.31 749 PRO A C 1
ATOM 6006 O O . PRO A 1 749 ? 8.921 2.370 -27.519 1.00 91.31 749 PRO A O 1
ATOM 6009 N N . VAL A 1 750 ? 6.781 2.954 -27.898 1.00 91.25 750 VAL A N 1
ATOM 6010 C CA . VAL A 1 750 ? 6.996 3.583 -29.210 1.00 91.25 750 VAL A CA 1
ATOM 6011 C C . VAL A 1 750 ? 6.674 5.075 -29.186 1.00 91.25 750 VAL A C 1
ATOM 6013 O O . VAL A 1 750 ? 5.833 5.541 -28.404 1.00 91.25 750 VAL A O 1
ATOM 6016 N N . LYS A 1 751 ? 7.339 5.828 -30.072 1.00 90.69 751 LYS A N 1
ATOM 6017 C CA . LYS A 1 751 ? 7.000 7.228 -30.352 1.00 90.69 751 LYS A CA 1
ATOM 6018 C C . LYS A 1 751 ? 5.560 7.297 -30.870 1.00 90.69 751 LYS A C 1
ATOM 6020 O O . LYS A 1 751 ? 5.135 6.459 -31.661 1.00 90.69 751 LYS A O 1
ATOM 6025 N N . PHE A 1 752 ? 4.798 8.279 -30.400 1.00 92.75 752 PHE A N 1
ATOM 6026 C CA . PHE A 1 752 ? 3.402 8.434 -30.791 1.00 92.75 752 PHE A CA 1
ATOM 6027 C C . PHE A 1 752 ? 3.283 9.286 -32.062 1.00 92.75 752 PHE A C 1
ATOM 6029 O O . PHE A 1 752 ? 3.445 10.502 -32.002 1.00 92.75 752 PHE A O 1
ATOM 6036 N N . SER A 1 753 ? 2.997 8.645 -33.198 1.00 91.81 753 SER A N 1
ATOM 6037 C CA . SER A 1 753 ? 2.869 9.314 -34.506 1.00 91.81 753 SER A CA 1
ATOM 6038 C C . SER A 1 753 ? 1.454 9.822 -34.824 1.00 91.81 753 SER A C 1
ATOM 6040 O O . SER A 1 753 ? 1.299 10.662 -35.701 1.00 91.81 753 SER A O 1
ATOM 6042 N N . GLY A 1 754 ? 0.423 9.318 -34.136 1.00 93.19 754 GLY A N 1
ATOM 6043 C CA . GLY A 1 754 ? -0.987 9.634 -34.398 1.00 93.19 754 GLY A CA 1
ATOM 6044 C C . GLY A 1 754 ? -1.932 8.537 -33.894 1.00 93.19 754 GLY A C 1
ATOM 6045 O O . GLY A 1 754 ? -1.522 7.386 -33.721 1.00 93.19 754 GLY A O 1
ATOM 6046 N N . PHE A 1 755 ? -3.199 8.878 -33.635 1.00 94.06 755 PHE A N 1
ATOM 6047 C CA . PHE A 1 755 ? -4.221 7.899 -33.220 1.00 94.06 755 PHE A CA 1
ATOM 6048 C C . PHE A 1 755 ? -4.646 6.996 -34.383 1.00 94.06 755 PHE A C 1
ATOM 6050 O O . PHE A 1 755 ? -4.817 5.794 -34.213 1.00 94.06 755 PHE A O 1
ATOM 6057 N N . ASP A 1 756 ? -4.753 7.602 -35.557 1.00 94.62 756 ASP A N 1
ATOM 6058 C CA . ASP A 1 756 ? -4.921 7.021 -36.881 1.00 94.62 756 ASP A CA 1
ATOM 6059 C C . ASP A 1 756 ? -3.770 6.073 -37.252 1.00 94.62 756 ASP A C 1
ATOM 6061 O O . ASP A 1 756 ? -4.022 4.924 -37.608 1.00 94.62 756 ASP A O 1
ATOM 6065 N N . VAL A 1 757 ? -2.510 6.487 -37.067 1.00 94.31 757 VAL A N 1
ATOM 6066 C CA . VAL A 1 757 ? -1.341 5.615 -37.309 1.00 94.31 757 VAL A CA 1
ATOM 6067 C C . VAL A 1 757 ? -1.339 4.413 -36.353 1.00 94.31 757 VAL A C 1
ATOM 6069 O O . VAL A 1 757 ? -1.092 3.277 -36.760 1.00 94.31 757 VAL A O 1
ATOM 6072 N N . ALA A 1 758 ? -1.665 4.635 -35.076 1.00 92.88 758 ALA A N 1
ATOM 6073 C CA . ALA A 1 758 ? -1.764 3.568 -34.081 1.00 92.88 758 ALA A CA 1
ATOM 6074 C C . ALA A 1 758 ? -2.935 2.597 -34.350 1.00 92.88 758 ALA A C 1
ATOM 6076 O O . ALA A 1 758 ? -2.814 1.398 -34.089 1.00 92.88 758 ALA A O 1
ATOM 6077 N N . GLU A 1 759 ? -4.051 3.095 -34.892 1.00 93.50 759 GLU A N 1
ATOM 6078 C CA . GLU A 1 759 ? -5.206 2.297 -35.318 1.00 93.50 759 GLU A CA 1
ATOM 6079 C C . GLU A 1 759 ? -4.915 1.480 -36.583 1.00 93.50 759 GLU A C 1
ATOM 6081 O O . GLU A 1 759 ? -5.239 0.295 -36.611 1.00 93.50 759 GLU A O 1
ATOM 6086 N N . MET A 1 760 ? -4.242 2.072 -37.576 1.00 94.94 760 MET A N 1
ATOM 6087 C CA . MET A 1 760 ? -3.820 1.399 -38.809 1.00 94.94 760 MET A CA 1
ATOM 6088 C C . MET A 1 760 ? -2.834 0.257 -38.532 1.00 94.94 760 MET A C 1
ATOM 6090 O O . MET A 1 760 ? -3.011 -0.844 -39.050 1.00 94.94 760 MET A O 1
ATOM 6094 N N . ASN A 1 761 ? -1.832 0.492 -37.678 1.00 93.38 761 ASN A N 1
ATOM 6095 C CA . ASN A 1 761 ? -0.839 -0.528 -37.330 1.00 93.38 761 ASN A CA 1
ATOM 6096 C C . ASN A 1 761 ? -1.432 -1.641 -36.443 1.00 93.38 761 ASN A C 1
ATOM 6098 O O . ASN A 1 761 ? -1.001 -2.788 -36.524 1.00 93.38 761 ASN A O 1
ATOM 6102 N N . ASN A 1 762 ? -2.420 -1.320 -35.594 1.00 94.81 762 ASN A N 1
ATOM 6103 C CA . ASN A 1 762 ? -3.166 -2.278 -34.764 1.00 94.81 762 ASN A CA 1
ATOM 6104 C C . ASN A 1 762 ? -2.278 -3.209 -33.894 1.00 94.81 762 ASN A C 1
ATOM 6106 O O . ASN A 1 762 ? -2.640 -4.352 -33.624 1.00 94.81 762 ASN A O 1
ATOM 6110 N N . LEU A 1 763 ? -1.112 -2.736 -33.435 1.00 94.81 763 LEU A N 1
ATOM 6111 C CA . LEU A 1 763 ? -0.167 -3.492 -32.595 1.00 94.81 763 LEU A CA 1
ATOM 6112 C C . LEU A 1 763 ? -0.470 -3.255 -31.104 1.00 94.81 763 LEU A C 1
ATOM 6114 O O . LEU A 1 763 ? -0.067 -2.236 -30.544 1.00 94.81 763 LEU A O 1
ATOM 6118 N N . HIS A 1 764 ? -1.189 -4.164 -30.434 1.00 94.25 764 HIS A N 1
ATOM 6119 C CA . HIS A 1 764 ? -1.698 -3.923 -29.063 1.00 94.25 764 HIS A CA 1
ATOM 6120 C C . HIS A 1 764 ? -0.589 -3.950 -27.997 1.00 94.25 764 HIS A C 1
ATOM 6122 O O . HIS A 1 764 ? -0.732 -3.344 -26.939 1.00 94.25 764 HIS A O 1
ATOM 6128 N N . PHE A 1 765 ? 0.542 -4.597 -28.297 1.00 93.19 765 PHE A N 1
ATOM 6129 C CA . PHE A 1 765 ? 1.748 -4.605 -27.460 1.00 93.19 765 PHE A CA 1
ATOM 6130 C C . PHE A 1 765 ? 2.588 -3.318 -27.556 1.00 93.19 765 PHE A C 1
ATOM 6132 O O . PHE A 1 765 ? 3.518 -3.140 -26.763 1.00 93.19 765 PHE A O 1
ATOM 6139 N N . HIS A 1 766 ? 2.267 -2.415 -28.491 1.00 94.69 766 HIS A N 1
ATOM 6140 C CA . HIS A 1 766 ? 2.845 -1.071 -28.535 1.00 94.69 766 HIS A CA 1
ATOM 6141 C C . HIS A 1 766 ? 2.141 -0.156 -27.527 1.00 94.69 766 HIS A C 1
ATOM 6143 O O . HIS A 1 766 ? 0.922 -0.191 -27.365 1.00 94.69 766 HIS A O 1
ATOM 6149 N N . MET A 1 767 ? 2.920 0.680 -26.845 1.00 93.12 767 MET A N 1
ATOM 6150 C CA . MET A 1 767 ? 2.439 1.620 -25.836 1.00 93.12 767 MET A CA 1
ATOM 6151 C C . MET A 1 767 ? 3.152 2.965 -25.961 1.00 93.12 767 MET A C 1
ATOM 6153 O O . MET A 1 767 ? 4.288 3.028 -26.429 1.00 93.12 767 MET A O 1
ATOM 6157 N N . SER A 1 768 ? 2.515 4.045 -25.514 1.00 91.12 768 SER A N 1
ATOM 6158 C CA . SER A 1 768 ? 3.110 5.386 -25.553 1.00 91.12 768 SER A CA 1
ATOM 6159 C C . SER A 1 768 ? 3.089 6.060 -24.180 1.00 91.12 768 SER A C 1
ATOM 6161 O O . SER A 1 768 ? 2.185 5.866 -23.363 1.00 91.12 768 SER A O 1
ATOM 6163 N N . SER A 1 769 ? 4.136 6.841 -23.902 1.00 86.00 769 SER A N 1
ATOM 6164 C CA . SER A 1 769 ? 4.286 7.622 -22.669 1.00 86.00 769 SER A CA 1
ATOM 6165 C C . SER A 1 769 ? 4.138 9.112 -22.982 1.00 86.00 769 SER A C 1
ATOM 6167 O O . SER A 1 769 ? 4.815 9.615 -23.873 1.00 86.00 769 SER A O 1
ATOM 6169 N N . PHE A 1 770 ? 3.282 9.820 -22.245 1.00 87.25 770 PHE A N 1
ATOM 6170 C CA . PHE A 1 770 ? 2.936 11.223 -22.487 1.00 87.25 770 PHE A CA 1
ATOM 6171 C C . PHE A 1 770 ? 3.185 12.085 -21.245 1.00 87.25 770 PHE A C 1
ATOM 6173 O O . PHE A 1 770 ? 2.793 11.712 -20.137 1.00 87.25 770 PHE A O 1
ATOM 6180 N N . SER A 1 771 ? 3.758 13.278 -21.421 1.00 86.25 771 SER A N 1
ATOM 6181 C CA . SER A 1 771 ? 3.805 14.271 -20.339 1.00 86.25 771 SER A CA 1
ATOM 6182 C C . SER A 1 771 ? 2.389 14.737 -19.962 1.00 86.25 771 SER A C 1
ATOM 6184 O O . SER A 1 771 ? 1.476 14.685 -20.793 1.00 86.25 771 SER A O 1
ATOM 6186 N N . GLU A 1 772 ? 2.189 15.254 -18.743 1.00 82.12 772 GLU A N 1
ATOM 6187 C CA . GLU A 1 772 ? 0.878 15.770 -18.313 1.00 82.12 772 GLU A CA 1
ATOM 6188 C C . GLU A 1 772 ? 0.342 16.847 -19.271 1.00 82.12 772 GLU A C 1
ATOM 6190 O O . GLU A 1 772 ? -0.859 16.898 -19.520 1.00 82.12 772 GLU A O 1
ATOM 6195 N N . SER A 1 773 ? 1.228 17.671 -19.844 1.00 85.75 773 SER A N 1
ATOM 6196 C CA . SER A 1 773 ? 0.877 18.702 -20.824 1.00 85.75 773 SER A CA 1
ATOM 6197 C C . SER A 1 773 ? 0.355 18.082 -22.121 1.00 85.75 773 SER A C 1
ATOM 6199 O O . SER A 1 773 ? -0.705 18.476 -22.601 1.00 85.75 773 SER A O 1
ATOM 6201 N N . THR A 1 774 ? 1.070 17.086 -22.654 1.00 87.88 774 THR A N 1
ATOM 6202 C CA . THR A 1 774 ? 0.747 16.400 -23.914 1.00 87.88 774 THR A CA 1
ATOM 6203 C C . THR A 1 774 ? -0.542 15.586 -23.785 1.00 87.88 774 THR A C 1
ATOM 6205 O O . THR A 1 774 ? -1.458 15.739 -24.590 1.00 87.88 774 THR A O 1
ATOM 6208 N N . GLY A 1 775 ? -0.671 14.790 -22.715 1.00 86.19 775 GLY A N 1
ATOM 6209 C CA . GLY A 1 775 ? -1.870 13.992 -22.440 1.00 86.19 775 GLY A CA 1
ATOM 6210 C C . GLY A 1 775 ? -3.117 14.857 -22.229 1.00 86.19 775 GLY A C 1
ATOM 6211 O O . GLY A 1 775 ? -4.169 14.569 -22.795 1.00 86.19 775 GLY A O 1
ATOM 6212 N N . LEU A 1 776 ? -2.997 15.973 -21.492 1.00 84.50 776 LEU A N 1
ATOM 6213 C CA . LEU A 1 776 ? -4.073 16.967 -21.353 1.00 84.50 776 LEU A CA 1
ATOM 6214 C C . LEU A 1 776 ? -4.313 17.795 -22.630 1.00 84.50 776 LEU A C 1
ATOM 6216 O O . LEU A 1 776 ? -5.334 18.479 -22.710 1.00 84.50 776 LEU A O 1
ATOM 6220 N N . GLY A 1 777 ? -3.397 17.768 -23.600 1.00 88.62 777 GLY A N 1
ATOM 6221 C CA . GLY A 1 777 ? -3.573 18.321 -24.942 1.00 88.62 777 GLY A CA 1
ATOM 6222 C C . GLY A 1 777 ? -4.510 17.444 -25.767 1.00 88.62 777 GLY A C 1
ATOM 6223 O O . GLY A 1 777 ? -5.606 17.885 -26.120 1.00 88.62 777 GLY A O 1
ATOM 6224 N N . TYR A 1 778 ? -4.142 16.174 -25.970 1.00 87.94 778 TYR A N 1
ATOM 6225 C CA . TYR A 1 778 ? -4.981 15.204 -26.682 1.00 87.94 778 TYR A CA 1
ATOM 6226 C C . TYR A 1 778 ? -6.361 15.038 -26.029 1.00 87.94 778 TYR A C 1
ATOM 6228 O O . TYR A 1 778 ? -7.366 15.029 -26.727 1.00 87.94 778 TYR A O 1
ATOM 6236 N N . LEU A 1 779 ? -6.463 15.046 -24.697 1.00 84.19 779 LEU A N 1
ATOM 6237 C CA . LEU A 1 779 ? -7.757 15.013 -23.994 1.00 84.19 779 LEU A CA 1
ATOM 6238 C C . LEU A 1 779 ? -8.674 16.226 -24.225 1.00 84.19 779 LEU A C 1
ATOM 6240 O O . LEU A 1 779 ? -9.864 16.146 -23.922 1.00 84.19 779 LEU A O 1
ATOM 6244 N N . LYS A 1 780 ? -8.154 17.354 -24.722 1.00 86.19 780 LYS A N 1
ATOM 6245 C CA . LYS A 1 780 ? -8.968 18.528 -25.091 1.00 86.19 780 LYS A CA 1
ATOM 6246 C C . LYS A 1 780 ? -9.361 18.535 -26.566 1.00 86.19 780 LYS A C 1
ATOM 6248 O O . LYS A 1 780 ? -10.389 19.117 -26.893 1.00 86.19 780 LYS A O 1
ATOM 6253 N N . GLN A 1 781 ? -8.528 17.956 -27.429 1.00 90.94 781 GLN A N 1
ATOM 6254 C CA . GLN A 1 781 ? -8.648 18.058 -28.888 1.00 90.94 781 GLN A CA 1
ATOM 6255 C C . GLN A 1 781 ? -9.210 16.775 -29.524 1.00 90.94 781 GLN A C 1
ATOM 6257 O O . GLN A 1 781 ? -10.034 16.853 -30.427 1.00 90.94 781 GLN A O 1
ATOM 6262 N N . ASN A 1 782 ? -8.811 15.610 -29.007 1.00 90.88 782 ASN A N 1
ATOM 6263 C CA . ASN A 1 782 ? -9.013 14.278 -29.583 1.00 90.88 782 ASN A CA 1
ATOM 6264 C C . ASN A 1 782 ? -9.412 13.252 -28.504 1.00 90.88 782 ASN A C 1
ATOM 6266 O O . ASN A 1 782 ? -8.830 12.170 -28.378 1.00 90.88 782 ASN A O 1
ATOM 6270 N N . ALA A 1 783 ? -10.362 13.620 -27.638 1.00 88.56 783 ALA A N 1
ATOM 6271 C CA . ALA A 1 783 ? -10.777 12.744 -26.546 1.00 88.56 783 ALA A CA 1
ATOM 6272 C C . ALA A 1 783 ? -11.353 11.395 -27.038 1.00 88.56 783 ALA A C 1
ATOM 6274 O O . ALA A 1 783 ? -10.905 10.378 -26.511 1.00 88.56 783 ALA A O 1
ATOM 6275 N N . PRO A 1 784 ? -12.284 11.327 -28.020 1.00 89.31 784 PRO A N 1
ATOM 6276 C CA . PRO A 1 784 ? -12.826 10.054 -28.518 1.00 89.31 784 PRO A CA 1
ATOM 6277 C C . PRO A 1 784 ? -11.760 9.107 -29.081 1.00 89.31 784 PRO A C 1
ATOM 6279 O O . PRO A 1 784 ? -11.794 7.905 -28.815 1.00 89.31 784 PRO A O 1
ATOM 6282 N N . GLU A 1 785 ? -10.794 9.651 -29.817 1.00 91.94 785 GLU A N 1
ATOM 6283 C CA . GLU A 1 785 ? -9.693 8.914 -30.434 1.00 91.94 785 GLU A CA 1
ATOM 6284 C C . GLU A 1 785 ? -8.763 8.352 -29.351 1.00 91.94 785 GLU A C 1
ATOM 6286 O O . GLU A 1 785 ? -8.417 7.169 -29.376 1.00 91.94 785 GLU A O 1
ATOM 6291 N N . PHE A 1 786 ? -8.456 9.152 -28.324 1.00 90.31 786 PHE A N 1
ATOM 6292 C CA . PHE A 1 786 ? -7.665 8.705 -27.178 1.00 90.31 786 PHE A CA 1
ATOM 6293 C C . PHE A 1 786 ? -8.416 7.673 -26.313 1.00 90.31 786 PHE A C 1
ATOM 6295 O O . PHE A 1 786 ? -7.790 6.771 -25.753 1.00 90.31 786 PHE A O 1
ATOM 6302 N N . VAL A 1 787 ? -9.756 7.719 -26.241 1.00 87.19 787 VAL A N 1
ATOM 6303 C CA . VAL A 1 787 ? -10.551 6.626 -25.644 1.00 87.19 787 VAL A CA 1
ATOM 6304 C C . VAL A 1 787 ? -10.400 5.340 -26.464 1.00 87.19 787 VAL A C 1
ATOM 6306 O O . VAL A 1 787 ? -10.207 4.272 -25.890 1.00 87.19 787 VAL A O 1
ATOM 6309 N N . ASN A 1 788 ? -10.470 5.418 -27.797 1.00 89.31 788 ASN A N 1
ATOM 6310 C CA . ASN A 1 788 ? -10.376 4.246 -28.675 1.00 89.31 788 ASN A CA 1
ATOM 6311 C C . ASN A 1 788 ? -8.978 3.607 -28.677 1.00 89.31 788 ASN A C 1
ATOM 6313 O O . ASN A 1 788 ? -8.880 2.383 -28.604 1.00 89.31 788 ASN A O 1
ATOM 6317 N N . TYR A 1 789 ? -7.913 4.413 -28.663 1.00 91.50 789 TYR A N 1
ATOM 6318 C CA . TYR A 1 789 ? -6.534 3.955 -28.451 1.00 91.50 789 TYR A CA 1
ATOM 6319 C C . TYR A 1 789 ? -6.409 3.124 -27.163 1.00 91.50 789 TYR A C 1
ATOM 6321 O O . TYR A 1 789 ? -5.972 1.972 -27.196 1.00 91.50 789 TYR A O 1
ATOM 6329 N N . ASN A 1 790 ? -6.909 3.662 -26.044 1.00 90.31 790 ASN A N 1
ATOM 6330 C CA . ASN A 1 790 ? -6.845 3.040 -24.715 1.00 90.31 790 ASN A CA 1
ATOM 6331 C C . ASN A 1 790 ? -7.766 1.814 -24.520 1.00 90.31 790 ASN A C 1
ATOM 6333 O O . ASN A 1 790 ? -7.886 1.326 -23.399 1.00 90.31 790 ASN A O 1
ATOM 6337 N N . LYS A 1 791 ? -8.427 1.316 -25.576 1.00 88.62 791 LYS A N 1
ATOM 6338 C CA . LYS A 1 791 ? -9.093 -0.005 -25.589 1.00 88.62 791 LYS A CA 1
ATOM 6339 C C . LYS A 1 791 ? -8.190 -1.116 -26.129 1.00 88.62 791 LYS A C 1
ATOM 6341 O O . LYS A 1 791 ? -8.487 -2.285 -25.930 1.00 88.62 791 LYS A O 1
ATOM 6346 N N . ARG A 1 792 ? -7.128 -0.762 -26.860 1.00 92.31 792 ARG A N 1
ATOM 6347 C CA . ARG A 1 792 ? -6.207 -1.707 -27.517 1.00 92.31 792 ARG A CA 1
ATOM 6348 C C . ARG A 1 792 ? -4.805 -1.637 -26.928 1.00 92.31 792 ARG A C 1
ATOM 6350 O O . ARG A 1 792 ? -4.179 -2.664 -26.710 1.00 92.31 792 ARG A O 1
ATOM 6357 N N . GLN A 1 793 ? -4.330 -0.425 -26.664 1.00 92.94 793 GLN A N 1
ATOM 6358 C CA . GLN A 1 793 ? -2.943 -0.120 -26.322 1.00 92.94 793 GLN A CA 1
ATOM 6359 C C . GLN A 1 793 ? -2.862 0.571 -24.959 1.00 92.94 793 GLN A C 1
ATOM 6361 O O . GLN A 1 793 ? -3.823 1.188 -24.499 1.00 92.94 793 GLN A O 1
ATOM 6366 N N . LEU A 1 794 ? -1.707 0.466 -24.301 1.00 92.94 794 LEU A N 1
ATOM 6367 C CA . LEU A 1 794 ? -1.465 1.116 -23.012 1.00 92.94 794 LEU A CA 1
ATOM 6368 C C . LEU A 1 794 ? -0.997 2.566 -23.218 1.00 92.94 794 LEU A C 1
ATOM 6370 O O . LEU A 1 794 ? -0.088 2.827 -24.007 1.00 92.94 794 LEU A O 1
ATOM 6374 N N . SER A 1 795 ? -1.532 3.503 -22.432 1.00 90.94 795 SER A N 1
ATOM 6375 C CA . SER A 1 795 ? -0.941 4.837 -22.261 1.00 90.94 795 SER A CA 1
ATOM 6376 C C . SER A 1 795 ? -0.403 5.027 -20.844 1.00 90.94 795 SER A C 1
ATOM 6378 O O . SER A 1 795 ? -1.045 4.653 -19.861 1.00 90.94 795 SER A O 1
ATOM 6380 N N . ARG A 1 796 ? 0.780 5.639 -20.723 1.00 88.50 796 ARG A N 1
ATOM 6381 C CA . ARG A 1 796 ? 1.337 6.105 -19.442 1.00 88.50 796 ARG A CA 1
ATOM 6382 C C . ARG A 1 796 ? 1.390 7.624 -19.430 1.00 88.50 796 ARG A C 1
ATOM 6384 O O . ARG A 1 796 ? 1.975 8.206 -20.338 1.00 88.50 796 ARG A O 1
ATOM 6391 N N . ILE A 1 797 ? 0.861 8.266 -18.390 1.00 85.31 797 ILE A N 1
ATOM 6392 C CA . ILE A 1 797 ? 0.903 9.729 -18.257 1.00 85.31 797 ILE A CA 1
ATOM 6393 C C . ILE A 1 797 ? 1.730 10.126 -17.032 1.00 85.31 797 ILE A C 1
ATOM 6395 O O . ILE A 1 797 ? 1.455 9.665 -15.922 1.00 85.31 797 ILE A O 1
ATOM 6399 N N . TYR A 1 798 ? 2.736 10.983 -17.236 1.00 81.56 798 TYR A N 1
ATOM 6400 C CA . TYR A 1 798 ? 3.721 11.365 -16.216 1.00 81.56 798 TYR A CA 1
ATOM 6401 C C . TYR A 1 798 ? 3.806 12.882 -15.956 1.00 81.56 798 TYR A C 1
ATOM 6403 O O . TYR A 1 798 ? 3.482 13.673 -16.845 1.00 81.56 798 TYR A O 1
ATOM 6411 N N . PRO A 1 799 ? 4.196 13.334 -14.742 1.00 79.00 799 PRO A N 1
ATOM 6412 C CA . PRO A 1 799 ? 4.194 14.755 -14.402 1.00 79.00 799 PRO A CA 1
ATOM 6413 C C . PRO A 1 799 ? 5.276 15.526 -15.163 1.00 79.00 799 PRO A C 1
ATOM 6415 O O . PRO A 1 799 ? 6.352 15.002 -15.438 1.00 79.00 799 PRO A O 1
ATOM 6418 N N . LYS A 1 800 ? 5.030 16.803 -15.468 1.00 79.31 800 LYS A N 1
ATOM 6419 C CA . LYS A 1 800 ? 6.029 17.642 -16.158 1.00 79.31 800 LYS A CA 1
ATOM 6420 C C . LYS A 1 800 ? 7.227 17.991 -15.261 1.00 79.31 800 LYS A C 1
ATOM 6422 O O . LYS A 1 800 ? 7.053 18.295 -14.079 1.00 79.31 800 LYS A O 1
ATOM 6427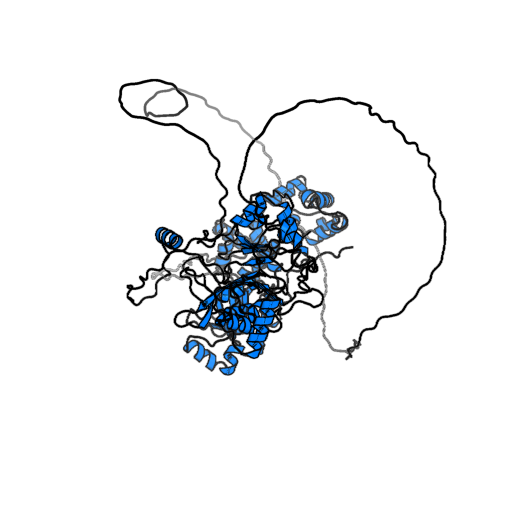 N N . GLY A 1 801 ? 8.421 18.072 -15.855 1.00 74.06 801 GLY A N 1
ATOM 6428 C CA . GLY A 1 801 ? 9.683 18.367 -15.153 1.00 74.06 801 GLY A CA 1
ATOM 6429 C C . GLY A 1 801 ? 9.698 19.678 -14.351 1.00 74.06 801 GLY A C 1
ATOM 6430 O O . GLY A 1 801 ? 10.314 19.739 -13.293 1.00 74.06 801 GLY A O 1
ATOM 6431 N N . ALA A 1 802 ? 8.923 20.690 -14.765 1.00 74.56 802 ALA A N 1
ATOM 6432 C CA . ALA A 1 802 ? 8.769 21.966 -14.046 1.00 74.56 802 ALA A CA 1
ATOM 6433 C C . ALA A 1 802 ? 8.204 21.838 -12.609 1.00 74.56 802 ALA A C 1
ATOM 6435 O O . ALA A 1 802 ? 8.192 22.805 -11.852 1.00 74.56 802 ALA A O 1
ATOM 6436 N N . ARG A 1 803 ? 7.715 20.659 -12.211 1.00 74.12 803 ARG A N 1
ATOM 6437 C CA . ARG A 1 803 ? 7.282 20.350 -10.842 1.00 74.12 803 ARG A CA 1
ATOM 6438 C C . ARG A 1 803 ? 8.454 19.827 -10.002 1.00 74.12 803 ARG A C 1
ATOM 6440 O O . ARG A 1 803 ? 8.490 18.645 -9.644 1.00 74.12 803 ARG A O 1
ATOM 6447 N N . VAL A 1 804 ? 9.417 20.700 -9.711 1.00 73.50 804 VAL A N 1
ATOM 6448 C CA . VAL A 1 804 ? 10.656 20.362 -8.975 1.00 73.50 804 VAL A CA 1
ATOM 6449 C C . VAL A 1 804 ? 10.410 19.908 -7.526 1.00 73.50 804 VAL A C 1
ATOM 6451 O O . VAL A 1 804 ? 11.187 19.141 -6.958 1.00 73.50 804 VAL A O 1
ATOM 6454 N N . ASP A 1 805 ? 9.279 20.320 -6.953 1.00 71.88 805 ASP A N 1
ATOM 6455 C CA . ASP A 1 805 ? 8.807 20.010 -5.599 1.00 71.88 805 ASP A CA 1
ATOM 6456 C C . ASP A 1 805 ? 8.244 18.585 -5.425 1.00 71.88 805 ASP A C 1
ATOM 6458 O O . ASP A 1 805 ? 7.805 18.226 -4.332 1.00 71.88 805 ASP A O 1
ATOM 6462 N N . SER A 1 806 ? 8.251 17.782 -6.493 1.00 72.44 806 SER A N 1
ATOM 6463 C CA . SER A 1 806 ? 7.605 16.464 -6.583 1.00 72.44 806 SER A CA 1
ATOM 6464 C C . SER A 1 806 ? 6.071 16.491 -6.495 1.00 72.44 806 SER A C 1
ATOM 6466 O O . SER A 1 806 ? 5.456 15.442 -6.316 1.00 72.44 806 SER A O 1
ATOM 6468 N N . SER A 1 807 ? 5.422 17.647 -6.700 1.00 72.56 807 SER A N 1
ATOM 6469 C CA . SER A 1 807 ? 3.954 17.739 -6.770 1.00 72.56 807 SER A CA 1
ATOM 6470 C C . SER A 1 807 ? 3.352 16.879 -7.886 1.00 72.56 807 SER A C 1
ATOM 6472 O O . SER A 1 807 ? 4.013 16.559 -8.880 1.00 72.56 807 SER A O 1
ATOM 6474 N N . ASN A 1 808 ? 2.067 16.552 -7.736 1.00 72.69 808 ASN A N 1
ATOM 6475 C CA . ASN A 1 808 ? 1.304 15.700 -8.648 1.00 72.69 808 ASN A CA 1
ATOM 6476 C C . ASN A 1 808 ? 0.215 16.481 -9.408 1.00 72.69 808 ASN A C 1
ATOM 6478 O O . ASN A 1 808 ? -0.216 17.567 -9.000 1.00 72.69 808 ASN A O 1
ATOM 6482 N N . PHE A 1 809 ? -0.246 15.919 -10.526 1.00 71.44 809 PHE A N 1
ATOM 6483 C CA . PHE A 1 809 ? -1.528 16.279 -11.137 1.00 71.44 809 PHE A CA 1
ATOM 6484 C C . PHE A 1 809 ? -2.653 15.415 -10.537 1.00 71.44 809 PHE A C 1
ATOM 6486 O O . PHE A 1 809 ? -2.394 14.414 -9.877 1.00 71.44 809 PHE A O 1
ATOM 6493 N N . LEU A 1 810 ? -3.917 15.796 -10.743 1.00 71.62 810 LEU A N 1
ATOM 6494 C CA . LEU A 1 810 ? -5.058 14.979 -10.311 1.00 71.62 810 LEU A CA 1
ATOM 6495 C C . LEU A 1 810 ? -5.328 13.893 -11.373 1.00 71.62 810 LEU A C 1
ATOM 6497 O O . LEU A 1 810 ? -5.760 14.269 -12.467 1.00 71.62 810 LEU A O 1
ATOM 6501 N N . PRO A 1 811 ? -5.138 12.585 -11.098 1.00 68.44 811 PRO A N 1
ATOM 6502 C CA . PRO A 1 811 ? -5.248 11.535 -12.120 1.00 68.44 811 PRO A CA 1
ATOM 6503 C C . PRO A 1 811 ? -6.647 11.446 -12.748 1.00 68.44 811 PRO A C 1
ATOM 6505 O O . PRO A 1 811 ? -6.777 11.185 -13.939 1.00 68.44 811 PRO A O 1
ATOM 6508 N N . GLN A 1 812 ? -7.700 11.812 -12.010 1.00 68.00 812 GLN A N 1
ATOM 6509 C CA . GLN A 1 812 ? -9.064 11.888 -12.547 1.00 68.00 812 GLN A CA 1
ATOM 6510 C C . GLN A 1 812 ? -9.215 12.867 -13.733 1.00 68.00 812 GLN A C 1
ATOM 6512 O O . GLN A 1 812 ? -10.160 12.731 -14.503 1.00 68.00 812 GLN A O 1
ATOM 6517 N N . LYS A 1 813 ? -8.294 13.829 -13.920 1.00 65.56 813 LYS A N 1
ATOM 6518 C CA . LYS A 1 813 ? -8.284 14.724 -15.095 1.00 65.56 813 LYS A CA 1
ATOM 6519 C C . LYS A 1 813 ? -7.764 14.060 -16.371 1.00 65.56 813 LYS A C 1
ATOM 6521 O O . LYS A 1 813 ? -7.982 14.622 -17.438 1.00 65.56 813 LYS A O 1
ATOM 6526 N N . VAL A 1 814 ? -7.076 12.920 -16.263 1.00 55.56 814 VAL A N 1
ATOM 6527 C CA . VAL A 1 814 ? -6.532 12.183 -17.415 1.00 55.56 814 VAL A CA 1
ATOM 6528 C C . VAL A 1 814 ? -7.235 10.853 -17.698 1.00 55.56 814 VAL A C 1
ATOM 6530 O O . VAL A 1 814 ? -6.971 10.220 -18.716 1.00 55.56 814 VAL A O 1
ATOM 6533 N N . ASN A 1 815 ? -8.181 10.451 -16.846 1.00 56.84 815 ASN A N 1
ATOM 6534 C CA . ASN A 1 815 ? -8.992 9.254 -17.049 1.00 56.84 815 ASN A CA 1
ATOM 6535 C C . ASN A 1 815 ? -9.878 9.388 -18.301 1.00 56.84 815 ASN A C 1
ATOM 6537 O O . ASN A 1 815 ? -10.970 9.949 -18.253 1.00 56.84 815 ASN A O 1
ATOM 6541 N N . CYS A 1 816 ? -9.407 8.814 -19.411 1.00 50.06 816 CYS A N 1
ATOM 6542 C CA . CYS A 1 816 ? -10.080 8.784 -20.714 1.00 50.06 816 CYS A CA 1
ATOM 6543 C C . CYS A 1 816 ? -11.364 7.921 -20.732 1.00 50.06 816 CYS A C 1
ATOM 6545 O O . CYS A 1 816 ? -12.033 7.841 -21.756 1.00 50.06 816 CYS A O 1
ATOM 6547 N N . GLY A 1 817 ? -11.736 7.272 -19.622 1.00 40.09 817 GLY A N 1
ATOM 6548 C CA . GLY A 1 817 ? -12.989 6.523 -19.509 1.00 40.09 817 GLY A CA 1
ATOM 6549 C C . GLY A 1 817 ? -14.208 7.447 -19.570 1.00 40.09 817 GLY A C 1
ATOM 6550 O O . GLY A 1 817 ? -14.459 8.235 -18.657 1.00 40.09 817 GLY A O 1
ATOM 6551 N N . ALA A 1 818 ? -14.985 7.344 -20.647 1.00 25.48 818 ALA A N 1
ATOM 6552 C CA . ALA A 1 818 ? -16.069 8.272 -20.942 1.00 25.48 818 ALA A CA 1
ATOM 6553 C C . ALA A 1 818 ? -17.293 8.111 -20.014 1.00 25.48 818 ALA A C 1
ATOM 6555 O O . ALA A 1 818 ? -18.257 7.417 -20.335 1.00 25.48 818 ALA A O 1
ATOM 6556 N N . THR A 1 819 ? -17.333 8.833 -18.889 1.00 24.58 819 THR A N 1
ATOM 6557 C CA . THR A 1 819 ? -18.613 9.198 -18.249 1.00 24.58 819 THR A CA 1
ATOM 6558 C C . THR A 1 819 ? -18.559 10.578 -17.593 1.00 24.58 819 THR A C 1
ATOM 6560 O O . THR A 1 819 ? -17.669 10.891 -16.807 1.00 24.58 819 THR A O 1
ATOM 6563 N N . ARG A 1 820 ? -19.550 11.425 -17.902 1.00 24.48 820 ARG A N 1
ATOM 6564 C CA . ARG A 1 820 ? -19.599 12.860 -17.556 1.00 24.48 820 ARG A CA 1
ATOM 6565 C C . ARG A 1 820 ? -20.012 13.128 -16.095 1.00 24.48 820 ARG A C 1
ATOM 6567 O O . ARG A 1 820 ? -20.919 13.919 -15.835 1.00 24.48 820 ARG A O 1
ATOM 6574 N N . TYR A 1 821 ? -19.369 12.472 -15.130 1.00 24.50 821 TYR A N 1
ATOM 6575 C CA . TYR A 1 821 ? -19.705 12.599 -13.708 1.00 24.50 821 TYR A CA 1
ATOM 6576 C C . TYR A 1 821 ? -19.138 13.874 -13.066 1.00 24.50 821 TYR A C 1
ATOM 6578 O O . TYR A 1 821 ? -18.028 13.903 -12.538 1.00 24.50 821 TYR A O 1
ATOM 6586 N N . ARG A 1 822 ? -19.959 14.931 -13.044 1.00 22.91 822 ARG A N 1
ATOM 6587 C CA . ARG A 1 822 ? -19.752 16.126 -12.210 1.00 22.91 822 ARG A CA 1
ATOM 6588 C C . ARG A 1 822 ? -20.101 15.806 -10.745 1.00 22.91 822 ARG A C 1
ATOM 6590 O O . ARG A 1 822 ? -21.190 16.145 -10.290 1.00 22.91 822 ARG A O 1
ATOM 6597 N N . PHE A 1 823 ? -19.200 15.139 -10.022 1.00 23.41 823 PHE A N 1
ATOM 6598 C CA . PHE A 1 823 ? -19.340 14.949 -8.571 1.00 23.41 823 PHE A CA 1
ATOM 6599 C C . PHE A 1 823 ? -18.881 16.173 -7.765 1.00 23.41 823 PHE A C 1
ATOM 6601 O O . PHE A 1 823 ? -18.149 17.029 -8.259 1.00 23.41 823 PHE A O 1
ATOM 6608 N N . LEU A 1 824 ? -19.389 16.273 -6.534 1.00 22.09 824 LEU A N 1
ATOM 6609 C CA . LEU A 1 824 ? -19.306 17.470 -5.701 1.00 22.09 824 LEU A CA 1
ATOM 6610 C C . LEU A 1 824 ? -17.912 17.685 -5.098 1.00 22.09 824 LEU A C 1
ATOM 6612 O O . LEU A 1 824 ? -17.432 16.921 -4.264 1.00 22.09 824 LEU A O 1
ATOM 6616 N N . GLU A 1 825 ? -17.320 18.811 -5.475 1.00 28.61 825 GLU A N 1
ATOM 6617 C CA . GLU A 1 825 ? -16.132 19.425 -4.887 1.00 28.61 825 GLU A CA 1
ATOM 6618 C C . GLU A 1 825 ? -16.397 19.846 -3.425 1.00 28.61 825 GLU A C 1
ATOM 6620 O O . GLU A 1 825 ? -16.754 20.997 -3.175 1.00 28.61 825 GLU A O 1
ATOM 6625 N N . LYS A 1 826 ? -16.292 18.908 -2.458 1.00 23.55 826 LYS A N 1
ATOM 6626 C CA . LYS A 1 826 ? -16.219 19.199 -1.000 1.00 23.55 826 LYS A CA 1
ATOM 6627 C C . LYS A 1 826 ? -15.907 18.007 -0.064 1.00 23.55 826 LYS A C 1
ATOM 6629 O O . LYS A 1 826 ? -16.559 17.841 0.963 1.00 23.55 826 LYS A O 1
ATOM 6634 N N . GLN A 1 827 ? -14.864 17.222 -0.342 1.00 23.22 827 GLN A N 1
ATOM 6635 C CA . GLN A 1 827 ? -14.142 16.475 0.711 1.00 23.22 827 GLN A CA 1
ATOM 6636 C C . GLN A 1 827 ? -12.622 16.558 0.493 1.00 23.22 827 GLN A C 1
ATOM 6638 O O . GLN A 1 827 ? -12.165 16.744 -0.634 1.00 23.22 827 GLN A O 1
ATOM 6643 N N . ASN A 1 828 ? -11.847 16.470 1.580 1.00 26.98 828 ASN A N 1
ATOM 6644 C CA . ASN A 1 828 ? -10.416 16.811 1.624 1.00 26.98 828 ASN A CA 1
ATOM 6645 C C . ASN A 1 828 ? -9.496 15.715 1.050 1.00 26.98 828 ASN A C 1
ATOM 6647 O O . ASN A 1 828 ? -8.609 15.211 1.738 1.00 26.98 828 ASN A O 1
ATOM 6651 N N . CYS A 1 829 ? -9.677 15.384 -0.226 1.00 27.50 829 CYS A N 1
ATOM 6652 C CA . CYS A 1 829 ? -8.705 14.630 -1.013 1.00 27.50 829 CYS A CA 1
ATOM 6653 C C . CYS A 1 829 ? -7.840 15.597 -1.833 1.00 27.50 829 CYS A C 1
ATOM 6655 O O . CYS A 1 829 ? -8.012 15.738 -3.044 1.00 27.50 829 CYS A O 1
ATOM 6657 N N . GLU A 1 830 ? -6.889 16.260 -1.168 1.00 32.66 830 GLU A N 1
ATOM 6658 C CA . GLU A 1 830 ? -5.686 16.725 -1.871 1.00 32.66 830 GLU A CA 1
ATOM 6659 C C . GLU A 1 830 ? -5.023 15.495 -2.532 1.00 32.66 830 GLU A C 1
ATOM 6661 O O . GLU A 1 830 ? -4.972 14.442 -1.883 1.00 32.66 830 GLU A O 1
ATOM 6666 N N . PRO A 1 831 ? -4.534 15.575 -3.790 1.00 36.44 831 PRO A N 1
ATOM 6667 C CA . PRO A 1 831 ? -3.749 14.486 -4.374 1.00 36.44 831 PRO A CA 1
ATOM 6668 C C . PRO A 1 831 ? -2.577 14.191 -3.433 1.00 36.44 831 PRO A C 1
ATOM 6670 O O . PRO A 1 831 ? -1.956 15.126 -2.929 1.00 36.44 831 PRO A O 1
ATOM 6673 N N . ALA A 1 832 ? -2.373 12.908 -3.126 1.00 36.81 832 ALA A N 1
ATOM 6674 C CA . ALA A 1 832 ? -1.944 12.448 -1.805 1.00 36.81 832 ALA A CA 1
ATOM 6675 C C . ALA A 1 832 ? -0.809 13.256 -1.139 1.00 36.81 832 ALA A C 1
ATOM 6677 O O . ALA A 1 832 ? 0.195 13.584 -1.763 1.00 36.81 832 ALA A O 1
ATOM 6678 N N . LYS A 1 833 ? -0.896 13.459 0.188 1.00 33.56 833 LYS A N 1
ATOM 6679 C CA . LYS A 1 833 ? 0.170 14.086 1.012 1.00 33.56 833 LYS A CA 1
ATOM 6680 C C . LYS A 1 833 ? 1.479 13.285 1.087 1.00 33.56 833 LYS A C 1
ATOM 6682 O O . LYS A 1 833 ? 2.423 13.700 1.755 1.00 33.56 833 LYS A O 1
ATOM 6687 N N . LEU A 1 834 ? 1.533 12.147 0.404 1.00 34.47 834 LEU A N 1
ATOM 6688 C CA . LEU A 1 834 ? 2.730 11.356 0.179 1.00 34.47 834 LEU A CA 1
ATOM 6689 C C . LEU A 1 834 ? 3.576 12.007 -0.921 1.00 34.47 834 LEU A C 1
ATOM 6691 O O . LEU A 1 834 ? 3.090 12.272 -2.013 1.00 34.47 834 LEU A O 1
ATOM 6695 N N . ARG A 1 835 ? 4.872 12.205 -0.662 1.00 37.81 835 ARG A N 1
ATOM 6696 C CA . ARG A 1 835 ? 5.832 12.807 -1.616 1.00 37.81 835 ARG A CA 1
ATOM 6697 C C . ARG A 1 835 ? 6.193 11.913 -2.814 1.00 37.81 835 ARG A C 1
ATOM 6699 O O . ARG A 1 835 ? 7.143 12.212 -3.529 1.00 37.81 835 ARG A O 1
ATOM 6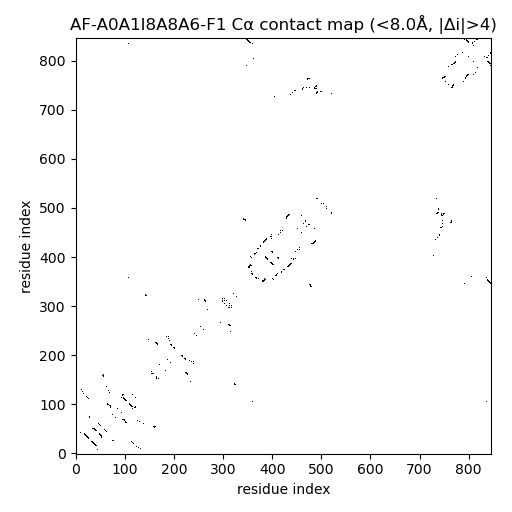706 N N . ILE A 1 836 ? 5.471 10.813 -3.013 1.00 36.91 836 ILE A N 1
ATOM 6707 C CA . ILE A 1 836 ? 5.681 9.880 -4.120 1.00 36.91 836 ILE A CA 1
ATOM 6708 C C . ILE A 1 836 ? 4.721 10.244 -5.247 1.00 36.91 836 ILE A C 1
ATOM 6710 O O . ILE A 1 836 ? 3.559 10.590 -5.020 1.00 36.91 836 ILE A O 1
ATOM 6714 N N . ARG A 1 837 ? 5.215 10.171 -6.481 1.00 49.84 837 ARG A N 1
ATOM 6715 C CA . ARG A 1 837 ? 4.422 10.500 -7.659 1.00 49.84 837 ARG A CA 1
ATOM 6716 C C . ARG A 1 837 ? 3.577 9.316 -8.087 1.00 49.84 837 ARG A C 1
ATOM 6718 O O . ARG A 1 837 ? 4.087 8.405 -8.737 1.00 49.84 837 ARG A O 1
ATOM 6725 N N . GLU A 1 838 ? 2.296 9.347 -7.737 1.00 35.12 838 GLU A N 1
ATOM 6726 C CA . GLU A 1 838 ? 1.289 8.530 -8.410 1.00 35.12 838 GLU A CA 1
ATOM 6727 C C . GLU A 1 838 ? 1.183 8.993 -9.868 1.00 35.12 838 GLU A C 1
ATOM 6729 O O . GLU A 1 838 ? 0.967 10.172 -10.156 1.00 35.12 838 GLU A O 1
ATOM 6734 N N . THR A 1 839 ? 1.342 8.053 -10.793 1.00 34.72 839 THR A N 1
ATOM 6735 C CA . THR A 1 839 ? 1.026 8.238 -12.209 1.00 34.72 839 THR A CA 1
ATOM 6736 C C . THR A 1 839 ? -0.192 7.421 -12.577 1.00 34.72 839 THR A C 1
ATOM 6738 O O . THR A 1 839 ? -0.513 6.415 -11.943 1.00 34.72 839 THR A O 1
ATOM 6741 N N . ALA A 1 840 ? -0.876 7.856 -13.629 1.00 32.25 840 ALA A N 1
ATOM 6742 C CA . ALA A 1 840 ? -1.947 7.082 -14.216 1.00 32.25 840 ALA A CA 1
ATOM 6743 C C . ALA A 1 840 ? -1.401 6.361 -15.455 1.00 32.25 840 ALA A C 1
ATOM 6745 O O . ALA A 1 840 ? -1.004 6.999 -16.433 1.00 32.25 840 ALA A O 1
ATOM 6746 N N . VAL A 1 841 ? -1.393 5.028 -15.412 1.00 38.12 841 VAL A N 1
ATOM 6747 C CA . VAL A 1 841 ? -1.510 4.227 -16.633 1.00 38.12 841 VAL A CA 1
ATOM 6748 C C . VAL A 1 841 ? -3.007 4.110 -16.906 1.00 38.12 841 VAL A C 1
ATOM 6750 O O . VAL A 1 841 ? -3.754 3.479 -16.153 1.00 38.12 841 VAL A O 1
ATOM 6753 N N . THR A 1 842 ? -3.452 4.859 -17.911 1.00 36.94 842 THR A N 1
ATOM 6754 C CA . THR A 1 842 ? -4.858 5.163 -18.189 1.00 36.94 842 THR A CA 1
ATOM 6755 C C . THR A 1 842 ? -5.430 4.178 -19.191 1.00 36.94 842 THR A C 1
ATOM 6757 O O . THR A 1 842 ? -5.092 4.232 -20.367 1.00 36.94 842 THR A O 1
ATOM 6760 N N . CYS A 1 843 ? -6.318 3.296 -18.737 1.00 35.78 843 CYS A N 1
ATOM 6761 C CA . CYS A 1 843 ? -6.922 2.255 -19.564 1.00 35.78 843 CYS A CA 1
ATOM 6762 C C . CYS A 1 843 ? -8.345 1.939 -19.081 1.00 35.78 843 CYS A C 1
ATOM 6764 O O . CYS A 1 843 ? -8.630 1.976 -17.881 1.00 35.78 843 CYS A O 1
ATOM 6766 N N . GLN A 1 844 ? -9.274 1.747 -20.023 1.00 33.34 844 GLN A N 1
ATOM 6767 C CA . GLN A 1 844 ? -10.710 1.822 -19.742 1.00 33.34 844 GLN A CA 1
ATOM 6768 C C . GLN A 1 844 ? -11.310 0.453 -19.404 1.00 33.34 844 GLN A C 1
ATOM 6770 O O . GLN A 1 844 ? -11.337 -0.441 -20.243 1.00 33.34 844 GLN A O 1
ATOM 6775 N N . ARG A 1 845 ? -11.980 0.363 -18.249 1.00 26.73 845 ARG A N 1
ATOM 6776 C CA . ARG A 1 845 ? -13.003 -0.666 -18.023 1.00 26.73 845 ARG A CA 1
ATOM 6777 C C . ARG A 1 845 ? -14.278 -0.296 -18.792 1.00 26.73 845 ARG A C 1
ATOM 6779 O O . ARG A 1 845 ? -14.830 0.784 -18.563 1.00 26.73 845 ARG A O 1
ATOM 6786 N N . THR A 1 846 ? -14.685 -1.155 -19.725 1.00 27.53 846 THR A N 1
ATOM 6787 C CA . THR A 1 846 ? -15.926 -1.055 -20.519 1.00 27.53 846 THR A CA 1
ATOM 6788 C C . THR A 1 846 ? -17.166 -1.316 -19.676 1.00 27.53 846 THR A C 1
ATOM 6790 O O . THR A 1 846 ? -17.128 -2.319 -18.925 1.00 27.53 846 THR A O 1
#

Secondary structure (DSSP, 8-state):
-PPP-----PPPPPHHHHH-EEEEEE-SSS--EEEEEEEEE-TTSSEEEEE-TTSPPEEEEGGGEEEEEE-SS--SSHHHHHHHHTTS-GGGHHHHEEEEEEESSSSSEEEEEEE-SSHHHHHHHHHHHHHHHT--GGGG--HHHHHHHHHHHHHH---TTS-EEHHHHHHHH-TTS-HHHHHHHHHTTTSS-B------------SSS------------B--EE-GGG--HHHHHHHHHHHS--HHHHHHHHHHHTS-SEEEHHHHHHIIIIISS-TTS-TTTSPPP-HHHHHHHHHHH---HHHHHTTEEEHHHHHHHHTSGGG-SS-GGGSS--S---S-GGGSPEEEEESTTBSS-SSSPPB-SHHHHHHHHTT--EEEEEEEE--GGGTTSEEE--TTTTPPPEEHHHHHHHHHHHTTSS--S-EEEEEEEE--HHHHHHHHHHHHHHHGGGB--S--TTS-S-TTPPPPPTTTTTT-EEEE-----HHHHHHHHHHHHHHSS--SSS---PPS------S-PPPP----------------------------------------------------------------------------------------------------------------------------------------------------PPPP--------------------------------HHHHHHHHHH----PPPS---HHHHTT--TTEE-----HHHHHHH--TTEEEEEEHHHHHHHHHH-HHHHHHHTTTSEEEEE--TT-TT-----GGGT----------S-S---S-SSSSEEEEEE----

Solvent-accessible surface area (backbone atoms only — not comparable to full-atom values): 53578 Å² total; per-residue (Å²): 132,86,77,84,83,75,87,75,60,69,72,92,73,57,68,63,46,53,75,38,49,60,22,39,32,37,43,93,87,51,100,51,73,45,70,64,27,38,36,30,35,48,99,75,67,57,35,43,33,38,40,40,93,81,38,58,31,48,76,42,58,41,90,33,43,76,49,47,40,77,39,93,62,76,69,87,50,67,66,62,37,54,59,51,47,77,73,40,64,65,90,46,44,35,64,8,20,32,33,40,34,30,34,94,48,73,70,62,65,48,65,40,36,37,33,38,90,43,50,63,61,21,47,50,52,30,52,53,50,43,62,54,60,65,57,64,49,69,82,68,59,29,63,53,53,50,52,49,50,56,49,47,52,49,67,53,48,19,37,60,81,70,25,27,43,44,68,59,60,41,61,68,60,34,77,94,40,65,53,73,58,49,54,47,55,33,35,79,67,70,69,30,49,82,57,91,71,86,66,82,59,82,81,86,73,97,69,96,72,98,72,88,80,76,59,85,72,81,66,90,47,71,51,60,61,33,59,58,87,77,67,41,68,70,58,51,50,54,46,45,48,72,77,58,64,60,59,71,59,49,52,52,43,33,65,70,31,67,79,43,82,44,35,44,51,70,55,50,35,46,44,52,56,68,73,68,41,66,89,86,59,55,58,85,87,54,61,75,66,48,74,66,60,48,46,50,50,32,60,73,43,47,84,54,67,72,34,44,78,65,42,30,35,40,64,68,22,51,50,49,44,63,28,27,69,96,49,51,99,59,67,72,73,66,75,50,96,70,68,88,48,73,55,39,50,21,37,42,70,44,47,22,38,47,64,37,36,41,70,40,34,62,53,64,13,52,42,47,50,65,37,48,32,41,45,20,61,73,60,42,31,31,40,30,44,41,32,32,63,27,60,81,95,44,56,83,42,44,22,32,43,55,82,94,28,70,37,39,73,40,53,43,68,59,36,51,55,34,40,60,73,22,53,55,73,68,42,52,52,39,38,38,39,39,46,45,43,55,41,51,52,73,36,33,49,48,53,34,47,52,48,50,73,67,40,44,89,30,42,45,60,65,72,52,90,94,51,54,102,44,68,72,41,67,42,67,18,46,62,80,36,48,56,27,36,40,38,29,38,67,51,60,51,70,68,57,32,48,50,53,39,57,42,29,75,70,71,77,49,78,72,83,87,76,64,77,87,70,72,57,74,82,86,83,89,90,79,82,82,78,83,88,82,80,84,88,85,84,88,91,83,83,90,84,88,86,85,86,88,87,89,87,79,89,88,87,88,82,90,87,85,90,88,88,87,89,84,85,91,80,86,90,81,90,84,86,81,89,84,92,83,90,83,90,81,87,88,82,90,88,86,90,84,87,82,90,82,88,84,88,82,90,88,81,87,86,90,85,92,84,85,90,87,89,88,83,88,82,90,87,88,87,88,83,86,90,89,86,82,90,83,85,83,82,86,87,87,85,83,88,79,90,86,88,82,90,86,87,86,87,89,90,84,89,86,84,84,89,86,85,89,82,90,87,84,88,86,91,86,88,86,85,90,89,83,84,89,87,87,83,81,88,75,87,85,77,93,75,82,84,86,87,85,81,92,79,93,79,93,81,91,83,81,94,79,84,85,80,96,72,78,83,83,79,77,49,69,76,51,52,53,52,51,54,75,68,56,75,88,75,80,58,61,75,74,72,34,39,73,43,22,57,33,40,50,79,38,29,56,47,84,83,86,46,67,66,58,52,58,72,58,31,45,21,34,41,23,36,77,34,43,47,68,56,50,55,43,43,58,72,77,41,42,72,53,53,33,57,47,16,64,47,19,48,36,38,40,40,76,53,78,89,43,45,78,31,66,73,71,63,59,81,80,64,55,59,56,92,68,92,76,86,72,84,93,80,72,95,72,65,75,63,96,54,63,60,31,73,29,42,30,41,24,36,71,130

Nearest PDB structures (foldseek):
  4qj4-assembly1_B  TM=9.339E-01  e=1.828E-47  Homo sapiens
  4gnk-assembly1_B  TM=9.109E-01  e=4.684E-47  Homo sapiens
  4gnk-assembly2_D  TM=9.114E-01  e=9.099E-47  Homo sapiens
  8emw-assembly1_A  TM=9.078E-01  e=1.417E-46  Homo sapiens
  8uqn-assembly1_B  TM=9.210E-01  e=6.817E-45  Homo sapiens

Organism: NCBI:txid37863

Radius of gyration: 41.08 Å; Cα contacts (8 Å, |Δi|>4): 1070; chains: 1; bounding box: 95×120×153 Å

Sequence (846 aa):
MAKEYQFNWRSPIPSTLVKGTAFDRYDDESTCLELGAFFRIDEYGFYLYWQIDGRDTVVLDLEGVWEARPCSSTPKDGRVLFELEQRGPRETLEERTVWITHGQDLVSVSSFYVVAQDVETAREWRNGLNELLKNHKMRHLCPTTCLMKHWRYLCLSLNDRHKIPIRNIVKTFSSGKPEKMVHKCLSDLGLAGDKYVVTIRRTWQRNMRNLIKCSTARKHKEREELDVELFTFEKFLRLYHKICPRTDVQELFVKLSGQKEYLTRDRLINFLNDEQRDPRLNEILFPFFDNDRVQQLIAKYETDENYIANGKMSGDAFLRFLMSDENAPVFLDRIELFQDMEQPLCHYYINSSHNTYLTGRQYGGKSSTEIYRQVLLSGCRCIELDCWDGTGENKGEPIITHGKAMCTDVFFKDVLYQIRDTAFARSDYPVILSFENHCSKSNQLKMARYCMDIFGDMLLSKPFEDCPLEPGVPLPSPNRLKRKILIKNKRLKADIEKHQMEQFLREGKLDEEDEVTETPEVVGEDAVSPPVDEDTSDDDDPSVQSSSNVVRRVCCAASASPSTSQLTIGSSCASSPRAPLQVDRPDYLSTSSPSEMLNRSCSTGRRSKFSLRSMTSSIRRSTREAGSSNSSPQRRHTHQGSTNSSTTGDQRAHPEVEGGAAAADKASTPAPVANSSSTDLPGKETDEAHPELKQTNFISKLKPLGFAKKQQPTLTKEEEERIFAEYHYTGATTNIHPLLSTLVNYTHPVKFSGFDVAEMNNLHFHMSSFSESTGLGYLKQNAPEFVNYNKRQLSRIYPKGARVDSSNFLPQKVNCGATRYRFLEKQNCEPAKLRIRETAVTCQRT